Protein 9FNF (pdb70)

GO terms:
  GO:0051118 glucan endo-1,3-alpha-glucosidase activity (F, IDA)
  GO:0005576 extracellular region (C, IDA)
  GO:0016052 carbohydrate catabolic process (P, IDA)
  GO:0016052 carbohydrate catabolic process (P, IMP)

Foldseek 3Di:
DDDFQEAEEFEDEPVFFLPDALVLLLVQQVLCVVLVHAEYAYEDAPPDPCRVVVVVSNLVSQVVNVHAYEYADECVHDDLVCLVVVLVVCQVPFPRPRFDDHPQTGEYEYHDPLVHACVVSQVSHPGHYAYAYADDDLQCLLVPPRPHQAYEYPCQADDDPDPAADADDDDCVVVVSNVVRNPPGFYAYEQFQWWAAPDPVAGATHHHARRLQVVLLVLLVPLGRYYYYHHCDPLRTQRHQHAPDPRTHDPPSCVQRVQAHNPCSSVNSRQSSVCSRVSHNAGDQDFKKKKKKFWQEALPADADAAPTDHGRPSVSYAQKIKMKIAAPAKWKKWKDAPPDIDIDTDGHGIDMDIDHHDAFKIWIFIGDPRHTPKIDTAPHGRHRYHNYHHPHMHMDMIGD/DQEAEEFEDEPVFFLPDALVLLLVQQVLCVVLRHQEYAYEDAPPDPCRVVVVVSNLVSCLVNVGAYEYADEVVHDDLVCVVVVLVVCLVPFPRSRFDDHPQTGEYEYHDPLQRACVVSQVSHPGHHAYAYAYQQLQCQQPPPRPHQAYEYPCAFDAPGPPHADFDDDDCVVVVSNCVSQVPGFYAYEQFQWWAAFDLVAGATHAHARRLQVVLLVLLVSLGRYYYYHHCDPLRTQRHQHADGPRTHDPPSCVQRVQAHNVCSSVNSRQSSVCSVVSHNAGDFPFKKKKKKFWQEALPQDAPQAVSGHGPPSVSYAQKIKMKIAAPAKWKKWKDAAPDIDIDIDGHGIDMDIDHHDAFWIWIFIDDPHDTPWIDTQPHGRHRHDNYDHPHMHMDMTTD

Sequence (797 aa):
RKDSNKKYVTAHFMVGIVENYTVDDDWKHDMELAKETGIDAFALNCASIDSYTDKQLAYAYEAAEEEVDFKVFISFDFAYWSNGDTARITSSIMQQTYADHPGQFQYNGAALVSTFVGDSFDWGPVKRAVDHPIFAVPNLQDPNWAGHHATTSIIDGAFSWYAWPTDGGNSSIIKGPMTTIWDDRFRNNLKDDKVYMAPVSPWFSTHFNTKNWVFICEDLPHLRWQQMLEEMMQPELIEIISWNDYGESHYIGPYSEAHSDDGSAQWTKDFPHDAWRIIAKPYIAAYKAGEREPTVESDQLVYWYRPTPKAVTCCSKDPLGPPNGINLLEDSVFVTTLLTEPATLTTVGSGSLEEFSSVDVVDAGIVTNSSFPMGVGSQAFSVTRDGEEIILGGDGGLDVQDRCDYYNFNVYVGSFSASNKKYVTAHFMVGIVENYTVDDDWKHDMELAKETGIDAFALNCASIDSYTDKQLAYAYEAAEEVDFKVFISFDFAYWSNGDTTARITSIMQQTYADDHPGQFQYNGAALVSTFVGDSFDWGPVKRAVDHPIFAVPNLQDPNWAGHATTSIDGAFSWYAWPTDGGNSIIKKGPMTTIWDDRFRNNNLKDKVVYMAPVSPWFSTHFNTKNWVFICEDLPHLRWQQMLEMQPELIEIISWNDYGESHYIGPYSEAHSDDGSAQQWTKDFPHDAWRIIAKPYIAAYKAGEREPTVESSDQLVYWYRPTPKAVTCCSKDPLGPPNGINLLEDSVFVTTLLTEPATLTTVGSGSLLEFSVDVDAGIVTNSFPMGVGSQAFSVTRDGEEILGGDGGLDVQQDDRCCDYYYNFNVYVGSFSA

Solvent-accessible surface area: 30343 Å² total; per-residue (Å²): 278,184,136,39,78,48,52,0,0,0,6,0,42,0,30,29,0,76,104,6,69,29,96,39,0,64,109,4,0,61,36,0,71,108,5,24,6,34,0,0,0,0,6,2,7,27,121,25,113,34,0,79,106,0,1,46,65,0,1,76,0,0,88,102,19,115,5,65,0,0,1,2,0,14,23,64,107,4,54,64,73,37,46,84,83,0,18,60,13,1,90,82,23,0,95,46,84,0,1,7,61,8,104,53,8,0,0,0,1,1,56,40,11,33,27,5,61,1,13,66,0,52,227,50,12,152,52,78,14,27,0,0,3,0,0,41,37,0,32,34,3,34,65,22,72,4,56,8,37,0,0,2,1,49,18,0,13,9,21,94,10,27,10,70,18,49,151,20,95,12,74,35,110,19,2,72,104,0,87,110,34,6,173,134,74,14,2,0,0,0,5,0,7,5,6,3,0,9,35,97,76,58,9,18,2,27,6,2,24,42,1,5,5,39,0,10,62,14,0,4,126,18,54,0,60,0,0,1,2,0,0,1,3,24,4,3,24,0,1,0,8,0,20,46,18,155,28,22,47,87,82,40,2,25,93,9,0,121,108,22,48,0,46,11,7,30,42,0,2,118,21,1,1,62,2,4,52,64,30,85,145,122,17,89,26,159,49,15,38,0,0,7,0,0,8,19,16,29,50,90,29,111,28,82,122,22,118,46,40,70,5,39,14,21,126,77,2,105,45,15,0,11,0,0,0,4,1,56,99,80,10,41,0,48,0,18,0,27,114,67,120,62,68,54,114,5,104,45,23,11,49,32,42,69,10,68,18,10,70,22,72,1,45,5,24,0,43,46,147,79,131,108,46,11,27,30,110,10,51,45,81,2,84,96,112,18,53,72,19,24,11,0,0,36,3,10,41,39,67,98,114,78,51,57,0,0,0,7,0,42,1,27,27,0,76,101,6,68,27,98,35,0,54,112,5,0,62,36,0,77,110,6,22,6,33,0,0,0,0,5,2,8,27,123,25,115,37,0,79,106,0,1,45,67,0,1,90,0,0,89,96,14,127,5,80,0,0,1,2,0,13,19,22,101,4,61,71,78,39,37,84,81,0,26,62,12,1,101,85,21,2,104,44,81,0,3,9,66,8,94,57,7,0,0,0,1,1,50,13,12,30,76,2,61,1,2,50,0,56,186,62,7,145,44,79,11,24,0,0,2,2,1,57,71,7,98,66,0,46,123,15,110,6,50,7,36,0,0,2,1,54,30,0,7,7,10,103,13,23,73,6,35,59,147,30,93,12,75,41,92,35,2,70,95,0,104,96,38,7,166,152,76,13,3,0,0,0,5,0,6,5,5,4,0,8,28,36,28,53,30,42,2,6,8,4,26,43,2,6,5,38,0,10,77,25,0,6,131,18,62,4,69,0,0,1,2,0,0,1,3,20,4,3,24,0,1,1,7,0,22,69,18,166,15,24,45,91,78,38,4,21,91,13,1,134,102,20,51,0,46,11,7,32,40,0,2,118,24,3,1,61,2,4,52,64,33,84,130,126,21,105,30,160,56,13,38,0,0,7,0,0,6,15,18,27,56,88,25,70,6,25,104,1,20,28,15,76,5,98,8,24,110,52,2,107,46,15,0,11,0,0,0,4,2,58,90,88,10,40,0,47,1,5,0,22,112,82,133,49,78,52,114,4,105,45,23,13,48,36,36,63,15,75,21,12,65,24,71,1,43,5,19,0,48,35,133,78,117,110,45,8,27,31,110,9,52,48,70,1,98,90,149,19,63,74,17,26,7,0,0,32,3,10,41,41,64,102

B-factor: mean 17.07, std 8.68, range [7.17, 69.01]

Organism: Emericella nidulans (strain FGSC A4 / ATCC 38163 / CBS 112.46 / NRRL 194 / M139) (NCBI:txid227321)

Nearest PDB structures (foldseek):
  3fst-assembly1_A  TM=5.601E-01  e=9.473E-03  Escherichia coli K-12
  1zp4-assembly1_B  TM=4.795E-01  e=2.698E-03  Escherichia coli
  3fsu-assembly1_A  TM=4.740E-01  e=1.549E-02  Escherichia coli K-12
  1zpt-assembly1_B  TM=4.785E-01  e=2.531E-02  Escherichia coli
  5ume-assembly1_A  TM=4.766E-01  e=3.710E-02  Haemophilus influenzae Rd KW20

Secondary structure (DSSP, 8-state):
------EEEEEEEGGG-TT--HHHHHHHHHHHHHHT--EEEEEE-TT-TTHHHHHHHHHHHHHHTT-EEEEEEETTTS-TT-HHHHHHHHHHHTT-TTB-EETTEEEEEEES-TT---HHHHHH-SS-EEEE-B-S-HHHHTT-SS--SEEE----S---SSSS-------SHHHHHHHHHHTTSEEEEEE-S--EEEETTEEEE---TTHHHHHHHHHHHH--SEEEES-SS-GGGT---S---SSSPP-STHHHHTT---TTHHHHHHHHHHHHHHT-SS----S-EEEEEE-SS-TTPPPSS-SS-PPBTGGGS--EEEEEEEESS-EEEEEEETTEEEEEEE-SEEEEEEEE--SB-EEEEEEETTEEEEEEE-SS-B-S--SS-----EEEEEE-/---EEEEEEEGGG-TT--HHHHHHHHHHHHHHT--EEEEEE-TT-TTHHHHHHHHHHHHHHHT-EEEEEEETTT--GGGHHHHHHHHHHHTT-TTB-EETTEEEEEEES-TT---HHHHHH-SS-EEEE-B-S-HHHHTT-SS--SEEE----SS-SSTT----SS--SHHHHHHHHH-SSSEEEEEE-S--EEEETTEEEE---TTHHHHHHHHHHHH--SEEEES-SS-GGGT---S---SSSPP-STHHHHTT---TTHHHHHHHHHHHHHHT-SS---SS-EEEEEE-SS-TT---TT-TT-SPBTGGGS--EEEEEEEESS-EEEEEEETTEEEEEEE-SEEEEEEEE--SB-EEEEEEETTEEEEEEE-SS-B-S--SS-----EEEEEE-

InterPro domains:
  IPR005197 Glycoside hydrolase family 71 [PF03659] (39-405)
  IPR005197 Glycoside hydrolase family 71 [cd11577] (35-310)

Radius of gyration: 29.8 Å; Cα contacts (8 Å, |Δi|>4): 1967; chains: 2; bounding box: 82×65×85 Å

Structure (mmCIF, N/CA/C/O backbone):
data_9FNF
#
_entry.id   9FNF
#
_cell.length_a   137.194
_cell.length_b   84.745
_cell.length_c   103.322
_cell.angle_alpha   90.000
_cell.angle_beta   130.853
_cell.angle_gamma   90.000
#
_symmetry.space_group_name_H-M   'C 1 2 1'
#
loop_
_entity.id
_entity.type
_entity.pdbx_description
1 polymer 'Glycoside hydrolase family 71'
2 non-polymer 'SULFATE ION'
3 non-polymer 2-[BIS-(2-HYDROXY-ETHYL)-AMINO]-2-HYDROXYMETHYL-PROPANE-1,3-DIOL
4 non-polymer 'SODIUM ION'
5 water water
#
loop_
_atom_site.group_PDB
_atom_site.id
_atom_site.type_symbol
_atom_site.label_atom_id
_atom_site.label_alt_id
_atom_site.label_comp_id
_atom_site.label_asym_id
_atom_site.label_entity_id
_atom_site.label_seq_id
_atom_site.pdbx_PDB_ins_code
_atom_site.Cartn_x
_atom_site.Cartn_y
_atom_site.Cartn_z
_atom_site.occupancy
_atom_site.B_iso_or_equiv
_atom_site.auth_seq_id
_atom_site.auth_comp_id
_atom_site.auth_asym_id
_atom_site.auth_atom_id
_atom_site.pdbx_PDB_model_num
ATOM 1 N N . ARG A 1 31 ? 8.98400 17.48500 53.90300 1.000 46.51000 32 ARG A N 1
ATOM 2 C CA . ARG A 1 31 ? 9.43500 16.34100 53.11600 1.000 44.73000 32 ARG A CA 1
ATOM 3 C C . ARG A 1 31 ? 10.88300 16.48100 52.64900 1.000 56.24000 32 ARG A C 1
ATOM 4 O O . ARG A 1 31 ? 11.29600 17.52900 52.15200 1.000 49.62000 32 ARG A O 1
ATOM 12 N N . LYS A 1 32 ? 11.64000 15.40100 52.81700 1.000 58.03000 33 LYS A N 1
ATOM 13 C CA . LYS A 1 32 ? 13.00800 15.33400 52.32800 1.000 57.73000 33 LYS A CA 1
ATOM 14 C C . LYS A 1 32 ? 13.02900 15.29800 50.80100 1.000 60.05000 33 LYS A C 1
ATOM 15 O O . LYS A 1 32 ? 12.14300 14.73000 50.15500 1.000 46.89000 33 LYS A O 1
ATOM 21 N N . ASP A 1 33 ? 14.05400 15.92300 50.22600 1.000 53.91000 34 ASP A N 1
ATOM 22 C CA . ASP A 1 33 ? 14.25700 15.88200 48.78400 1.000 54.80000 34 ASP A CA 1
ATOM 23 C C . ASP A 1 33 ? 14.55700 14.45100 48.33600 1.000 53.24000 34 ASP A C 1
ATOM 24 O O . ASP A 1 33 ? 15.18400 13.66900 49.05800 1.000 54.76000 34 ASP A O 1
ATOM 29 N N . SER A 1 34 ? 14.09100 14.10400 47.13500 1.000 42.68000 35 SER A N 1
ATOM 30 C CA . SER A 1 34 ? 14.29800 12.77700 46.56500 1.000 38.48000 35 SER A CA 1
ATOM 31 C C . SER A 1 34 ? 14.98400 12.87800 45.20900 1.000 35.89000 35 SER A C 1
ATOM 32 O O . SER A 1 34 ? 14.81800 13.86400 44.48200 1.000 33.86000 35 SER A O 1
ATOM 35 N N . ASN A 1 35 ? 15.74300 11.83200 44.86800 1.000 26.99000 36 ASN A N 1
ATOM 36 C CA . ASN A 1 35 ? 16.35600 11.71900 43.55000 1.000 17.57000 36 ASN A CA 1
ATOM 37 C C . ASN A 1 35 ? 15.85000 10.52500 42.74300 1.000 18.34000 36 ASN A C 1
ATOM 38 O O . ASN A 1 35 ? 16.49400 10.14800 41.75500 1.000 17.23000 36 ASN A O 1
ATOM 43 N N A LYS A 1 36 ? 14.73600 9.91300 43.13800 0.560 16.43000 37 LYS A N 1
ATOM 44 N N B LYS A 1 36 ? 14.73700 9.91200 43.13900 0.440 16.46000 37 LYS A N 1
ATOM 45 C CA A LYS A 1 36 ? 14.09200 8.86200 42.35700 0.560 15.51000 37 LYS A CA 1
ATOM 46 C CA B LYS A 1 36 ? 14.09600 8.86700 42.35100 0.440 15.51000 37 LYS A CA 1
ATOM 47 C C A LYS A 1 36 ? 12.88600 9.45700 41.64700 0.560 13.55000 37 LYS A C 1
ATOM 48 C C B LYS A 1 36 ? 12.88100 9.45300 41.64800 0.440 13.59000 37 LYS A C 1
ATOM 49 O O A LYS A 1 36 ? 12.19800 10.32200 42.19600 0.560 15.15000 37 LYS A O 1
ATOM 50 O O B LYS A 1 36 ? 12.18600 10.30900 42.20200 0.440 15.18000 37 LYS A O 1
ATOM 61 N N . TYR A 1 37 ? 12.62500 8.98700 40.42200 1.000 14.09000 38 TYR A N 1
ATOM 62 C CA . TYR A 1 37 ? 11.59200 9.57100 39.56600 1.000 14.24000 38 TYR A CA 1
ATOM 63 C C . TYR A 1 37 ? 10.86200 8.49000 38.77900 1.000 10.27000 38 TYR A C 1
ATOM 64 O O . TYR A 1 37 ? 11.41900 7.43800 38.45900 1.000 11.35000 38 TYR A O 1
ATOM 73 N N . VAL A 1 38 ? 9.60100 8.77400 38.46400 1.000 10.50000 39 VAL A N 1
ATOM 74 C CA . VAL A 1 38 ? 8.73200 7.87700 37.70800 1.000 10.44000 39 VAL A CA 1
ATOM 75 C C . VAL A 1 38 ? 8.30700 8.57500 36.42800 1.000 11.28000 39 VAL A C 1
ATOM 76 O O . VAL A 1 38 ? 7.85300 9.72300 36.46400 1.000 11.41000 39 VAL A O 1
ATOM 80 N N . THR A 1 39 ? 8.43900 7.87900 35.29700 1.000 10.76000 40 THR A N 1
ATOM 81 C CA . THR A 1 39 ? 8.06100 8.40300 33.99100 1.000 9.73000 40 THR A CA 1
ATOM 82 C C . THR A 1 39 ? 7.03000 7.47400 33.36300 1.000 8.68000 40 THR A C 1
ATOM 83 O O . THR A 1 39 ? 6.77200 6.37800 33.87400 1.000 9.53000 40 THR A O 1
ATOM 87 N N . ALA A 1 40 ? 6.42700 7.91800 32.25100 1.000 8.97000 41 ALA A N 1
ATOM 88 C CA . ALA A 1 40 ? 5.45400 7.08900 31.54800 1.000 9.24000 41 ALA A CA 1
ATOM 89 C C . ALA A 1 40 ? 5.61000 7.24300 30.04100 1.000 8.93000 41 ALA A C 1
ATOM 90 O O . ALA A 1 40 ? 5.78500 8.35700 29.53200 1.000 10.02000 41 ALA A O 1
ATOM 92 N N . HIS A 1 41 ? 5.52000 6.10500 29.33400 1.000 8.52000 42 HIS A N 1
ATOM 93 C CA . HIS A 1 41 ? 5.73400 6.03600 27.88400 1.000 8.55000 42 HIS A CA 1
ATOM 94 C C . HIS A 1 41 ? 4.51900 6.60400 27.14700 1.000 9.00000 42 HIS A C 1
ATOM 95 O O . HIS A 1 41 ? 3.39900 6.09700 27.31000 1.000 9.59000 42 HIS A O 1
ATOM 102 N N . PHE A 1 42 ? 4.73900 7.62900 26.31700 1.000 8.37000 43 PHE A N 1
ATOM 103 C CA . PHE A 1 42 ? 3.67000 8.29900 25.57900 1.000 9.17000 43 PHE A CA 1
ATOM 104 C C . PHE A 1 42 ? 3.89500 8.13700 24.07900 1.000 9.02000 43 PHE A C 1
ATOM 105 O O . PHE A 1 42 ? 4.96500 8.46000 23.56400 1.000 9.36000 43 PHE A O 1
ATOM 113 N N . MET A 1 43 ? 2.87100 7.66500 23.38100 1.000 8.79000 44 MET A N 1
ATOM 114 C CA . MET A 1 43 ? 2.92300 7.40400 21.94200 1.000 9.34000 44 MET A CA 1
ATOM 115 C C . MET A 1 43 ? 2.63100 8.69300 21.16500 1.000 11.75000 44 MET A C 1
ATOM 116 O O . MET A 1 43 ? 1.46700 9.02600 20.90300 1.000 12.01000 44 MET A O 1
ATOM 121 N N . VAL A 1 44 ? 3.67900 9.39700 20.72700 1.000 10.47000 45 VAL A N 1
ATOM 122 C CA . VAL A 1 44 ? 3.48800 10.58700 19.89700 1.000 10.66000 45 VAL A CA 1
ATOM 123 C C . VAL A 1 44 ? 2.92900 10.20400 18.53800 1.000 11.23000 45 VAL A C 1
ATOM 124 O O . VAL A 1 44 ? 2.22600 10.99900 17.90200 1.000 11.77000 45 VAL A O 1
ATOM 128 N N . GLY A 1 45 ? 3.20300 8.98200 18.07300 1.000 10.47000 46 GLY A N 1
ATOM 129 C CA . GLY A 1 45 ? 2.75400 8.57400 16.75300 1.000 10.68000 46 GLY A CA 1
ATOM 130 C C . GLY A 1 45 ? 1.25400 8.57500 16.58000 1.000 13.68000 46 GLY A C 1
ATOM 131 O O . GLY A 1 45 ? 0.77900 8.65200 15.44400 1.000 14.25000 46 GLY A O 1
ATOM 132 N N . ILE A 1 46 ? 0.49100 8.47900 17.67200 1.000 11.35000 47 ILE A N 1
ATOM 133 C CA . ILE A 1 46 ? -0.96700 8.43200 17.57200 1.000 12.38000 47 ILE A CA 1
ATOM 134 C C . ILE A 1 46 ? -1.63000 9.77600 17.87400 1.000 11.79000 47 ILE A C 1
ATOM 135 O O . ILE A 1 46 ? -2.86200 9.83100 17.97600 1.000 13.61000 47 ILE A O 1
ATOM 140 N N . VAL A 1 47 ? -0.86400 10.86500 17.99700 1.000 11.75000 48 VAL A N 1
ATOM 141 C CA . VAL A 1 47 ? -1.45800 12.14800 18.38000 1.000 12.59000 48 VAL A CA 1
ATOM 142 C C . VAL A 1 47 ? -1.23100 13.25700 17.35400 1.000 11.30000 48 VAL A C 1
ATOM 143 O O . VAL A 1 47 ? -1.05900 14.41900 17.73200 1.000 13.75000 48 VAL A O 1
ATOM 147 N N . GLU A 1 48 ? -1.28600 12.92400 16.05700 1.000 12.26000 49 GLU A N 1
ATOM 148 C CA . GLU A 1 48 ? -1.13200 13.96100 15.02800 1.000 12.98000 49 GLU A CA 1
ATOM 149 C C . GLU A 1 48 ? -2.04600 15.16300 15.26900 1.000 13.88000 49 GLU A C 1
ATOM 150 O O . GLU A 1 48 ? -1.64800 16.31000 15.03000 1.000 17.12000 49 GLU A O 1
ATOM 156 N N . ASN A 1 49 ? -3.26200 14.92400 15.76500 1.000 15.19000 50 ASN A N 1
ATOM 157 C CA . ASN A 1 49 ? -4.26900 15.97400 15.89500 1.000 16.87000 50 ASN A CA 1
ATOM 158 C C . ASN A 1 49 ? -4.32700 16.59300 17.28700 1.000 17.82000 50 ASN A C 1
ATOM 159 O O . ASN A 1 49 ? -5.21300 17.41300 17.54700 1.000 19.72000 50 ASN A O 1
ATOM 164 N N . TYR A 1 50 ? -3.39900 16.24400 18.17800 1.000 14.12000 51 TYR A N 1
ATOM 165 C CA . TYR A 1 50 ? -3.38700 16.83200 19.50700 1.000 13.56000 51 TYR A CA 1
ATOM 166 C C . TYR A 1 50 ? -3.15400 18.33100 19.42300 1.000 15.64000 51 TYR A C 1
ATOM 167 O O . TYR A 1 50 ? -2.46000 18.83300 18.53300 1.000 17.14000 51 TYR A O 1
ATOM 176 N N . THR A 1 51 ? -3.76000 19.03900 20.36300 1.000 16.60000 52 THR A N 1
ATOM 177 C CA . THR A 1 51 ? -3.49700 20.44100 20.63200 1.000 17.49000 52 THR A CA 1
ATOM 178 C C . THR A 1 51 ? -2.72500 20.55300 21.93900 1.000 16.43000 52 THR A C 1
ATOM 179 O O . THR A 1 51 ? -2.56700 19.57600 22.68700 1.000 16.54000 52 THR A O 1
ATOM 183 N N . VAL A 1 52 ? -2.24100 21.76300 22.22400 1.000 18.60000 53 VAL A N 1
ATOM 184 C CA . VAL A 1 52 ? -1.59600 22.00700 23.50900 1.000 17.59000 53 VAL A CA 1
ATOM 185 C C . VAL A 1 52 ? -2.54300 21.65700 24.65800 1.000 15.94000 53 VAL A C 1
ATOM 186 O O . VAL A 1 52 ? -2.12000 21.12000 25.68900 1.000 17.59000 53 VAL A O 1
ATOM 190 N N A ASP A 1 53 ? -3.83700 21.94400 24.49200 0.400 19.00000 54 ASP A N 1
ATOM 191 N N B ASP A 1 53 ? -3.83700 21.95600 24.49800 0.600 18.98000 54 ASP A N 1
ATOM 192 C CA A ASP A 1 53 ? -4.79900 21.64000 25.54700 0.400 19.50000 54 ASP A CA 1
ATOM 193 C CA B ASP A 1 53 ? -4.80100 21.63800 25.55000 0.600 19.50000 54 ASP A CA 1
ATOM 194 C C A ASP A 1 53 ? -4.93000 20.13700 25.77200 0.400 17.02000 54 ASP A C 1
ATOM 195 C C B ASP A 1 53 ? -4.91200 20.13400 25.77500 0.600 16.97000 54 ASP A C 1
ATOM 196 O O A ASP A 1 53 ? -5.07900 19.68800 26.91500 0.400 17.44000 54 ASP A O 1
ATOM 197 O O B ASP A 1 53 ? -5.03500 19.68100 26.92000 0.600 17.45000 54 ASP A O 1
ATOM 206 N N . ASP A 1 54 ? -4.89200 19.34600 24.69600 1.000 16.57000 55 ASP A N 1
ATOM 207 C CA . ASP A 1 54 ? -4.92600 17.89000 24.84500 1.000 14.04000 55 ASP A CA 1
ATOM 208 C C . ASP A 1 54 ? -3.73700 17.39300 25.65400 1.000 15.37000 55 ASP A C 1
ATOM 209 O O . ASP A 1 54 ? -3.89000 16.54900 26.54400 1.000 14.19000 55 ASP A O 1
ATOM 214 N N . TRP A 1 55 ? -2.53800 17.90300 25.35100 1.000 13.60000 56 TRP A N 1
ATOM 215 C CA . TRP A 1 55 ? -1.35300 17.53200 26.11800 1.000 12.91000 56 TRP A CA 1
ATOM 216 C C . TRP A 1 55 ? -1.51800 17.89100 27.58800 1.000 13.87000 56 TRP A C 1
ATOM 217 O O . TRP A 1 55 ? -1.21600 17.09200 28.48000 1.000 12.70000 56 TRP A O 1
ATOM 228 N N . LYS A 1 56 ? -2.01300 19.10600 27.85800 1.000 14.44000 57 LYS A N 1
ATOM 229 C CA . LYS A 1 56 ? -2.17000 19.54900 29.23700 1.000 15.92000 57 LYS A CA 1
ATOM 230 C C . LYS A 1 56 ? -3.09400 18.61700 30.01200 1.000 12.35000 57 LYS A C 1
ATOM 231 O O . LYS A 1 56 ? -2.85000 18.33900 31.18500 1.000 14.38000 57 LYS A O 1
ATOM 237 N N . HIS A 1 57 ? -4.16000 18.12700 29.37100 1.000 13.78000 58 HIS A N 1
ATOM 238 C CA . HIS A 1 57 ? -5.09900 17.24600 30.06600 1.000 14.64000 58 HIS A CA 1
ATOM 239 C C . HIS A 1 57 ? -4.42800 15.94400 30.50300 1.000 12.87000 58 HIS A C 1
ATOM 240 O O . HIS A 1 57 ? -4.58900 15.50300 31.64800 1.000 13.76000 58 HIS A O 1
ATOM 247 N N . ASP A 1 58 ? -3.68400 15.30400 29.59200 1.000 12.16000 59 ASP A N 1
ATOM 248 C CA . ASP A 1 58 ? -2.92400 14.11300 29.96800 1.000 12.34000 59 ASP A CA 1
ATOM 249 C C . ASP A 1 58 ? -1.94300 14.42400 31.08600 1.000 11.71000 59 ASP A C 1
ATOM 250 O O . ASP A 1 58 ? -1.79400 13.63600 32.02900 1.000 11.55000 59 ASP A O 1
ATOM 255 N N . MET A 1 59 ? -1.25600 15.56600 30.99100 1.000 12.05000 60 MET A N 1
ATOM 256 C CA . MET A 1 59 ? -0.24900 15.90600 31.98800 1.000 14.34000 60 MET A CA 1
ATOM 257 C C . MET A 1 59 ? -0.85000 16.12200 33.37300 1.000 12.62000 60 MET A C 1
ATOM 258 O O . MET A 1 59 ? -0.24300 15.73900 34.37800 1.000 13.55000 60 MET A O 1
ATOM 263 N N . GLU A 1 60 ? -2.02100 16.75800 33.45600 1.000 13.58000 61 GLU A N 1
ATOM 264 C CA . GLU A 1 60 ? -2.63900 16.92600 34.77100 1.000 16.23000 61 GLU A CA 1
ATOM 265 C C . GLU A 1 60 ? -2.98000 15.58500 35.40400 1.000 13.92000 61 GLU A C 1
ATOM 266 O O . GLU A 1 60 ? -2.74600 15.38300 36.59700 1.000 14.68000 61 GLU A O 1
ATOM 272 N N . LEU A 1 61 ? -3.51400 14.64700 34.61600 1.000 13.89000 62 LEU A N 1
ATOM 273 C CA . LEU A 1 61 ? -3.81200 13.32900 35.16500 1.000 12.14000 62 LEU A CA 1
ATOM 274 C C . LEU A 1 61 ? -2.54200 12.61200 35.60900 1.000 12.99000 62 LEU A C 1
ATOM 275 O O . LEU A 1 61 ? -2.53100 11.94000 36.64500 1.000 14.18000 62 LEU A O 1
ATOM 280 N N . ALA A 1 62 ? -1.45600 12.74900 34.83900 1.000 11.30000 63 ALA A N 1
ATOM 281 C CA . ALA A 1 62 ? -0.18600 12.15000 35.24500 1.000 11.05000 63 ALA A CA 1
ATOM 282 C C . ALA A 1 62 ? 0.34000 12.78300 36.52800 1.000 12.46000 63 ALA A C 1
ATOM 283 O O . ALA A 1 62 ? 0.79600 12.07400 37.43600 1.000 12.93000 63 ALA A O 1
ATOM 285 N N . LYS A 1 63 ? 0.28000 14.11900 36.61900 1.000 12.88000 64 LYS A N 1
ATOM 286 C CA . LYS A 1 63 ? 0.70100 14.79900 37.84600 1.000 14.27000 64 LYS A CA 1
ATOM 287 C C . LYS A 1 63 ? -0.07500 14.29900 39.05400 1.000 15.75000 64 LYS A C 1
ATOM 288 O O . LYS A 1 63 ? 0.51200 14.07300 40.11800 1.000 17.65000 64 LYS A O 1
ATOM 294 N N . GLU A 1 64 ? -1.38900 14.10300 38.90300 1.000 16.66000 65 GLU A N 1
ATOM 295 C CA . GLU A 1 64 ? -2.21400 13.66500 40.02600 1.000 17.09000 65 GLU A CA 1
ATOM 296 C C . GLU A 1 64 ? -1.82600 12.26700 40.48900 1.000 18.36000 65 GLU A C 1
ATOM 297 O O . GLU A 1 64 ? -2.03300 11.91600 41.65800 1.000 23.00000 65 GLU A O 1
ATOM 303 N N . THR A 1 65 ? -1.24800 11.46400 39.59800 1.000 14.49000 66 THR A N 1
ATOM 304 C CA . THR A 1 65 ? -0.76800 10.13200 39.94400 1.000 14.75000 66 THR A CA 1
ATOM 305 C C . THR A 1 65 ? 0.60700 10.16700 40.60400 1.000 13.09000 66 THR A C 1
ATOM 306 O O . THR A 1 65 ? 1.01200 9.17600 41.22100 1.000 13.96000 66 THR A O 1
ATOM 310 N N . GLY A 1 66 ? 1.32700 11.28400 40.48900 1.000 13.94000 67 GLY A N 1
ATOM 311 C CA . GLY A 1 66 ? 2.67800 11.37900 40.99100 1.000 14.74000 67 GLY A CA 1
ATOM 312 C C . GLY A 1 66 ? 3.73600 11.11400 39.94500 1.000 13.45000 67 GLY A C 1
ATOM 313 O O . GLY A 1 66 ? 4.91600 11.08400 40.27800 1.000 13.79000 67 GLY A O 1
ATOM 314 N N . ILE A 1 67 ? 3.34400 10.91600 38.69000 1.000 13.12000 68 ILE A N 1
ATOM 315 C CA . ILE A 1 67 ? 4.31200 10.73300 37.61500 1.000 13.42000 68 ILE A CA 1
ATOM 316 C C . ILE A 1 67 ? 5.03900 12.05000 37.36000 1.000 12.63000 68 ILE A C 1
ATOM 317 O O . ILE A 1 67 ? 4.43300 13.13100 37.38000 1.000 12.52000 68 ILE A O 1
ATOM 322 N N . ASP A 1 68 ? 6.35500 11.96400 37.11500 1.000 11.99000 69 ASP A N 1
ATOM 323 C CA . ASP A 1 68 ? 7.19700 13.14500 36.94500 1.000 12.01000 69 ASP A CA 1
ATOM 324 C C . ASP A 1 68 ? 7.34700 13.59700 35.49900 1.000 13.65000 69 ASP A C 1
ATOM 325 O O . ASP A 1 68 ? 7.54400 14.79500 35.25800 1.000 13.87000 69 ASP A O 1
ATOM 330 N N . ALA A 1 69 ? 7.27100 12.68400 34.52800 1.000 11.45000 70 ALA A N 1
ATOM 331 C CA . ALA A 1 69 ? 7.55400 13.05600 33.14700 1.000 11.12000 70 ALA A CA 1
ATOM 332 C C . ALA A 1 69 ? 6.93900 12.04500 32.19000 1.000 9.94000 70 ALA A C 1
ATOM 333 O O . ALA A 1 69 ? 6.73200 10.88000 32.54000 1.000 11.29000 70 ALA A O 1
ATOM 335 N N . PHE A 1 70 ? 6.68200 12.49800 30.96200 1.000 10.44000 71 PHE A N 1
ATOM 336 C CA . PHE A 1 70 ? 6.37000 11.60100 29.85100 1.000 9.94000 71 PHE A CA 1
ATOM 337 C C . PHE A 1 70 ? 7.63500 11.38500 29.02200 1.000 9.83000 71 PHE A C 1
ATOM 338 O O . PHE A 1 70 ? 8.35600 12.34300 28.71300 1.000 11.12000 71 PHE A O 1
ATOM 346 N N . ALA A 1 71 ? 7.90000 10.12700 28.66200 1.000 9.35000 72 ALA A N 1
ATOM 347 C CA . ALA A 1 71 ? 8.82600 9.79600 27.57900 1.000 9.97000 72 ALA A CA 1
ATOM 348 C C . ALA A 1 71 ? 8.06400 9.97200 26.27000 1.000 9.30000 72 ALA A C 1
ATOM 349 O O . ALA A 1 71 ? 7.10500 9.23900 26.00600 1.000 10.04000 72 ALA A O 1
ATOM 351 N N . LEU A 1 72 ? 8.45800 10.95100 25.46100 1.000 10.36000 73 LEU A N 1
ATOM 352 C CA . LEU A 1 72 ? 7.75000 11.27800 24.21900 1.000 10.27000 73 LEU A CA 1
ATOM 353 C C . LEU A 1 72 ? 8.29800 10.37700 23.12300 1.000 9.74000 73 LEU A C 1
ATOM 354 O O . LEU A 1 72 ? 9.31000 10.68200 22.48800 1.000 10.67000 73 LEU A O 1
ATOM 359 N N . ASN A 1 73 ? 7.64700 9.23400 22.91900 1.000 8.70000 74 ASN A N 1
ATOM 360 C CA . ASN A 1 73 ? 8.12300 8.25400 21.95000 1.000 9.32000 74 ASN A CA 1
ATOM 361 C C . ASN A 1 73 ? 7.70100 8.67500 20.54800 1.000 9.04000 74 ASN A C 1
ATOM 362 O O . ASN A 1 73 ? 6.50000 8.74000 20.24900 1.000 10.83000 74 ASN A O 1
ATOM 367 N N . CYS A 1 74 ? 8.68000 8.96700 19.68700 1.000 9.56000 75 CYS A N 1
ATOM 368 C CA . CYS A 1 74 ? 8.39700 9.60100 18.40900 1.000 10.17000 75 CYS A CA 1
ATOM 369 C C . CYS A 1 74 ? 9.21400 8.95800 17.29500 1.000 10.21000 75 CYS A C 1
ATOM 370 O O . CYS A 1 74 ? 10.23600 8.29900 17.53000 1.000 10.61000 75 CYS A O 1
ATOM 373 N N . ALA A 1 75 ? 8.75700 9.18700 16.06200 1.000 11.28000 76 ALA A N 1
ATOM 374 C CA . ALA A 1 75 ? 9.31900 8.58100 14.86600 1.000 11.35000 76 ALA A CA 1
ATOM 375 C C . ALA A 1 75 ? 9.78000 9.64300 13.86900 1.000 12.38000 76 ALA A C 1
ATOM 376 O O . ALA A 1 75 ? 9.11700 10.67400 13.67900 1.000 13.58000 76 ALA A O 1
ATOM 378 N N . SER A 1 76 ? 10.89300 9.35100 13.18700 1.000 12.14000 77 SER A N 1
ATOM 379 C CA . SER A 1 76 ? 11.39300 10.24600 12.15200 1.000 11.60000 77 SER A CA 1
ATOM 380 C C . SER A 1 76 ? 10.40700 10.38100 10.99800 1.000 15.77000 77 SER A C 1
ATOM 381 O O . SER A 1 76 ? 10.35300 11.43500 10.35200 1.000 16.86000 77 SER A O 1
ATOM 384 N N . ILE A 1 77 ? 9.61700 9.33700 10.73200 1.000 12.96000 78 ILE A N 1
ATOM 385 C CA . ILE A 1 77 ? 8.75600 9.29800 9.54900 1.000 12.75000 78 ILE A CA 1
ATOM 386 C C . ILE A 1 77 ? 7.44300 10.04600 9.70600 1.000 15.76000 78 ILE A C 1
ATOM 387 O O . ILE A 1 77 ? 6.74100 10.24300 8.70200 1.000 16.69000 78 ILE A O 1
ATOM 392 N N . ASP A 1 78 ? 7.07000 10.45400 10.91500 1.000 13.88000 79 ASP A N 1
ATOM 393 C CA . ASP A 1 78 ? 5.80700 11.16400 11.10300 1.000 14.28000 79 ASP A CA 1
ATOM 394 C C . ASP A 1 78 ? 6.02100 12.64600 10.80700 1.000 14.44000 79 ASP A C 1
ATOM 395 O O . ASP A 1 78 ? 6.88300 13.28600 11.41800 1.000 14.34000 79 ASP A O 1
ATOM 400 N N . SER A 1 79 ? 5.23500 13.19500 9.87200 1.000 15.18000 80 SER A N 1
ATOM 401 C CA . SER A 1 79 ? 5.40400 14.59600 9.49000 1.000 15.48000 80 SER A CA 1
ATOM 402 C C . SER A 1 79 ? 5.10000 15.54800 10.64000 1.000 16.24000 80 SER A C 1
ATOM 403 O O . SER A 1 79 ? 5.54600 16.70200 10.61800 1.000 17.90000 80 SER A O 1
ATOM 406 N N . TYR A 1 80 ? 4.36400 15.08600 11.64700 1.000 13.48000 81 TYR A N 1
ATOM 407 C CA . TYR A 1 80 ? 3.91600 15.90100 12.76300 1.000 12.10000 81 TYR A CA 1
ATOM 408 C C . TYR A 1 80 ? 4.80700 15.77500 13.99100 1.000 11.82000 81 TYR A C 1
ATOM 409 O O . TYR A 1 80 ? 4.49000 16.35300 15.03300 1.000 13.98000 81 TYR A O 1
ATOM 418 N N . THR A 1 81 ? 5.92800 15.05200 13.89200 1.000 12.44000 82 THR A N 1
ATOM 419 C CA . THR A 1 81 ? 6.77400 14.85800 15.06800 1.000 12.58000 82 THR A CA 1
ATOM 420 C C . THR A 1 81 ? 7.24800 16.18600 15.65100 1.000 13.56000 82 THR A C 1
ATOM 421 O O . THR A 1 81 ? 7.13600 16.42200 16.86300 1.000 13.07000 82 THR A O 1
ATOM 425 N N . ASP A 1 82 ? 7.79000 17.07200 14.80800 1.000 12.50000 83 ASP A N 1
ATOM 426 C CA . ASP A 1 82 ? 8.32800 18.32600 15.33300 1.000 13.46000 83 ASP A CA 1
ATOM 427 C C . ASP A 1 82 ? 7.21600 19.18400 15.93300 1.000 12.89000 83 ASP A C 1
ATOM 428 O O . ASP A 1 82 ? 7.39400 19.78900 16.99800 1.000 13.41000 83 ASP A O 1
ATOM 433 N N . LYS A 1 83 ? 6.05700 19.22800 15.26000 1.000 13.40000 84 LYS A N 1
ATOM 434 C CA . LYS A 1 83 ? 4.90900 19.97300 15.77300 1.000 14.30000 84 LYS A CA 1
ATOM 435 C C . LYS A 1 83 ? 4.50100 19.47900 17.15200 1.000 14.59000 84 LYS A C 1
ATOM 436 O O . LYS A 1 83 ? 4.28300 20.27400 18.07200 1.000 15.20000 84 LYS A O 1
ATOM 442 N N . GLN A 1 84 ? 4.36800 18.16300 17.30600 1.000 13.80000 85 GLN A N 1
ATOM 443 C CA . GLN A 1 84 ? 3.85500 17.63000 18.55900 1.000 12.57000 85 GLN A CA 1
ATOM 444 C C . GLN A 1 84 ? 4.89500 17.65500 19.67100 1.000 13.25000 85 GLN A C 1
ATOM 445 O O . GLN A 1 84 ? 4.53400 17.82800 20.84100 1.000 13.43000 85 GLN A O 1
ATOM 451 N N . LEU A 1 85 ? 6.18200 17.47800 19.34600 1.000 12.87000 86 LEU A N 1
ATOM 452 C CA . LEU A 1 85 ? 7.21000 17.72800 20.35500 1.000 14.15000 86 LEU A CA 1
ATOM 453 C C . LEU A 1 85 ? 7.12400 19.15900 20.87100 1.000 12.63000 86 LEU A C 1
ATOM 454 O O . LEU A 1 85 ? 7.17900 19.39100 22.08200 1.000 12.69000 86 LEU A O 1
ATOM 459 N N . ALA A 1 86 ? 6.94400 20.12800 19.96300 1.000 13.18000 87 ALA A N 1
ATOM 460 C CA . ALA A 1 86 ? 6.85500 21.52100 20.39400 1.000 14.25000 87 ALA A CA 1
ATOM 461 C C . ALA A 1 86 ? 5.64800 21.74300 21.30300 1.000 14.49000 87 ALA A C 1
ATOM 462 O O . ALA A 1 86 ? 5.75700 22.41400 22.33600 1.000 13.33000 87 ALA A O 1
ATOM 464 N N . TYR A 1 87 ? 4.49000 21.18000 20.93900 1.000 12.57000 88 TYR A N 1
ATOM 465 C CA . TYR A 1 87 ? 3.30800 21.30300 21.79600 1.000 13.24000 88 TYR A CA 1
ATOM 466 C C . TYR A 1 87 ? 3.53800 20.67100 23.16400 1.000 13.37000 88 TYR A C 1
ATOM 467 O O . TYR A 1 87 ? 3.13100 21.22400 24.18900 1.000 13.98000 88 TYR A O 1
ATOM 476 N N . ALA A 1 88 ? 4.17000 19.49300 23.20100 1.000 11.88000 89 ALA A N 1
ATOM 477 C CA . ALA A 1 88 ? 4.36400 18.80900 24.47300 1.000 12.34000 89 ALA A CA 1
ATOM 478 C C . ALA A 1 88 ? 5.29800 19.58500 25.39700 1.000 12.17000 89 ALA A C 1
ATOM 479 O O . ALA A 1 88 ? 5.04300 19.68900 26.60200 1.000 12.24000 89 ALA A O 1
ATOM 481 N N . TYR A 1 89 ? 6.40800 20.11300 24.86200 1.000 13.62000 90 TYR A N 1
ATOM 482 C CA . TYR A 1 89 ? 7.32200 20.88300 25.70200 1.000 12.70000 90 TYR A CA 1
ATOM 483 C C . TYR A 1 89 ? 6.67400 22.18000 26.18300 1.000 12.45000 90 TYR A C 1
ATOM 484 O O . TYR A 1 89 ? 6.87500 22.59200 27.33600 1.000 13.56000 90 TYR A O 1
ATOM 493 N N . GLU A 1 90 ? 5.88700 22.82300 25.31900 1.000 12.96000 91 GLU A N 1
ATOM 494 C CA . GLU A 1 90 ? 5.15100 24.01300 25.73900 1.000 15.12000 91 GLU A CA 1
ATOM 495 C C . GLU A 1 90 ? 4.15500 23.67100 26.84000 1.000 14.05000 91 GLU A C 1
ATOM 496 O O . GLU A 1 90 ? 4.08900 24.35200 27.87100 1.000 15.74000 91 GLU A O 1
ATOM 502 N N . ALA A 1 91 ? 3.35800 22.61800 26.63200 1.000 14.15000 92 ALA A N 1
ATOM 503 C CA . ALA A 1 91 ? 2.40000 22.21000 27.65600 1.000 15.23000 92 ALA A CA 1
ATOM 504 C C . ALA A 1 91 ? 3.08900 21.89900 28.97600 1.000 13.41000 92 ALA A C 1
ATOM 505 O O . ALA A 1 91 ? 2.62500 22.32500 30.03900 1.000 16.02000 92 ALA A O 1
ATOM 507 N N . ALA A 1 92 ? 4.19800 21.15500 28.93100 1.000 13.26000 93 ALA A N 1
ATOM 508 C CA . ALA A 1 92 ? 4.89700 20.79600 30.15600 1.000 12.58000 93 ALA A CA 1
ATOM 509 C C . ALA A 1 92 ? 5.38000 22.03100 30.90400 1.000 14.67000 93 ALA A C 1
ATOM 510 O O . ALA A 1 92 ? 5.23700 22.11400 32.12900 1.000 16.12000 93 ALA A O 1
ATOM 512 N N . GLU A 1 93 ? 5.95600 23.00100 30.18900 1.000 13.38000 94 GLU A N 1
ATOM 513 C CA . GLU A 1 93 ? 6.39100 24.21300 30.86800 1.000 15.79000 94 GLU A CA 1
ATOM 514 C C . GLU A 1 93 ? 5.20300 24.98200 31.44400 1.000 18.23000 94 GLU A C 1
ATOM 515 O O . GLU A 1 93 ? 5.31800 25.58200 32.51900 1.000 18.65000 94 GLU A O 1
ATOM 521 N N A GLU A 1 94 ? 4.05200 24.95400 30.76900 0.570 16.63000 95 GLU A N 1
ATOM 522 N N B GLU A 1 94 ? 4.05100 24.92300 30.76700 0.430 16.68000 95 GLU A N 1
ATOM 523 C CA A GLU A 1 94 ? 2.90300 25.73000 31.23100 0.570 20.27000 95 GLU A CA 1
ATOM 524 C CA B GLU A 1 94 ? 2.87300 25.68300 31.17400 0.430 20.25000 95 GLU A CA 1
ATOM 525 C C A GLU A 1 94 ? 2.20400 25.12000 32.44500 0.570 19.32000 95 GLU A C 1
ATOM 526 C C B GLU A 1 94 ? 2.22600 25.12000 32.43700 0.430 19.27000 95 GLU A C 1
ATOM 527 O O A GLU A 1 94 ? 1.58000 25.85900 33.21600 0.570 22.55000 95 GLU A O 1
ATOM 528 O O B GLU A 1 94 ? 1.66700 25.88600 33.23100 0.430 22.51000 95 GLU A O 1
ATOM 539 N N . VAL A 1 95 ? 2.29000 23.80500 32.65100 1.000 17.18000 96 VAL A N 1
ATOM 540 C CA . VAL A 1 95 ? 1.58700 23.15800 33.76100 1.000 18.21000 96 VAL A CA 1
ATOM 541 C C . VAL A 1 95 ? 2.53600 22.50800 34.77300 1.000 16.80000 96 VAL A C 1
ATOM 542 O O . VAL A 1 95 ? 2.12000 21.66000 35.55800 1.000 18.72000 96 VAL A O 1
ATOM 546 N N . ASP A 1 96 ? 3.81800 22.88300 34.77500 1.000 17.64000 97 ASP A N 1
ATOM 547 C CA . ASP A 1 96 ? 4.75800 22.40100 35.78800 1.000 18.50000 97 ASP A CA 1
ATOM 548 C C . ASP A 1 96 ? 4.94100 20.87500 35.72400 1.000 18.43000 97 ASP A C 1
ATOM 549 O O . ASP A 1 96 ? 5.00200 20.18600 36.74200 1.000 17.93000 97 ASP A O 1
ATOM 554 N N . PHE A 1 97 ? 5.04100 20.34100 34.51100 1.000 14.86000 98 PHE A N 1
ATOM 555 C CA . PHE A 1 97 ? 5.33900 18.93600 34.24600 1.000 14.92000 98 PHE A CA 1
ATOM 556 C C . PHE A 1 97 ? 6.66600 18.89100 33.48500 1.000 14.89000 98 PHE A C 1
ATOM 557 O O . PHE A 1 97 ? 7.25500 19.92800 33.17500 1.000 14.77000 98 PHE A O 1
ATOM 565 N N . LYS A 1 98 ? 7.14500 17.68500 33.17700 1.000 12.10000 99 LYS A N 1
ATOM 566 C CA . LYS A 1 98 ? 8.41700 17.53100 32.47900 1.000 12.64000 99 LYS A CA 1
ATOM 567 C C . LYS A 1 98 ? 8.25800 16.47400 31.39500 1.000 11.99000 99 LYS A C 1
ATOM 568 O O . LYS A 1 98 ? 7.41800 15.57400 31.49700 1.000 12.60000 99 LYS A O 1
ATOM 574 N N . VAL A 1 99 ? 9.07200 16.58900 30.34300 1.000 11.81000 100 VAL A N 1
ATOM 575 C CA . VAL A 1 99 ? 9.05700 15.63300 29.24200 1.000 11.41000 100 VAL A CA 1
ATOM 576 C C . VAL A 1 99 ? 10.48900 15.37200 28.79200 1.000 11.87000 100 VAL A C 1
ATOM 577 O O . VAL A 1 99 ? 11.39700 16.17900 29.00700 1.000 11.95000 100 VAL A O 1
ATOM 581 N N . PHE A 1 100 ? 10.68800 14.21300 28.17500 1.000 10.95000 101 PHE A N 1
ATOM 582 C CA . PHE A 1 100 ? 11.96500 13.89700 27.53400 1.000 9.24000 101 PHE A CA 1
ATOM 583 C C . PHE A 1 100 ? 11.66000 13.04400 26.31700 1.000 10.69000 101 PHE A C 1
ATOM 584 O O . PHE A 1 100 ? 10.57100 12.48500 26.19400 1.000 11.70000 101 PHE A O 1
ATOM 592 N N . ILE A 1 101 ? 12.60800 12.96100 25.39300 1.000 10.10000 102 ILE A N 1
ATOM 593 C CA . ILE A 1 101 ? 12.35700 12.27000 24.13200 1.000 9.12000 102 ILE A CA 1
ATOM 594 C C . ILE A 1 101 ? 12.77100 10.80500 24.20100 1.000 9.80000 102 ILE A C 1
ATOM 595 O O . ILE A 1 101 ? 13.84800 10.46800 24.71000 1.000 9.61000 102 ILE A O 1
ATOM 600 N N . SER A 1 102 ? 11.88200 9.93000 23.71300 1.000 8.50000 103 SER A N 1
ATOM 601 C CA . SER A 1 102 ? 12.21300 8.54200 23.39600 1.000 8.26000 103 SER A CA 1
ATOM 602 C C . SER A 1 102 ? 12.28700 8.43500 21.87700 1.000 8.06000 103 SER A C 1
ATOM 603 O O . SER A 1 102 ? 11.25500 8.46800 21.18800 1.000 9.96000 103 SER A O 1
ATOM 606 N N . PHE A 1 103 ? 13.50700 8.31000 21.34900 1.000 8.49000 104 PHE A N 1
ATOM 607 C CA . PHE A 1 103 ? 13.65900 8.10700 19.91600 1.000 9.25000 104 PHE A CA 1
ATOM 608 C C . PHE A 1 103 ? 13.32100 6.65700 19.58200 1.000 9.48000 104 PHE A C 1
ATOM 609 O O . PHE A 1 103 ? 14.02700 5.72900 20.00300 1.000 9.66000 104 PHE A O 1
ATOM 617 N N . ASP A 1 104 ? 12.25200 6.46900 18.80100 1.000 8.71000 105 ASP A N 1
ATOM 618 C CA . ASP A 1 104 ? 11.76300 5.13200 18.45600 1.000 10.18000 105 ASP A CA 1
ATOM 619 C C . ASP A 1 104 ? 12.56400 4.62300 17.26700 1.000 9.96000 105 ASP A C 1
ATOM 620 O O . ASP A 1 104 ? 12.32100 5.02700 16.13000 1.000 9.89000 105 ASP A O 1
ATOM 625 N N . PHE A 1 105 ? 13.53600 3.74200 17.52400 1.000 9.31000 106 PHE A N 1
ATOM 626 C CA . PHE A 1 105 ? 14.39600 3.22300 16.46600 1.000 9.15000 106 PHE A CA 1
ATOM 627 C C . PHE A 1 105 ? 13.76300 2.07800 15.67300 1.000 10.29000 106 PHE A C 1
ATOM 628 O O . PHE A 1 105 ? 14.45500 1.45900 14.86100 1.000 12.54000 106 PHE A O 1
ATOM 636 N N . ALA A 1 106 ? 12.47300 1.80300 15.86800 1.000 11.98000 107 ALA A N 1
ATOM 637 C CA . ALA A 1 106 ? 11.74100 1.12800 14.80100 1.000 10.84000 107 ALA A CA 1
ATOM 638 C C . ALA A 1 106 ? 11.58700 2.02200 13.57600 1.000 13.32000 107 ALA A C 1
ATOM 639 O O . ALA A 1 106 ? 11.23300 1.51300 12.50300 1.000 15.31000 107 ALA A O 1
ATOM 641 N N . TYR A 1 107 ? 11.86900 3.33000 13.70600 1.000 12.45000 108 TYR A N 1
ATOM 642 C CA . TYR A 1 107 ? 11.69700 4.32200 12.64500 1.000 11.35000 108 TYR A CA 1
ATOM 643 C C . TYR A 1 107 ? 12.92900 5.20000 12.47000 1.000 12.98000 108 TYR A C 1
ATOM 644 O O . TYR A 1 107 ? 13.44000 5.32700 11.35200 1.000 13.37000 108 TYR A O 1
ATOM 653 N N . TRP A 1 108 ? 13.39500 5.83100 13.55000 1.000 10.45000 109 TRP A N 1
ATOM 654 C CA . TRP A 1 108 ? 14.70000 6.48100 13.50500 1.000 10.52000 109 TRP A CA 1
ATOM 655 C C . TRP A 1 108 ? 15.75000 5.43400 13.15600 1.000 11.98000 109 TRP A C 1
ATOM 656 O O . TRP A 1 108 ? 15.57300 4.23900 13.41400 1.000 13.02000 109 TRP A O 1
ATOM 667 N N . SER A 1 109 ? 16.84600 5.88200 12.55300 1.000 11.60000 110 SER A N 1
ATOM 668 C CA . SER A 1 109 ? 17.89600 4.97600 12.10700 1.000 12.11000 110 SER A CA 1
ATOM 669 C C . SER A 1 109 ? 19.26700 5.54100 12.45600 1.000 11.42000 110 SER A C 1
ATOM 670 O O . SER A 1 109 ? 19.42200 6.71600 12.81300 1.000 11.28000 110 SER A O 1
ATOM 673 N N . ASN A 1 110 ? 20.28400 4.69000 12.29400 1.000 11.76000 111 ASN A N 1
ATOM 674 C CA . ASN A 1 110 ? 21.66000 5.09300 12.56600 1.000 11.26000 111 ASN A CA 1
ATOM 675 C C . ASN A 1 110 ? 22.18100 6.14500 11.60300 1.000 13.62000 111 ASN A C 1
ATOM 676 O O . ASN A 1 110 ? 23.26600 6.69000 11.84100 1.000 15.91000 111 ASN A O 1
ATOM 681 N N . GLY A 1 111 ? 21.45100 6.44600 10.53700 1.000 12.14000 112 GLY A N 1
ATOM 682 C CA . GLY A 1 111 ? 21.82600 7.53900 9.67200 1.000 12.67000 112 GLY A CA 1
ATOM 683 C C . GLY A 1 111 ? 21.31400 8.88700 10.10700 1.000 13.69000 112 GLY A C 1
ATOM 684 O O . GLY A 1 111 ? 21.53500 9.87500 9.40300 1.000 14.18000 112 GLY A O 1
ATOM 685 N N . ASP A 1 112 ? 20.63800 8.97600 11.25600 1.000 12.75000 113 ASP A N 1
ATOM 686 C CA . ASP A 1 112 ? 19.93900 10.19600 11.65200 1.000 10.86000 113 ASP A CA 1
ATOM 687 C C . ASP A 1 112 ? 20.66200 11.01800 12.72900 1.000 11.50000 113 ASP A C 1
ATOM 688 O O . ASP A 1 112 ? 20.01300 11.83200 13.40000 1.000 12.25000 113 ASP A O 1
ATOM 693 N N . THR A 1 113 ? 21.98500 10.86600 12.88600 1.000 11.02000 114 THR A N 1
ATOM 694 C CA . THR A 1 113 ? 22.70200 11.62500 13.92000 1.000 11.96000 114 THR A CA 1
ATOM 695 C C . THR A 1 113 ? 22.46400 13.12900 13.80900 1.000 11.96000 114 THR A C 1
ATOM 696 O O . THR A 1 113 ? 22.27400 13.81000 14.82500 1.000 12.92000 114 THR A O 1
ATOM 700 N N . ALA A 1 114 ? 22.47700 13.67500 12.58900 1.000 12.81000 115 ALA A N 1
ATOM 701 C CA . ALA A 1 114 ? 22.35800 15.12400 12.44700 1.000 14.14000 115 ALA A CA 1
ATOM 702 C C . ALA A 1 114 ? 21.00900 15.62400 12.95400 1.000 13.17000 115 ALA A C 1
ATOM 703 O O . ALA A 1 114 ? 20.94500 16.61900 13.68500 1.000 14.17000 115 ALA A O 1
ATOM 705 N N . ARG A 1 115 ? 19.92400 14.93700 12.60300 1.000 11.50000 116 ARG A N 1
ATOM 706 C CA . ARG A 1 115 ? 18.61600 15.41400 13.04000 1.000 12.00000 116 ARG A CA 1
ATOM 707 C C . ARG A 1 115 ? 18.40400 15.17500 14.53400 1.000 13.43000 116 ARG A C 1
ATOM 708 O O . ARG A 1 115 ? 17.81500 16.01900 15.22600 1.000 13.87000 116 ARG A O 1
ATOM 716 N N . ILE A 1 116 ? 18.84400 14.01900 15.04400 1.000 11.46000 117 ILE A N 1
ATOM 717 C CA . ILE A 1 116 ? 18.76600 13.77400 16.48200 1.000 11.00000 117 ILE A CA 1
ATOM 718 C C . ILE A 1 116 ? 19.53600 14.84500 17.23900 1.000 11.65000 117 ILE A C 1
ATOM 719 O O . ILE A 1 116 ? 19.06400 15.37000 18.26100 1.000 12.31000 117 ILE A O 1
ATOM 724 N N . THR A 1 117 ? 20.73000 15.19800 16.74500 1.000 12.68000 118 THR A N 1
ATOM 725 C CA . THR A 1 117 ? 21.51700 16.25900 17.37000 1.000 11.82000 118 THR A CA 1
ATOM 726 C C . THR A 1 117 ? 20.75900 17.58300 17.37400 1.000 11.39000 118 THR A C 1
ATOM 727 O O . THR A 1 117 ? 20.71400 18.28100 18.39900 1.000 13.51000 118 THR A O 1
ATOM 731 N N A SER A 1 118 ? 20.15100 17.95200 16.24200 0.670 12.02000 119 SER A N 1
ATOM 732 N N B SER A 1 118 ? 20.15600 17.94100 16.23600 0.330 12.02000 119 SER A N 1
ATOM 733 C CA A SER A 1 118 ? 19.45300 19.23900 16.19000 0.670 13.30000 119 SER A CA 1
ATOM 734 C CA B SER A 1 118 ? 19.42600 19.20400 16.14000 0.330 13.37000 119 SER A CA 1
ATOM 735 C C A SER A 1 118 ? 18.24500 19.26700 17.12500 0.670 12.50000 119 SER A C 1
ATOM 736 C C B SER A 1 118 ? 18.26700 19.25000 17.12800 0.330 12.58000 119 SER A C 1
ATOM 737 O O A SER A 1 118 ? 17.95200 20.30400 17.73500 0.670 13.33000 119 SER A O 1
ATOM 738 O O B SER A 1 118 ? 18.02300 20.28300 17.76600 0.330 13.34000 119 SER A O 1
ATOM 743 N N . ILE A 1 119 ? 17.54700 18.13600 17.27400 1.000 12.61000 120 ILE A N 1
ATOM 744 C CA . ILE A 1 119 ? 16.42100 18.09100 18.20600 1.000 12.75000 120 ILE A CA 1
ATOM 745 C C . ILE A 1 119 ? 16.90900 18.25400 19.64500 1.000 11.65000 120 ILE A C 1
ATOM 746 O O . ILE A 1 119 ? 16.29800 18.97200 20.44900 1.000 12.98000 120 ILE A O 1
ATOM 751 N N . MET A 1 120 ? 18.02500 17.61400 19.99200 1.000 12.03000 121 MET A N 1
ATOM 752 C CA . MET A 1 120 ? 18.57400 17.75800 21.33100 1.000 11.74000 121 MET A CA 1
ATOM 753 C C . MET A 1 120 ? 19.12100 19.16700 21.56000 1.000 12.36000 121 MET A C 1
ATOM 754 O O . MET A 1 120 ? 19.09400 19.65900 22.69200 1.000 13.03000 121 MET A O 1
ATOM 759 N N A GLN A 1 121 ? 19.63300 19.82000 20.51100 0.560 13.39000 122 GLN A N 1
ATOM 760 N N C GLN A 1 121 ? 19.62800 19.82100 20.51200 0.440 13.41000 122 GLN A N 1
ATOM 761 C CA A GLN A 1 121 ? 20.04600 21.21400 20.65100 0.560 15.16000 122 GLN A CA 1
ATOM 762 C CA C GLN A 1 121 ? 20.04600 21.21300 20.65600 0.440 15.17000 122 GLN A CA 1
ATOM 763 C C A GLN A 1 121 ? 18.85400 22.08700 21.01600 0.560 15.98000 122 GLN A C 1
ATOM 764 C C C GLN A 1 121 ? 18.85900 22.10700 20.99000 0.440 15.95000 122 GLN A C 1
ATOM 765 O O A GLN A 1 121 ? 18.97100 22.99900 21.84300 0.560 16.94000 122 GLN A O 1
ATOM 766 O O C GLN A 1 121 ? 18.98600 23.05500 21.77300 0.440 17.01000 122 GLN A O 1
ATOM 777 N N . THR A 1 122 ? 17.69200 21.80800 20.42300 1.000 14.21000 123 THR A N 1
ATOM 778 C CA . THR A 1 122 ? 16.48800 22.56800 20.74300 1.000 14.86000 123 THR A CA 1
ATOM 779 C C . THR A 1 122 ? 16.05400 22.34500 22.19000 1.000 15.47000 123 THR A C 1
ATOM 780 O O . THR A 1 122 ? 15.74400 23.30300 22.91000 1.000 16.81000 123 THR A O 1
ATOM 784 N N . TYR A 1 123 ? 16.04400 21.08800 22.65000 1.000 12.88000 124 TYR A N 1
ATOM 785 C CA . TYR A 1 123 ? 15.30200 20.75700 23.86200 1.000 11.70000 124 TYR A CA 1
ATOM 786 C C . TYR A 1 123 ? 16.13000 20.42900 25.10400 1.000 12.00000 124 TYR A C 1
ATOM 787 O O . TYR A 1 123 ? 15.56500 20.43300 26.20900 1.000 12.48000 124 TYR A O 1
ATOM 796 N N . ALA A 1 124 ? 17.44000 20.15100 24.98800 1.000 11.98000 125 ALA A N 1
ATOM 797 C CA . ALA A 1 124 ? 18.19000 19.71700 26.16900 1.000 10.05000 125 ALA A CA 1
ATOM 798 C C . ALA A 1 124 ? 18.13900 20.74200 27.30300 1.000 11.38000 125 ALA A C 1
ATOM 799 O O . ALA A 1 124 ? 18.12400 20.36000 28.48300 1.000 13.17000 125 ALA A O 1
ATOM 801 N N . ASP A 1 125 ? 18.13400 22.04400 26.97100 1.000 12.35000 126 ASP A N 1
ATOM 802 C CA . ASP A 1 125 ? 18.08900 23.10400 27.98100 1.000 13.32000 126 ASP A CA 1
ATOM 803 C C . ASP A 1 125 ? 16.72200 23.77200 28.08800 1.000 13.18000 126 ASP A C 1
ATOM 804 O O . ASP A 1 125 ? 16.61500 24.85500 28.66800 1.000 12.78000 126 ASP A O 1
ATOM 809 N N . HIS A 1 126 ? 15.68200 23.16600 27.53700 1.000 11.92000 127 HIS A N 1
ATOM 810 C CA . HIS A 1 126 ? 14.34100 23.72700 27.66800 1.000 11.29000 127 HIS A CA 1
ATOM 811 C C . HIS A 1 126 ? 13.87700 23.55700 29.11500 1.000 11.65000 127 HIS A C 1
ATOM 812 O O . HIS A 1 126 ? 14.16900 22.53800 29.74200 1.000 12.13000 127 HIS A O 1
ATOM 819 N N . PRO A 1 127 ? 13.19700 24.55500 29.69200 1.000 11.71000 128 PRO A N 1
ATOM 820 C CA . PRO A 1 127 ? 12.79100 24.42200 31.10100 1.000 12.35000 128 PRO A CA 1
ATOM 821 C C . PRO A 1 127 ? 11.79000 23.29500 31.35200 1.000 12.69000 128 PRO A C 1
ATOM 822 O O . PRO A 1 127 ? 11.66500 22.85600 32.49800 1.000 14.02000 128 PRO A O 1
ATOM 826 N N . GLY A 1 128 ? 11.08900 22.81100 30.32100 1.000 10.93000 129 GLY A N 1
ATOM 827 C CA . GLY A 1 128 ? 10.20700 21.65700 30.41900 1.000 12.42000 129 GLY A CA 1
ATOM 828 C C . GLY A 1 128 ? 10.88300 20.31400 30.23100 1.000 13.58000 129 GLY A C 1
ATOM 829 O O . GLY A 1 128 ? 10.22200 19.27200 30.36200 1.000 13.76000 129 GLY A O 1
ATOM 830 N N . GLN A 1 129 ? 12.18400 20.30200 29.92900 1.000 12.38000 130 GLN A N 1
ATOM 831 C CA . GLN A 1 129 ? 12.91500 19.05900 29.71000 1.000 11.65000 130 GLN A CA 1
ATOM 832 C C . GLN A 1 129 ? 13.27100 18.41600 31.04400 1.000 11.03000 130 GLN A C 1
ATOM 833 O O . GLN A 1 129 ? 13.88700 19.05000 31.90800 1.000 11.81000 130 GLN A O 1
ATOM 839 N N . PHE A 1 130 ? 12.93700 17.13100 31.19100 1.000 12.32000 131 PHE A N 1
ATOM 840 C CA . PHE A 1 130 ? 13.27200 16.39800 32.40600 1.000 12.03000 131 PHE A CA 1
ATOM 841 C C . PHE A 1 130 ? 14.78100 16.28800 32.59700 1.000 10.87000 131 PHE A C 1
ATOM 842 O O . PHE A 1 130 ? 15.51600 15.87000 31.68900 1.000 12.57000 131 PHE A O 1
ATOM 850 N N . GLN A 1 131 ? 15.24700 16.66000 33.78700 1.000 13.13000 132 GLN A N 1
ATOM 851 C CA . GLN A 1 131 ? 16.66300 16.66800 34.12200 1.000 14.09000 132 GLN A CA 1
ATOM 852 C C . GLN A 1 131 ? 16.95400 15.60400 35.17300 1.000 14.74000 132 GLN A C 1
ATOM 853 O O . GLN A 1 131 ? 16.19300 15.44000 36.13500 1.000 16.01000 132 GLN A O 1
ATOM 859 N N . TYR A 1 132 ? 18.05700 14.88600 34.98900 1.000 12.33000 133 TYR A N 1
ATOM 860 C CA . TYR A 1 132 ? 18.53100 13.91000 35.95900 1.000 13.51000 133 TYR A CA 1
ATOM 861 C C . TYR A 1 132 ? 19.98600 14.23600 36.25100 1.000 14.95000 133 TYR A C 1
ATOM 862 O O . TYR A 1 132 ? 20.82400 14.21000 35.34300 1.000 16.36000 133 TYR A O 1
ATOM 871 N N . ASN A 1 133 ? 20.26700 14.58500 37.50500 1.000 17.83000 134 ASN A N 1
ATOM 872 C CA . ASN A 1 133 ? 21.61000 14.99100 37.92300 1.000 21.92000 134 ASN A CA 1
ATOM 873 C C . ASN A 1 133 ? 22.17000 16.10500 37.03800 1.000 16.90000 134 ASN A C 1
ATOM 874 O O . ASN A 1 133 ? 23.33600 16.07400 36.63500 1.000 22.91000 134 ASN A O 1
ATOM 879 N N . GLY A 1 134 ? 21.32900 17.08900 36.72000 1.000 18.69000 135 GLY A N 1
ATOM 880 C CA . GLY A 1 134 ? 21.74800 18.24200 35.94600 1.000 17.30000 135 GLY A CA 1
ATOM 881 C C . GLY A 1 134 ? 21.87200 18.02000 34.45600 1.000 18.78000 135 GLY A C 1
ATOM 882 O O . GLY A 1 134 ? 22.35600 18.91300 33.74800 1.000 20.56000 135 GLY A O 1
ATOM 883 N N . ALA A 1 135 ? 21.43600 16.87500 33.94800 1.000 13.36000 136 ALA A N 1
ATOM 884 C CA . ALA A 1 135 ? 21.57900 16.55900 32.53400 1.000 12.90000 136 ALA A CA 1
ATOM 885 C C . ALA A 1 135 ? 20.22300 16.18400 31.95100 1.000 12.73000 136 ALA A C 1
ATOM 886 O O . ALA A 1 135 ? 19.35000 15.66500 32.64800 1.000 13.52000 136 ALA A O 1
ATOM 888 N N . ALA A 1 136 ? 20.03500 16.47600 30.67000 1.000 12.65000 137 ALA A N 1
ATOM 889 C CA . ALA A 1 136 ? 18.76500 16.18800 30.00800 1.000 11.06000 137 ALA A CA 1
ATOM 890 C C . ALA A 1 136 ? 18.65900 14.69500 29.73000 1.000 11.47000 137 ALA A C 1
ATOM 891 O O . ALA A 1 136 ? 19.49400 14.13200 29.01300 1.000 11.44000 137 ALA A O 1
ATOM 893 N N . LEU A 1 137 ? 17.63200 14.05100 30.28100 1.000 11.04000 138 LEU A N 1
ATOM 894 C CA . LEU A 1 137 ? 17.43200 12.63400 29.99900 1.000 9.64000 138 LEU A CA 1
ATOM 895 C C . LEU A 1 137 ? 17.01800 12.45100 28.54200 1.000 9.36000 138 LE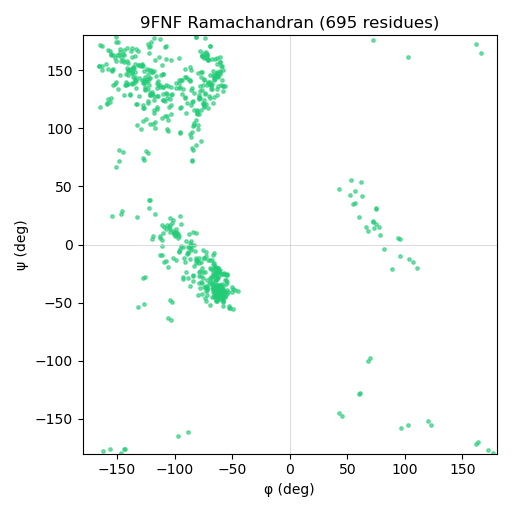U A C 1
ATOM 896 O O . LEU A 1 137 ? 16.20700 13.21300 28.00500 1.000 9.89000 138 LEU A O 1
ATOM 901 N N . VAL A 1 138 ? 17.59200 11.43600 27.89200 1.000 9.74000 139 VAL A N 1
ATOM 902 C CA . VAL A 1 138 ? 17.14000 11.00800 26.57200 1.000 8.70000 139 VAL A CA 1
ATOM 903 C C . VAL A 1 138 ? 17.11100 9.48700 26.57000 1.000 8.52000 139 VAL A C 1
ATOM 904 O O . VAL A 1 138 ? 17.90500 8.83300 27.25700 1.000 9.82000 139 VAL A O 1
ATOM 908 N N . SER A 1 139 ? 16.16300 8.92300 25.81700 1.000 8.68000 140 SER A N 1
ATOM 909 C CA . SER A 1 139 ? 15.97000 7.48200 25.79000 1.000 7.55000 140 SER A CA 1
ATOM 910 C C . SER A 1 139 ? 15.58400 7.04800 24.38100 1.000 8.73000 140 SER A C 1
ATOM 911 O O . SER A 1 139 ? 15.58600 7.84400 23.43500 1.000 8.78000 140 SER A O 1
ATOM 914 N N . THR A 1 140 ? 15.29100 5.75300 24.24600 1.000 8.45000 141 THR A N 1
ATOM 915 C CA . THR A 1 140 ? 14.94400 5.16300 22.96400 1.000 8.56000 141 THR A CA 1
ATOM 916 C C . THR A 1 140 ? 13.94300 4.03800 23.18400 1.000 8.45000 141 THR A C 1
ATOM 917 O O . THR A 1 140 ? 13.74300 3.55800 24.30500 1.000 8.70000 141 THR A O 1
ATOM 921 N N . PHE A 1 141 ? 13.33000 3.61400 22.08200 1.000 8.56000 142 PHE A N 1
ATOM 922 C CA . PHE A 1 141 ? 12.87300 2.24100 21.94100 1.000 8.03000 142 PHE A CA 1
ATOM 923 C C . PHE A 1 141 ? 13.83300 1.59200 20.94400 1.000 9.32000 142 PHE A C 1
ATOM 924 O O . PHE A 1 141 ? 14.10600 2.16800 19.88500 1.000 9.34000 142 PHE A O 1
ATOM 932 N N . VAL A 1 142 ? 14.36800 0.42000 21.29600 1.000 9.67000 143 VAL A N 1
ATOM 933 C CA . VAL A 1 142 ? 15.48000 -0.22800 20.58300 1.000 10.36000 143 VAL A CA 1
ATOM 934 C C . VAL A 1 142 ? 16.59400 0.77600 20.25800 1.000 9.47000 143 VAL A C 1
ATOM 935 O O . VAL A 1 142 ? 16.83200 1.70500 21.02900 1.000 9.64000 143 VAL A O 1
ATOM 939 N N . GLY A 1 143 ? 17.30200 0.60800 19.14200 1.000 8.99000 144 GLY A N 1
ATOM 940 C CA . GLY A 1 143 ? 18.41400 1.50500 18.85300 1.000 10.28000 144 GLY A CA 1
ATOM 941 C C . GLY A 1 143 ? 19.65200 1.24400 19.68200 1.000 8.87000 144 GLY A C 1
ATOM 942 O O . GLY A 1 143 ? 20.42500 2.17900 19.94700 1.000 10.22000 144 GLY A O 1
ATOM 943 N N . ASP A 1 144 ? 19.87300 -0.01100 20.07800 1.000 10.44000 145 ASP A N 1
ATOM 944 C CA . ASP A 1 144 ? 21.03200 -0.36900 20.89300 1.000 9.02000 145 ASP A CA 1
ATOM 945 C C . ASP A 1 144 ? 22.34700 0.06300 20.25600 1.000 8.66000 145 ASP A C 1
ATOM 946 O O . ASP A 1 144 ? 23.31400 0.35500 20.96800 1.000 11.42000 145 ASP A O 1
ATOM 951 N N . SER A 1 145 ? 22.40300 0.10200 18.92700 1.000 9.58000 146 SER A N 1
ATOM 952 C CA . SER A 1 145 ? 23.63500 0.38500 18.20300 1.000 10.60000 146 SER A CA 1
ATOM 953 C C . SER A 1 145 ? 23.87800 1.87300 17.94700 1.000 10.86000 146 SER A C 1
ATOM 954 O O . SER A 1 145 ? 24.94000 2.21900 17.41400 1.000 11.82000 146 SER A O 1
ATOM 957 N N . PHE A 1 146 ? 22.96400 2.75800 18.34300 1.000 9.44000 147 PHE A N 1
ATOM 958 C CA . PHE A 1 146 ? 23.14600 4.18400 18.09500 1.000 10.35000 147 PHE A CA 1
ATOM 959 C C . PHE A 1 146 ? 24.10500 4.82000 19.10000 1.000 11.02000 147 PHE A C 1
ATOM 960 O O . PHE A 1 146 ? 23.93000 4.70300 20.31800 1.000 11.25000 147 PHE A O 1
ATOM 968 N N . ASP A 1 147 ? 25.12500 5.49900 18.58100 1.000 10.34000 148 ASP A N 1
ATOM 969 C CA . ASP A 1 147 ? 26.18000 6.09700 19.39900 1.000 10.16000 148 ASP A CA 1
ATOM 970 C C . ASP A 1 147 ? 25.75100 7.49000 19.86100 1.000 11.03000 148 ASP A C 1
ATOM 971 O O . ASP A 1 147 ? 25.51600 8.37900 19.03600 1.000 11.35000 148 ASP A O 1
ATOM 976 N N . TRP A 1 148 ? 25.67100 7.68100 21.18500 1.000 10.78000 149 TRP A N 1
ATOM 977 C CA . TRP A 1 148 ? 25.33000 8.98100 21.76600 1.000 11.67000 149 TRP A CA 1
ATOM 978 C C . TRP A 1 148 ? 26.51500 9.93400 21.84000 1.000 12.40000 149 TRP A C 1
ATOM 979 O O . TRP A 1 148 ? 26.30900 11.13700 22.05200 1.000 13.51000 149 TRP A O 1
ATOM 990 N N . GLY A 1 149 ? 27.73900 9.44400 21.64700 1.000 10.93000 150 GLY A N 1
ATOM 991 C CA . GLY A 1 149 ? 28.91400 10.28800 21.72400 1.000 13.23000 150 GLY A CA 1
ATOM 992 C C . GLY A 1 149 ? 28.85400 11.52900 20.84900 1.000 13.93000 150 GLY A C 1
ATOM 993 O O . GLY A 1 149 ? 29.07300 12.65100 21.32400 1.000 14.78000 150 GLY A O 1
ATOM 994 N N . PRO A 1 150 ? 28.57300 11.36600 19.55200 1.000 13.44000 151 PRO A N 1
ATOM 995 C CA . PRO A 1 150 ? 28.54400 12.54500 18.67400 1.000 14.96000 151 PRO A CA 1
ATOM 996 C C . PRO A 1 150 ? 27.43700 13.52100 19.02400 1.000 14.58000 151 PRO A C 1
ATOM 997 O O . PRO A 1 150 ? 27.58400 14.72400 18.77500 1.000 14.30000 151 PRO A O 1
ATOM 1001 N N . VAL A 1 151 ? 26.32400 13.03300 19.58200 1.000 13.24000 152 VAL A N 1
ATOM 1002 C CA . VAL A 1 151 ? 25.25200 13.92200 20.02200 1.000 12.56000 152 VAL A CA 1
ATOM 1003 C C . VAL A 1 151 ? 25.70300 14.72700 21.23900 1.000 11.51000 152 VAL A C 1
ATOM 1004 O O . VAL A 1 151 ? 25.61300 15.96400 21.25500 1.000 12.65000 152 VAL A O 1
ATOM 1008 N N . LYS A 1 152 ? 26.20100 14.03600 22.26900 1.000 11.50000 153 LYS A N 1
ATOM 1009 C CA . LYS A 1 152 ? 26.64300 14.70200 23.49200 1.000 11.12000 153 LYS A CA 1
ATOM 1010 C C . LYS A 1 152 ? 27.71000 15.74800 23.20000 1.000 14.84000 153 LYS A C 1
ATOM 1011 O O . LYS A 1 152 ? 27.68000 16.84800 23.76500 1.000 15.00000 153 LYS A O 1
ATOM 1017 N N . ARG A 1 153 ? 28.67300 15.41900 22.33300 1.000 12.00000 154 ARG A N 1
ATOM 1018 C CA . ARG A 1 153 ? 29.78100 16.33400 22.08200 1.000 12.75000 154 ARG A CA 1
ATOM 1019 C C . ARG A 1 153 ? 29.39300 17.53400 21.22900 1.000 13.83000 154 ARG A C 1
ATOM 1020 O O . ARG A 1 153 ? 30.17600 18.49000 21.14700 1.000 17.42000 154 ARG A O 1
ATOM 1028 N N . ALA A 1 154 ? 28.20700 17.52800 20.62000 1.000 12.21000 155 ALA A N 1
ATOM 1029 C CA . ALA A 1 154 ? 27.71900 18.65100 19.83600 1.000 14.37000 155 ALA A CA 1
ATOM 1030 C C . ALA A 1 154 ? 26.75000 19.54800 20.60000 1.000 17.86000 155 ALA A C 1
ATOM 1031 O O . ALA A 1 154 ? 26.46400 20.65600 20.13500 1.000 21.31000 155 ALA A O 1
ATOM 1033 N N . VAL A 1 155 ? 26.23900 19.10700 21.74600 1.000 12.81000 156 VAL A N 1
ATOM 1034 C CA . VAL A 1 155 ? 25.24100 19.85100 22.50700 1.000 15.46000 156 VAL A CA 1
ATOM 1035 C C . VAL A 1 155 ? 25.89500 20.35800 23.78600 1.000 12.00000 156 VAL A C 1
ATOM 1036 O O . VAL A 1 155 ? 26.44200 19.57100 24.56500 1.000 13.43000 156 VAL A O 1
ATOM 1040 N N . ASP A 1 156 ? 25.83500 21.67800 24.01300 1.000 15.68000 157 ASP A N 1
ATOM 1041 C CA . ASP A 1 156 ? 26.50700 22.25200 25.18000 1.000 17.02000 157 ASP A CA 1
ATOM 1042 C C . ASP A 1 156 ? 25.89900 21.75100 26.48700 1.000 15.46000 157 ASP A C 1
ATOM 1043 O O . ASP A 1 156 ? 26.62200 21.41800 27.43400 1.000 17.16000 157 ASP A O 1
ATOM 1048 N N . HIS A 1 157 ? 24.57900 21.71200 26.56600 1.000 15.99000 158 HIS A N 1
ATOM 1049 C CA . HIS A 1 157 ? 23.94100 21.27100 27.79600 1.000 16.76000 158 HIS A CA 1
ATOM 1050 C C . HIS A 1 157 ? 24.17000 19.77400 28.00500 1.000 14.24000 158 HIS A C 1
ATOM 1051 O O . HIS A 1 157 ? 24.06800 18.99800 27.05400 1.000 14.51000 158 HIS A O 1
ATOM 1058 N N . PRO A 1 158 ? 24.46700 19.33900 29.23100 1.000 14.12000 159 PRO A N 1
ATOM 1059 C CA . PRO A 1 158 ? 24.70500 17.90700 29.47000 1.000 14.66000 159 PRO A CA 1
ATOM 1060 C C . PRO A 1 158 ? 23.48400 17.06700 29.12500 1.000 11.53000 159 PRO A C 1
ATOM 1061 O O . PRO A 1 158 ? 22.33800 17.50000 29.27400 1.000 13.51000 159 PRO A O 1
ATOM 1065 N N . ILE A 1 159 ? 23.75400 15.84600 28.65100 1.000 12.12000 160 ILE A N 1
ATOM 1066 C CA . ILE A 1 159 ? 22.73200 14.87900 28.25600 1.000 11.66000 160 ILE A CA 1
ATOM 1067 C C . ILE A 1 159 ? 23.00300 13.58400 29.00500 1.000 10.69000 160 ILE A C 1
ATOM 1068 O O . ILE A 1 159 ? 24.16200 13.18300 29.16800 1.000 12.92000 160 ILE A O 1
ATOM 1073 N N . PHE A 1 160 ? 21.93700 12.94200 29.48300 1.000 11.49000 161 PHE A N 1
ATOM 1074 C CA . PHE A 1 160 ? 22.02000 11.69600 30.23500 1.000 12.17000 161 PHE A CA 1
ATOM 1075 C C . PHE A 1 160 ? 21.29200 10.63900 29.41000 1.000 10.10000 161 PHE A C 1
ATOM 1076 O O . PHE A 1 160 ? 20.05500 10.64300 29.33800 1.000 10.61000 161 PHE A O 1
ATOM 1084 N N . ALA A 1 161 ? 22.05200 9.74900 28.76900 1.000 10.35000 162 ALA A N 1
ATOM 1085 C CA . ALA A 1 161 ? 21.49400 8.81700 27.78700 1.000 8.73000 162 ALA A CA 1
ATOM 1086 C C . ALA A 1 161 ? 21.17400 7.47300 28.42800 1.000 10.03000 162 ALA A C 1
ATOM 1087 O O . ALA A 1 161 ? 22.07400 6.77100 28.90700 1.000 11.00000 162 ALA A O 1
ATOM 1089 N N . VAL A 1 162 ? 19.89400 7.11400 28.42100 1.000 8.84000 163 VAL A N 1
ATOM 1090 C CA . VAL A 1 162 ? 19.41500 5.85000 28.98000 1.000 9.06000 163 VAL A CA 1
ATOM 1091 C C . VAL A 1 162 ? 18.58400 5.13900 27.91200 1.000 8.56000 163 VAL A C 1
ATOM 1092 O O . VAL A 1 162 ? 17.34200 5.10800 27.99300 1.000 9.04000 163 VAL A O 1
ATOM 1096 N N . PRO A 1 163 ? 19.21900 4.56000 26.89600 1.000 9.26000 164 PRO A N 1
ATOM 1097 C CA . PRO A 1 163 ? 18.47500 3.88700 25.82800 1.000 7.97000 164 PRO A CA 1
ATOM 1098 C C . PRO A 1 163 ? 17.85500 2.58400 26.31400 1.000 8.86000 164 PRO A C 1
ATOM 1099 O O . PRO A 1 163 ? 18.28900 1.98300 27.30000 1.000 9.84000 164 PRO A O 1
ATOM 1103 N N . ASN A 1 164 ? 16.82800 2.14900 25.58400 1.000 8.99000 165 ASN A N 1
ATOM 1104 C CA . ASN A 1 164 ? 16.29300 0.79700 25.72200 1.000 8.49000 165 ASN A CA 1
ATOM 1105 C C . ASN A 1 164 ? 17.29100 -0.19200 25.14000 1.000 10.86000 165 ASN A C 1
ATOM 1106 O O . ASN A 1 164 ? 17.57400 -0.15400 23.93400 1.000 12.79000 165 ASN A O 1
ATOM 1111 N N . LEU A 1 165 ? 17.80700 -1.08400 25.98400 1.000 9.36000 166 LEU A N 1
ATOM 1112 C CA . LEU A 1 165 ? 18.73900 -2.12800 25.56100 1.000 8.97000 166 LEU A CA 1
ATOM 1113 C C . LEU A 1 165 ? 18.10700 -3.50500 25.73000 1.000 8.87000 166 LEU A C 1
ATOM 1114 O O . LEU A 1 165 ? 17.39800 -3.76100 26.71200 1.000 10.45000 166 LEU A O 1
ATOM 1119 N N . GLN A 1 166 ? 18.35800 -4.38700 24.76700 1.000 9.68000 167 GLN A N 1
ATOM 1120 C CA . GLN A 1 166 ? 17.75000 -5.74300 24.76300 1.000 10.11000 167 GLN A CA 1
ATOM 1121 C C . GLN A 1 166 ? 18.58100 -6.77200 25.54300 1.000 10.12000 167 GLN A C 1
ATOM 1122 O O . GLN A 1 166 ? 18.01200 -7.72800 26.02100 1.000 10.38000 167 GLN A O 1
ATOM 1128 N N . ASP A 1 167 ? 19.88500 -6.57700 25.61300 1.000 10.66000 168 ASP A N 1
ATOM 1129 C CA . ASP A 1 167 ? 20.77300 -7.58300 26.23700 1.000 10.49000 168 ASP A CA 1
ATOM 1130 C C . ASP A 1 167 ? 21.41000 -6.99300 27.48600 1.000 11.27000 168 ASP A C 1
ATOM 1131 O O . ASP A 1 167 ? 22.17500 -6.08500 27.36200 1.000 11.72000 168 ASP A O 1
ATOM 1136 N N . PRO A 1 168 ? 21.16400 -7.55700 28.68900 1.000 11.56000 169 PRO A N 1
ATOM 1137 C CA . PRO A 1 168 ? 21.80600 -7.09400 29.92000 1.000 14.88000 169 PRO A CA 1
ATOM 1138 C C . PRO A 1 168 ? 23.34200 -7.09500 29.78000 1.000 14.52000 169 PRO A C 1
ATOM 1139 O O . PRO A 1 168 ? 23.92800 -6.21100 30.20900 1.000 16.79000 169 PRO A O 1
ATOM 1143 N N . ASN A 1 169 ? 23.89800 -8.10400 29.12000 1.000 14.73000 170 ASN A N 1
ATOM 1144 C CA . ASN A 1 169 ? 25.35900 -8.14200 28.85900 1.000 19.77000 170 ASN A CA 1
ATOM 1145 C C . ASN A 1 169 ? 25.83300 -6.89100 28.09300 1.000 23.30000 170 ASN A C 1
ATOM 1146 O O . ASN A 1 169 ? 26.82600 -6.34800 28.48300 1.000 22.57000 170 ASN A O 1
ATOM 1151 N N . TRP A 1 170 ? 25.13000 -6.43000 27.06100 1.000 24.13000 171 TRP A N 1
ATOM 1152 C CA . TRP A 1 170 ? 25.50100 -5.18200 26.31500 1.000 24.43000 171 TRP A CA 1
ATOM 1153 C C . TRP A 1 170 ? 25.43700 -3.97500 27.23100 1.000 30.90000 171 TRP A C 1
ATOM 1154 O O . TRP A 1 170 ? 26.23700 -3.08800 27.10000 1.000 31.58000 171 TRP A O 1
ATOM 1165 N N . ALA A 1 171 ? 24.42600 -3.89800 28.06000 1.000 21.79000 172 ALA A N 1
ATOM 1166 C CA . ALA A 1 171 ? 24.35700 -2.77900 28.99000 1.000 20.51000 172 ALA A CA 1
ATOM 1167 C C . ALA A 1 171 ? 25.63200 -2.66800 29.81400 1.000 29.45000 172 ALA A C 1
ATOM 1168 O O . ALA A 1 171 ? 25.98900 -1.57200 30.26500 1.000 28.84000 172 ALA A O 1
ATOM 1170 N N . GLY A 1 172 ? 26.33800 -3.79000 30.00500 1.000 21.94000 173 GLY A N 1
ATOM 1171 C CA . GLY A 1 172 ? 27.55800 -3.83200 30.78600 1.000 23.23000 173 GLY A CA 1
ATOM 1172 C C . GLY A 1 172 ? 28.83700 -3.56000 30.03000 1.000 32.05000 173 GLY A C 1
ATOM 1173 O O . GLY A 1 172 ? 29.88900 -3.41000 30.65500 1.000 28.77000 173 GLY A O 1
ATOM 1174 N N A HIS A 1 173 ? 28.83400 -3.47800 28.70200 0.420 23.32000 174 HIS A N 1
ATOM 1175 N N B HIS A 1 173 ? 28.73300 -3.51000 28.69000 0.580 23.13000 174 HIS A N 1
ATOM 1176 C CA A HIS A 1 173 ? 30.02700 -2.97100 28.02100 0.420 23.48000 174 HIS A CA 1
ATOM 1177 C CA B HIS A 1 173 ? 29.87400 -3.38700 27.79100 0.580 21.13000 174 HIS A CA 1
ATOM 1178 C C A HIS A 1 173 ? 29.66700 -2.37000 26.67500 0.420 23.25000 174 HIS A C 1
ATOM 1179 C C B HIS A 1 173 ? 29.60300 -2.46900 26.59600 0.580 23.09000 174 HIS A C 1
ATOM 1180 O O A HIS A 1 173 ? 30.35000 -2.58900 25.66900 0.420 20.38000 174 HIS A O 1
ATOM 1181 O O B HIS A 1 173 ? 30.33300 -2.54800 25.60000 0.580 20.30000 174 HIS A O 1
ATOM 1194 N N . ALA A 1 174 ? 28.59200 -1.59600 26.65400 1.000 20.71000 175 ALA A N 1
ATOM 1195 C CA . ALA A 1 174 ? 28.19200 -0.85800 25.46300 1.000 19.41000 175 ALA A CA 1
ATOM 1196 C C . ALA A 1 174 ? 29.26700 0.14800 25.05700 1.000 18.58000 175 ALA A C 1
ATOM 1197 O O . ALA A 1 174 ? 29.97800 0.70700 25.89900 1.000 21.17000 175 ALA A O 1
ATOM 1199 N N . THR A 1 175 ? 29.37900 0.38000 23.74700 1.000 18.44000 176 THR A N 1
ATOM 1200 C CA . THR A 1 175 ? 30.37000 1.29300 23.18100 1.000 20.04000 176 THR A CA 1
ATOM 1201 C C . THR A 1 175 ? 29.77000 2.62700 22.75500 1.000 18.76000 176 THR A C 1
ATOM 1202 O O . THR A 1 175 ? 30.43800 3.40700 22.06500 1.000 17.75000 176 THR A O 1
ATOM 1206 N N . THR A 1 176 ? 28.54100 2.91800 23.18000 1.000 14.65000 177 THR A N 1
ATOM 1207 C CA . THR A 1 176 ? 27.72900 4.00600 22.64500 1.000 13.35000 177 THR A CA 1
ATOM 1208 C C . THR A 1 176 ? 27.61100 5.20200 23.59200 1.000 11.95000 177 THR A C 1
ATOM 1209 O O . THR A 1 176 ? 26.72400 6.04200 23.40600 1.000 13.17000 177 THR A O 1
ATOM 1213 N N . SER A 1 177 ? 28.47800 5.30500 24.60400 1.000 12.74000 178 SER A N 1
ATOM 1214 C CA . SER A 1 177 ? 28.49400 6.45400 25.51700 1.000 14.23000 178 SER A CA 1
ATOM 1215 C C . SER A 1 177 ? 27.16800 6.62600 26.26800 1.000 12.77000 178 SER A C 1
ATOM 1216 O O . SER A 1 177 ? 26.55600 7.70300 26.27100 1.000 15.98000 178 SER A O 1
ATOM 1219 N N A ILE A 1 178 ? 26.70300 5.53700 26.87800 0.780 13.64000 179 ILE A N 1
ATOM 1220 N N B ILE A 1 178 ? 26.83900 5.58000 27.02300 0.220 14.29000 179 ILE A N 1
ATOM 1221 C CA A ILE A 1 178 ? 25.45200 5.53400 27.62600 0.780 14.07000 179 ILE A CA 1
ATOM 1222 C CA B ILE A 1 178 ? 25.56000 5.38300 27.69300 0.220 14.40000 179 ILE A CA 1
ATOM 1223 C C A ILE A 1 178 ? 25.72700 5.80100 29.10100 0.780 13.82000 179 ILE A C 1
ATOM 1224 C C B ILE A 1 178 ? 25.72400 5.68500 29.17600 0.220 13.88000 179 ILE A C 1
ATOM 1225 O O A ILE A 1 178 ? 26.82600 5.57400 29.61600 0.780 14.56000 179 ILE A O 1
ATOM 1226 O O B ILE A 1 178 ? 26.77500 5.39500 29.76500 0.220 13.91000 179 ILE A O 1
ATOM 1235 N N . ASP A 1 179 ? 24.68900 6.26800 29.79400 1.000 11.29000 180 ASP A N 1
ATOM 1236 C CA . ASP A 1 179 ? 24.73300 6.53100 31.22800 1.000 11.00000 180 ASP A CA 1
ATOM 1237 C C . ASP A 1 179 ? 23.88900 5.55200 32.03600 1.000 11.88000 180 ASP A C 1
ATOM 1238 O O . ASP A 1 179 ? 23.91400 5.58600 33.27400 1.000 12.35000 180 ASP A O 1
ATOM 1243 N N . GLY A 1 180 ? 23.15300 4.68100 31.36000 1.000 12.37000 181 GLY A N 1
ATOM 1244 C CA . GLY A 1 180 ? 22.28800 3.72300 32.01400 1.000 11.86000 181 GLY A CA 1
ATOM 1245 C C . GLY A 1 180 ? 21.55000 2.95200 30.94500 1.000 10.69000 181 GLY A C 1
ATOM 1246 O O . GLY A 1 180 ? 21.75800 3.15800 29.74100 1.000 11.37000 181 GLY A O 1
ATOM 1247 N N . ALA A 1 181 ? 20.69300 2.04000 31.39200 1.000 9.80000 182 ALA A N 1
ATOM 1248 C CA . ALA A 1 181 ? 19.87400 1.30400 30.44200 1.000 9.50000 182 ALA A CA 1
ATOM 1249 C C . ALA A 1 181 ? 18.44000 1.19500 30.93700 1.000 9.57000 182 ALA A C 1
ATOM 1250 O O . ALA A 1 181 ? 18.18400 1.08500 32.14400 1.000 9.60000 182 ALA A O 1
ATOM 1252 N N . PHE A 1 182 ? 17.51800 1.18200 29.96300 1.000 8.83000 183 PHE A N 1
ATOM 1253 C CA . PHE A 1 182 ? 16.08300 1.02000 30.16900 1.000 8.91000 183 PHE A CA 1
ATOM 1254 C C . PHE A 1 182 ? 15.68800 -0.35200 29.62300 1.000 9.30000 183 PHE A C 1
ATOM 1255 O O . PHE A 1 182 ? 15.94800 -0.66100 28.45400 1.000 9.61000 183 PHE A O 1
ATOM 1263 N N . SER A 1 183 ? 15.07100 -1.17400 30.46100 1.000 8.83000 184 SER A N 1
ATOM 1264 C CA . SER A 1 183 ? 14.59800 -2.47900 30.02900 1.000 8.86000 184 SER A CA 1
ATOM 1265 C C . SER A 1 183 ? 13.13200 -2.44100 29.60500 1.000 9.22000 184 SER A C 1
ATOM 1266 O O . SER A 1 183 ? 12.30900 -1.78600 30.25000 1.000 9.80000 184 SER A O 1
ATOM 1269 N N . TRP A 1 184 ? 12.80700 -3.18900 28.54400 1.000 8.28000 185 TRP A N 1
ATOM 1270 C CA . TRP A 1 184 ? 11.43100 -3.39200 28.08900 1.000 8.36000 185 TRP A CA 1
ATOM 1271 C C . TRP A 1 184 ? 10.85100 -4.72500 28.58700 1.000 8.11000 185 TRP A C 1
ATOM 1272 O O . TRP A 1 184 ? 9.75400 -5.11800 28.16000 1.000 9.88000 185 TRP A O 1
ATOM 1283 N N . TYR A 1 185 ? 11.54000 -5.41300 29.51000 1.000 8.65000 186 TYR A N 1
ATOM 1284 C CA . TYR A 1 185 ? 11.07700 -6.71100 30.01400 1.000 9.33000 186 TYR A CA 1
ATOM 1285 C C . TYR A 1 185 ? 10.08600 -6.49400 31.15800 1.000 7.79000 186 TYR A C 1
ATOM 1286 O O . TYR A 1 185 ? 10.36600 -6.73100 32.33800 1.000 9.82000 186 TYR A O 1
ATOM 1295 N N . ALA A 1 186 ? 8.88900 -6.02700 30.79500 1.000 8.13000 187 ALA A N 1
ATOM 1296 C CA . ALA A 1 186 ? 7.87200 -5.70200 31.78300 1.000 8.82000 187 ALA A CA 1
ATOM 1297 C C . ALA A 1 186 ? 6.96700 -6.87600 32.12700 1.000 9.07000 187 ALA A C 1
ATOM 1298 O O . ALA A 1 186 ? 6.18000 -6.76900 33.07000 1.000 10.22000 187 ALA A O 1
ATOM 1300 N N . TRP A 1 187 ? 7.06900 -7.99000 31.41600 1.000 8.23000 188 TRP A N 1
ATOM 1301 C CA . TRP A 1 187 ? 6.14500 -9.10900 31.54200 1.000 8.62000 188 TRP A CA 1
ATOM 1302 C C . TRP A 1 187 ? 6.91800 -10.40900 31.67500 1.000 9.52000 188 TRP A C 1
ATOM 1303 O O . TRP A 1 187 ? 8.13000 -10.45100 31.42900 1.000 10.84000 188 TRP A O 1
ATOM 1314 N N . PRO A 1 188 ? 6.25300 -11.49600 32.07800 1.000 9.88000 189 PRO A N 1
ATOM 1315 C CA . PRO A 1 188 ? 6.96300 -12.78400 32.20900 1.000 10.82000 189 PRO A CA 1
ATOM 1316 C C . PRO A 1 188 ? 7.44300 -13.28800 30.85400 1.000 10.87000 189 PRO A C 1
ATOM 1317 O O . PRO A 1 188 ? 6.66300 -13.38200 29.89900 1.000 12.57000 189 PRO A O 1
ATOM 1321 N N . THR A 1 189 ? 8.74200 -13.58800 30.76800 1.000 12.12000 190 THR A N 1
ATOM 1322 C CA . THR A 1 189 ? 9.36600 -14.12600 29.56100 1.000 12.20000 190 THR A CA 1
ATOM 1323 C C . THR A 1 189 ? 10.65800 -14.84900 29.93100 1.000 14.01000 190 THR A C 1
ATOM 1324 O O . THR A 1 189 ? 11.31100 -14.50900 30.91800 1.000 13.91000 190 THR A O 1
ATOM 1328 N N . ASP A 1 190 ? 11.01600 -15.85900 29.12400 1.000 16.16000 191 ASP A N 1
ATOM 1329 C CA . ASP A 1 190 ? 12.23600 -16.63900 29.33500 1.000 18.26000 191 ASP A CA 1
ATOM 1330 C C . ASP A 1 190 ? 13.23400 -16.51200 28.18600 1.000 29.44000 191 ASP A C 1
ATOM 1331 O O . ASP A 1 190 ? 14.03100 -17.42100 27.95300 1.000 41.63000 191 ASP A O 1
ATOM 1336 N N . GLY A 1 191 ? 13.20700 -15.40900 27.45300 1.000 26.42000 192 GLY A N 1
ATOM 1337 C CA . GLY A 1 191 ? 14.11400 -15.23400 26.33800 1.000 38.66000 192 GLY A CA 1
ATOM 1338 C C . GLY A 1 191 ? 13.61200 -15.75300 25.00300 1.000 30.70000 192 GLY A C 1
ATOM 1339 O O . GLY A 1 191 ? 14.10400 -15.30700 23.95700 1.000 28.30000 192 GLY A O 1
ATOM 1340 N N . GLY A 1 192 ? 12.64600 -16.66400 24.99900 1.000 34.01000 193 GLY A N 1
ATOM 1341 C CA . GLY A 1 192 ? 12.23000 -17.35500 23.79900 1.000 34.37000 193 GLY A CA 1
ATOM 1342 C C . GLY A 1 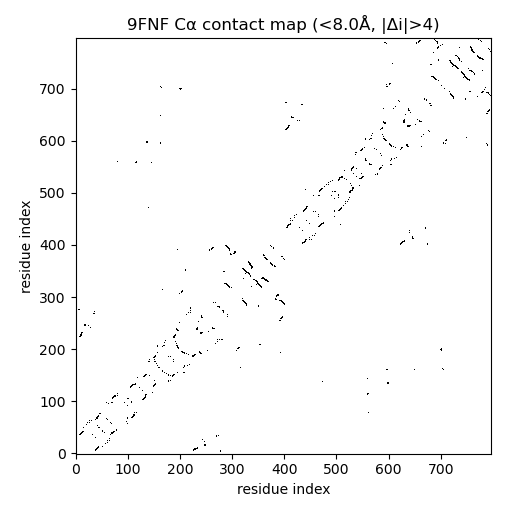192 ? 11.01100 -16.73200 23.15200 1.000 32.70000 193 GLY A C 1
ATOM 1343 O O . GLY A 1 192 ? 10.62200 -15.59700 23.44700 1.000 29.50000 193 GLY A O 1
ATOM 1344 N N . ASN A 1 193 ? 10.40400 -17.48400 22.24300 1.000 25.52000 194 ASN A N 1
ATOM 1345 C CA . ASN A 1 193 ? 9.18600 -17.03000 21.58400 1.000 30.76000 194 ASN A CA 1
ATOM 1346 C C . ASN A 1 193 ? 7.99100 -17.91200 21.92600 1.000 31.16000 194 ASN A C 1
ATOM 1347 O O . ASN A 1 193 ? 7.06000 -18.05600 21.13000 1.000 36.70000 194 ASN A O 1
ATOM 1352 N N A SER A 1 194 ? 8.01800 -18.52400 23.10400 0.460 26.75000 195 SER A N 1
ATOM 1353 N N B SER A 1 194 ? 8.00500 -18.51400 23.11000 0.540 26.75000 195 SER A N 1
ATOM 1354 C CA A SER A 1 194 ? 6.83000 -19.10500 23.70100 0.460 25.61000 195 SER A CA 1
ATOM 1355 C CA B SER A 1 194 ? 6.81000 -19.11100 23.68000 0.540 25.57000 195 SER A CA 1
ATOM 1356 C C A SER A 1 194 ? 6.31700 -18.14800 24.76700 0.460 21.80000 195 SER A C 1
ATOM 1357 C C B SER A 1 194 ? 6.32000 -18.20900 24.80300 0.540 21.81000 195 SER A C 1
ATOM 1358 O O A SER A 1 194 ? 7.08800 -17.39600 25.37000 0.460 22.24000 195 SER A O 1
ATOM 1359 O O B SER A 1 194 ? 7.11600 -17.55400 25.48500 0.540 22.99000 195 SER A O 1
ATOM 1364 N N . ILE A 1 195 ? 5.00500 -18.15600 24.97300 1.000 16.41000 196 ILE A N 1
ATOM 1365 C CA . ILE A 1 195 ? 4.41700 -17.41900 26.08600 1.000 13.15000 196 ILE A CA 1
ATOM 1366 C C . ILE A 1 195 ? 4.52800 -18.28900 27.33800 1.000 12.44000 196 ILE A C 1
ATOM 1367 O O . ILE A 1 195 ? 4.13600 -19.46200 27.32200 1.000 15.27000 196 ILE A O 1
ATOM 1372 N N . ILE A 1 196 ? 5.06700 -17.72600 28.42800 1.000 13.23000 197 ILE A N 1
ATOM 1373 C CA . ILE A 1 196 ? 5.24000 -18.47400 29.67200 1.000 14.07000 197 ILE A CA 1
ATOM 1374 C C . ILE A 1 196 ? 4.29000 -17.95300 30.74300 1.000 12.47000 197 ILE A C 1
ATOM 1375 O O . ILE A 1 196 ? 3.88000 -16.78600 30.73400 1.000 13.62000 197 ILE A O 1
ATOM 1380 N N . LYS A 1 197 ? 3.95700 -18.83200 31.69100 1.000 13.21000 198 LYS A N 1
ATOM 1381 C CA . LYS A 1 197 ? 3.11300 -18.44200 32.80900 1.000 14.25000 198 LYS A CA 1
ATOM 1382 C C . LYS A 1 197 ? 3.83400 -17.45100 33.72100 1.000 13.62000 198 LYS A C 1
ATOM 1383 O O . LYS A 1 197 ? 5.06600 -17.33700 33.73400 1.000 14.45000 198 LYS A O 1
ATOM 1389 N N . GLY A 1 198 ? 3.04000 -16.73000 34.50200 1.000 14.14000 199 GLY A N 1
ATOM 1390 C CA . GLY A 1 198 ? 3.56100 -15.92500 35.57900 1.000 14.24000 199 GLY A CA 1
ATOM 1391 C C . GLY A 1 198 ? 3.65500 -16.73900 36.85400 1.000 14.95000 199 GLY A C 1
ATOM 1392 O O . GLY A 1 198 ? 3.63900 -17.97700 36.82400 1.000 16.52000 199 GLY A O 1
ATOM 1393 N N . PRO A 1 199 ? 3.74300 -16.05900 38.00600 1.000 12.86000 200 PRO A N 1
ATOM 1394 C CA . PRO A 1 199 ? 3.76500 -14.59600 38.13900 1.000 12.12000 200 PRO A CA 1
ATOM 1395 C C . PRO A 1 199 ? 5.07000 -13.96400 37.67400 1.000 11.64000 200 PRO A C 1
ATOM 1396 O O . PRO A 1 199 ? 6.09900 -14.64200 37.55800 1.000 13.05000 200 PRO A O 1
ATOM 1400 N N . MET A 1 200 ? 5.01400 -12.65900 37.41800 1.000 10.90000 201 MET A N 1
ATOM 1401 C CA . MET A 1 200 ? 6.20500 -11.91400 37.04900 1.000 10.64000 201 MET A CA 1
ATOM 1402 C C . MET A 1 200 ? 7.25600 -12.02800 38.14600 1.000 11.02000 201 MET A C 1
ATOM 1403 O O . MET A 1 200 ? 6.93300 -12.02400 39.33800 1.000 12.03000 201 MET A O 1
ATOM 1408 N N . THR A 1 201 ? 8.51700 -12.14000 37.73800 1.000 10.56000 202 THR A N 1
ATOM 1409 C CA . THR A 1 201 ? 9.66600 -12.12400 38.64400 1.000 10.17000 202 THR A CA 1
ATOM 1410 C C . THR A 1 201 ? 10.60900 -11.00300 38.24000 1.000 11.15000 202 THR A C 1
ATOM 1411 O O . THR A 1 201 ? 10.45800 -10.38400 37.18000 1.000 11.12000 202 THR A O 1
ATOM 1415 N N . THR A 1 202 ? 11.62500 -10.77700 39.07700 1.000 11.04000 203 THR A N 1
ATOM 1416 C CA . THR A 1 202 ? 12.63800 -9.76100 38.81200 1.000 10.40000 203 THR A CA 1
ATOM 1417 C C . THR A 1 202 ? 13.88400 -10.31700 38.11800 1.000 9.30000 203 THR A C 1
ATOM 1418 O O . THR A 1 202 ? 14.92500 -9.65600 38.13500 1.000 10.55000 203 THR A O 1
ATOM 1422 N N . ILE A 1 203 ? 13.79400 -11.50100 37.51000 1.000 10.50000 204 ILE A N 1
ATOM 1423 C CA . ILE A 1 203 ? 14.98800 -12.15400 36.96600 1.000 11.75000 204 ILE A CA 1
ATOM 1424 C C . ILE A 1 203 ? 15.72200 -11.25100 35.96900 1.000 12.59000 204 ILE A C 1
ATOM 1425 O O . ILE A 1 203 ? 16.94700 -11.09500 36.03600 1.000 13.47000 204 ILE A O 1
ATOM 1430 N N . TRP A 1 204 ? 14.98800 -10.61200 35.05000 1.000 9.88000 205 TRP A N 1
ATOM 1431 C CA . TRP A 1 204 ? 15.63900 -9.74800 34.06400 1.000 10.12000 205 TRP A CA 1
ATOM 1432 C C . TRP A 1 204 ? 16.13800 -8.45300 34.69500 1.000 9.74000 205 TRP A C 1
ATOM 1433 O O . TRP A 1 204 ? 17.21000 -7.95200 34.32500 1.000 11.21000 205 TRP A O 1
ATOM 1444 N N . ASP A 1 205 ? 15.37800 -7.88900 35.64400 1.000 9.79000 206 ASP A N 1
ATOM 1445 C CA . ASP A 1 205 ? 15.82300 -6.67000 36.31600 1.000 9.73000 206 ASP A CA 1
ATOM 1446 C C . ASP A 1 205 ? 17.16200 -6.90700 36.98800 1.000 10.98000 206 ASP A C 1
ATOM 1447 O O . ASP A 1 205 ? 18.05600 -6.05100 36.95000 1.000 10.76000 206 ASP A O 1
ATOM 1452 N N . ASP A 1 206 ? 17.30600 -8.07200 37.61500 1.000 10.15000 207 ASP A N 1
ATOM 1453 C CA . ASP A 1 206 ? 18.50800 -8.37200 38.38200 1.000 10.18000 207 ASP A CA 1
ATOM 1454 C C . ASP A 1 206 ? 19.69100 -8.61300 37.45200 1.000 11.22000 207 ASP A C 1
ATOM 1455 O O . ASP A 1 206 ? 20.82800 -8.27800 37.80600 1.000 12.06000 207 ASP A O 1
ATOM 1460 N N . ARG A 1 207 ? 19.44800 -9.13900 36.24100 1.000 11.06000 208 ARG A N 1
ATOM 1461 C CA . ARG A 1 207 ? 20.52100 -9.23800 35.25000 1.000 11.50000 208 ARG A CA 1
ATOM 1462 C C . ARG A 1 207 ? 20.99300 -7.85400 34.79700 1.000 11.94000 208 ARG A C 1
ATOM 1463 O O . ARG A 1 207 ? 22.20300 -7.60500 34.68000 1.000 11.89000 208 ARG A O 1
ATOM 1471 N N . PHE A 1 208 ? 20.05800 -6.94100 34.50400 1.000 10.68000 209 PHE A N 1
ATOM 1472 C CA . PHE A 1 208 ? 20.46600 -5.58800 34.12900 1.000 11.23000 209 PHE A CA 1
ATOM 1473 C C . PHE A 1 208 ? 21.24800 -4.92600 35.25600 1.000 11.35000 209 PHE A C 1
ATOM 1474 O O . PHE A 1 208 ? 22.30700 -4.32200 35.02200 1.000 13.29000 209 PHE A O 1
ATOM 1482 N N . ARG A 1 209 ? 20.75600 -5.05100 36.49000 1.000 12.10000 210 ARG A N 1
ATOM 1483 C CA . ARG A 1 209 ? 21.40700 -4.37600 37.61100 1.000 13.26000 210 ARG A CA 1
ATOM 1484 C C . ARG A 1 209 ? 22.82500 -4.90100 37.83500 1.000 13.08000 210 ARG A C 1
ATOM 1485 O O . ARG A 1 209 ? 23.74100 -4.11600 38.12000 1.000 15.25000 210 ARG A O 1
ATOM 1493 N N . ASN A 1 210 ? 23.03100 -6.21100 37.66600 1.000 12.23000 211 ASN A N 1
ATOM 1494 C CA . ASN A 1 210 ? 24.37200 -6.78100 37.81300 1.000 14.64000 211 ASN A CA 1
ATOM 1495 C C . ASN A 1 210 ? 25.33500 -6.20300 36.78200 1.000 14.63000 211 ASN A C 1
ATOM 1496 O O . ASN A 1 210 ? 26.50400 -5.93100 37.09400 1.000 18.91000 211 ASN A O 1
ATOM 1501 N N . ASN A 1 211 ? 24.87000 -6.01300 35.54600 1.000 15.97000 212 ASN A N 1
ATOM 1502 C CA . ASN A 1 211 ? 25.73600 -5.51900 34.48200 1.000 15.06000 212 ASN A CA 1
ATOM 1503 C C . ASN A 1 211 ? 25.94800 -4.01900 34.55500 1.000 19.95000 212 ASN A C 1
ATOM 1504 O O . ASN A 1 211 ? 26.98600 -3.52600 34.10200 1.000 23.28000 212 ASN A O 1
ATOM 1509 N N . LEU A 1 212 ? 25.00200 -3.27900 35.12500 1.000 17.33000 213 LEU A N 1
ATOM 1510 C CA . LEU A 1 212 ? 25.06400 -1.82500 35.04700 1.000 18.69000 213 LEU A CA 1
ATOM 1511 C C . LEU A 1 212 ? 26.11100 -1.24300 35.98200 1.000 26.14000 213 LEU A C 1
ATOM 1512 O O . LEU A 1 212 ? 26.68900 -0.19600 35.67100 1.000 25.82000 213 LEU A O 1
ATOM 1517 N N . LYS A 1 213 ? 26.39300 -1.92100 37.09600 1.000 22.25000 214 LYS A N 1
ATOM 1518 C CA . LYS A 1 213 ? 27.41100 -1.48900 38.05800 1.000 26.60000 214 LYS A CA 1
ATOM 1519 C C . LYS A 1 213 ? 26.99100 -0.12200 38.57900 1.000 23.07000 214 LYS A C 1
ATOM 1520 O O . LYS A 1 213 ? 25.90500 -0.02500 39.17800 1.000 33.36000 214 LYS A O 1
ATOM 1526 N N A ASP A 1 214 ? 27.77800 0.93800 38.38200 0.290 22.87000 215 ASP A N 1
ATOM 1527 N N B ASP A 1 214 ? 27.76700 0.94200 38.35700 0.710 22.68000 215 ASP A N 1
ATOM 1528 C CA A ASP A 1 214 ? 27.43000 2.25600 38.89900 0.290 30.10000 215 ASP A CA 1
ATOM 1529 C CA B ASP A 1 214 ? 27.46000 2.26400 38.88800 0.710 30.20000 215 ASP A CA 1
ATOM 1530 C C A ASP A 1 214 ? 26.38400 2.97200 38.05600 0.290 28.41000 215 ASP A C 1
ATOM 1531 C C B ASP A 1 214 ? 26.49100 3.05200 38.01400 0.710 28.55000 215 ASP A C 1
ATOM 1532 O O A ASP A 1 214 ? 25.69700 3.86100 38.57000 0.290 29.46000 215 ASP A O 1
ATOM 1533 O O B ASP A 1 214 ? 25.96100 4.07000 38.46900 0.710 30.01000 215 ASP A O 1
ATOM 1542 N N . LYS A 1 215 ? 26.26200 2.61800 36.77900 1.000 20.90000 216 LYS A N 1
ATOM 1543 C CA . LYS A 1 215 ? 25.31500 3.28100 35.89100 1.000 15.88000 216 LYS A CA 1
ATOM 1544 C C . LYS A 1 215 ? 23.87900 3.02700 36.35000 1.000 22.26000 216 LYS A C 1
ATOM 1545 O O . LYS A 1 215 ? 23.59500 2.13100 37.14900 1.000 24.71000 216 LYS A O 1
ATOM 1551 N N . VAL A 1 216 ? 22.96900 3.80300 35.81500 1.000 14.35000 217 VAL A N 1
ATOM 1552 C CA . VAL A 1 216 ? 21.59200 3.76300 36.29500 1.000 14.22000 217 VAL A CA 1
ATOM 1553 C C . VAL A 1 216 ? 20.73900 2.75900 35.52200 1.000 12.51000 217 VAL A C 1
ATOM 1554 O O . VAL A 1 216 ? 20.96000 2.46000 34.34000 1.000 12.24000 217 VAL A O 1
ATOM 1558 N N . TYR A 1 217 ? 19.73900 2.23100 36.22200 1.000 11.90000 218 TYR A N 1
ATOM 1559 C CA . TYR A 1 217 ? 18.76100 1.31500 35.65400 1.000 9.49000 218 TYR A CA 1
ATOM 1560 C C . TYR A 1 217 ? 17.39100 1.97500 35.68500 1.000 10.09000 218 TYR A C 1
ATOM 1561 O O . TYR A 1 217 ? 16.95100 2.45400 36.74400 1.000 10.34000 218 TYR A O 1
ATOM 1570 N N . MET A 1 218 ? 16.71100 2.01200 34.52800 1.000 9.87000 219 MET A N 1
ATOM 1571 C CA . MET A 1 218 ? 15.32400 2.48500 34.48300 1.000 9.02000 219 MET A CA 1
ATOM 1572 C C . MET A 1 218 ? 14.46400 1.23200 34.28200 1.000 9.03000 219 MET A C 1
ATOM 1573 O O . MET A 1 218 ? 14.53100 0.57900 33.22900 1.000 9.97000 219 MET A O 1
ATOM 1578 N N . ALA A 1 219 ? 13.70600 0.86500 35.30900 1.000 8.41000 220 ALA A N 1
ATOM 1579 C CA . ALA A 1 219 ? 12.91600 -0.36400 35.32900 1.000 8.78000 220 ALA A CA 1
ATOM 1580 C C . ALA A 1 219 ? 11.54100 -0.13700 34.69200 1.000 8.96000 220 ALA A C 1
ATOM 1581 O O . ALA A 1 219 ? 10.91900 0.90900 34.90300 1.000 9.99000 220 ALA A O 1
ATOM 1583 N N . PRO A 1 220 ? 11.04200 -1.11700 33.93800 1.000 8.19000 221 PRO A N 1
ATOM 1584 C CA . PRO A 1 220 ? 9.70500 -0.99600 33.34300 1.000 9.33000 221 PRO A CA 1
ATOM 1585 C C . PRO A 1 220 ? 8.60800 -1.46200 34.28700 1.000 7.97000 221 PRO A C 1
ATOM 1586 O O . PRO A 1 220 ? 8.73400 -2.46900 34.99100 1.000 9.45000 221 PRO A O 1
ATOM 1590 N N . VAL A 1 221 ? 7.49500 -0.72700 34.28200 1.000 8.90000 222 VAL A N 1
ATOM 1591 C CA . VAL A 1 221 ? 6.29600 -1.12500 35.01900 1.000 8.68000 222 VAL A CA 1
ATOM 1592 C C . VAL A 1 221 ? 5.12400 -1.12100 34.04700 1.000 8.79000 222 VAL A C 1
ATOM 1593 O O . VAL A 1 221 ? 4.79300 -0.07300 33.47500 1.000 9.19000 222 VAL A O 1
ATOM 1597 N N . SER A 1 222 ? 4.51600 -2.28700 33.84100 1.000 7.96000 223 SER A N 1
ATOM 1598 C CA . SER A 1 222 ? 3.34600 -2.39400 32.96900 1.000 7.82000 223 SER A CA 1
ATOM 1599 C C . SER A 1 222 ? 2.23400 -3.16700 33.66700 1.000 9.01000 223 SER A C 1
ATOM 1600 O O . SER A 1 222 ? 2.50200 -4.16100 34.34800 1.000 9.24000 223 SER A O 1
ATOM 1603 N N . PRO A 1 223 ? 0.96500 -2.78600 33.47100 1.000 8.55000 224 PRO A N 1
ATOM 1604 C CA . PRO A 1 223 ? -0.11700 -3.52700 34.13700 1.000 9.39000 224 PRO A CA 1
ATOM 1605 C C . PRO A 1 223 ? -0.58800 -4.77600 33.40700 1.000 8.96000 224 PRO A C 1
ATOM 1606 O O . PRO A 1 223 ? -1.13900 -5.67300 34.04200 1.000 9.33000 224 PRO A O 1
ATOM 1610 N N . TRP A 1 224 ? -0.44500 -4.83200 32.08600 1.000 8.26000 225 TRP A N 1
ATOM 1611 C CA . TRP A 1 224 ? -1.18200 -5.82500 31.29900 1.000 8.50000 225 TRP A CA 1
ATOM 1612 C C . TRP A 1 224 ? -0.52800 -5.93400 29.92900 1.000 8.98000 225 TRP A C 1
ATOM 1613 O O . TRP A 1 224 ? 0.32800 -5.12900 29.57400 1.000 9.61000 225 TRP A O 1
ATOM 1624 N N . PHE A 1 225 ? -0.95500 -6.93500 29.15200 1.000 8.69000 226 PHE A N 1
ATOM 1625 C CA . PHE A 1 225 ? -0.52700 -7.02300 27.75400 1.000 8.81000 226 PHE A CA 1
ATOM 1626 C C . PHE A 1 225 ? -1.54600 -7.83200 26.96700 1.000 9.29000 226 PHE A C 1
ATOM 1627 O O . PHE A 1 225 ? -1.80000 -8.99800 27.29500 1.000 9.78000 226 PHE A O 1
ATOM 1635 N N . SER A 1 226 ? -2.10200 -7.23600 25.91300 1.000 8.82000 227 SER A N 1
ATOM 1636 C CA . SER A 1 226 ? -2.94900 -7.97100 24.97500 1.000 8.34000 227 SER A CA 1
ATOM 1637 C C . SER A 1 226 ? -2.95100 -7.19200 23.67300 1.000 7.82000 227 SER A C 1
ATOM 1638 O O . SER A 1 226 ? -3.28000 -6.00200 23.67100 1.000 9.42000 227 SER A O 1
ATOM 1641 N N . THR A 1 227 ? -2.59000 -7.85200 22.57600 1.000 8.52000 228 THR A N 1
ATOM 1642 C CA . THR A 1 227 ? -2.60000 -7.20800 21.27100 1.000 8.52000 228 THR A CA 1
ATOM 1643 C C . THR A 1 227 ? -3.25200 -8.14700 20.25900 1.000 9.91000 228 THR A C 1
ATOM 1644 O O . THR A 1 227 ? -3.18300 -9.36900 20.39900 1.000 8.75000 228 THR A O 1
ATOM 1648 N N . HIS A 1 228 ? -3.93300 -7.57200 19.24700 1.000 9.05000 229 HIS A N 1
ATOM 1649 C CA . HIS A 1 228 ? -4.81400 -8.39900 18.40400 1.000 10.15000 229 HIS A CA 1
ATOM 1650 C C . HIS A 1 228 ? -4.88700 -7.79700 17.00000 1.000 10.22000 229 HIS A C 1
ATOM 1651 O O . HIS A 1 228 ? -5.92900 -7.30000 16.57100 1.000 10.93000 229 HIS A O 1
ATOM 1658 N N . PHE A 1 229 ? -3.75800 -7.83700 16.29600 1.000 10.80000 230 PHE A N 1
ATOM 1659 C CA . PHE A 1 229 ? -3.63700 -7.31800 14.94000 1.000 10.96000 230 PHE A CA 1
ATOM 1660 C C . PHE A 1 229 ? -3.18100 -8.44300 14.01600 1.000 10.92000 230 PHE A C 1
ATOM 1661 O O . PHE A 1 229 ? -2.68200 -9.48100 14.46000 1.000 12.95000 230 PHE A O 1
ATOM 1669 N N . ASN A 1 230 ? -3.32200 -8.20800 12.70400 1.000 12.54000 231 ASN A N 1
ATOM 1670 C CA . ASN A 1 230 ? -2.81900 -9.17100 11.73300 1.000 15.98000 231 ASN A CA 1
ATOM 1671 C C . ASN A 1 230 ? -1.31900 -9.42000 11.88400 1.000 12.29000 231 ASN A C 1
ATOM 1672 O O . ASN A 1 230 ? -0.85000 -10.50200 11.52400 1.000 16.61000 231 ASN A O 1
ATOM 1677 N N . THR A 1 231 ? -0.56500 -8.45800 12.42800 1.000 13.70000 232 THR A N 1
ATOM 1678 C CA . THR A 1 231 ? 0.88500 -8.56400 12.56700 1.000 14.55000 232 THR A CA 1
ATOM 1679 C C . THR A 1 231 ? 1.35900 -8.94000 13.97100 1.000 14.53000 232 THR A C 1
ATOM 1680 O O . THR A 1 231 ? 2.54500 -9.24000 14.14800 1.000 14.18000 232 THR A O 1
ATOM 1684 N N . LYS A 1 232 ? 0.48900 -8.90600 14.97700 1.000 13.00000 233 LYS A N 1
ATOM 1685 C CA . LYS A 1 232 ? 0.88600 -9.25900 16.33900 1.000 11.47000 233 LYS A CA 1
ATOM 1686 C C . LYS A 1 232 ? -0.37700 -9.64100 17.09900 1.000 9.06000 233 LYS A C 1
ATOM 1687 O O . LYS A 1 232 ? -1.30300 -8.83200 17.21900 1.000 10.93000 233 LYS A O 1
ATOM 1693 N N . ASN A 1 233 ? -0.41300 -10.87200 17.61600 1.000 9.96000 234 ASN A N 1
ATOM 1694 C CA . ASN A 1 233 ? -1.64100 -11.42400 18.18100 1.000 10.27000 234 ASN A CA 1
ATOM 1695 C C . ASN A 1 233 ? -1.26300 -12.37000 19.32900 1.000 9.75000 234 ASN A C 1
ATOM 1696 O O . ASN A 1 233 ? -1.22100 -13.59300 19.18300 1.000 9.97000 234 ASN A O 1
ATOM 1701 N N . TRP A 1 234 ? -0.99500 -11.79100 20.50500 1.000 9.52000 235 TRP A N 1
ATOM 1702 C CA . TRP A 1 234 ? -0.66100 -12.59400 21.68200 1.000 8.58000 235 TRP A CA 1
ATOM 1703 C C . TRP A 1 234 ? -0.98200 -11.81600 22.95200 1.000 9.39000 235 TRP A C 1
ATOM 1704 O O . TRP A 1 234 ? -1.22500 -10.59900 22.93100 1.000 9.30000 235 TRP A O 1
ATOM 1715 N N . VAL A 1 235 ? -0.98000 -12.55500 24.06300 1.000 9.00000 236 VAL A N 1
ATOM 1716 C CA . VAL A 1 235 ? -1.00800 -11.99700 25.41200 1.000 8.87000 236 VAL A CA 1
ATOM 1717 C C . VAL A 1 235 ? 0.27900 -12.37800 26.13100 1.000 9.14000 236 VAL A C 1
ATOM 1718 O O . VAL A 1 235 ? 0.94400 -13.35300 25.78000 1.000 9.59000 236 VAL A O 1
ATOM 1722 N N . PHE A 1 236 ? 0.61300 -11.61200 27.16800 1.000 8.22000 237 PHE A N 1
ATOM 1723 C CA . PHE A 1 236 ? 1.51200 -12.09200 28.21400 1.000 9.13000 237 PHE A CA 1
ATOM 1724 C C . PHE A 1 236 ? 0.68400 -12.35400 29.46800 1.000 9.95000 237 PHE A C 1
ATOM 1725 O O . PHE A 1 236 ? -0.45300 -11.87600 29.59400 1.000 10.11000 237 PHE A O 1
ATOM 1733 N N . ILE A 1 237 ? 1.21800 -13.16600 30.37900 1.000 9.63000 238 ILE A N 1
ATOM 1734 C CA . ILE A 1 237 ? 0.43900 -13.66900 31.51100 1.000 10.48000 238 ILE A CA 1
ATOM 1735 C C . ILE A 1 237 ? 0.68500 -12.75100 32.70700 1.000 10.35000 238 ILE A C 1
ATOM 1736 O O . ILE A 1 237 ? 1.66700 -12.90400 33.44800 1.000 13.23000 238 ILE A O 1
ATOM 1741 N N . CYS A 1 238 ? -0.22200 -11.78800 32.89500 1.000 9.67000 239 CYS A N 1
ATOM 1742 C CA . CYS A 1 238 ? -0.04300 -10.65200 33.79400 1.000 9.69000 239 CYS A CA 1
ATOM 1743 C C . CYS A 1 238 ? -0.81700 -10.81100 35.09700 1.000 9.61000 239 CYS A C 1
ATOM 1744 O O . CYS A 1 238 ? -0.21900 -10.87300 36.17800 1.000 11.22000 239 CYS A O 1
ATOM 1747 N N . GLU A 1 239 ? -2.14600 -10.83400 35.01000 1.000 9.44000 240 GLU A N 1
ATOM 1748 C CA . GLU A 1 239 ? -2.99300 -11.26000 36.12200 1.000 9.78000 240 GLU A CA 1
ATOM 1749 C C . GLU A 1 239 ? -2.97900 -10.26500 37.28100 1.000 9.66000 240 GLU A C 1
ATOM 1750 O O . GLU A 1 239 ? -3.66900 -9.24300 37.21600 1.000 9.71000 240 GLU A O 1
ATOM 1756 N N . ASP A 1 240 ? -2.16600 -10.51100 38.31900 1.000 10.13000 241 ASP A N 1
ATOM 1757 C CA . ASP A 1 240 ? -2.04200 -9.58800 39.44500 1.000 10.25000 241 ASP A CA 1
ATOM 1758 C C . ASP A 1 240 ? -1.00600 -8.49400 39.19900 1.000 10.11000 241 ASP A C 1
ATOM 1759 O O . ASP A 1 240 ? -0.81400 -7.63500 40.07000 1.000 10.66000 241 ASP A O 1
ATOM 1764 N N . LEU A 1 241 ? -0.37600 -8.50000 38.01900 1.000 9.58000 242 LEU A N 1
ATOM 1765 C CA . LEU A 1 241 ? 0.69400 -7.55600 37.69000 1.000 8.97000 242 LEU A CA 1
ATOM 1766 C C . LEU A 1 241 ? 0.39000 -6.08700 37.97400 1.000 8.64000 242 LEU A C 1
ATOM 1767 O O . LEU A 1 241 ? 1.32100 -5.36700 38.38000 1.000 9.87000 242 LEU A O 1
ATOM 1772 N N . PRO A 1 242 ? -0.84600 -5.56100 37.75700 1.000 8.39000 243 PRO A N 1
ATOM 1773 C CA . PRO A 1 242 ? -1.10300 -4.13600 38.05500 1.000 8.23000 243 PRO A CA 1
ATOM 1774 C C . PRO A 1 242 ? -0.75100 -3.70600 39.47500 1.000 10.83000 243 PRO A C 1
ATOM 1775 O O . PRO A 1 242 ? -0.51000 -2.51800 39.72800 1.000 11.01000 243 PRO A O 1
ATOM 1779 N N . HIS A 1 243 ? -0.75800 -4.66300 40.40800 1.000 9.28000 244 HIS A N 1
ATOM 1780 C CA . HIS A 1 243 ? -0.31700 -4.42200 41.77300 1.000 10.03000 244 HIS A CA 1
ATOM 1781 C C . HIS A 1 243 ? 1.06400 -5.01100 42.04200 1.000 9.61000 244 HIS A C 1
ATOM 1782 O O . HIS A 1 243 ? 1.94400 -4.31300 42.57100 1.000 11.04000 244 HIS A O 1
ATOM 1789 N N . LEU A 1 244 ? 1.28500 -6.27200 41.66000 1.000 9.45000 245 LEU A N 1
ATOM 1790 C CA . LEU A 1 244 ? 2.51000 -6.97100 42.03400 1.000 10.19000 245 LEU A CA 1
ATOM 1791 C C . LEU A 1 244 ? 3.75200 -6.22200 41.56800 1.000 10.19000 245 LEU A C 1
ATOM 1792 O O . LEU A 1 244 ? 4.76600 -6.17000 42.28000 1.000 10.12000 245 LEU A O 1
ATOM 1797 N N . ARG A 1 245 ? 3.71500 -5.64600 40.36900 1.000 9.86000 246 ARG A N 1
ATOM 1798 C CA . ARG A 1 245 ? 4.93200 -5.02100 39.86900 1.000 8.71000 246 ARG A CA 1
ATOM 1799 C C . ARG A 1 245 ? 5.35400 -3.84400 40.73700 1.000 9.59000 246 ARG A C 1
ATOM 1800 O O . ARG A 1 245 ? 6.55500 -3.60400 40.92200 1.000 9.95000 246 ARG A O 1
ATOM 1808 N N . TRP A 1 246 ? 4.39100 -3.09500 41.27400 1.000 9.64000 247 TRP A N 1
ATOM 1809 C CA . TRP A 1 246 ? 4.73000 -1.95900 42.12700 1.000 9.01000 247 TRP A CA 1
ATOM 1810 C C . TRP A 1 246 ? 5.37800 -2.41900 43.43200 1.000 11.22000 247 TRP A C 1
ATOM 1811 O O . TRP A 1 246 ? 6.26200 -1.74100 43.96400 1.000 12.75000 247 TRP A O 1
ATOM 1822 N N . GLN A 1 247 ? 4.94500 -3.56700 43.96300 1.000 10.01000 248 GLN A N 1
ATOM 1823 C CA . GLN A 1 247 ? 5.61400 -4.13800 45.13200 1.000 11.57000 248 GLN A CA 1
ATOM 1824 C C . GLN A 1 247 ? 7.05900 -4.48500 44.80700 1.000 12.25000 248 GLN A C 1
ATOM 1825 O O . GLN A 1 247 ? 7.96500 -4.25500 45.62200 1.000 12.79000 248 GLN A O 1
ATOM 1831 N N . GLN A 1 248 ? 7.30300 -5.03100 43.61400 1.000 10.66000 249 GLN A N 1
ATOM 1832 C CA . GLN A 1 248 ? 8.67500 -5.31200 43.20800 1.000 11.82000 249 GLN A CA 1
ATOM 1833 C C . GLN A 1 248 ? 9.51500 -4.04300 43.14800 1.000 13.00000 249 GLN A C 1
ATOM 1834 O O . GLN A 1 248 ? 10.70600 -4.06900 43.49700 1.000 13.71000 249 GLN A O 1
ATOM 1840 N N . MET A 1 249 ? 8.91700 -2.91600 42.75000 1.000 10.73000 250 MET A N 1
ATOM 1841 C CA . MET A 1 249 ? 9.66500 -1.66300 42.69600 1.000 10.28000 250 MET A CA 1
ATOM 1842 C C . MET A 1 249 ? 10.10100 -1.20500 44.08200 1.000 13.13000 250 MET A C 1
ATOM 1843 O O . MET A 1 249 ? 11.21100 -0.67400 44.24000 1.000 12.86000 250 MET A O 1
ATOM 1848 N N . LEU A 1 250 ? 9.24000 -1.37000 45.09900 1.000 12.01000 251 LEU A N 1
ATOM 1849 C CA . LEU A 1 250 ? 9.64000 -0.96900 46.44800 1.000 13.51000 251 LEU A CA 1
ATOM 1850 C C . LEU A 1 250 ? 10.77200 -1.83400 46.97800 1.000 13.46000 251 LEU A C 1
ATOM 1851 O O . LEU A 1 250 ? 11.61600 -1.33700 47.73600 1.000 16.81000 251 LEU A O 1
ATOM 1856 N N A GLU A 1 251 ? 10.78800 -3.12500 46.64100 0.640 12.83000 252 GLU A N 1
ATOM 1857 N N B GLU A 1 251 ? 10.83300 -3.09700 46.54600 0.360 12.86000 252 GLU A N 1
ATOM 1858 C CA A GLU A 1 251 ? 11.89000 -3.99500 47.04600 0.640 16.57000 252 GLU A CA 1
ATOM 1859 C CA B GLU A 1 251 ? 11.91600 -4.00000 46.92700 0.360 16.82000 252 GLU A CA 1
ATOM 1860 C C A GLU A 1 251 ? 13.18100 -3.56000 46.37200 0.640 16.15000 252 GLU A C 1
ATOM 1861 C C B GLU A 1 251 ? 13.20800 -3.63600 46.20300 0.360 15.80000 252 GLU A C 1
ATOM 1862 O O A GLU A 1 251 ? 14.22300 -3.40400 47.02400 0.640 17.93000 252 GLU A O 1
ATOM 1863 O O B GLU A 1 251 ? 14.27700 -3.54000 46.82200 0.360 18.63000 252 GLU A O 1
ATOM 1874 N N A MET A 1 252 ? 13.11300 -3.32800 45.06100 0.640 15.86000 253 MET A N 1
ATOM 1875 N N B MET A 1 252 ? 13.12900 -3.43200 44.88500 0.360 16.30000 253 MET A N 1
ATOM 1876 C CA A MET A 1 252 ? 14.28100 -3.21700 44.19600 0.640 15.27000 253 MET A CA 1
ATOM 1877 C CA B MET A 1 252 ? 14.32300 -3.22500 44.06700 0.360 15.40000 253 MET A CA 1
ATOM 1878 C C A MET A 1 252 ? 14.91200 -1.83500 44.25200 0.640 14.65000 253 MET A C 1
ATOM 1879 C C B MET A 1 252 ? 14.92900 -1.83700 44.24500 0.360 14.75000 253 MET A C 1
ATOM 1880 O O A MET A 1 252 ? 16.13800 -1.70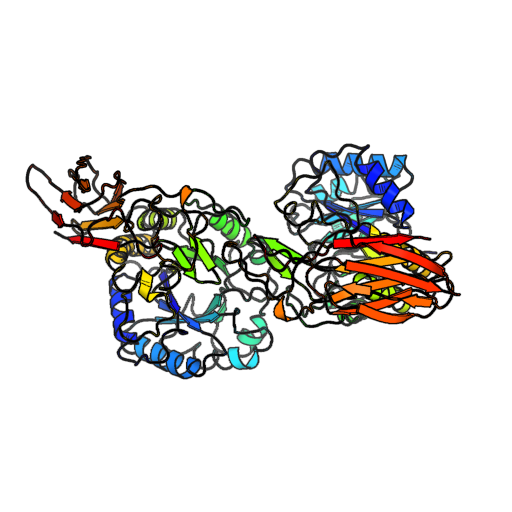900 44.16400 0.640 17.21000 253 MET A O 1
ATOM 1881 O O B MET A 1 252 ? 16.15700 -1.70200 44.27000 0.360 17.25000 253 MET A O 1
ATOM 1890 N N . GLN A 1 253 ? 14.09800 -0.79700 44.34500 1.000 14.44000 254 GLN A N 1
ATOM 1891 C CA . GLN A 1 253 ? 14.55800 0.59400 44.40000 1.000 14.48000 254 GLN A CA 1
ATOM 1892 C C . GLN A 1 253 ? 15.43600 0.97900 43.20400 1.000 15.78000 254 GLN A C 1
ATOM 1893 O O . GLN A 1 253 ? 16.55300 1.48400 43.39300 1.000 16.35000 254 GLN A O 1
ATOM 1899 N N . PRO A 1 254 ? 14.97900 0.78400 41.96500 1.000 12.42000 255 PRO A N 1
ATOM 1900 C CA . PRO A 1 254 ? 15.77200 1.22000 40.80700 1.000 10.83000 255 PRO A CA 1
ATOM 1901 C C . PRO A 1 254 ? 15.93700 2.73600 40.81000 1.000 11.32000 255 PRO A C 1
ATOM 1902 O O . PRO A 1 254 ? 15.18600 3.46000 41.45800 1.000 12.75000 255 PRO A O 1
ATOM 1906 N N . GLU A 1 255 ? 16.94500 3.22000 40.07000 1.000 12.20000 256 GLU A N 1
ATOM 1907 C CA . GLU A 1 255 ? 17.16000 4.66700 39.97500 1.000 12.81000 256 GLU A CA 1
ATOM 1908 C C . GLU A 1 255 ? 16.00400 5.40600 39.31800 1.000 11.15000 256 GLU A C 1
ATOM 1909 O O . GLU A 1 255 ? 15.72200 6.56000 39.67700 1.000 11.85000 256 GLU A O 1
ATOM 1915 N N . LEU A 1 256 ? 15.35800 4.77800 38.33100 1.000 11.00000 257 LEU A N 1
ATOM 1916 C CA . LEU A 1 256 ? 14.27100 5.38200 37.57500 1.000 12.12000 257 LEU A CA 1
ATOM 1917 C C . LEU A 1 256 ? 13.26400 4.29400 37.25000 1.000 9.73000 257 LEU A C 1
ATOM 1918 O O . LEU A 1 256 ? 13.58600 3.10500 37.24000 1.000 10.29000 257 LEU A O 1
ATOM 1923 N N . ILE A 1 257 ? 12.02600 4.72100 37.00500 1.000 10.04000 258 ILE A N 1
ATOM 1924 C CA . ILE A 1 257 ? 10.95300 3.84900 36.52500 1.000 9.51000 258 ILE A CA 1
ATOM 1925 C C . ILE A 1 257 ? 10.34500 4.46600 35.27000 1.000 9.29000 258 ILE A C 1
ATOM 1926 O O . ILE A 1 257 ? 10.19300 5.69000 35.18400 1.000 9.78000 258 ILE A O 1
ATOM 1931 N N . GLU A 1 258 ? 10.01300 3.62800 34.28600 1.000 8.90000 259 GLU A N 1
ATOM 1932 C CA . GLU A 1 258 ? 9.13200 4.04700 33.19400 1.000 9.67000 259 GLU A CA 1
ATOM 1933 C C . GLU A 1 258 ? 7.92700 3.12200 33.11800 1.000 9.49000 259 GLU A C 1
ATOM 1934 O O . GLU A 1 258 ? 8.07800 1.90100 32.95600 1.000 9.44000 259 GLU A O 1
ATOM 1940 N N . ILE A 1 259 ? 6.73900 3.71300 33.20300 1.000 9.02000 260 ILE A N 1
ATOM 1941 C CA . ILE A 1 259 ? 5.48900 2.98000 33.03400 1.000 9.30000 260 ILE A CA 1
ATOM 1942 C C . ILE A 1 259 ? 5.22100 2.75800 31.54900 1.000 7.64000 260 ILE A C 1
ATOM 1943 O O . ILE A 1 259 ? 5.20200 3.70700 30.75000 1.000 10.18000 260 ILE A O 1
ATOM 1948 N N . ILE A 1 260 ? 5.01700 1.49800 31.18600 1.000 8.43000 261 ILE A N 1
ATOM 1949 C CA . ILE A 1 260 ? 4.60600 1.08900 29.84500 1.000 8.94000 261 ILE A CA 1
ATOM 1950 C C . ILE A 1 260 ? 3.14100 0.67300 29.97600 1.000 7.77000 261 ILE A C 1
ATOM 1951 O O . ILE A 1 260 ? 2.84700 -0.44200 30.42400 1.000 8.69000 261 ILE A O 1
ATOM 1956 N N . SER A 1 261 ? 2.18500 1.54500 29.61000 1.000 8.43000 262 SER A N 1
ATOM 1957 C CA . SER A 1 261 ? 2.39600 2.82700 28.95100 1.000 9.05000 262 SER A CA 1
ATOM 1958 C C . SER A 1 261 ? 1.29700 3.79300 29.38800 1.000 8.29000 262 SER A C 1
ATOM 1959 O O . SER A 1 261 ? 0.33200 3.41100 30.07300 1.000 9.12000 262 SER A O 1
ATOM 1962 N N . TRP A 1 262 ? 1.41700 5.05100 28.96400 1.000 8.61000 263 TRP A N 1
ATOM 1963 C CA . TRP A 1 262 ? 0.29400 5.97100 29.13600 1.000 8.55000 263 TRP A CA 1
ATOM 1964 C C . TRP A 1 262 ? -0.84600 5.64600 28.17100 1.000 8.65000 263 TRP A C 1
ATOM 1965 O O . TRP A 1 262 ? -2.01200 5.56800 28.57900 1.000 10.01000 263 TRP A O 1
ATOM 1976 N N . ASN A 1 263 ? -0.53600 5.47000 26.87300 1.000 8.72000 264 ASN A N 1
ATOM 1977 C CA . ASN A 1 263 ? -1.59500 5.45700 25.86300 1.000 8.32000 264 ASN A CA 1
ATOM 1978 C C . ASN A 1 263 ? -1.35000 4.50700 24.68900 1.000 10.40000 264 ASN A C 1
ATOM 1979 O O . ASN A 1 263 ? -1.87800 4.74700 23.60000 1.000 10.37000 264 ASN A O 1
ATOM 1984 N N . ASP A 1 264 ? -0.61800 3.40100 24.86800 1.000 9.47000 265 ASP A N 1
ATOM 1985 C CA . ASP A 1 264 ? -0.50700 2.42600 23.77400 1.000 9.54000 265 ASP A CA 1
ATOM 1986 C C . ASP A 1 264 ? -1.70400 1.48000 23.81700 1.000 10.64000 265 ASP A C 1
ATOM 1987 O O . ASP A 1 264 ? -1.63700 0.35300 24.32300 1.000 11.43000 265 ASP A O 1
ATOM 1992 N N . TYR A 1 265 ? -2.81500 1.94600 23.22700 1.000 9.84000 266 TYR A N 1
ATOM 1993 C CA . TYR A 1 265 ? -4.06400 1.18400 23.25800 1.000 9.09000 266 TYR A CA 1
ATOM 1994 C C . TYR A 1 265 ? -3.90000 -0.16500 22.57100 1.000 8.68000 266 TYR A C 1
ATOM 1995 O O . TYR A 1 265 ? -4.44300 -1.17800 23.02900 1.000 9.81000 266 TYR A O 1
ATOM 2004 N N . GLY A 1 266 ? -3.10100 -0.20900 21.50800 1.000 9.18000 267 GLY A N 1
ATOM 2005 C CA . GLY A 1 266 ? -2.94100 -1.41700 20.71200 1.000 10.10000 267 GLY A CA 1
ATOM 2006 C C . GLY A 1 266 ? -2.35300 -2.60700 21.44400 1.000 9.25000 267 GLY A C 1
ATOM 2007 O O . GLY A 1 266 ? -2.54300 -3.74000 20.99300 1.000 10.77000 267 GLY A O 1
ATOM 2008 N N . GLU A 1 267 ? -1.63700 -2.39100 22.55500 1.000 9.17000 268 GLU A N 1
ATOM 2009 C CA . GLU A 1 267 ? -1.10300 -3.50100 23.34800 1.000 8.56000 268 GLU A CA 1
ATOM 2010 C C . GLU A 1 267 ? -1.75500 -3.61300 24.72500 1.000 8.70000 268 GLU A C 1
ATOM 2011 O O . GLU A 1 267 ? -1.32000 -4.42600 25.55300 1.000 8.71000 268 GLU A O 1
ATOM 2017 N N . SER A 1 268 ? -2.79200 -2.82100 24.98900 1.000 7.89000 269 SER A N 1
ATOM 2018 C CA . SER A 1 268 ? -3.64100 -2.92100 26.17500 1.000 9.50000 269 SER A CA 1
ATOM 2019 C C . SER A 1 268 ? -2.94200 -2.54900 27.48000 1.000 9.09000 269 SER A C 1
ATOM 2020 O O . SER A 1 268 ? -3.51000 -2.79300 28.55600 1.000 9.78000 269 SER A O 1
ATOM 2023 N N . HIS A 1 269 ? -1.74600 -1.94900 27.43500 1.000 9.12000 270 HIS A N 1
ATOM 2024 C CA . HIS A 1 269 ? -1.02200 -1.60100 28.65600 1.000 9.09000 270 HIS A CA 1
ATOM 2025 C C . HIS A 1 269 ? -1.18000 -0.14600 29.08600 1.000 9.96000 270 HIS A C 1
ATOM 2026 O O . HIS A 1 269 ? -0.51300 0.29700 30.03000 1.000 8.85000 270 HIS A O 1
ATOM 2033 N N . TYR A 1 270 ? -2.08700 0.58400 28.45300 1.000 8.95000 271 TYR A N 1
ATOM 2034 C CA . TYR A 1 270 ? -2.35800 1.96300 28.82700 1.000 8.92000 271 TYR A CA 1
ATOM 2035 C C . TYR A 1 270 ? -2.89600 2.06400 30.25100 1.000 8.70000 271 TYR A C 1
ATOM 2036 O O . TYR A 1 270 ? -3.76200 1.28600 30.66900 1.000 9.64000 271 TYR A O 1
ATOM 2045 N N . ILE A 1 271 ? -2.37200 3.03900 30.99600 1.000 9.89000 272 ILE A N 1
ATOM 2046 C CA . ILE A 1 271 ? -2.95700 3.46800 32.26800 1.000 9.93000 272 ILE A CA 1
ATOM 2047 C C . ILE A 1 271 ? -3.56400 4.85500 32.18300 1.000 10.28000 272 ILE A C 1
ATOM 2048 O O . ILE A 1 271 ? -4.22600 5.28700 33.14600 1.000 10.40000 272 ILE A O 1
ATOM 2053 N N . GLY A 1 272 ? -3.34400 5.57700 31.08000 1.000 9.84000 273 GLY A N 1
ATOM 2054 C CA . GLY A 1 272 ? -3.95700 6.87100 30.89600 1.000 10.83000 273 GLY A CA 1
ATOM 2055 C C . GLY A 1 272 ? -5.38400 6.74000 30.40600 1.000 12.06000 273 GLY A C 1
ATOM 2056 O O . GLY A 1 272 ? -5.90900 5.64100 30.18000 1.000 11.00000 273 GLY A O 1
ATOM 2057 N N . PRO A 1 273 ? -6.03700 7.88400 30.24000 1.000 10.73000 274 PRO A N 1
ATOM 2058 C CA . PRO A 1 273 ? -7.40700 7.89100 29.73000 1.000 12.36000 274 PRO A CA 1
ATOM 2059 C C . PRO A 1 273 ? -7.43400 7.52700 28.25300 1.000 11.56000 274 PRO A C 1
ATOM 2060 O O . PRO A 1 273 ? -6.42900 7.62100 27.53600 1.000 11.80000 274 PRO A O 1
ATOM 2064 N N . TYR A 1 274 ? -8.60900 7.09700 27.79900 1.000 11.88000 275 TYR A N 1
ATOM 2065 C CA . TYR A 1 274 ? -8.87400 6.90000 26.37700 1.000 12.01000 275 TYR A CA 1
ATOM 2066 C C . TYR A 1 274 ? -9.18100 8.26800 25.77700 1.000 17.15000 275 TYR A C 1
ATOM 2067 O O . TYR A 1 274 ? -10.27100 8.81000 25.96300 1.000 16.30000 275 TYR A O 1
ATOM 2076 N N . SER A 1 275 ? -8.20900 8.84600 25.07700 1.000 14.18000 276 SER A N 1
ATOM 2077 C CA . SER A 1 275 ? -8.31700 10.22400 24.61600 1.000 12.62000 276 SER A CA 1
ATOM 2078 C C . SER A 1 275 ? -9.22300 10.32800 23.39400 1.000 13.40000 276 SER A C 1
ATOM 2079 O O . SER A 1 275 ? -9.22600 9.45500 22.52200 1.000 17.63000 276 SER A O 1
ATOM 2082 N N . GLU A 1 276 ? -9.97600 11.43000 23.32200 1.000 14.94000 277 GLU A N 1
ATOM 2083 C CA . GLU A 1 276 ? -10.81400 11.65300 22.15100 1.000 14.27000 277 GLU A CA 1
ATOM 2084 C C . GLU A 1 276 ? -10.00500 12.06100 20.92600 1.000 14.87000 277 GLU A C 1
ATOM 2085 O O . GLU A 1 276 ? -10.45400 11.83500 19.79800 1.000 21.27000 277 GLU A O 1
ATOM 2091 N N . ALA A 1 277 ? -8.81400 12.62700 21.11500 1.000 14.88000 278 ALA A N 1
ATOM 2092 C CA . ALA A 1 277 ? -8.07200 13.20200 20.00200 1.000 17.73000 278 ALA A CA 1
ATOM 2093 C C . ALA A 1 277 ? -7.01900 12.27900 19.39400 1.000 16.97000 278 ALA A C 1
ATOM 2094 O O . ALA A 1 277 ? -6.42500 12.65000 18.37700 1.000 20.02000 278 ALA A O 1
ATOM 2096 N N . HIS A 1 278 ? -6.76600 11.10000 19.96400 1.000 15.14000 279 HIS A N 1
ATOM 2097 C CA . HIS A 1 278 ? -5.78900 10.21200 19.34100 1.000 14.05000 279 HIS A CA 1
ATOM 2098 C C . HIS A 1 278 ? -6.36500 9.56400 18.08000 1.000 17.54000 279 HIS A C 1
ATOM 2099 O O . HIS A 1 278 ? -7.58500 9.51700 17.87100 1.000 17.25000 279 HIS A O 1
ATOM 2106 N N . SER A 1 279 ? -5.46300 9.06600 17.22800 1.000 16.09000 280 SER A N 1
ATOM 2107 C CA . SER A 1 279 ? -5.82100 8.38600 15.98700 1.000 16.64000 280 SER A CA 1
ATOM 2108 C C . SER A 1 279 ? -5.96400 6.89100 16.23100 1.000 19.80000 280 SER A C 1
ATOM 2109 O O . SER A 1 279 ? -5.03100 6.24600 16.72000 1.000 20.54000 280 SER A O 1
ATOM 2112 N N . ASP A 1 280 ? -7.11400 6.33600 15.85300 1.000 18.79000 281 ASP A N 1
ATOM 2113 C CA . ASP A 1 280 ? -7.37500 4.91100 16.01900 1.000 17.22000 281 ASP A CA 1
ATOM 2114 C C . ASP A 1 280 ? -6.60700 4.10800 14.97400 1.000 21.23000 281 ASP A C 1
ATOM 2115 O O . ASP A 1 280 ? -6.53100 4.49300 13.80500 1.000 23.54000 281 ASP A O 1
ATOM 2120 N N . ASP A 1 281 ? -6.01800 2.99500 15.41300 1.000 19.81000 282 ASP A N 1
ATOM 2121 C CA . ASP A 1 281 ? -5.32600 2.04100 14.55000 1.000 20.66000 282 ASP A CA 1
ATOM 2122 C C . ASP A 1 281 ? -6.05000 0.70500 14.38500 1.000 17.77000 282 ASP A C 1
ATOM 2123 O O . ASP A 1 281 ? -5.47400 -0.23900 13.82600 1.000 19.95000 282 ASP A O 1
ATOM 2128 N N . GLY A 1 282 ? -7.28600 0.60200 14.83800 1.000 18.80000 283 GLY A N 1
ATOM 2129 C CA . GLY A 1 282 ? -7.97100 -0.67000 14.92400 1.000 19.38000 283 GLY A CA 1
ATOM 2130 C C . GLY A 1 282 ? -8.09900 -1.16300 16.34200 1.000 16.36000 283 GLY A C 1
ATOM 2131 O O . GLY A 1 282 ? -8.94000 -2.02800 16.60900 1.000 19.63000 283 GLY A O 1
ATOM 2132 N N . SER A 1 283 ? -7.33500 -0.59000 17.27300 1.000 12.59000 284 SER A N 1
ATOM 2133 C CA . SER A 1 283 ? -7.43500 -1.01400 18.66300 1.000 12.51000 284 SER A CA 1
ATOM 2134 C C . SER A 1 283 ? -8.72400 -0.57700 19.33500 1.000 12.76000 284 SER A C 1
ATOM 2135 O O . SER A 1 283 ? -9.03900 -1.11100 20.40000 1.000 11.98000 284 SER A O 1
ATOM 2138 N N . ALA A 1 284 ? -9.49800 0.34800 18.74300 1.000 13.32000 285 ALA A N 1
ATOM 2139 C CA . ALA A 1 284 ? -10.75800 0.72800 19.38100 1.000 12.91000 285 ALA A CA 1
ATOM 2140 C C . ALA A 1 284 ? -11.63800 -0.48200 19.66200 1.000 12.23000 285 ALA A C 1
ATOM 2141 O O . ALA A 1 284 ? -12.35600 -0.50700 20.67000 1.000 13.73000 285 ALA A O 1
ATOM 2143 N N . GLN A 1 285 ? -11.55300 -1.50500 18.80500 1.000 12.24000 286 GLN A N 1
ATOM 2144 C CA . GLN A 1 285 ? -12.34100 -2.72600 18.95600 1.000 13.24000 286 GLN A CA 1
ATOM 2145 C C . GLN A 1 285 ? -12.25500 -3.30600 20.36000 1.000 11.25000 286 GLN A C 1
ATOM 2146 O O . GLN A 1 285 ? -13.25700 -3.78900 20.90200 1.000 13.35000 286 GLN A O 1
ATOM 2152 N N . TRP A 1 286 ? -11.06200 -3.30300 20.95700 1.000 10.30000 287 TRP A N 1
ATOM 2153 C CA . TRP A 1 286 ? -10.88700 -3.87300 22.29000 1.000 11.14000 287 TRP A CA 1
ATOM 2154 C C . TRP A 1 286 ? -10.58700 -2.85500 23.38000 1.000 9.92000 287 TRP A C 1
ATOM 2155 O O . TRP A 1 286 ? -10.36200 -3.26700 24.52000 1.000 10.22000 287 TRP A O 1
ATOM 2166 N N . THR A 1 287 ? -10.58200 -1.55000 23.07500 1.000 9.10000 288 THR A N 1
ATOM 2167 C CA . THR A 1 287 ? -10.18400 -0.53700 24.05800 1.000 10.10000 288 THR A CA 1
ATOM 2168 C C . THR A 1 287 ? -11.19600 0.58600 24.29700 1.000 9.72000 288 THR A C 1
ATOM 2169 O O . THR A 1 287 ? -11.20700 1.16900 25.38500 1.000 11.19000 288 THR A O 1
ATOM 2173 N N . LYS A 1 288 ? -12.02700 0.91400 23.29700 1.000 11.50000 289 LYS A N 1
ATOM 2174 C CA . LYS A 1 288 ? -12.88500 2.09500 23.40900 1.000 12.99000 289 LYS A CA 1
ATOM 2175 C C . LYS A 1 288 ? -13.76300 2.04200 24.65300 1.000 13.00000 289 LYS A C 1
ATOM 2176 O O . LYS A 1 288 ? -13.93800 3.05500 25.34100 1.000 13.96000 289 LYS A O 1
ATOM 2182 N N . ASP A 1 289 ? -14.31700 0.87100 24.96500 1.000 11.89000 290 ASP A N 1
ATOM 2183 C CA . ASP A 1 289 ? -15.21200 0.72200 26.10600 1.000 12.60000 290 ASP A CA 1
ATOM 2184 C C . ASP A 1 289 ? -14.53500 0.08700 27.31800 1.000 11.06000 290 ASP A C 1
ATOM 2185 O O . ASP A 1 289 ? -15.22300 -0.42500 28.21000 1.000 12.34000 290 ASP A O 1
ATOM 2190 N N . PHE A 1 290 ? -13.20100 0.13600 27.38000 1.000 10.68000 291 PHE A N 1
ATOM 2191 C CA . PHE A 1 290 ? -12.41400 -0.53500 28.41700 1.000 10.24000 291 PHE A CA 1
ATOM 2192 C C . PHE A 1 290 ? -11.51700 0.47400 29.12500 1.000 10.50000 291 PHE A C 1
ATOM 2193 O O . PHE A 1 290 ? -10.31400 0.58100 28.82900 1.000 10.89000 291 PHE A O 1
ATOM 2201 N N . PRO A 1 291 ? -12.06300 1.23700 30.06600 1.000 9.27000 292 PRO A N 1
ATOM 2202 C CA . PRO A 1 291 ? -11.22800 2.19200 30.79700 1.000 10.09000 292 PRO A CA 1
ATOM 2203 C C . PRO A 1 291 ? -10.20200 1.46100 31.64800 1.000 9.60000 292 PRO A C 1
ATOM 2204 O O . PRO A 1 291 ? -10.47400 0.38900 32.20500 1.000 9.87000 292 PRO A O 1
ATOM 2208 N N . HIS A 1 292 ? -9.00800 2.05700 31.73600 1.000 9.50000 293 HIS A N 1
ATOM 2209 C CA . HIS A 1 292 ? -7.93600 1.57300 32.60200 1.000 9.25000 293 HIS A CA 1
ATOM 2210 C C . HIS A 1 292 ? -7.53000 2.59000 33.66200 1.000 9.31000 293 HIS A C 1
ATOM 2211 O O . HIS A 1 292 ? -6.55100 2.35900 34.38400 1.000 10.95000 293 HIS A O 1
ATOM 2218 N N . ASP A 1 293 ? -8.26200 3.70700 33.77900 1.000 10.80000 294 ASP A N 1
ATOM 2219 C CA . ASP A 1 293 ? -7.85500 4.80100 34.65900 1.000 10.73000 294 ASP A CA 1
ATOM 2220 C C . ASP A 1 293 ? -7.71000 4.38800 36.11600 1.000 10.32000 294 ASP A C 1
ATOM 2221 O O . ASP A 1 293 ? -6.85900 4.93700 36.83000 1.000 12.17000 294 ASP A O 1
ATOM 2226 N N . ALA A 1 294 ? -8.53900 3.45000 36.58900 1.000 11.12000 295 ALA A N 1
ATOM 2227 C CA . ALA A 1 294 ? -8.49500 3.07700 38.00000 1.000 10.52000 295 ALA A CA 1
ATOM 2228 C C . ALA A 1 294 ? -7.18200 2.41300 38.40000 1.000 9.84000 295 ALA A C 1
ATOM 2229 O O . ALA A 1 294 ? -6.85400 2.38700 39.58900 1.000 11.40000 295 ALA A O 1
ATOM 2231 N N . TRP A 1 295 ? -6.40000 1.89200 37.44300 1.000 9.63000 296 TRP A N 1
ATOM 2232 C CA . TRP A 1 295 ? -5.07500 1.38400 37.79600 1.000 11.03000 296 TRP A CA 1
ATOM 2233 C C . TRP A 1 295 ? -4.15900 2.48300 38.33400 1.000 10.37000 296 TRP A C 1
ATOM 2234 O O . TRP A 1 295 ? -3.21300 2.17700 39.07100 1.000 11.29000 296 TRP A O 1
ATOM 2245 N N . ARG A 1 296 ? -4.42300 3.75600 38.01900 1.000 10.26000 297 ARG A N 1
ATOM 2246 C CA . ARG A 1 296 ? -3.62600 4.83500 38.60700 1.000 12.13000 297 ARG A CA 1
ATOM 2247 C C . ARG A 1 296 ? -3.87200 5.00200 40.10700 1.000 12.48000 297 ARG A C 1
ATOM 2248 O O . ARG A 1 296 ? -3.02700 5.58100 40.79400 1.000 12.16000 297 ARG A O 1
ATOM 2256 N N . ILE A 1 297 ? -5.00300 4.50500 40.61300 1.000 11.37000 298 ILE A N 1
ATOM 2257 C CA . ILE A 1 297 ? -5.28300 4.52600 42.05000 1.000 11.01000 298 ILE A CA 1
ATOM 2258 C C . ILE A 1 297 ? -4.31900 3.61400 42.79600 1.000 11.01000 298 ILE A C 1
ATOM 2259 O O . ILE A 1 297 ? -3.89000 3.92700 43.91300 1.000 13.25000 298 ILE A O 1
ATOM 2264 N N . ILE A 1 298 ? -3.98200 2.45700 42.21000 1.000 12.46000 299 ILE A N 1
ATOM 2265 C CA . ILE A 1 298 ? -2.94900 1.59300 42.78100 1.000 11.13000 299 ILE A CA 1
ATOM 2266 C C . ILE A 1 298 ? -1.58200 2.26300 42.67900 1.000 12.02000 299 ILE A C 1
ATOM 2267 O O . ILE A 1 298 ? -0.79000 2.25900 43.63000 1.000 12.24000 299 ILE A O 1
ATOM 2272 N N . ALA A 1 299 ? -1.27600 2.83600 41.51100 1.000 10.76000 300 ALA A N 1
ATOM 2273 C CA . ALA A 1 299 ? 0.06400 3.34800 41.26500 1.000 11.07000 300 ALA A CA 1
ATOM 2274 C C . ALA A 1 299 ? 0.41900 4.48800 42.21300 1.000 11.35000 300 ALA A C 1
ATOM 2275 O O . ALA A 1 299 ? 1.55800 4.56700 42.68000 1.000 12.48000 300 ALA A O 1
ATOM 2277 N N . LYS A 1 300 ? -0.53500 5.39100 42.49200 1.000 12.17000 301 LYS A N 1
ATOM 2278 C CA . LYS A 1 300 ? -0.26000 6.63000 43.23100 1.000 13.60000 301 LYS A CA 1
ATOM 2279 C C . LYS A 1 300 ? 0.47200 6.41300 44.55900 1.000 13.85000 301 LYS A C 1
ATOM 2280 O O . LYS A 1 300 ? 1.56200 6.97500 44.75400 1.000 12.64000 301 LYS A O 1
ATOM 2286 N N . PRO A 1 301 ? -0.04200 5.57900 45.47400 1.000 11.96000 302 PRO A N 1
ATOM 2287 C CA . PRO A 1 301 ? 0.67600 5.38900 46.74600 1.000 12.62000 302 PRO A CA 1
ATOM 2288 C C . PRO A 1 301 ? 1.98600 4.64700 46.59100 1.000 12.71000 302 PRO A C 1
ATOM 2289 O O . PRO A 1 301 ? 2.92100 4.87600 47.37500 1.000 13.38000 302 PRO A O 1
ATOM 2293 N N . TYR A 1 302 ? 2.10200 3.76900 45.58900 1.000 12.19000 303 TYR A N 1
ATOM 2294 C CA . TYR A 1 302 ? 3.37000 3.08100 45.38100 1.000 13.01000 303 TYR A CA 1
ATOM 2295 C C . TYR A 1 302 ? 4.42600 4.01800 44.81400 1.000 10.28000 303 TYR A C 1
ATOM 2296 O O . TYR A 1 302 ? 5.60500 3.90000 45.16800 1.000 11.99000 303 TYR A O 1
ATOM 2305 N N . ILE A 1 303 ? 4.02100 4.94900 43.94600 1.000 11.66000 304 ILE A N 1
ATOM 2306 C CA . ILE A 1 303 ? 4.95300 5.95900 43.44200 1.000 11.96000 304 ILE A CA 1
ATOM 2307 C C . ILE A 1 303 ? 5.49400 6.81500 44.58500 1.000 14.15000 304 ILE A C 1
ATOM 2308 O O . ILE A 1 303 ? 6.69400 7.10800 44.64500 1.000 13.74000 304 ILE A O 1
ATOM 2313 N N . ALA A 1 304 ? 4.61900 7.22200 45.51300 1.000 13.95000 305 ALA A N 1
ATOM 2314 C CA . ALA A 1 304 ? 5.07200 8.02900 46.64200 1.000 13.63000 305 ALA A CA 1
ATOM 2315 C C . ALA A 1 304 ? 6.03400 7.23800 47.51600 1.000 14.95000 305 ALA A C 1
ATOM 2316 O O . ALA A 1 304 ? 7.08000 7.75500 47.93400 1.000 16.50000 305 ALA A O 1
ATOM 2318 N N . ALA A 1 305 ? 5.71500 5.97300 47.79300 1.000 13.39000 306 ALA A N 1
ATOM 2319 C CA . ALA A 1 305 ? 6.61100 5.16700 48.61700 1.000 15.42000 306 ALA A CA 1
ATOM 2320 C C . ALA A 1 305 ? 7.94100 4.92300 47.91200 1.000 16.42000 306 ALA A C 1
ATOM 2321 O O . ALA A 1 305 ? 9.00800 4.94800 48.54300 1.000 15.67000 306 ALA A O 1
ATOM 2323 N N . TYR A 1 306 ? 7.89700 4.67400 46.60400 1.000 13.63000 307 TYR A N 1
ATOM 2324 C CA . TYR A 1 306 ? 9.12800 4.48000 45.84100 1.000 13.09000 307 TYR A CA 1
ATOM 2325 C C . TYR A 1 306 ? 10.03500 5.70000 45.94200 1.000 13.29000 307 TYR A C 1
ATOM 2326 O O . TYR A 1 306 ? 11.23500 5.56900 46.19800 1.000 15.50000 307 TYR A O 1
ATOM 2335 N N . LYS A 1 307 ? 9.47700 6.89600 45.75000 1.000 13.41000 308 LYS A N 1
ATOM 2336 C CA . LYS A 1 307 ? 10.29100 8.10900 45.80400 1.000 14.63000 308 LYS A CA 1
ATOM 2337 C C . LYS A 1 307 ? 10.86400 8.33800 47.19600 1.000 18.46000 308 LYS A C 1
ATOM 2338 O O . LYS A 1 307 ? 11.96800 8.88400 47.33000 1.000 20.32000 308 LYS A O 1
ATOM 2344 N N . ALA A 1 308 ? 10.14200 7.92600 48.23400 1.000 15.97000 309 ALA A N 1
ATOM 2345 C CA . ALA A 1 308 ? 10.57200 8.09600 49.61800 1.000 17.02000 309 ALA A CA 1
ATOM 2346 C C . ALA A 1 308 ? 11.47300 6.97500 50.10800 1.000 18.75000 309 ALA A C 1
ATOM 2347 O O . ALA A 1 308 ? 11.96500 7.04700 51.24000 1.000 24.70000 309 ALA A O 1
ATOM 2349 N N . GLY A 1 309 ? 11.70100 5.94200 49.30300 1.000 18.82000 310 GLY A N 1
ATOM 2350 C CA . GLY A 1 309 ? 12.48100 4.81500 49.75200 1.000 15.31000 310 GLY A CA 1
ATOM 2351 C C . GLY A 1 309 ? 11.80300 3.91000 50.75700 1.000 20.37000 310 GLY A C 1
ATOM 2352 O O . GLY A 1 309 ? 12.48800 3.14300 51.44200 1.000 23.86000 310 GLY A O 1
ATOM 2353 N N . GLU A 1 310 ? 10.47800 3.95600 50.85400 1.000 20.23000 311 GLU A N 1
ATOM 2354 C CA . GLU A 1 310 ? 9.75900 3.14400 51.82400 1.000 19.33000 311 GLU A CA 1
ATOM 2355 C C . GLU A 1 310 ? 9.45800 1.75700 51.26300 1.000 23.32000 311 GLU A C 1
ATOM 2356 O O . GLU A 1 310 ? 9.34900 1.56500 50.04900 1.000 20.43000 311 GLU A O 1
ATOM 2362 N N . ARG A 1 311 ? 9.33500 0.78000 52.16200 1.000 21.79000 312 ARG A N 1
ATOM 2363 C CA . ARG A 1 311 ? 9.14300 -0.60100 51.73900 1.000 20.71000 312 ARG A CA 1
ATOM 2364 C C . ARG A 1 311 ? 7.67700 -0.99600 51.60900 1.000 18.16000 312 ARG A C 1
ATOM 2365 O O . ARG A 1 311 ? 7.38700 -2.02700 50.99000 1.000 22.00000 312 ARG A O 1
ATOM 2373 N N . GLU A 1 312 ? 6.75700 -0.20800 52.15700 1.000 19.17000 313 GLU A N 1
ATOM 2374 C CA . GLU A 1 312 ? 5.33200 -0.44600 51.99400 1.000 21.87000 313 GLU A CA 1
ATOM 2375 C C . GLU A 1 312 ? 4.64900 0.88500 51.70900 1.000 23.60000 313 GLU A C 1
ATOM 2376 O O . GLU A 1 312 ? 5.14100 1.94200 52.12300 1.000 20.33000 313 GLU A O 1
ATOM 2382 N N . PRO A 1 313 ? 3.52900 0.86900 50.99000 1.000 17.01000 314 PRO A N 1
ATOM 2383 C CA . PRO A 1 313 ? 2.79500 2.11100 50.73500 1.000 18.44000 314 PRO A CA 1
ATOM 2384 C C . PRO A 1 313 ? 2.04600 2.58600 51.97400 1.000 19.35000 314 PRO A C 1
ATOM 2385 O O . PRO A 1 313 ? 1.83600 1.84200 52.93600 1.000 20.79000 314 PRO A O 1
ATOM 2389 N N . THR A 1 314 ? 1.62800 3.84700 51.93300 1.000 18.36000 315 THR A N 1
ATOM 2390 C CA . THR A 1 314 ? 0.76000 4.43200 52.95200 1.000 21.21000 315 THR A CA 1
ATOM 2391 C C . THR A 1 314 ? -0.62400 4.62500 52.35700 1.000 22.22000 315 THR A C 1
ATOM 2392 O O . THR A 1 314 ? -0.77400 5.30300 51.33500 1.000 21.25000 315 THR A O 1
ATOM 2396 N N . VAL A 1 315 ? -1.63100 4.03800 52.99700 1.000 20.07000 316 VAL A N 1
ATOM 2397 C CA . VAL A 1 315 ? -3.00800 4.11500 52.52000 1.000 20.25000 316 VAL A CA 1
ATOM 2398 C C . VAL A 1 315 ? -3.67500 5.34100 53.12400 1.000 26.18000 316 VAL A C 1
ATOM 2399 O O . VAL A 1 315 ? -3.77000 5.46800 54.34900 1.000 24.50000 316 VAL A O 1
ATOM 2403 N N . GLU A 1 316 ? -4.16400 6.22600 52.26000 1.000 23.46000 317 GLU A N 1
ATOM 2404 C CA . GLU A 1 316 ? -4.74700 7.48900 52.68900 1.000 28.07000 317 GLU A CA 1
ATOM 2405 C C . GLU A 1 316 ? -6.22900 7.35000 53.01500 1.000 27.92000 317 GLU A C 1
ATOM 2406 O O . GLU A 1 316 ? -6.72700 7.99500 53.94400 1.000 29.91000 317 GLU A O 1
ATOM 2412 N N . SER A 1 317 ? -6.94000 6.50900 52.26800 1.000 21.34000 318 SER A N 1
ATOM 2413 C CA . SER A 1 317 ? -8.37400 6.31800 52.43000 1.000 22.29000 318 SER A CA 1
ATOM 2414 C C . SER A 1 317 ? -8.72000 4.93500 51.89700 1.000 20.75000 318 SER A C 1
ATOM 2415 O O . SER A 1 317 ? -7.93100 4.32000 51.17600 1.000 20.77000 318 SER A O 1
ATOM 2418 N N . ASP A 1 318 ? -9.90700 4.44800 52.25700 1.000 18.44000 319 ASP A N 1
ATOM 2419 C CA . ASP A 1 318 ? -10.36600 3.13700 51.79900 1.000 16.89000 319 ASP A CA 1
ATOM 2420 C C . ASP A 1 318 ? -10.79000 3.22100 50.33300 1.000 16.94000 319 ASP A C 1
ATOM 2421 O O . ASP A 1 318 ? -11.64600 4.03900 49.97200 1.000 16.93000 319 ASP A O 1
ATOM 2426 N N . GLN A 1 319 ? -10.19400 2.37400 49.48600 1.000 14.51000 320 GLN A N 1
ATOM 2427 C CA . GLN A 1 319 ? -10.55800 2.29100 48.07500 1.000 14.01000 320 GLN A CA 1
ATOM 2428 C C . GLN A 1 319 ? -10.43500 0.84200 47.61200 1.000 12.93000 320 GLN A C 1
ATOM 2429 O O . GLN A 1 319 ? -9.81800 0.00700 48.27100 1.000 13.36000 320 GLN A O 1
ATOM 2435 N N . LEU A 1 320 ? -11.03500 0.55300 46.46100 1.000 11.23000 321 LEU A N 1
ATOM 2436 C CA . LEU A 1 320 ? -10.95600 -0.75500 45.82800 1.000 14.36000 321 LEU A CA 1
ATOM 2437 C C . LEU A 1 320 ? -10.82500 -0.56100 44.32300 1.000 12.36000 321 LEU A C 1
ATOM 2438 O O . LEU A 1 320 ? -11.51500 0.27800 43.74500 1.000 13.33000 321 LEU A O 1
ATOM 2443 N N . VAL A 1 321 ? -9.95700 -1.36400 43.69400 1.000 11.39000 322 VAL A N 1
ATOM 2444 C CA . VAL A 1 321 ? -9.76600 -1.37500 42.24200 1.000 10.91000 322 VAL A CA 1
ATOM 2445 C C . VAL A 1 321 ? -9.96000 -2.80700 41.76900 1.000 11.56000 322 VAL A C 1
ATOM 2446 O O . VAL A 1 321 ? -9.39800 -3.73400 42.35800 1.000 12.29000 322 VAL A O 1
ATOM 2450 N N . TYR A 1 322 ? -10.74900 -2.98900 40.71100 1.000 9.85000 323 TYR A N 1
ATOM 2451 C CA . TYR A 1 322 ? -11.02100 -4.32300 40.18800 1.000 10.11000 323 TYR A CA 1
ATOM 2452 C C . TYR A 1 322 ? -10.75500 -4.37000 38.68600 1.000 9.79000 323 TYR A C 1
ATOM 2453 O O . TYR A 1 322 ? -10.84100 -3.34900 37.99100 1.000 9.96000 323 TYR A O 1
ATOM 2462 N N . TRP A 1 323 ? -10.45800 -5.57200 38.17500 1.000 9.61000 324 TRP A N 1
ATOM 2463 C CA . TRP A 1 323 ? -10.31700 -5.74800 36.73300 1.000 9.21000 324 TRP A CA 1
ATOM 2464 C C . TRP A 1 323 ? -10.63600 -7.18300 36.34100 1.000 8.64000 324 TRP A C 1
ATOM 2465 O O . TRP A 1 323 ? -10.44500 -8.11400 37.12600 1.000 10.27000 324 TRP A O 1
ATOM 2476 N N . TYR A 1 324 ? -11.12500 -7.35000 35.11000 1.000 8.42000 325 TYR A N 1
ATOM 2477 C CA . TYR A 1 324 ? -11.45200 -8.67200 34.58200 1.000 8.82000 325 TYR A CA 1
ATOM 2478 C C . TYR A 1 324 ? -11.64700 -8.60100 33.07600 1.000 8.99000 325 TYR A C 1
ATOM 2479 O O . TYR A 1 324 ? -11.99800 -7.54700 32.52200 1.000 9.66000 325 TYR A O 1
ATOM 2488 N N . ARG A 1 325 ? -11.40200 -9.73500 32.42000 1.000 9.02000 326 ARG A N 1
ATOM 2489 C CA . ARG A 1 325 ? -11.65400 -9.86100 30.99100 1.000 9.06000 326 ARG A CA 1
ATOM 2490 C C . ARG A 1 325 ? -13.14900 -10.01100 30.68700 1.000 10.77000 326 ARG A C 1
ATOM 2491 O O . ARG A 1 325 ? -13.94800 -10.33400 31.57200 1.000 10.74000 326 ARG A O 1
ATOM 2499 N N . PRO A 1 326 ? -13.55800 -9.79800 29.42400 1.000 9.49000 327 PRO A N 1
ATOM 2500 C CA . PRO A 1 326 ? -14.99900 -9.77800 29.11800 1.000 8.56000 327 PRO A CA 1
ATOM 2501 C C . PRO A 1 326 ? -15.67800 -11.13600 29.03200 1.000 10.42000 327 PRO A C 1
ATOM 2502 O O . PRO A 1 326 ? -16.91400 -11.17700 29.13800 1.000 12.09000 327 PRO A O 1
ATOM 2506 N N . THR A 1 327 ? -14.95700 -12.24000 28.77600 1.000 11.13000 328 THR A N 1
ATOM 2507 C CA . THR A 1 327 ? -15.59600 -13.55500 28.75300 1.000 11.76000 328 THR A CA 1
ATOM 2508 C C . THR A 1 327 ? -14.63400 -14.58900 29.32600 1.000 11.26000 328 THR A C 1
ATOM 2509 O O . THR A 1 327 ? -13.42900 -14.32200 29.46400 1.000 12.90000 328 THR A O 1
ATOM 2513 N N . PRO A 1 328 ? -15.11900 -15.79200 29.63500 1.000 11.62000 329 PRO A N 1
ATOM 2514 C CA . PRO A 1 328 ? -14.19600 -16.89000 29.94000 1.000 12.56000 329 PRO A CA 1
ATOM 2515 C C . PRO A 1 328 ? -13.29200 -17.18100 28.74900 1.000 12.38000 329 PRO A C 1
ATOM 2516 O O . PRO A 1 328 ? -13.67300 -16.99900 27.58800 1.000 13.07000 329 PRO A O 1
ATOM 2520 N N . LYS A 1 329 ? -12.06900 -17.62600 29.05000 1.000 12.06000 330 LYS A N 1
ATOM 2521 C CA . LYS A 1 329 ? -11.03800 -17.72100 28.01800 1.000 11.97000 330 LYS A CA 1
ATOM 2522 C C . LYS A 1 329 ? -11.37400 -18.73700 26.92600 1.000 12.86000 330 LYS A C 1
ATOM 2523 O O . LYS A 1 329 ? -10.86700 -18.61200 25.80200 1.000 17.06000 330 LYS A O 1
ATOM 2529 N N . ALA A 1 330 ? -12.19300 -19.74700 27.22200 1.000 12.36000 331 ALA A N 1
ATOM 2530 C CA . ALA A 1 330 ? -12.43200 -20.82600 26.26200 1.000 15.35000 331 ALA A CA 1
ATOM 2531 C C . ALA A 1 330 ? -13.54700 -20.53500 25.25400 1.000 16.45000 331 ALA A C 1
ATOM 2532 O O . ALA A 1 330 ? -13.82500 -21.38800 24.40300 1.000 19.45000 331 ALA A O 1
ATOM 2534 N N . VAL A 1 331 ? -14.19100 -19.37300 25.31900 1.000 13.86000 332 VAL A N 1
ATOM 2535 C CA . VAL A 1 331 ? -15.29400 -19.07900 24.41000 1.000 13.44000 332 VAL A CA 1
ATOM 2536 C C . VAL A 1 331 ? -14.76600 -18.95200 22.98600 1.000 14.38000 332 VAL A C 1
ATOM 2537 O O . VAL A 1 331 ? -13.76700 -18.27500 22.73200 1.000 16.36000 332 VAL A O 1
ATOM 2541 N N . THR A 1 332 ? -15.44800 -19.59100 22.03800 1.000 12.76000 333 THR A N 1
ATOM 2542 C CA . THR A 1 332 ? -15.10800 -19.46200 20.62700 1.000 14.20000 333 THR A CA 1
ATOM 2543 C C . THR A 1 332 ? -15.93800 -18.33000 20.03500 1.000 10.99000 333 THR A C 1
ATOM 2544 O O . THR A 1 332 ? -17.14600 -18.25900 20.26900 1.000 13.90000 333 THR A O 1
ATOM 2548 N N A CYS A 1 333 ? -15.27500 -17.48000 19.23900 0.690 12.70000 334 CYS A N 1
ATOM 2549 N N B CYS A 1 333 ? -15.30200 -17.41600 19.32100 0.310 12.80000 334 CYS A N 1
ATOM 2550 C CA A CYS A 1 333 ? -15.86900 -16.29000 18.63100 0.690 12.57000 334 CYS A CA 1
ATOM 2551 C CA B CYS A 1 333 ? -16.09900 -16.28500 18.87300 0.310 11.78000 334 CYS A CA 1
ATOM 2552 C C A CYS A 1 333 ? -16.81400 -16.66500 17.49100 0.690 11.60000 334 CYS A C 1
ATOM 2553 C C B CYS A 1 333 ? -16.80700 -16.62300 17.55600 0.310 11.67000 334 CYS A C 1
ATOM 2554 O O A CYS A 1 333 ? -16.72700 -17.74900 16.90600 0.690 11.55000 334 CYS A O 1
ATOM 2555 O O B CYS A 1 333 ? -16.55300 -17.65100 16.92200 0.310 11.75000 334 CYS A O 1
ATOM 2560 N N . SER A 1 334 ? -17.70100 -15.72700 17.14700 1.000 11.89000 335 SER A N 1
ATOM 2561 C CA . SER A 1 334 ? -18.57900 -15.93700 15.99700 1.000 11.62000 335 SER A CA 1
ATOM 2562 C C . SER A 1 334 ? -18.01100 -15.43800 14.67200 1.000 12.68000 335 SER A C 1
ATOM 2563 O O . SER A 1 334 ? -18.36900 -15.99200 13.62100 1.000 13.93000 335 SER A O 1
ATOM 2566 N N . LYS A 1 335 ? -17.13000 -14.41200 14.66400 1.000 12.64000 336 LYS A N 1
ATOM 2567 C CA . LYS A 1 335 ? -16.76000 -13.84700 13.36800 1.000 15.09000 336 LYS A CA 1
ATOM 2568 C C . LYS A 1 335 ? -15.39500 -13.16300 13.31000 1.000 13.46000 336 LYS A C 1
ATOM 2569 O O . LYS A 1 335 ? -15.19500 -12.29700 12.45000 1.000 14.44000 336 LYS A O 1
ATOM 2575 N N . ASP A 1 336 ? -14.45900 -13.51500 14.16500 1.000 12.90000 337 ASP A N 1
ATOM 2576 C CA . ASP A 1 336 ? -13.21400 -12.76600 14.17300 1.000 13.36000 337 ASP A CA 1
ATOM 2577 C C . ASP A 1 336 ? -12.34400 -13.21700 13.00400 1.000 11.95000 337 ASP A C 1
ATOM 2578 O O . ASP A 1 336 ? -12.07700 -14.41500 12.86300 1.000 14.21000 337 ASP A O 1
ATOM 2583 N N . PRO A 1 337 ? -11.87500 -12.29600 12.15300 1.000 13.82000 338 PRO A N 1
ATOM 2584 C CA . PRO A 1 337 ? -10.97400 -12.70600 11.06200 1.000 14.88000 338 PRO A CA 1
ATOM 2585 C C . PRO A 1 337 ? -9.58100 -13.06700 11.53300 1.000 14.59000 338 PRO A C 1
ATOM 2586 O O . PRO A 1 337 ? -8.79500 -13.60400 10.74200 1.000 15.22000 338 PRO A O 1
ATOM 2590 N N . LEU A 1 338 ? -9.25700 -12.80200 12.79000 1.000 13.68000 339 LEU A N 1
ATOM 2591 C CA . LEU A 1 338 ? -7.99800 -13.18700 13.40200 1.000 15.30000 339 LEU A CA 1
ATOM 2592 C C . LEU A 1 338 ? -8.29500 -14.28000 14.41700 1.000 16.67000 339 LEU A C 1
ATOM 2593 O O . LEU A 1 338 ? -9.35100 -14.27200 15.05900 1.000 17.95000 339 LEU A O 1
ATOM 2598 N N . GLY A 1 339 ? -7.35600 -15.20700 14.57200 1.000 15.84000 340 GLY A N 1
ATOM 2599 C CA . GLY A 1 339 ? -7.53100 -16.27700 15.51500 1.000 17.29000 340 GLY A CA 1
ATOM 2600 C C . GLY A 1 339 ? -7.38200 -15.80600 16.95600 1.000 16.45000 340 GLY A C 1
ATOM 2601 O O . GLY A 1 339 ? -7.11300 -14.62700 17.23400 1.000 15.01000 340 GLY A O 1
ATOM 2602 N N . PRO A 1 340 ? -7.57700 -16.73100 17.89300 1.000 13.76000 341 PRO A N 1
ATOM 2603 C CA . PRO A 1 340 ? -7.34000 -16.40500 19.29600 1.000 13.50000 341 PRO A CA 1
ATOM 2604 C C . PRO A 1 340 ? -5.87200 -16.06300 19.51000 1.000 12.51000 341 PRO A C 1
ATOM 2605 O O . PRO A 1 340 ? -4.98800 -16.61400 18.83500 1.000 13.51000 341 PRO A O 1
ATOM 2609 N N . PRO A 1 341 ? -5.57900 -15.18400 20.45500 1.000 10.95000 342 PRO A N 1
ATOM 2610 C CA . PRO A 1 341 ? -4.17800 -14.79600 20.68200 1.000 10.51000 342 PRO A CA 1
ATOM 2611 C C . PRO A 1 341 ? -3.35300 -15.95400 21.22500 1.000 9.79000 342 PRO A C 1
ATOM 2612 O O . PRO A 1 341 ? -3.84200 -16.81500 21.96100 1.000 11.48000 342 PRO A O 1
ATOM 2616 N N . ASN A 1 342 ? -2.06600 -15.94900 20.87100 1.000 9.90000 343 ASN A N 1
ATOM 2617 C CA . ASN A 1 342 ? -1.12900 -16.90800 21.45200 1.000 10.89000 343 ASN A CA 1
ATOM 2618 C C . ASN A 1 342 ? -1.03300 -16.65900 22.95600 1.000 11.13000 343 ASN A C 1
ATOM 2619 O O . ASN A 1 342 ? -0.91400 -15.51000 23.40000 1.000 11.16000 343 ASN A O 1
ATOM 2624 N N . GLY A 1 343 ? -1.09300 -17.73300 23.74600 1.000 11.80000 344 GLY A N 1
ATOM 2625 C CA . GLY A 1 343 ? -0.86800 -17.66200 25.18000 1.000 11.74000 344 GLY A CA 1
ATOM 2626 C C . GLY A 1 343 ? -2.10700 -17.74000 26.05100 1.000 11.58000 344 GLY A C 1
ATOM 2627 O O . GLY A 1 343 ? -1.97100 -17.91700 27.27000 1.000 12.64000 344 GLY A O 1
ATOM 2628 N N . ILE A 1 344 ? -3.30600 -17.62000 25.47800 1.000 11.18000 345 ILE A N 1
ATOM 2629 C CA . ILE A 1 344 ? -4.50300 -17.48700 26.31100 1.000 12.27000 345 ILE A CA 1
ATOM 2630 C C . ILE A 1 344 ? -4.79100 -18.69800 27.19200 1.000 12.61000 345 ILE A C 1
ATOM 2631 O O . ILE A 1 344 ? -5.44000 -18.55000 28.23200 1.000 14.07000 345 ILE A O 1
ATOM 2636 N N . ASN A 1 345 ? -4.31300 -19.89300 26.82100 1.000 14.26000 346 ASN A N 1
ATOM 2637 C CA . ASN A 1 345 ? -4.56600 -21.06500 27.65600 1.000 17.64000 346 ASN A CA 1
ATOM 2638 C C . ASN A 1 345 ? -3.94000 -20.93600 29.04300 1.000 16.05000 346 ASN A C 1
ATOM 2639 O O . ASN A 1 345 ? -4.37100 -21.62800 29.97200 1.000 17.27000 346 ASN A O 1
ATOM 2644 N N . LEU A 1 346 ? -2.94500 -20.06400 29.20900 1.000 13.08000 347 LEU A N 1
ATOM 2645 C CA . LEU A 1 346 ? -2.25500 -19.89800 30.48000 1.000 12.81000 347 LEU A CA 1
ATOM 2646 C C . LEU A 1 346 ? -2.91700 -18.86800 31.39000 1.000 12.65000 347 LEU A C 1
ATOM 2647 O O . LEU A 1 346 ? -2.50700 -18.73000 32.54600 1.000 13.63000 347 LEU A O 1
ATOM 2652 N N . LEU A 1 347 ? -3.92900 -18.14900 30.90500 1.000 12.21000 348 LEU A N 1
ATOM 2653 C CA . LEU A 1 347 ? -4.66200 -17.19300 31.72100 1.000 10.65000 348 LEU A CA 1
ATOM 2654 C C . LEU A 1 347 ? -5.62400 -17.93300 32.64500 1.000 10.79000 348 LEU A C 1
ATOM 2655 O O . LEU A 1 347 ? -5.97600 -19.09400 32.41300 1.000 13.18000 348 LEU A O 1
ATOM 2660 N N . GLU A 1 348 ? -6.08300 -17.23900 33.68400 1.000 12.00000 349 GLU A N 1
ATOM 2661 C CA . GLU A 1 348 ? -7.14200 -17.76600 34.53800 1.000 12.07000 349 GLU A CA 1
ATOM 2662 C C . GLU A 1 348 ? -8.42700 -16.97000 34.32400 1.000 11.59000 349 GLU A C 1
ATOM 2663 O O . GLU A 1 348 ? -8.39300 -15.76000 34.07100 1.000 11.16000 349 GLU A O 1
ATOM 2669 N N . ASP A 1 349 ? -9.57000 -17.65100 34.44300 1.000 10.85000 350 ASP A N 1
ATOM 2670 C CA . ASP A 1 349 ? -10.88000 -16.99300 34.41200 1.000 9.44000 350 ASP A CA 1
ATOM 2671 C C . ASP A 1 349 ? -11.11900 -16.44400 35.80700 1.000 10.10000 350 ASP A C 1
ATOM 2672 O O . ASP A 1 349 ? -11.76200 -17.07900 36.65000 1.000 10.97000 350 ASP A O 1
ATOM 2677 N N . SER A 1 350 ? -10.60000 -15.23800 36.04900 1.000 10.39000 351 SER A N 1
ATOM 2678 C CA . SER A 1 350 ? -10.61000 -14.63400 37.37400 1.000 11.19000 351 SER A CA 1
ATOM 2679 C C . SER A 1 350 ? -11.02400 -13.17300 37.31300 1.000 10.86000 351 SER A C 1
ATOM 2680 O O . SER A 1 350 ? -10.80400 -12.47000 36.31800 1.000 11.58000 351 SER A O 1
ATOM 2683 N N . VAL A 1 351 ? -11.60400 -12.72800 38.42000 1.000 11.32000 352 VAL A N 1
ATOM 2684 C CA . VAL A 1 351 ? -11.83700 -11.32000 38.72200 1.000 10.54000 352 VAL A CA 1
ATOM 2685 C C . VAL A 1 351 ? -10.78800 -10.91400 39.75100 1.000 10.38000 352 VAL A C 1
ATOM 2686 O O . VAL A 1 351 ? -10.64000 -11.57400 40.78600 1.000 11.07000 352 VAL A O 1
ATOM 2690 N N . PHE A 1 352 ? -10.02500 -9.86700 39.45600 1.000 9.02000 353 PHE A N 1
ATOM 2691 C CA . PHE A 1 352 ? -8.94500 -9.42000 40.33100 1.000 9.78000 353 PHE A CA 1
ATOM 2692 C C . PHE A 1 352 ? -9.38000 -8.18400 41.10400 1.000 9.89000 353 PHE A C 1
ATOM 2693 O O . PHE A 1 352 ? -9.99200 -7.27000 40.53800 1.000 11.19000 353 PHE A O 1
ATOM 2701 N N . VAL A 1 353 ? -9.08600 -8.17000 42.41000 1.000 10.08000 354 VAL A N 1
ATOM 2702 C CA . VAL A 1 353 ? -9.48200 -7.05700 43.27500 1.000 10.15000 354 VAL A CA 1
ATOM 2703 C C . VAL A 1 353 ? -8.30100 -6.62000 44.12900 1.000 11.64000 354 VAL A C 1
ATOM 2704 O O . VAL A 1 353 ? -7.78600 -7.41300 44.92800 1.000 12.84000 354 VAL A O 1
ATOM 2708 N N . THR A 1 354 ? -7.90200 -5.35000 44.00100 1.000 11.11000 355 THR A N 1
ATOM 2709 C CA . THR A 1 354 ? -6.92400 -4.74900 44.90800 1.000 11.24000 355 THR A CA 1
ATOM 2710 C C . THR A 1 354 ? -7.67300 -3.86000 45.89500 1.000 11.05000 355 THR A C 1
ATOM 2711 O O . THR A 1 354 ? -8.37300 -2.92200 45.49100 1.000 12.26000 355 THR A O 1
ATOM 2715 N N . THR A 1 355 ? -7.54900 -4.17000 47.18400 1.000 11.30000 356 THR A N 1
ATOM 2716 C CA . THR A 1 355 ? -8.10900 -3.32400 48.22800 1.000 12.26000 356 THR A CA 1
ATOM 2717 C C . THR A 1 355 ? -7.01300 -2.44200 48.81100 1.000 12.38000 356 THR A C 1
ATOM 2718 O O . THR A 1 355 ? -5.88000 -2.88800 49.00500 1.000 12.46000 356 THR A O 1
ATOM 2722 N N . LEU A 1 356 ? -7.36200 -1.18100 49.06100 1.000 11.66000 357 LEU A N 1
ATOM 2723 C CA . LEU A 1 356 ? -6.47900 -0.20300 49.70300 1.000 13.83000 357 LEU A CA 1
ATOM 2724 C C . LEU A 1 356 ? -7.19500 0.19100 50.99200 1.000 11.53000 357 LEU A C 1
ATOM 2725 O O . LEU A 1 356 ? -8.17700 0.93900 50.95000 1.000 15.19000 357 LEU A O 1
ATOM 2730 N N . LEU A 1 357 ? -6.72500 -0.33200 52.12400 1.000 14.22000 358 LEU A N 1
ATOM 2731 C CA . LEU A 1 357 ? -7.48800 -0.27600 53.36400 1.000 15.71000 358 LEU A CA 1
ATOM 2732 C C . LEU A 1 357 ? -6.68500 0.34600 54.49600 1.000 16.61000 358 LEU A C 1
ATOM 2733 O O . LEU A 1 357 ? -5.51600 0.01400 54.70300 1.000 17.09000 358 LEU A O 1
ATOM 2738 N N . THR A 1 358 ? -7.34800 1.23300 55.24100 1.000 18.74000 359 THR A N 1
ATOM 2739 C CA . THR A 1 358 ? -6.73500 1.84100 56.41800 1.000 19.85000 359 THR A CA 1
ATOM 2740 C C . THR A 1 358 ? -6.72000 0.89700 57.61500 1.000 24.05000 359 THR A C 1
ATOM 2741 O O . THR A 1 358 ? -5.85400 1.03100 58.48800 1.000 25.18000 359 THR A O 1
ATOM 2745 N N . GLU A 1 359 ? -7.66200 -0.03400 57.68300 1.000 21.12000 360 GLU A N 1
ATOM 2746 C CA . GLU A 1 359 ? -7.77700 -1.02900 58.73800 1.000 21.14000 360 GLU A CA 1
ATOM 2747 C C . GLU A 1 359 ? -8.26800 -2.31700 58.09400 1.000 18.54000 360 GLU A C 1
ATOM 2748 O O . GLU A 1 359 ? -8.77300 -2.29200 56.96800 1.000 18.76000 360 GLU A O 1
ATOM 2754 N N . PRO A 1 360 ? -8.13200 -3.45800 58.77600 1.000 18.50000 361 PRO A N 1
ATOM 2755 C CA . PRO A 1 360 ? -8.62600 -4.71700 58.20300 1.000 19.16000 361 PRO A CA 1
ATOM 2756 C C . PRO A 1 360 ? -10.12800 -4.65400 57.94800 1.000 17.22000 361 PRO A C 1
ATOM 2757 O O . PRO A 1 360 ? -10.85600 -3.86500 58.55100 1.000 20.13000 361 PRO A O 1
ATOM 2761 N N . ALA A 1 361 ? -10.59200 -5.49600 57.02100 1.000 17.29000 362 ALA A N 1
ATOM 2762 C CA . ALA A 1 361 ? -11.99600 -5.51300 56.62400 1.000 15.66000 362 ALA A CA 1
ATOM 2763 C C . ALA A 1 361 ? -12.29000 -6.83500 55.92000 1.000 16.05000 362 ALA A C 1
ATOM 2764 O O . ALA A 1 361 ? -11.41900 -7.70000 55.80100 1.000 18.75000 362 ALA A O 1
ATOM 2766 N N . THR A 1 362 ? -13.52500 -6.98300 55.45200 1.000 14.13000 363 THR A N 1
ATOM 2767 C CA . THR A 1 362 ? -13.97800 -8.18700 54.76500 1.000 17.01000 363 THR A CA 1
ATOM 2768 C C . THR A 1 362 ? -14.41400 -7.82300 53.35000 1.000 15.70000 363 THR A C 1
ATOM 2769 O O . THR A 1 362 ? -15.17800 -6.87400 53.15200 1.000 15.42000 363 THR A O 1
ATOM 2773 N N . LEU A 1 363 ? -13.90400 -8.56500 52.36900 1.000 13.02000 364 LEU A N 1
ATOM 2774 C CA . LEU A 1 363 ? -14.21200 -8.35900 50.95700 1.000 12.75000 364 LEU A CA 1
ATOM 2775 C C . LEU A 1 363 ? -15.14300 -9.45600 50.46300 1.000 13.62000 364 LEU A C 1
ATOM 2776 O O . LEU A 1 363 ? -14.84200 -10.64800 50.62300 1.000 14.82000 364 LEU A O 1
ATOM 2781 N N A THR A 1 364 ? -16.24400 -9.05600 49.82300 0.590 12.77000 365 THR A N 1
ATOM 2782 N N B THR A 1 364 ? -16.27700 -9.06100 49.89100 0.410 12.80000 365 THR A N 1
ATOM 2783 C CA A THR A 1 364 ? -17.21900 -9.98100 49.25600 0.590 12.39000 365 THR A CA 1
ATOM 2784 C CA B THR A 1 364 ? -17.19500 -9.98700 49.24300 0.410 12.46000 365 THR A CA 1
ATOM 2785 C C A THR A 1 364 ? -17.40700 -9.67300 47.77500 0.590 13.68000 365 THR A C 1
ATOM 2786 C C B THR A 1 364 ? -17.27700 -9.66000 47.76100 0.410 13.83000 365 THR A C 1
ATOM 2787 O O A THR A 1 364 ? -17.63300 -8.51600 47.39700 0.590 15.49000 365 THR A O 1
ATOM 2788 O O B THR A 1 364 ? -17.29100 -8.48700 47.36900 0.410 15.15000 365 THR A O 1
ATOM 2795 N N . VAL A 1 365 ? -17.31200 -10.70300 46.93900 1.000 13.76000 366 VAL A N 1
ATOM 2796 C CA . VAL A 1 365 ? -17.41300 -10.56300 45.49200 1.000 12.61000 366 VAL A CA 1
ATOM 2797 C C . VAL A 1 365 ? -18.48900 -11.50400 44.98000 1.000 14.78000 366 VAL A C 1
ATOM 2798 O O . VAL A 1 365 ? -18.46500 -12.70200 45.28200 1.000 15.73000 366 VAL A O 1
ATOM 2802 N N . GLY A 1 366 ? -19.41600 -10.97200 44.18900 1.000 13.14000 367 GLY A N 1
ATOM 2803 C CA . GLY A 1 366 ? -20.35900 -11.77600 43.43600 1.000 14.17000 367 GLY A CA 1
ATOM 2804 C C . GLY A 1 366 ? -19.96600 -11.74200 41.96800 1.000 14.87000 367 GLY A C 1
ATOM 2805 O O . GLY A 1 366 ? -19.76300 -10.67000 41.39700 1.000 17.61000 367 GLY A O 1
ATOM 2806 N N . SER A 1 367 ? -19.80700 -12.92100 41.38200 1.000 13.75000 368 SER A N 1
ATOM 2807 C CA . SER A 1 367 ? -19.41100 -13.01100 39.97700 1.000 12.85000 368 SER A CA 1
ATOM 2808 C C . SER A 1 367 ? -20.40500 -13.95000 39.30900 1.000 14.26000 368 SER A C 1
ATOM 2809 O O . SER A 1 367 ? -20.29000 -15.17200 39.43400 1.000 14.65000 368 SER A O 1
ATOM 2812 N N . GLY A 1 368 ? -21.38600 -13.37700 38.61900 1.000 14.73000 369 GLY A N 1
ATOM 2813 C CA . GLY A 1 368 ? -22.50400 -14.17800 38.13600 1.000 14.82000 369 GLY A CA 1
ATOM 2814 C C . GLY A 1 368 ? -23.22800 -14.80900 39.31000 1.000 15.06000 369 GLY A C 1
ATOM 2815 O O . GLY A 1 368 ? -23.58000 -14.13200 40.28400 1.000 16.85000 369 GLY A O 1
ATOM 2816 N N . SER A 1 369 ? -23.41500 -16.13300 39.24400 1.000 14.55000 370 SER A N 1
ATOM 2817 C CA . SER A 1 369 ? -24.04200 -16.87800 40.33400 1.000 15.97000 370 SER A CA 1
ATOM 2818 C C . SER A 1 369 ? -23.07000 -17.23400 41.45200 1.000 14.35000 370 SER A C 1
ATOM 2819 O O . SER A 1 369 ? -23.50100 -17.78000 42.47700 1.000 18.77000 370 SER A O 1
ATOM 2822 N N . LEU A 1 370 ? -21.78500 -16.94300 41.28600 1.000 15.03000 371 LEU A N 1
ATOM 2823 C CA . LEU A 1 370 ? -20.77500 -17.29900 42.27100 1.000 14.77000 371 LEU A CA 1
ATOM 2824 C C . LEU A 1 370 ? -20.69900 -16.21400 43.33700 1.000 13.72000 371 LEU A C 1
ATOM 2825 O O . LEU A 1 370 ? -20.97200 -15.03800 43.07700 1.000 16.63000 371 LEU A O 1
ATOM 2830 N N A GLU A 1 371 ? -20.36100 -16.62600 44.55800 0.580 14.51000 372 GLU A N 1
ATOM 2831 N N B GLU A 1 371 ? -20.32600 -16.61800 44.54800 0.420 14.58000 372 GLU A N 1
ATOM 2832 C CA A GLU A 1 371 ? -20.26300 -15.71700 45.69200 0.580 13.83000 372 GLU A CA 1
ATOM 2833 C CA B GLU A 1 371 ? -20.25800 -15.70000 45.67600 0.420 13.87000 372 GLU A CA 1
ATOM 2834 C C A GLU A 1 371 ? -19.05800 -16.11900 46.52500 0.580 13.86000 372 GLU A C 1
ATOM 2835 C C B GLU A 1 371 ? -19.09500 -16.10000 46.57000 0.420 13.97000 372 GLU A C 1
ATOM 2836 O O A GLU A 1 371 ? -18.92400 -17.29300 46.88500 0.580 14.39000 372 GLU A O 1
ATOM 2837 O O B GLU A 1 371 ? -19.02200 -17.25200 47.01000 0.420 14.37000 372 GLU A O 1
ATOM 2848 N N . PHE A 1 372 ? -18.20100 -15.15000 46.85400 1.000 11.61000 373 PHE A N 1
ATOM 2849 C CA . PHE A 1 372 ? -17.00500 -15.40500 47.65200 1.000 12.27000 373 PHE A CA 1
ATOM 2850 C C . PHE A 1 372 ? -16.80800 -14.31800 48.70300 1.000 13.89000 373 PHE A C 1
ATOM 2851 O O . PHE A 1 372 ? -17.26500 -13.18500 48.54100 1.000 14.26000 373 PHE A O 1
ATOM 2859 N N A SER A 1 373 ? -16.11300 -14.68100 49.78200 0.540 11.91000 374 SER A N 1
ATOM 2860 N N B SER A 1 373 ? -16.12700 -14.66900 49.79100 0.460 11.89000 374 SER A N 1
ATOM 2861 C CA A SER A 1 373 ? -15.77200 -13.76600 50.86200 0.540 13.84000 374 SER A CA 1
ATOM 2862 C CA B SER A 1 373 ? -15.76200 -13.68500 50.80000 0.460 13.90000 374 SER A CA 1
ATOM 2863 C C A SER A 1 373 ? -14.37700 -14.08100 51.38400 0.540 14.82000 374 SER A C 1
ATOM 2864 C C B SER A 1 373 ? -14.42700 -14.05900 51.43100 0.460 14.81000 374 SER A C 1
ATOM 2865 O O A SER A 1 373 ? -13.98600 -15.25100 51.46800 0.540 15.00000 374 SER A O 1
ATOM 2866 O O B SER A 1 373 ? -14.13300 -15.24200 51.63100 0.460 15.78000 374 SER A O 1
ATOM 2871 N N . VAL A 1 374 ? -13.62800 -13.04100 51.74900 1.000 13.63000 375 VAL A N 1
ATOM 2872 C CA . VAL A 1 374 ? -12.28800 -13.23300 52.29900 1.000 16.05000 375 VAL A CA 1
ATOM 2873 C C . VAL A 1 374 ? -11.94900 -12.05300 53.20300 1.000 15.07000 375 VAL A C 1
ATOM 2874 O O . VAL A 1 374 ? -12.29500 -10.90700 52.91100 1.000 14.30000 375 VAL A O 1
ATOM 2878 N N . ASP A 1 375 ? -11.28900 -12.33800 54.32000 1.000 17.23000 376 ASP A N 1
ATOM 2879 C CA . ASP A 1 375 ? -10.82900 -11.27600 55.19800 1.000 18.79000 376 ASP A CA 1
ATOM 2880 C C . ASP A 1 375 ? -9.53100 -10.71200 54.63200 1.000 20.64000 376 ASP A C 1
ATOM 2881 O O . ASP A 1 375 ? -8.66900 -11.45500 54.15400 1.000 22.31000 376 ASP A O 1
ATOM 2886 N N A VAL A 1 376 ? -9.39900 -9.39100 54.67200 0.510 17.21000 377 VAL A N 1
ATOM 2887 N N B VAL A 1 376 ? -9.40700 -9.38600 54.65600 0.490 17.20000 377 VAL A N 1
ATOM 2888 C CA A VAL A 1 376 ? -8.26700 -8.70100 54.06700 0.510 17.70000 377 VAL A CA 1
ATOM 2889 C CA B VAL A 1 376 ? -8.26500 -8.69900 54.06500 0.490 17.70000 377 VAL A CA 1
ATOM 2890 C C A VAL A 1 376 ? -7.59000 -7.80500 55.09300 0.510 19.00000 377 VAL A C 1
ATOM 2891 C C B VAL A 1 376 ? -7.58900 -7.84900 55.13000 0.490 18.98000 377 VAL A C 1
ATOM 2892 O O A VAL A 1 376 ? -8.25900 -7.08300 55.84200 0.510 18.57000 377 VAL A O 1
ATOM 2893 O O B VAL A 1 376 ? -8.26100 -7.19200 55.93400 0.490 18.61000 377 VAL A O 1
ATOM 2900 N N . ASP A 1 377 ? -6.25800 -7.85800 55.12100 1.000 19.31000 378 ASP A N 1
ATOM 2901 C CA . ASP A 1 377 ? -5.46500 -7.03000 56.01800 1.000 18.81000 378 ASP A CA 1
ATOM 2902 C C . ASP A 1 377 ? -5.50100 -5.56700 55.58500 1.000 18.67000 378 ASP A C 1
ATOM 2903 O O . ASP A 1 377 ? -5.81900 -5.22900 54.44000 1.000 20.55000 378 ASP A O 1
ATOM 2908 N N . ALA A 1 378 ? -5.14900 -4.68800 56.52500 1.000 18.23000 379 ALA A N 1
ATOM 2909 C CA . ALA A 1 378 ? -4.85400 -3.30300 56.18900 1.000 17.81000 379 ALA A CA 1
ATOM 2910 C C . ALA A 1 378 ? -3.66900 -3.23900 55.22200 1.000 17.36000 379 ALA A C 1
ATOM 2911 O O . ALA A 1 378 ? -2.84600 -4.15500 55.14000 1.000 21.64000 379 ALA A O 1
ATOM 2913 N N . GLY A 1 379 ? -3.59900 -2.14300 54.47900 1.000 16.67000 380 GLY A N 1
ATOM 2914 C CA . GLY A 1 379 ? -2.59500 -1.98300 53.43900 1.000 15.76000 380 GLY A CA 1
ATOM 2915 C C . GLY A 1 379 ? -3.19300 -2.20300 52.06200 1.000 12.94000 380 GLY A C 1
ATOM 2916 O O . GLY A 1 379 ? -4.39700 -2.04800 51.84700 1.000 14.25000 380 GLY A O 1
ATOM 2917 N N . ILE A 1 380 ? -2.33000 -2.58300 51.12400 1.000 14.52000 381 ILE A N 1
ATOM 2918 C CA . ILE A 1 380 ? -2.73500 -2.78900 49.73100 1.000 13.21000 381 ILE A CA 1
ATOM 2919 C C . ILE A 1 380 ? -2.50100 -4.25100 49.37100 1.000 13.02000 381 ILE A C 1
ATOM 2920 O O . ILE A 1 380 ? -1.35500 -4.72300 49.37500 1.000 14.29000 381 ILE A O 1
ATOM 2925 N N . VAL A 1 381 ? -3.59000 -4.96700 49.08000 1.000 12.89000 382 VAL A N 1
ATOM 2926 C CA . VAL A 1 381 ? -3.57700 -6.42000 48.90700 1.000 12.54000 382 VAL A CA 1
ATOM 2927 C C . VAL A 1 381 ? -4.43400 -6.77200 47.69500 1.000 10.65000 382 VAL A C 1
ATOM 2928 O O . VAL A 1 381 ? -5.50900 -6.19700 47.49700 1.000 12.62000 382 VAL A O 1
ATOM 2932 N N . THR A 1 382 ? -3.96700 -7.72900 46.88900 1.000 11.76000 383 THR A N 1
ATOM 2933 C CA . THR A 1 382 ? -4.73800 -8.22100 45.74600 1.000 11.70000 383 THR A CA 1
ATOM 2934 C C . THR A 1 382 ? -5.21700 -9.64300 46.00400 1.000 11.53000 383 THR A C 1
ATOM 2935 O O . THR A 1 382 ? -4.44900 -10.49300 46.46600 1.000 14.12000 383 THR A O 1
ATOM 2939 N N . ASN A 1 383 ? -6.48500 -9.89500 45.67600 1.000 10.52000 384 ASN A N 1
ATOM 2940 C CA . ASN A 1 383 ? -7.08700 -11.22100 45.74100 1.000 11.24000 384 ASN A CA 1
ATOM 2941 C C . ASN A 1 383 ? -7.75700 -11.51600 44.40500 1.000 11.73000 384 ASN A C 1
ATOM 2942 O O . ASN A 1 383 ? -8.32100 -10.62000 43.77600 1.000 12.91000 384 ASN A O 1
ATOM 2947 N N A SER A 1 384 ? -7.67800 -12.76200 43.95600 0.610 14.18000 385 SER A N 1
ATOM 2948 N N B SER A 1 384 ? -7.66200 -12.77600 43.97800 0.390 14.18000 385 SER A N 1
ATOM 2949 C CA A SER A 1 384 ? -8.35400 -13.16500 42.73100 0.610 11.66000 385 SER A CA 1
ATOM 2950 C CA B SER A 1 384 ? -8.30400 -13.28300 42.77300 0.390 11.72000 385 SER A CA 1
ATOM 2951 C C A SER A 1 384 ? -9.49800 -14.12100 43.04200 0.610 10.49000 385 SER A C 1
ATOM 2952 C C B SER A 1 384 ? -9.57600 -14.03300 43.15200 0.390 10.67000 385 SER A C 1
ATOM 2953 O O A SER A 1 384 ? -9.41700 -14.94100 43.96500 0.610 12.23000 385 SER A O 1
ATOM 2954 O O B SER A 1 384 ? -9.66400 -14.63000 44.22800 0.390 13.09000 385 SER A O 1
ATOM 2959 N N . PHE A 1 385 ? -10.56500 -14.00400 42.25700 1.000 10.36000 386 PHE A N 1
ATOM 2960 C CA . PHE A 1 385 ? -11.82600 -14.71100 42.48300 1.000 10.64000 386 PHE A CA 1
ATOM 2961 C C . PHE A 1 385 ? -12.25600 -15.41000 41.20300 1.000 12.01000 386 PHE A C 1
ATOM 2962 O O . PHE A 1 385 ? -12.10200 -14.85400 40.10700 1.000 12.46000 386 PHE A O 1
ATOM 2970 N N . PRO A 1 386 ? -12.81600 -16.60900 41.29800 1.000 11.74000 387 PRO A N 1
ATOM 2971 C CA . PRO A 1 386 ? -13.33600 -17.26600 40.08800 1.000 12.12000 387 PRO A CA 1
ATOM 2972 C C . PRO A 1 386 ? -14.38900 -16.42000 39.37600 1.000 9.86000 387 PRO A C 1
ATOM 2973 O O . PRO A 1 386 ? -15.29000 -15.85700 40.00000 1.000 11.83000 387 PRO A O 1
ATOM 2977 N N . MET A 1 387 ? -14.26200 -16.35900 38.04800 1.000 10.46000 388 MET A N 1
ATOM 2978 C CA . MET A 1 387 ? -15.15400 -15.59800 37.17400 1.000 11.41000 388 MET A CA 1
ATOM 2979 C C . MET A 1 387 ? -16.41800 -16.37100 36.83200 1.000 11.65000 388 MET A C 1
ATOM 2980 O O . MET A 1 387 ? -16.35000 -17.52300 36.39400 1.000 12.58000 388 MET A O 1
ATOM 2985 N N . GLY A 1 388 ? -17.56900 -15.71900 36.99700 1.000 10.93000 389 GLY A N 1
ATOM 2986 C CA . GLY A 1 388 ? -18.83600 -16.24800 36.52400 1.000 11.04000 389 GLY A CA 1
ATOM 2987 C C . GLY A 1 388 ? -19.47500 -15.30800 35.51700 1.000 11.88000 389 GLY A C 1
ATOM 2988 O O . GLY A 1 388 ? -19.31700 -14.08700 35.59500 1.000 12.72000 389 GLY A O 1
ATOM 2989 N N . VAL A 1 389 ? -20.20600 -15.89400 34.56900 1.000 12.48000 390 VAL A N 1
ATOM 2990 C CA . VAL A 1 389 ? -20.91600 -15.12000 33.55800 1.000 13.86000 390 VAL A CA 1
ATOM 2991 C C 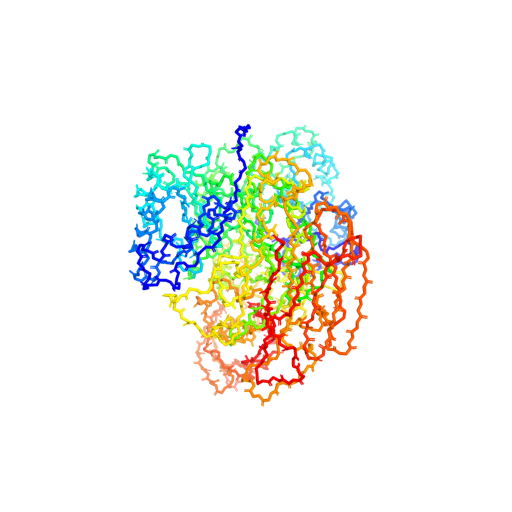. VAL A 1 389 ? -22.05500 -14.34700 34.21100 1.000 12.99000 390 VAL A C 1
ATOM 2992 O O . VAL A 1 389 ? -22.80900 -14.89200 35.02800 1.000 15.81000 390 VAL A O 1
ATOM 2996 N N . GLY A 1 390 ? -22.17900 -13.06400 33.86500 1.000 12.08000 391 GLY A N 1
ATOM 2997 C CA . GLY A 1 390 ? -23.25600 -12.24000 34.38200 1.000 13.59000 391 GLY A CA 1
ATOM 2998 C C . GLY A 1 390 ? -22.76400 -11.00000 35.10400 1.000 15.85000 391 GLY A C 1
ATOM 2999 O O . GLY A 1 390 ? -21.66200 -10.49900 34.84200 1.000 14.32000 391 GLY A O 1
ATOM 3000 N N . SER A 1 391 ? -23.57900 -10.48800 36.01500 1.000 14.88000 392 SER A N 1
ATOM 3001 C CA . SER A 1 391 ? -23.23200 -9.26400 36.71400 1.000 13.28000 392 SER A CA 1
ATOM 3002 C C . SER A 1 391 ? -22.18500 -9.51800 37.79000 1.000 12.13000 392 SER A C 1
ATOM 3003 O O . SER A 1 391 ? -22.13100 -10.58700 38.40600 1.000 14.22000 392 SER A O 1
ATOM 3006 N N . GLN A 1 392 ? -21.35500 -8.50200 38.01500 1.000 13.23000 393 GLN A N 1
ATOM 3007 C CA . GLN A 1 392 ? -20.25100 -8.54800 38.96000 1.000 11.01000 393 GLN A CA 1
ATOM 3008 C C . GLN A 1 392 ? -20.53600 -7.54900 40.06900 1.000 13.70000 393 GLN A C 1
ATOM 3009 O O . GLN A 1 392 ? -20.95700 -6.42300 39.79100 1.000 16.12000 393 GLN A O 1
ATOM 3015 N N . ALA A 1 393 ? -20.33300 -7.95700 41.31900 1.000 13.38000 394 ALA A N 1
ATOM 3016 C CA . ALA A 1 393 ? -20.61700 -7.09500 42.46100 1.000 16.50000 394 ALA A CA 1
ATOM 3017 C C . ALA A 1 393 ? -19.47400 -7.14600 43.45900 1.000 14.96000 394 ALA A C 1
ATOM 3018 O O . ALA A 1 393 ? -18.86500 -8.20000 43.66300 1.000 15.91000 394 ALA A O 1
ATOM 3020 N N . PHE A 1 394 ? -19.18800 -6.00600 44.08800 1.000 13.30000 395 PHE A N 1
ATOM 3021 C CA . PHE A 1 394 ? -18.08400 -5.86600 45.03000 1.000 12.86000 395 PHE A CA 1
ATOM 3022 C C . PHE A 1 394 ? -18.55800 -5.14800 46.28400 1.000 15.10000 395 PHE A C 1
ATOM 3023 O O . PHE A 1 394 ? -19.33100 -4.18900 46.20300 1.000 14.72000 395 PHE A O 1
ATOM 3031 N N . SER A 1 395 ? -18.07200 -5.59600 47.43800 1.000 14.22000 396 SER A N 1
ATOM 3032 C CA . SER A 1 395 ? -18.43800 -4.97700 48.70200 1.000 14.95000 396 SER A CA 1
ATOM 3033 C C . SER A 1 395 ? -17.30500 -5.17300 49.69700 1.000 16.83000 396 SER A C 1
ATOM 3034 O O . SER A 1 395 ? -16.71400 -6.25400 49.77400 1.000 17.97000 396 SER A O 1
ATOM 3037 N N . VAL A 1 396 ? -17.00300 -4.12600 50.46000 1.000 14.78000 397 VAL A N 1
ATOM 3038 C CA . VAL A 1 396 ? -16.09300 -4.21600 51.59400 1.000 14.19000 397 VAL A CA 1
ATOM 3039 C C . VAL A 1 396 ? -16.85800 -3.78100 52.83500 1.000 16.01000 397 VAL A C 1
ATOM 3040 O O . VAL A 1 396 ? -17.47600 -2.70800 52.84200 1.000 16.48000 397 VAL A O 1
ATOM 3044 N N . THR A 1 397 ? -16.81300 -4.60800 53.88100 1.000 16.77000 398 THR A N 1
ATOM 3045 C CA . THR A 1 397 ? -17.49900 -4.30900 55.13200 1.000 17.54000 398 THR A CA 1
ATOM 3046 C C . THR A 1 397 ? -16.51000 -4.32000 56.28700 1.000 18.79000 398 THR A C 1
ATOM 3047 O O . THR A 1 397 ? -15.54300 -5.08300 56.28900 1.000 18.05000 398 THR A O 1
ATOM 3051 N N . ARG A 1 398 ? -16.75800 -3.45800 57.27400 1.000 18.95000 399 ARG A N 1
ATOM 3052 C CA . ARG A 1 398 ? -15.91400 -3.37600 58.46000 1.000 23.48000 399 ARG A CA 1
ATOM 3053 C C . ARG A 1 398 ? -16.81200 -3.07700 59.64800 1.000 33.13000 399 ARG A C 1
ATOM 3054 O O . ARG A 1 398 ? -17.61700 -2.14100 59.59700 1.000 31.67000 399 ARG A O 1
ATOM 3062 N N . ASP A 1 399 ? -16.67500 -3.87700 60.70600 1.000 35.16000 400 ASP A N 1
ATOM 3063 C CA . ASP A 1 399 ? -17.53700 -3.77400 61.88300 1.000 38.46000 400 ASP A CA 1
ATOM 3064 C C . ASP A 1 399 ? -19.00900 -3.91100 61.49900 1.000 42.42000 400 ASP A C 1
ATOM 3065 O O . ASP A 1 399 ? -19.88300 -3.24800 62.06100 1.000 53.08000 400 ASP A O 1
ATOM 3070 N N . GLY A 1 400 ? -19.28000 -4.76400 60.51200 1.000 38.58000 401 GLY A N 1
ATOM 3071 C CA . GLY A 1 400 ? -20.63000 -5.05800 60.08500 1.000 40.72000 401 GLY A CA 1
ATOM 3072 C C . GLY A 1 400 ? -21.26400 -4.07100 59.12500 1.000 47.73000 401 GLY A C 1
ATOM 3073 O O . GLY A 1 400 ? -22.39100 -4.31700 58.67600 1.000 54.36000 401 GLY A O 1
ATOM 3074 N N . GLU A 1 401 ? -20.59300 -2.97000 58.78700 1.000 40.80000 402 GLU A N 1
ATOM 3075 C CA . GLU A 1 401 ? -21.17000 -1.94000 57.93400 1.000 38.41000 402 GLU A CA 1
ATOM 3076 C C . GLU A 1 401 ? -20.37900 -1.83300 56.63200 1.000 27.63000 402 GLU A C 1
ATOM 3077 O O . GLU A 1 401 ? -19.15700 -2.01000 56.61800 1.000 23.23000 402 GLU A O 1
ATOM 3083 N N . GLU A 1 402 ? -21.08100 -1.54500 55.53300 1.000 29.36000 403 GLU A N 1
ATOM 3084 C CA . GLU A 1 402 ? -20.42400 -1.45800 54.23000 1.000 21.42000 403 GLU A CA 1
ATOM 3085 C C . GLU A 1 402 ? -19.65100 -0.15200 54.11600 1.000 26.34000 403 GLU A C 1
ATOM 3086 O O . GLU A 1 402 ? -20.22700 0.93400 54.25000 1.000 27.97000 403 GLU A O 1
ATOM 3092 N N A ILE A 1 403 ? -18.34900 -0.23900 53.85300 0.490 18.78000 404 ILE A N 1
ATOM 3093 N N B ILE A 1 403 ? -18.34700 -0.27600 53.86300 0.510 18.80000 404 ILE A N 1
ATOM 3094 C CA A ILE A 1 403 ? -17.55500 0.97000 53.66200 0.490 19.87000 404 ILE A CA 1
ATOM 3095 C CA B ILE A 1 403 ? -17.47900 0.87600 53.65800 0.510 19.83000 404 ILE A CA 1
ATOM 3096 C C A ILE A 1 403 ? -17.38900 1.37100 52.19600 0.490 21.54000 404 ILE A C 1
ATOM 3097 C C B ILE A 1 403 ? -17.56200 1.36000 52.21400 0.510 21.67000 404 ILE A C 1
ATOM 3098 O O A ILE A 1 403 ? -17.13600 2.55400 51.91900 0.490 19.27000 404 ILE A O 1
ATOM 3099 O O B ILE A 1 403 ? -17.66200 2.56400 51.95300 0.510 20.06000 404 ILE A O 1
ATOM 3108 N N . LEU A 1 404 ? -17.52400 0.43400 51.25800 1.000 18.56000 405 LEU A N 1
ATOM 3109 C CA . LEU A 1 404 ? -17.58500 0.78600 49.84600 1.000 21.32000 405 LEU A CA 1
ATOM 3110 C C . LEU A 1 404 ? -18.13400 -0.39800 49.06500 1.000 18.01000 405 LEU A C 1
ATOM 3111 O O . LEU A 1 404 ? -18.15900 -1.52900 49.55600 1.000 17.15000 405 LEU A O 1
ATOM 3116 N N . GLY A 1 405 ? -18.59500 -0.12500 47.85600 1.000 16.74000 406 GLY A N 1
ATOM 3117 C CA . GLY A 1 405 ? -19.05700 -1.21100 47.01800 1.000 18.36000 406 GLY A CA 1
ATOM 3118 C C . GLY A 1 405 ? -19.93600 -0.72200 45.89700 1.000 17.92000 406 GLY A C 1
ATOM 3119 O O . GLY A 1 405 ? -20.32400 0.44300 45.83400 1.000 19.73000 406 GLY A O 1
ATOM 3120 N N . GLY A 1 406 ? -20.25200 -1.65200 45.00800 1.000 14.66000 407 GLY A N 1
ATOM 3121 C CA . GLY A 1 406 ? -21.09800 -1.36700 43.87100 1.000 16.66000 407 GLY A CA 1
ATOM 3122 C C . GLY A 1 406 ? -20.96900 -2.46100 42.82700 1.000 14.64000 407 GLY A C 1
ATOM 3123 O O . GLY A 1 406 ? -20.36600 -3.51300 43.06400 1.000 15.82000 407 GLY A O 1
ATOM 3124 N N . ASP A 1 407 ? -21.54900 -2.18600 41.66600 1.000 15.90000 408 ASP A N 1
ATOM 3125 C CA . ASP A 1 407 ? -21.56200 -3.13200 40.56000 1.000 15.55000 408 ASP A CA 1
ATOM 3126 C C . ASP A 1 407 ? -20.39000 -2.87200 39.62500 1.000 15.51000 408 ASP A C 1
ATOM 3127 O O . ASP A 1 407 ? -20.02400 -1.72000 39.36400 1.000 15.22000 408 ASP A O 1
ATOM 3132 N N . GLY A 1 408 ? -19.80000 -3.95300 39.12100 1.000 15.12000 409 GLY A N 1
ATOM 3133 C CA . GLY A 1 408 ? -18.80800 -3.81000 38.07600 1.000 12.42000 409 GLY A CA 1
ATOM 3134 C C . GLY A 1 408 ? -19.41400 -3.22700 36.81400 1.000 12.83000 409 GLY A C 1
ATOM 3135 O O . GLY A 1 408 ? -20.57300 -3.47900 36.47500 1.000 13.89000 409 GLY A O 1
ATOM 3136 N N . GLY A 1 409 ? -18.61600 -2.41800 36.11800 1.000 13.36000 410 GLY A N 1
ATOM 3137 C CA . GLY A 1 409 ? -19.11000 -1.66000 34.97900 1.000 12.78000 410 GLY A CA 1
ATOM 3138 C C . GLY A 1 409 ? -19.37900 -2.47900 33.73500 1.000 14.89000 410 GLY A C 1
ATOM 3139 O O . GLY A 1 409 ? -19.92200 -1.92700 32.76900 1.000 17.56000 410 GLY A O 1
ATOM 3140 N N . LEU A 1 410 ? -19.02600 -3.76800 33.72900 1.000 12.34000 411 LEU A N 1
ATOM 3141 C CA . LEU A 1 410 ? -19.23300 -4.62600 32.56700 1.000 13.10000 411 LEU A CA 1
ATOM 3142 C C . LEU A 1 410 ? -19.72200 -5.99900 33.01000 1.000 11.98000 411 LEU A C 1
ATOM 3143 O O . LEU A 1 410 ? -19.11600 -6.63800 33.87300 1.000 12.77000 411 LEU A O 1
ATOM 3148 N N . ASP A 1 411 ? -20.81100 -6.46200 32.41300 1.000 11.49000 412 ASP A N 1
ATOM 3149 C CA . ASP A 1 411 ? -21.26800 -7.82700 32.65100 1.000 12.12000 412 ASP A CA 1
ATOM 3150 C C . ASP A 1 411 ? -20.40500 -8.78700 31.83000 1.000 12.66000 412 ASP A C 1
ATOM 3151 O O . ASP A 1 411 ? -20.17700 -8.56400 30.63800 1.000 12.99000 412 ASP A O 1
ATOM 3156 N N . VAL A 1 412 ? -19.92100 -9.85500 32.47300 1.000 11.90000 413 VAL A N 1
ATOM 3157 C CA . VAL A 1 412 ? -19.18000 -10.89500 31.76500 1.000 11.05000 413 VAL A CA 1
ATOM 3158 C C . VAL A 1 412 ? -20.14700 -11.68900 30.89600 1.000 12.01000 413 VAL A C 1
ATOM 3159 O O . VAL A 1 412 ? -21.26100 -12.02300 31.32700 1.000 12.63000 413 VAL A O 1
ATOM 3163 N N . GLN A 1 413 ? -19.74100 -11.99000 29.66300 1.000 11.36000 414 GLN A N 1
ATOM 3164 C CA . GLN A 1 413 ? -20.57900 -12.72000 28.71700 1.000 11.42000 414 GLN A CA 1
ATOM 3165 C C . GLN A 1 413 ? -20.01900 -14.09700 28.39700 1.000 12.49000 414 GLN A C 1
ATOM 3166 O O . GLN A 1 413 ? -18.83500 -14.37700 28.60300 1.000 15.34000 414 GLN A O 1
ATOM 3172 N N . ASP A 1 414 ? -20.89700 -14.95900 27.86600 1.000 13.77000 415 ASP A N 1
ATOM 3173 C CA . ASP A 1 414 ? -20.52400 -16.30800 27.45700 1.000 16.58000 415 ASP A CA 1
ATOM 3174 C C . ASP A 1 414 ? -20.39900 -16.45100 25.94000 1.000 14.88000 415 ASP A C 1
ATOM 3175 O O . ASP A 1 414 ? -20.39800 -17.57600 25.42500 1.000 17.01000 415 ASP A O 1
ATOM 3180 N N . ARG A 1 415 ? -20.29200 -15.33300 25.22300 1.000 14.32000 416 ARG A N 1
ATOM 3181 C CA . ARG A 1 415 ? -20.16600 -15.33300 23.77000 1.000 12.72000 416 ARG A CA 1
ATOM 3182 C C . ARG A 1 415 ? -19.39300 -14.08300 23.36300 1.000 12.68000 416 ARG A C 1
ATOM 3183 O O . ARG A 1 415 ? -19.29800 -13.11800 24.12800 1.000 13.44000 416 ARG A O 1
ATOM 3191 N N . CYS A 1 416 ? -18.84100 -14.10200 22.14800 1.000 13.29000 417 CYS A N 1
ATOM 3192 C CA . CYS A 1 416 ? -18.13500 -12.94000 21.61900 1.000 13.88000 417 CYS A CA 1
ATOM 3193 C C . CYS A 1 416 ? -18.15900 -12.92900 20.10000 1.000 13.43000 417 CYS A C 1
ATOM 3194 O O . CYS A 1 416 ? -18.17900 -13.98100 19.45700 1.000 14.46000 417 CYS A O 1
ATOM 3197 N N . ASP A 1 417 ? -18.14800 -11.71900 19.53900 1.000 12.53000 418 ASP A N 1
ATOM 3198 C CA . ASP A 1 417 ? -17.91200 -11.56400 18.10700 1.000 14.13000 418 ASP A CA 1
ATOM 3199 C C . ASP A 1 417 ? -16.42400 -11.65800 17.79800 1.000 12.70000 418 ASP A C 1
ATOM 3200 O O . ASP A 1 417 ? -16.02400 -12.32100 16.83600 1.000 12.00000 418 ASP A O 1
ATOM 3205 N N . TYR A 1 418 ? -15.59400 -10.99500 18.61700 1.000 12.12000 419 TYR A N 1
ATOM 3206 C CA . TYR A 1 418 ? -14.15000 -10.92900 18.43600 1.000 13.55000 419 TYR A CA 1
ATOM 3207 C C . TYR A 1 418 ? -13.46500 -11.31100 19.74000 1.000 11.76000 419 TYR A C 1
ATOM 3208 O O . TYR A 1 418 ? -14.03200 -11.15300 20.82500 1.000 13.83000 419 TYR A O 1
ATOM 3217 N N . TYR A 1 419 ? -12.23700 -11.81800 19.63000 1.000 10.96000 420 TYR A N 1
ATOM 3218 C CA . TYR A 1 419 ? -11.43500 -12.13600 20.81500 1.000 9.55000 420 TYR A CA 1
ATOM 3219 C C . TYR A 1 419 ? -10.89400 -10.86400 21.45300 1.000 9.95000 420 TYR A C 1
ATOM 3220 O O . TYR A 1 419 ? -10.14800 -10.11400 20.81800 1.000 10.94000 420 TYR A O 1
ATOM 3229 N N . ASN A 1 420 ? -11.26500 -10.62300 22.71000 1.000 9.34000 421 ASN A N 1
ATOM 3230 C CA . ASN A 1 420 ? -10.81300 -9.44800 23.45000 1.000 9.34000 421 ASN A CA 1
ATOM 3231 C C . ASN A 1 420 ? -10.21800 -9.91800 24.76300 1.000 8.08000 421 ASN A C 1
ATOM 3232 O O . ASN A 1 420 ? -10.95600 -10.30200 25.67500 1.000 9.65000 421 ASN A O 1
ATOM 3237 N N . PHE A 1 421 ? -8.88700 -9.86700 24.85400 1.000 8.43000 422 PHE A N 1
ATOM 3238 C CA . PHE A 1 421 ? -8.15300 -10.27500 26.04700 1.000 8.10000 422 PHE A CA 1
ATOM 3239 C C . PHE A 1 421 ? -7.56900 -9.09100 26.80500 1.000 8.87000 422 PHE A C 1
ATOM 3240 O O . PHE A 1 421 ? -6.74400 -9.27300 27.70700 1.000 8.90000 422 PHE A O 1
ATOM 3248 N N . ASN A 1 422 ? -8.01400 -7.88300 26.48100 1.000 9.05000 423 ASN A N 1
ATOM 3249 C CA . ASN A 1 422 ? -7.91200 -6.72200 27.35000 1.000 8.41000 423 ASN A CA 1
ATOM 3250 C C . ASN A 1 422 ? -8.84600 -6.90900 28.55300 1.000 8.82000 423 ASN A C 1
ATOM 3251 O O . ASN A 1 422 ? -9.66100 -7.84600 28.60800 1.000 9.60000 423 ASN A O 1
ATOM 3256 N N . VAL A 1 423 ? -8.71500 -6.01500 29.53400 1.000 9.31000 424 VAL A N 1
ATOM 3257 C CA . VAL A 1 423 ? -9.56400 -6.02600 30.72100 1.000 8.80000 424 VAL A CA 1
ATOM 3258 C C . VAL A 1 423 ? -10.29000 -4.69600 30.87300 1.000 8.92000 424 VAL A C 1
ATOM 3259 O O . VAL A 1 423 ? -9.79900 -3.63100 30.47100 1.000 9.63000 424 VAL A O 1
ATOM 3263 N N . TYR A 1 424 ? -11.48500 -4.78800 31.47600 1.000 9.78000 425 TYR A N 1
ATOM 3264 C CA . TYR A 1 424 ? -12.21200 -3.65700 32.03100 1.000 8.12000 425 TYR A CA 1
ATOM 3265 C C . TYR A 1 424 ? -11.69600 -3.41100 33.44800 1.000 9.48000 425 TYR A C 1
ATOM 3266 O O . TYR A 1 424 ? -11.57400 -4.35900 34.23100 1.000 10.28000 425 TYR A O 1
ATOM 3275 N N . VAL A 1 425 ? -11.44100 -2.14400 33.79600 1.000 9.31000 426 VAL A N 1
ATOM 3276 C CA . VAL A 1 425 ? -10.93700 -1.75900 35.11400 1.000 9.35000 426 VAL A CA 1
ATOM 3277 C C . VAL A 1 425 ? -11.88400 -0.72800 35.72100 1.000 8.83000 426 VAL A C 1
ATOM 3278 O O . VAL A 1 425 ? -12.37600 0.15400 35.01200 1.000 10.44000 426 VAL A O 1
ATOM 3282 N N . GLY A 1 426 ? -12.14600 -0.84000 37.02400 1.000 10.56000 427 GLY A N 1
ATOM 3283 C CA . GLY A 1 426 ? -13.00900 0.10900 37.70600 1.000 12.64000 427 GLY A CA 1
ATOM 3284 C C . GLY A 1 426 ? -12.61800 0.23800 39.16700 1.000 9.86000 427 GLY A C 1
ATOM 3285 O O . GLY A 1 426 ? -11.69600 -0.42400 39.64200 1.000 12.06000 427 GLY A O 1
ATOM 3286 N N . SER A 1 427 ? -13.32300 1.10700 39.89300 1.000 12.22000 428 SER A N 1
ATOM 3287 C CA . SER A 1 427 ? -12.97000 1.35800 41.28100 1.000 12.39000 428 SER A CA 1
ATOM 3288 C C . SER A 1 427 ? -14.19100 1.80800 42.06900 1.000 13.25000 428 SER A C 1
ATOM 3289 O O . SER A 1 427 ? -15.21000 2.21400 41.50200 1.000 14.15000 428 SER A O 1
ATOM 3292 N N . PHE A 1 428 ? -14.05200 1.72400 43.39400 1.000 14.35000 429 PHE A N 1
ATOM 3293 C CA . PHE A 1 428 ? -14.95000 2.37200 44.34800 1.000 14.64000 429 PHE A CA 1
ATOM 3294 C C . PHE A 1 428 ? -14.10100 3.00500 45.43500 1.000 17.59000 429 PHE A C 1
ATOM 3295 O O . PHE A 1 428 ? -13.07300 2.45600 45.83200 1.000 16.67000 429 PHE A O 1
ATOM 3303 N N . SER A 1 429 ? -14.54100 4.15900 45.92500 1.000 19.96000 430 SER A N 1
ATOM 3304 C CA . SER A 1 429 ? -13.78900 4.90500 46.91800 1.000 21.53000 430 SER A CA 1
ATOM 3305 C C . SER A 1 429 ? -14.72600 5.33800 48.03100 1.000 30.04000 430 SER A C 1
ATOM 3306 O O . SER A 1 429 ? -15.83400 5.81600 47.76700 1.000 30.65000 430 SER A O 1
ATOM 3309 N N . ALA A 1 430 ? -14.28400 5.16300 49.27300 1.000 25.09000 431 ALA A N 1
ATOM 3310 C CA . ALA A 1 430 ? -15.04400 5.67500 50.40900 1.000 35.96000 431 ALA A CA 1
ATOM 3311 C C . ALA A 1 430 ? -15.01500 7.19800 50.36400 1.000 38.15000 431 ALA A C 1
ATOM 3312 O O . ALA A 1 430 ? -13.98600 7.80600 50.05400 1.000 35.68000 431 ALA A O 1
ATOM 3315 N N . SER B 1 34 ? 54.49500 -23.41000 4.60900 1.000 40.30000 35 SER B N 1
ATOM 3316 C CA . SER B 1 34 ? 53.53700 -22.34400 4.89300 1.000 37.58000 35 SER B CA 1
ATOM 3317 C C . SER B 1 34 ? 53.51100 -21.97400 6.36700 1.000 33.62000 35 SER B C 1
ATOM 3318 O O . SER B 1 34 ? 53.67200 -22.82700 7.24300 1.000 32.30000 35 SER B O 1
ATOM 3321 N N . ASN B 1 35 ? 53.28200 -20.68700 6.63500 1.000 20.41000 36 ASN B N 1
ATOM 3322 C CA . ASN B 1 35 ? 53.06700 -20.22000 7.99400 1.000 19.96000 36 ASN B CA 1
ATOM 3323 C C . ASN B 1 35 ? 51.66100 -19.65800 8.19400 1.000 14.32000 36 ASN B C 1
ATOM 3324 O O . ASN B 1 35 ? 51.42400 -18.95600 9.17500 1.000 16.00000 36 ASN B O 1
ATOM 3329 N N A LYS B 1 36 ? 50.72700 -19.95000 7.28700 0.580 14.45000 37 LYS B N 1
ATOM 3330 N N B LYS B 1 36 ? 50.72900 -19.95100 7.28800 0.420 14.49000 37 LYS B N 1
ATOM 3331 C CA A LYS B 1 36 ? 49.35100 -19.47300 7.39300 0.580 13.59000 37 LYS B CA 1
ATOM 3332 C CA B LYS B 1 36 ? 49.35300 -19.48300 7.40200 0.420 13.63000 37 LYS B CA 1
ATOM 3333 C C A LYS B 1 36 ? 48.46000 -20.60500 7.89200 0.580 13.13000 37 LYS B C 1
ATOM 3334 C C B LYS B 1 36 ? 48.46900 -20.61400 7.91000 0.420 13.14000 37 LYS B C 1
ATOM 3335 O O A LYS B 1 36 ? 48.63500 -21.76200 7.49900 0.580 12.89000 37 LYS B O 1
ATOM 3336 O O B LYS B 1 36 ? 48.65800 -21.77700 7.54100 0.420 12.93000 37 LYS B O 1
ATOM 3347 N N . TYR B 1 37 ? 47.50400 -20.26900 8.76800 1.000 10.81000 38 TYR B N 1
ATOM 3348 C CA . TYR B 1 37 ? 46.66900 -21.26000 9.43900 1.000 11.39000 38 TYR B CA 1
ATOM 3349 C C . TYR B 1 37 ? 45.22600 -20.78000 9.51400 1.000 10.21000 38 TYR B C 1
ATOM 3350 O O . TYR B 1 37 ? 44.95500 -19.57700 9.55500 1.000 11.14000 38 TYR B O 1
ATOM 3359 N N . VAL B 1 38 ? 44.31100 -21.74300 9.54600 1.000 9.19000 39 VAL B N 1
ATOM 3360 C CA . VAL B 1 38 ? 42.87600 -21.48200 9.62200 1.000 9.45000 39 VAL B CA 1
ATOM 3361 C C . VAL B 1 38 ? 42.34100 -22.15100 10.88100 1.000 10.78000 39 VAL B C 1
ATOM 3362 O O . VAL B 1 38 ? 42.60500 -23.33500 11.13100 1.000 11.90000 39 VAL B O 1
ATOM 3366 N N . THR B 1 39 ? 41.59200 -21.39200 11.68200 1.000 10.22000 40 THR B N 1
ATOM 3367 C CA . THR B 1 39 ? 41.01600 -21.86500 12.93500 1.000 10.34000 40 THR B CA 1
ATOM 3368 C C . THR B 1 39 ? 39.50200 -21.70400 12.87200 1.000 8.56000 40 THR B C 1
ATOM 3369 O O . THR B 1 39 ? 38.97200 -21.08500 11.94700 1.000 9.74000 40 THR B O 1
ATOM 3373 N N . ALA B 1 40 ? 38.79600 -22.26200 13.85700 1.000 8.89000 41 ALA B N 1
ATOM 3374 C CA . ALA B 1 40 ? 37.34200 -22.13400 13.90200 1.000 8.39000 41 ALA B CA 1
ATOM 3375 C C . ALA B 1 40 ? 36.87200 -21.96800 15.34000 1.000 9.54000 41 ALA B C 1
ATOM 3376 O O . ALA B 1 40 ? 37.33300 -22.67200 16.24800 1.000 8.89000 41 ALA B O 1
ATOM 3378 N N . HIS B 1 41 ? 35.92600 -21.04300 15.51700 1.000 9.06000 42 HIS B N 1
ATOM 3379 C CA . HIS B 1 41 ? 35.37100 -20.68100 16.82000 1.000 8.52000 42 HIS B CA 1
ATOM 3380 C C . HIS B 1 41 ? 34.43500 -21.78300 17.30600 1.000 9.03000 42 HIS B C 1
ATOM 3381 O O . HIS B 1 41 ? 33.43800 -22.09400 16.64300 1.000 9.77000 42 HIS B O 1
ATOM 3388 N N . PHE B 1 42 ? 34.73500 -22.35700 18.47400 1.000 9.03000 43 PHE B N 1
ATOM 3389 C CA . PHE B 1 42 ? 33.96800 -23.45600 19.05000 1.000 8.41000 43 PHE B CA 1
ATOM 3390 C C . PHE B 1 42 ? 33.37300 -23.01500 20.38100 1.000 9.27000 43 PHE B C 1
ATOM 3391 O O . PHE B 1 42 ? 34.10900 -22.59000 21.27400 1.000 10.22000 43 PHE B O 1
ATOM 3399 N N . MET B 1 43 ? 32.04800 -23.13300 20.52300 1.000 8.13000 44 MET B N 1
ATOM 3400 C CA . MET B 1 43 ? 31.34800 -22.78500 21.76600 1.000 9.60000 44 MET B CA 1
ATOM 3401 C C . MET B 1 43 ? 31.44400 -23.88000 22.81500 1.000 10.84000 44 MET B C 1
ATOM 3402 O O . MET B 1 43 ? 30.66700 -24.83600 22.80000 1.000 12.01000 44 MET B O 1
ATOM 3407 N N . VAL B 1 44 ? 32.37000 -23.71400 23.77200 1.000 9.68000 45 VAL B N 1
ATOM 3408 C CA . VAL B 1 44 ? 32.44100 -24.65400 24.89500 1.000 9.30000 45 VAL B CA 1
ATOM 3409 C C . VAL B 1 44 ? 31.20100 -24.53400 25.77600 1.000 10.47000 45 VAL B C 1
ATOM 3410 O O . VAL B 1 44 ? 30.78100 -25.51000 26.41300 1.000 11.78000 45 VAL B O 1
ATOM 3414 N N . GLY B 1 45 ? 30.56600 -23.36100 25.79400 1.000 11.03000 46 GLY B N 1
ATOM 3415 C CA . GLY B 1 45 ? 29.42000 -23.15300 26.66000 1.000 11.30000 46 GLY B CA 1
ATOM 3416 C C . GLY B 1 45 ? 28.25700 -24.08900 26.40100 1.000 11.75000 46 GLY B C 1
ATOM 3417 O O . GLY B 1 45 ? 27.45700 -24.34400 27.30300 1.000 12.90000 46 GLY B O 1
ATOM 3418 N N . ILE B 1 46 ? 28.14200 -24.62100 25.18200 1.000 11.63000 47 ILE B N 1
ATOM 3419 C CA . ILE B 1 46 ? 27.00600 -25.48200 24.83500 1.000 10.73000 47 ILE B CA 1
ATOM 3420 C C . ILE B 1 46 ? 27.35800 -26.97300 24.87000 1.000 12.99000 47 ILE B C 1
ATOM 3421 O O . ILE B 1 46 ? 26.55400 -27.80500 24.43100 1.000 12.52000 47 ILE B O 1
ATOM 3426 N N . VAL B 1 47 ? 28.53500 -27.33900 25.38000 1.000 12.17000 48 VAL B N 1
ATOM 3427 C CA . VAL B 1 47 ? 28.93600 -28.74600 25.34500 1.000 11.40000 48 VAL B CA 1
ATOM 3428 C C . VAL B 1 47 ? 29.23300 -29.32300 26.73000 1.000 13.34000 48 VAL B C 1
ATOM 3429 O O . VAL B 1 47 ? 30.12300 -30.16800 26.87900 1.000 12.15000 48 VAL B O 1
ATOM 3433 N N . GLU B 1 48 ? 28.44400 -28.92600 27.73400 1.000 13.18000 49 GLU B N 1
ATOM 3434 C CA . GLU B 1 48 ? 28.60000 -29.48600 29.08100 1.000 13.00000 49 GLU B CA 1
ATOM 3435 C C . GLU B 1 48 ? 28.69700 -31.01200 29.06600 1.000 13.95000 49 GLU B C 1
ATOM 3436 O O . GLU B 1 48 ? 29.49100 -31.59800 29.82200 1.000 14.75000 49 GLU B O 1
ATOM 3442 N N . ASN B 1 49 ? 27.91200 -31.67200 28.21200 1.000 14.42000 50 ASN B N 1
ATOM 3443 C CA . ASN B 1 49 ? 27.80200 -33.12600 28.22500 1.000 14.12000 50 ASN B CA 1
ATOM 3444 C C . ASN B 1 49 ? 28.66800 -33.81700 27.18100 1.000 13.36000 50 ASN B C 1
ATOM 3445 O O . ASN B 1 49 ? 28.56000 -35.03600 27.01700 1.000 15.63000 50 ASN B O 1
ATOM 3450 N N . TYR B 1 50 ? 29.53800 -33.08900 26.48800 1.000 11.42000 51 TYR B N 1
ATOM 3451 C CA . TYR B 1 50 ? 30.44900 -33.73600 25.55300 1.000 11.94000 51 TYR B CA 1
ATOM 3452 C C . TYR B 1 50 ? 31.36300 -34.73400 26.26000 1.000 13.92000 51 TYR B C 1
ATOM 3453 O O . TYR B 1 50 ? 31.74500 -34.55800 27.42400 1.000 15.38000 51 TYR B O 1
ATOM 3462 N N . THR B 1 51 ? 31.73800 -35.77000 25.52000 1.000 15.28000 52 THR B N 1
ATOM 3463 C CA . THR B 1 51 ? 32.79900 -36.70100 25.87200 1.000 15.91000 52 THR B CA 1
ATOM 3464 C C . THR B 1 51 ? 33.99400 -36.45100 24.96300 1.000 16.03000 52 THR B C 1
ATOM 3465 O O . THR B 1 51 ? 33.90700 -35.72200 23.96700 1.000 12.71000 52 THR B O 1
ATOM 3469 N N . VAL B 1 52 ? 35.11900 -37.08700 25.30200 1.000 13.52000 53 VAL B N 1
ATOM 3470 C CA . VAL B 1 52 ? 36.28400 -37.03500 24.42400 1.000 13.02000 53 VAL B CA 1
ATOM 3471 C C . VAL B 1 52 ? 35.91300 -37.50400 23.01900 1.000 15.73000 53 VAL B C 1
ATOM 3472 O O . VAL B 1 52 ? 36.35500 -36.92900 22.01300 1.000 13.38000 53 VAL B O 1
ATOM 3476 N N A ASP B 1 53 ? 35.08800 -38.55200 22.93300 0.440 15.74000 54 ASP B N 1
ATOM 3477 N N B ASP B 1 53 ? 35.08600 -38.54800 22.92400 0.560 15.73000 54 ASP B N 1
ATOM 3478 C CA A ASP B 1 53 ? 34.67100 -39.08100 21.63800 0.440 15.32000 54 ASP B CA 1
ATOM 3479 C CA B ASP B 1 53 ? 34.70400 -39.06400 21.61100 0.560 15.27000 54 ASP B CA 1
ATOM 3480 C C A ASP B 1 53 ? 33.90100 -38.03700 20.83700 0.440 14.64000 54 ASP B C 1
ATOM 3481 C C B ASP B 1 53 ? 33.89200 -38.03900 20.82300 0.560 14.63000 54 ASP B C 1
ATOM 3482 O O A ASP B 1 53 ? 34.08700 -37.92100 19.61900 0.440 15.16000 54 ASP B O 1
ATOM 3483 O O B ASP B 1 53 ? 34.04000 -37.93400 19.59900 0.560 15.17000 54 ASP B O 1
ATOM 3492 N N . ASP B 1 54 ? 33.03200 -37.26900 21.50300 1.000 13.24000 55 ASP B N 1
ATOM 3493 C CA . ASP B 1 54 ? 32.29500 -36.20400 20.81000 1.000 11.90000 55 ASP B CA 1
ATOM 3494 C C . ASP B 1 54 ? 33.25100 -35.16800 20.23900 1.000 12.01000 55 ASP B C 1
ATOM 3495 O O . ASP B 1 54 ? 33.09100 -34.72800 19.09500 1.000 12.01000 55 ASP B O 1
ATOM 3500 N N . TRP B 1 55 ? 34.26500 -34.77900 21.01800 1.000 12.44000 56 TRP B N 1
ATOM 3501 C CA . TRP B 1 55 ? 35.25000 -33.82800 20.52300 1.000 11.30000 56 TRP B CA 1
ATOM 3502 C C . TRP B 1 55 ? 35.98400 -34.39000 19.31700 1.000 13.02000 56 TRP B C 1
ATOM 3503 O O . TRP B 1 55 ? 36.18000 -33.69100 18.32000 1.000 11.75000 56 TRP B O 1
ATOM 3514 N N . LYS B 1 56 ? 36.39200 -35.66300 19.39000 1.000 13.00000 57 LYS B N 1
ATOM 3515 C CA . LYS B 1 56 ? 37.15000 -36.25800 18.29700 1.000 14.71000 57 LYS B CA 1
ATOM 3516 C C . LYS B 1 56 ? 36.36200 -36.21000 16.99300 1.000 12.36000 57 LYS B C 1
ATOM 3517 O O . LYS B 1 56 ? 36.93500 -35.97500 15.92200 1.000 13.49000 57 LYS B O 1
ATOM 3523 N N . HIS B 1 57 ? 35.04700 -36.42200 17.06900 1.000 13.15000 58 HIS B N 1
ATOM 3524 C CA . HIS B 1 57 ? 34.22300 -36.40400 15.86400 1.000 12.14000 58 HIS B CA 1
ATOM 3525 C C . HIS B 1 57 ? 34.21900 -35.02400 15.20200 1.000 12.90000 58 HIS B C 1
ATOM 3526 O O . HIS B 1 57 ? 34.34900 -34.91600 13.97800 1.000 13.44000 58 HIS B O 1
ATOM 3533 N N . ASP B 1 58 ? 34.06700 -33.95400 15.98900 1.000 11.46000 59 ASP B N 1
ATOM 3534 C CA . ASP B 1 58 ? 34.14000 -32.61300 15.40700 1.000 10.62000 59 ASP B CA 1
ATOM 3535 C C . ASP B 1 58 ? 35.50600 -32.36200 14.79200 1.000 10.48000 59 ASP B C 1
ATOM 3536 O O . ASP B 1 58 ? 35.62900 -31.74800 13.72300 1.000 11.84000 59 ASP B O 1
ATOM 3541 N N . MET B 1 59 ? 36.55800 -32.84000 15.45800 1.000 10.56000 60 MET B N 1
ATOM 3542 C CA . MET B 1 59 ? 37.92400 -32.52100 15.05400 1.000 10.85000 60 MET B CA 1
ATOM 3543 C C . MET B 1 59 ? 38.26400 -33.23900 13.75300 1.000 10.66000 60 MET B C 1
ATOM 3544 O O . MET B 1 59 ? 38.94400 -32.68000 12.89100 1.000 11.67000 60 MET B O 1
ATOM 3549 N N . GLU B 1 60 ? 37.77700 -34.47500 13.58400 1.000 13.23000 61 GLU B N 1
ATOM 3550 C CA . GLU B 1 60 ? 38.00900 -35.17800 12.31900 1.000 13.67000 61 GLU B CA 1
ATOM 3551 C C . GLU B 1 60 ? 37.34900 -34.45000 11.15700 1.000 13.48000 61 GLU B C 1
ATOM 3552 O O . GLU B 1 60 ? 37.94200 -34.32200 10.08200 1.000 13.45000 61 GLU B O 1
ATOM 3558 N N . LEU B 1 61 ? 36.11100 -33.98000 11.34900 1.000 11.55000 62 LEU B N 1
ATOM 3559 C CA . LEU B 1 61 ? 35.44600 -33.21200 10.29600 1.000 12.95000 62 LEU B CA 1
ATOM 3560 C C . LEU B 1 61 ? 36.17900 -31.90500 10.00700 1.000 10.62000 62 LEU B C 1
ATOM 3561 O O . LEU B 1 61 ? 36.31200 -31.50200 8.83900 1.000 12.75000 62 LEU B O 1
ATOM 3566 N N . ALA B 1 62 ? 36.69400 -31.24400 11.05200 1.000 10.55000 63 ALA B N 1
ATOM 3567 C CA . ALA B 1 62 ? 37.45400 -30.01300 10.83800 1.000 9.91000 63 ALA B CA 1
ATOM 3568 C C . ALA B 1 62 ? 38.73900 -30.29400 10.06600 1.000 11.01000 63 ALA B C 1
ATOM 3569 O O . ALA B 1 62 ? 39.09300 -29.55300 9.13500 1.000 12.28000 63 ALA B O 1
ATOM 3571 N N . LYS B 1 63 ? 39.44500 -31.37300 10.44300 1.000 11.60000 64 LYS B N 1
ATOM 3572 C CA . LYS B 1 63 ? 40.65500 -31.78000 9.73600 1.000 14.09000 64 LYS B CA 1
ATOM 3573 C C . LYS B 1 63 ? 40.38300 -31.99800 8.25400 1.000 12.91000 64 LYS B C 1
ATOM 3574 O O . LYS B 1 63 ? 41.16900 -31.56600 7.40300 1.000 14.45000 64 LYS B O 1
ATOM 3580 N N . GLU B 1 64 ? 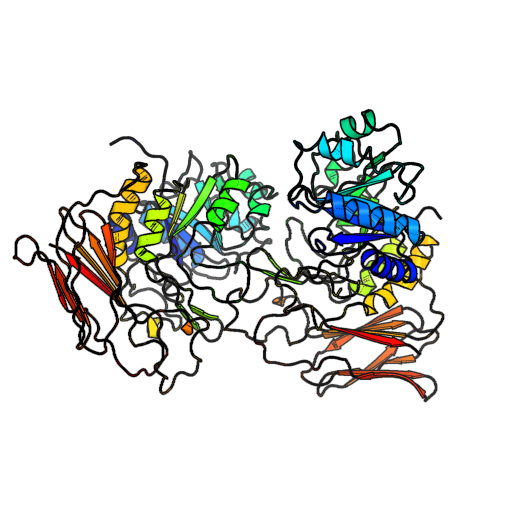39.28000 -32.67600 7.92900 1.000 12.21000 65 GLU B N 1
ATOM 3581 C CA . GLU B 1 64 ? 38.96500 -32.95300 6.53400 1.000 13.54000 65 GLU B CA 1
ATOM 3582 C C . GLU B 1 64 ? 38.72700 -31.67500 5.73400 1.000 16.68000 65 GLU B C 1
ATOM 3583 O O . GLU B 1 64 ? 38.96700 -31.65200 4.52100 1.000 18.84000 65 GLU B O 1
ATOM 3589 N N . THR B 1 65 ? 38.24900 -30.61200 6.38300 1.000 12.19000 66 THR B N 1
ATOM 3590 C CA . THR B 1 65 ? 38.05000 -29.32700 5.71900 1.000 12.37000 66 THR B CA 1
ATOM 3591 C C . THR B 1 65 ? 39.36200 -28.56700 5.52200 1.000 12.48000 66 THR B C 1
ATOM 3592 O O . THR B 1 65 ? 39.40900 -27.60800 4.73800 1.000 14.56000 66 THR B O 1
ATOM 3596 N N . GLY B 1 66 ? 40.42700 -28.96400 6.21500 1.000 12.22000 67 GLY B N 1
ATOM 3597 C CA . GLY B 1 66 ? 41.67200 -28.22100 6.22500 1.000 13.15000 67 GLY B CA 1
ATOM 3598 C C . GLY B 1 66 ? 41.82400 -27.24800 7.37200 1.000 11.57000 67 GLY B C 1
ATOM 3599 O O . GLY B 1 66 ? 42.80300 -26.49100 7.39800 1.000 13.27000 67 GLY B O 1
ATOM 3600 N N . ILE B 1 67 ? 40.88800 -27.23700 8.31800 1.000 11.25000 68 ILE B N 1
ATOM 3601 C CA . ILE B 1 67 ? 41.03100 -26.39100 9.49800 1.000 11.22000 68 ILE B CA 1
ATOM 3602 C C . ILE B 1 67 ? 42.13400 -26.94200 10.39100 1.000 10.88000 68 ILE B C 1
ATOM 3603 O O . ILE B 1 67 ? 42.24600 -28.16100 10.58900 1.000 12.33000 68 ILE B O 1
ATOM 3608 N N . ASP B 1 68 ? 42.95700 -26.03900 10.94200 1.000 10.13000 69 ASP B N 1
ATOM 3609 C CA . ASP B 1 68 ? 44.12100 -26.42600 11.73600 1.000 11.04000 69 ASP B CA 1
ATOM 3610 C C . ASP B 1 68 ? 43.84200 -26.52200 13.23100 1.000 11.18000 69 ASP B C 1
ATOM 3611 O O . ASP B 1 68 ? 44.53200 -27.27800 13.93000 1.000 11.98000 69 ASP B O 1
ATOM 3616 N N . ALA B 1 69 ? 42.87300 -25.77100 13.75500 1.000 10.46000 70 ALA B N 1
ATOM 3617 C CA . ALA B 1 69 ? 42.66300 -25.71900 15.20100 1.000 9.56000 70 ALA B CA 1
ATOM 3618 C C . ALA B 1 69 ? 41.28300 -25.15800 15.51200 1.000 9.68000 70 ALA B C 1
ATOM 3619 O O . ALA B 1 69 ? 40.71500 -24.39700 14.71900 1.000 11.00000 70 ALA B O 1
ATOM 3621 N N . PHE B 1 70 ? 40.75100 -25.54400 16.67300 1.000 9.70000 71 PHE B N 1
ATOM 3622 C CA . PHE B 1 70 ? 39.57700 -24.89700 17.25800 1.000 8.80000 71 PHE B CA 1
ATOM 3623 C C . PHE B 1 70 ? 40.03100 -23.85100 18.27100 1.000 9.70000 71 PHE B C 1
ATOM 3624 O O . PHE B 1 70 ? 40.92800 -24.11300 19.09100 1.000 10.34000 71 PHE B O 1
ATOM 3632 N N . ALA B 1 71 ? 39.41400 -22.66900 18.20000 1.000 9.62000 72 ALA B N 1
ATOM 3633 C CA . ALA B 1 71 ? 39.42700 -21.69400 19.28700 1.000 8.97000 72 ALA B CA 1
ATOM 3634 C C . ALA B 1 71 ? 38.37100 -22.12800 20.29100 1.000 10.08000 72 ALA B C 1
ATOM 3635 O O . ALA B 1 71 ? 37.17400 -22.10000 19.98700 1.000 10.30000 72 ALA B O 1
ATOM 3637 N N . LEU B 1 72 ? 38.79400 -22.55300 21.47800 1.000 10.16000 73 LEU B N 1
ATOM 3638 C CA . LEU B 1 72 ? 37.87700 -23.09200 22.48100 1.000 9.33000 73 LEU B CA 1
ATOM 3639 C C . LEU B 1 72 ? 37.34700 -21.90600 23.27400 1.000 9.27000 73 LEU B C 1
ATOM 3640 O O . LEU B 1 72 ? 37.97600 -21.42000 24.22500 1.000 10.66000 73 LEU B O 1
ATOM 3645 N N . ASN B 1 73 ? 36.18200 -21.41500 22.86400 1.000 8.49000 74 ASN B N 1
ATOM 3646 C CA . ASN B 1 73 ? 35.61000 -20.23100 23.48300 1.000 9.52000 74 ASN B CA 1
ATOM 3647 C C . ASN B 1 73 ? 34.86500 -20.63400 24.74800 1.000 10.17000 74 ASN B C 1
ATOM 3648 O O . ASN B 1 73 ? 33.88500 -21.38700 24.69200 1.000 11.14000 74 ASN B O 1
ATOM 3653 N N . CYS B 1 74 ? 35.35200 -20.16600 25.89600 1.000 10.75000 75 CYS B N 1
ATOM 3654 C CA . CYS B 1 74 ? 34.85000 -20.64500 27.17100 1.000 10.78000 75 CYS B CA 1
ATOM 3655 C C . CYS B 1 74 ? 34.59600 -19.47800 28.11300 1.000 9.47000 75 CYS B C 1
ATOM 3656 O O . CYS B 1 74 ? 35.11400 -18.36700 27.92900 1.000 9.70000 75 CYS B O 1
ATOM 3659 N N . ALA B 1 75 ? 33.80000 -19.76000 29.13900 1.000 10.70000 76 ALA B N 1
ATOM 3660 C CA . ALA B 1 75 ? 33.34700 -18.75700 30.09200 1.000 10.05000 76 ALA B CA 1
ATOM 3661 C C . ALA B 1 75 ? 33.71900 -19.14700 31.51700 1.000 12.56000 76 ALA B C 1
ATOM 3662 O O . ALA B 1 75 ? 33.61300 -20.31600 31.90600 1.000 13.44000 76 ALA B O 1
ATOM 3664 N N . SER B 1 76 ? 34.08200 -18.13900 32.31400 1.000 12.33000 77 SER B N 1
ATOM 3665 C CA . SER B 1 76 ? 34.40900 -18.37700 33.71900 1.000 13.30000 77 SER B CA 1
ATOM 3666 C C . SER B 1 76 ? 33.21700 -18.92200 34.49500 1.000 14.25000 77 SER B C 1
ATOM 3667 O O . SER B 1 76 ? 33.39900 -19.66300 35.46900 1.000 16.53000 77 SER B O 1
ATOM 3670 N N . ILE B 1 77 ? 31.99500 -18.59100 34.06200 1.000 14.22000 78 ILE B N 1
ATOM 3671 C CA . ILE B 1 77 ? 30.79000 -18.91800 34.82700 1.000 14.42000 78 ILE B CA 1
ATOM 3672 C C . ILE B 1 77 ? 30.31400 -20.35100 34.64600 1.000 15.28000 78 ILE B C 1
ATOM 3673 O O . ILE B 1 77 ? 29.45300 -20.80100 35.41200 1.000 18.14000 78 ILE B O 1
ATOM 3678 N N . ASP B 1 78 ? 30.81300 -21.08100 33.64800 1.000 12.17000 79 ASP B N 1
ATOM 3679 C CA . ASP B 1 78 ? 30.36700 -22.45200 33.42400 1.000 12.26000 79 ASP B CA 1
ATOM 3680 C C . ASP B 1 78 ? 31.17200 -23.38800 34.31400 1.000 13.65000 79 ASP B C 1
ATOM 3681 O O . ASP B 1 78 ? 32.40400 -23.43400 34.22100 1.000 13.02000 79 ASP B O 1
ATOM 3686 N N . SER B 1 79 ? 30.48100 -24.15600 35.15500 1.000 14.21000 80 SER B N 1
ATOM 3687 C CA . SER B 1 79 ? 31.18200 -25.04200 36.07600 1.000 12.00000 80 SER B CA 1
ATOM 3688 C C . SER B 1 79 ? 31.93800 -26.14600 35.35300 1.000 14.92000 80 SER B C 1
ATOM 3689 O O . SER B 1 79 ? 32.80000 -26.79500 35.96100 1.000 15.45000 80 SER B O 1
ATOM 3692 N N . TYR B 1 80 ? 31.63000 -26.38000 34.07900 1.000 13.57000 81 TYR B N 1
ATOM 3693 C CA . TYR B 1 80 ? 32.20100 -27.46400 33.29300 1.000 13.58000 81 TYR B CA 1
ATOM 3694 C C . TYR B 1 80 ? 33.34100 -26.99700 32.39500 1.000 10.33000 81 TYR B C 1
ATOM 3695 O O . TYR B 1 80 ? 33.83700 -27.79100 31.59300 1.000 12.62000 81 TYR B O 1
ATOM 3704 N N . THR B 1 81 ? 33.78300 -25.74100 32.52000 1.000 11.57000 82 THR B N 1
ATOM 3705 C CA . THR B 1 81 ? 34.86200 -25.24300 31.66100 1.000 12.80000 82 THR B CA 1
ATOM 3706 C C . THR B 1 81 ? 36.14200 -26.07200 31.78300 1.000 12.49000 82 THR B C 1
ATOM 3707 O O . THR B 1 81 ? 36.70300 -26.51700 30.77200 1.000 12.56000 82 THR B O 1
ATOM 3711 N N . ASP B 1 82 ? 36.64100 -26.28300 33.01100 1.000 13.21000 83 ASP B N 1
ATOM 3712 C CA . ASP B 1 82 ? 37.88800 -27.03600 33.15100 1.000 13.92000 83 ASP B CA 1
ATOM 3713 C C . ASP B 1 82 ? 37.76200 -28.46100 32.61600 1.000 11.56000 83 ASP B C 1
ATOM 3714 O O . ASP B 1 82 ? 38.66200 -28.95200 31.92500 1.000 12.68000 83 ASP B O 1
ATOM 3719 N N . LYS B 1 83 ? 36.64100 -29.12800 32.90000 1.000 12.04000 84 LYS B N 1
ATOM 3720 C CA . LYS B 1 83 ? 36.42400 -30.48500 32.40700 1.000 13.81000 84 LYS B CA 1
ATOM 3721 C C . LYS B 1 83 ? 36.47400 -30.52800 30.88500 1.000 12.34000 84 LYS B C 1
ATOM 3722 O O . LYS B 1 83 ? 37.10900 -31.40700 30.28900 1.000 12.43000 84 LYS B O 1
ATOM 3728 N N . GLN B 1 84 ? 35.77600 -29.58900 30.23400 1.000 13.85000 85 GLN B N 1
ATOM 3729 C CA . GLN B 1 84 ? 35.66400 -29.66200 28.78200 1.000 12.56000 85 GLN B CA 1
ATOM 3730 C C . GLN B 1 84 ? 36.93600 -29.19300 28.08700 1.000 11.72000 85 GLN B C 1
ATOM 3731 O O . GLN B 1 84 ? 37.28700 -29.72900 27.03200 1.000 11.87000 85 GLN B O 1
ATOM 3737 N N . LEU B 1 85 ? 37.66200 -28.22800 28.66700 1.000 11.11000 86 LEU B N 1
ATOM 3738 C CA . LEU B 1 85 ? 38.98000 -27.90700 28.13600 1.000 10.67000 86 LEU B CA 1
ATOM 3739 C C . LEU B 1 85 ? 39.88300 -29.13300 28.19100 1.000 10.88000 86 LEU B C 1
ATOM 3740 O O . LEU B 1 85 ? 40.59900 -29.42900 27.22900 1.000 11.96000 86 LEU B O 1
ATOM 3745 N N . ALA B 1 86 ? 39.84000 -29.88000 29.30500 1.000 12.24000 87 ALA B N 1
ATOM 3746 C CA . ALA B 1 86 ? 40.67900 -31.07200 29.40800 1.000 14.12000 87 ALA B CA 1
ATOM 3747 C C . ALA B 1 86 ? 40.30300 -32.11200 28.35900 1.000 10.60000 87 ALA B C 1
ATOM 3748 O O . ALA B 1 86 ? 41.18100 -32.70000 27.72000 1.000 12.17000 87 ALA B O 1
ATOM 3750 N N . TYR B 1 87 ? 39.00200 -32.33000 28.13900 1.000 12.31000 88 TYR B N 1
ATOM 3751 C CA . TYR B 1 87 ? 38.57800 -33.28400 27.11800 1.000 12.80000 88 TYR B CA 1
ATOM 3752 C C . TYR B 1 87 ? 39.01000 -32.83900 25.72500 1.000 11.68000 88 TYR B C 1
ATOM 3753 O O . TYR B 1 87 ? 39.45400 -33.65700 24.90900 1.000 13.01000 88 TYR B O 1
ATOM 3762 N N . ALA B 1 88 ? 38.89500 -31.53800 25.43100 1.000 10.52000 89 ALA B N 1
ATOM 3763 C CA . ALA B 1 88 ? 39.27400 -31.05600 24.10400 1.000 10.40000 89 ALA B CA 1
ATOM 3764 C C . ALA B 1 88 ? 40.76900 -31.22000 23.84600 1.000 10.78000 89 ALA B C 1
ATOM 3765 O O . ALA B 1 88 ? 41.17800 -31.62900 22.75000 1.000 11.09000 89 ALA B O 1
ATOM 3767 N N . TYR B 1 89 ? 41.61100 -30.86800 24.82600 1.000 10.72000 90 TYR B N 1
ATOM 3768 C CA . TYR B 1 89 ? 43.05200 -31.01100 24.61700 1.000 10.19000 90 TYR B CA 1
ATOM 3769 C C . TYR B 1 89 ? 43.44700 -32.48000 24.48700 1.000 10.14000 90 TYR B C 1
ATOM 3770 O O . TYR B 1 89 ? 44.32500 -32.82300 23.68600 1.000 11.96000 90 TYR B O 1
ATOM 3779 N N . GLU B 1 90 ? 42.78600 -33.35700 25.24700 1.000 11.88000 91 GLU B N 1
ATOM 3780 C CA . GLU B 1 90 ? 43.03000 -34.79500 25.12300 1.000 13.45000 91 GLU B CA 1
ATOM 3781 C C . GLU B 1 90 ? 42.62800 -35.30100 23.74100 1.000 13.58000 91 GLU B C 1
ATOM 3782 O O . GLU B 1 90 ? 43.37300 -36.04100 23.09300 1.000 14.36000 91 GLU B O 1
ATOM 3788 N N . ALA B 1 91 ? 41.45300 -34.89100 23.26300 1.000 12.67000 92 ALA B N 1
ATOM 3789 C CA . ALA B 1 91 ? 41.01600 -35.30100 21.92900 1.000 11.50000 92 ALA B CA 1
ATOM 3790 C C . ALA B 1 91 ? 41.96300 -34.78800 20.84400 1.000 12.25000 92 ALA B C 1
ATOM 3791 O O . ALA B 1 91 ? 42.30900 -35.52500 19.91100 1.000 13.40000 92 ALA B O 1
ATOM 3793 N N . ALA B 1 92 ? 42.40600 -33.53200 20.95500 1.000 11.82000 93 ALA B N 1
ATOM 3794 C CA . ALA B 1 92 ? 43.31100 -32.97200 19.95600 1.000 12.56000 93 ALA B CA 1
ATOM 3795 C C . ALA B 1 92 ? 44.60700 -33.76900 19.88400 1.000 13.30000 93 ALA B C 1
ATOM 3796 O O . ALA B 1 92 ? 45.07800 -34.12700 18.79500 1.000 12.99000 93 ALA B O 1
ATOM 3798 N N . GLU B 1 93 ? 45.20300 -34.06200 21.04200 1.000 13.27000 94 GLU B N 1
ATOM 3799 C CA . GLU B 1 93 ? 46.42100 -34.86500 21.03600 1.000 14.65000 94 GLU B CA 1
ATOM 3800 C C . GLU B 1 93 ? 46.17500 -36.24300 20.42400 1.000 15.92000 94 GLU B C 1
ATOM 3801 O O . GLU B 1 93 ? 47.01500 -36.75600 19.67300 1.000 16.46000 94 GLU B O 1
ATOM 3807 N N . GLU B 1 94 ? 45.02200 -36.84600 20.71600 1.000 13.90000 95 GLU B N 1
ATOM 3808 C CA . GLU B 1 94 ? 44.73800 -38.19700 20.22900 1.000 15.42000 95 GLU B CA 1
ATOM 3809 C C . GLU B 1 94 ? 44.60300 -38.25100 18.70800 1.000 17.71000 95 GLU B C 1
ATOM 3810 O O . GLU B 1 94 ? 45.01900 -39.23700 18.08600 1.000 19.21000 95 GLU B O 1
ATOM 3816 N N . VAL B 1 95 ? 44.01400 -37.22900 18.08300 1.000 14.26000 96 VAL B N 1
ATOM 3817 C CA . VAL B 1 95 ? 43.71800 -37.28000 16.65300 1.000 14.31000 96 VAL B CA 1
ATOM 3818 C C . VAL B 1 95 ? 44.61900 -36.35300 15.83400 1.000 13.02000 96 VAL B C 1
ATOM 3819 O O . VAL B 1 95 ? 44.32600 -36.07500 14.67100 1.000 16.90000 96 VAL B O 1
ATOM 3823 N N . ASP B 1 96 ? 45.71600 -35.87600 16.41600 1.000 13.88000 97 ASP B N 1
ATOM 3824 C CA . ASP B 1 96 ? 46.66100 -35.00200 15.72100 1.000 16.59000 97 ASP B CA 1
ATOM 3825 C C . ASP B 1 96 ? 45.97800 -33.74800 15.16900 1.000 15.28000 97 ASP B C 1
ATOM 3826 O O . ASP B 1 96 ? 46.17900 -33.34300 14.02300 1.000 17.49000 97 ASP B O 1
ATOM 3831 N N . PHE B 1 97 ? 45.16300 -33.13300 16.01600 1.000 14.64000 98 PHE B N 1
ATOM 3832 C CA . PHE B 1 97 ? 44.56400 -31.82200 15.80900 1.000 14.94000 98 PHE B CA 1
ATOM 3833 C C . PHE B 1 97 ? 45.16600 -30.86700 16.84500 1.000 12.55000 98 PHE B C 1
ATOM 3834 O O . PHE B 1 97 ? 45.95100 -31.26600 17.70800 1.000 13.12000 98 PHE B O 1
ATOM 3842 N N . LYS B 1 98 ? 44.79300 -29.59400 16.77400 1.000 10.26000 99 LYS B N 1
ATOM 3843 C CA . LYS B 1 98 ? 45.29000 -28.60100 17.72000 1.000 11.04000 99 LYS B CA 1
ATOM 3844 C C . LYS B 1 98 ? 44.13500 -27.74300 18.22200 1.000 9.97000 99 LYS B C 1
ATOM 3845 O O . LYS B 1 98 ? 43.11700 -27.56900 17.54100 1.000 10.60000 99 LYS B O 1
ATOM 3851 N N . VAL B 1 99 ? 44.32500 -27.17200 19.41300 1.000 10.00000 100 VAL B N 1
ATOM 3852 C CA . VAL B 1 99 ? 43.34400 -26.29400 20.03500 1.000 9.87000 100 VAL B CA 1
ATOM 3853 C C . VAL B 1 99 ? 44.07200 -25.15100 20.72900 1.000 10.54000 100 VAL B C 1
ATOM 3854 O O . VAL B 1 99 ? 45.26000 -25.23400 21.05100 1.000 11.24000 100 VAL B O 1
ATOM 3858 N N . PHE B 1 100 ? 43.34300 -24.06100 20.94400 1.000 10.19000 101 PHE B N 1
ATOM 3859 C CA . PHE B 1 100 ? 43.81700 -22.95500 21.76600 1.000 9.66000 101 PHE B CA 1
ATOM 3860 C C . PHE B 1 100 ? 42.59600 -22.31600 22.40300 1.000 9.46000 101 PHE B C 1
ATOM 3861 O O . PHE B 1 100 ? 41.45900 -22.53300 21.95400 1.000 9.81000 101 PHE B O 1
ATOM 3869 N N . ILE B 1 101 ? 42.81200 -21.52400 23.45200 1.000 9.06000 102 ILE B N 1
ATOM 3870 C CA . ILE B 1 101 ? 41.69800 -21.01000 24.24500 1.000 9.57000 102 ILE B CA 1
ATOM 3871 C C . ILE B 1 101 ? 41.29700 -19.62100 23.77600 1.000 10.21000 102 ILE B C 1
ATOM 3872 O O . ILE B 1 101 ? 42.15200 -18.76000 23.52300 1.000 10.31000 102 ILE B O 1
ATOM 3877 N N . SER B 1 102 ? 39.97900 -19.40500 23.64900 1.000 9.53000 103 SER B N 1
ATOM 3878 C CA . SER B 1 102 ? 39.39100 -18.07600 23.50500 1.000 8.61000 103 SER B CA 1
ATOM 3879 C C . SER B 1 102 ? 38.68800 -17.77100 24.82400 1.000 9.51000 103 SER B C 1
ATOM 3880 O O . SER B 1 102 ? 37.67500 -18.39200 25.16300 1.000 10.13000 103 SER B O 1
ATOM 3883 N N . PHE B 1 103 ? 39.23800 -16.82700 25.58300 1.000 9.02000 104 PHE B N 1
ATOM 3884 C CA . PHE B 1 103 ? 38.59400 -16.41100 26.82200 1.000 9.06000 104 PHE B CA 1
ATOM 3885 C C . PHE B 1 103 ? 37.47400 -15.42700 26.47900 1.000 10.26000 104 PHE B C 1
ATOM 3886 O O . PHE B 1 103 ? 37.72900 -14.33200 25.96300 1.000 9.94000 104 PHE B O 1
ATOM 3894 N N . ASP B 1 104 ? 36.23500 -15.82300 26.75300 1.000 9.31000 105 ASP B N 1
ATOM 3895 C CA . ASP B 1 104 ? 35.05900 -15.03400 26.39100 1.000 9.57000 105 ASP B CA 1
ATOM 3896 C C . ASP B 1 104 ? 34.84400 -13.99000 27.47900 1.000 9.32000 105 ASP B C 1
ATOM 3897 O O . ASP B 1 104 ? 34.32200 -14.30200 28.54900 1.000 10.12000 105 ASP B O 1
ATOM 3902 N N . PHE B 1 105 ? 35.23400 -12.74800 27.19400 1.000 10.03000 106 PHE B N 1
ATOM 3903 C CA . PHE B 1 105 ? 35.13800 -11.66500 28.17200 1.000 11.26000 106 PHE B CA 1
ATOM 3904 C C . PHE B 1 105 ? 33.75500 -11.02800 28.21500 1.000 12.47000 106 PHE B C 1
ATOM 3905 O O . PHE B 1 105 ? 33.57800 -9.97700 28.85000 1.000 14.07000 106 PHE B O 1
ATOM 3913 N N . ALA B 1 106 ? 32.76400 -11.64200 27.56000 1.000 10.30000 107 ALA B N 1
ATOM 3914 C CA . ALA B 1 106 ? 31.40000 -11.40600 28.01300 1.000 12.12000 107 ALA B CA 1
ATOM 3915 C C . ALA B 1 106 ? 31.16500 -12.00000 29.40000 1.000 13.90000 107 ALA B C 1
ATOM 3916 O O . ALA B 1 106 ? 30.20900 -11.60000 30.07800 1.000 14.24000 107 ALA B O 1
ATOM 3918 N N . TYR B 1 107 ? 32.03900 -12.91000 29.85200 1.000 12.72000 108 TYR B N 1
ATOM 3919 C CA . TYR B 1 107 ? 31.89100 -13.62100 31.12500 1.000 12.48000 108 TYR B CA 1
ATOM 3920 C C . TYR B 1 107 ? 33.14100 -13.49600 32.00200 1.000 13.54000 108 TYR B C 1
ATOM 3921 O O . TYR B 1 107 ? 33.04300 -13.13100 33.18300 1.000 14.96000 108 TYR B O 1
ATOM 3930 N N . TRP B 1 108 ? 34.31200 -13.79100 31.44800 1.000 11.34000 109 TRP B N 1
ATOM 3931 C CA . TRP B 1 108 ? 35.55900 -13.52400 32.15900 1.000 11.19000 109 TRP B CA 1
ATOM 3932 C C . TRP B 1 108 ? 35.71400 -12.02100 32.38300 1.000 12.43000 109 TRP B C 1
ATOM 3933 O O . TRP B 1 108 ? 35.16400 -11.19700 31.64600 1.000 13.40000 109 T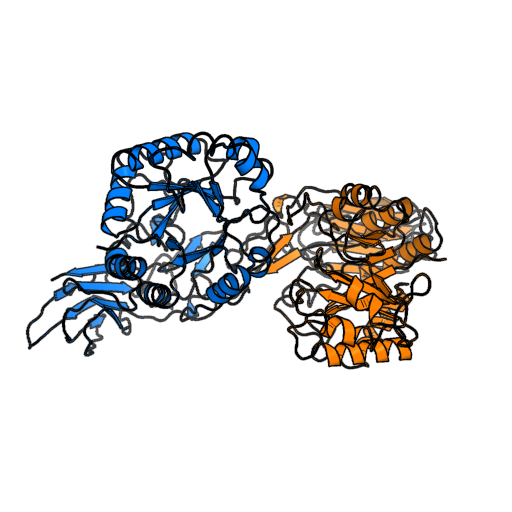RP B O 1
ATOM 3944 N N . SER B 1 109 ? 36.49400 -11.66200 33.41400 1.000 13.54000 110 SER B N 1
ATOM 3945 C CA . SER B 1 109 ? 36.79200 -10.26000 33.69300 1.000 13.89000 110 SER B CA 1
ATOM 3946 C C . SER B 1 109 ? 38.24700 -10.12600 34.13200 1.000 13.22000 110 SER B C 1
ATOM 3947 O O . SER B 1 109 ? 38.92900 -11.12200 34.40200 1.000 13.04000 110 SER B O 1
ATOM 3950 N N . ASN B 1 110 ? 38.72000 -8.87300 34.20400 1.000 15.18000 111 ASN B N 1
ATOM 3951 C CA . ASN B 1 110 ? 40.13300 -8.63900 34.50300 1.000 14.20000 111 ASN B CA 1
ATOM 3952 C C . ASN B 1 110 ? 40.51500 -9.17600 35.87600 1.000 17.27000 111 AS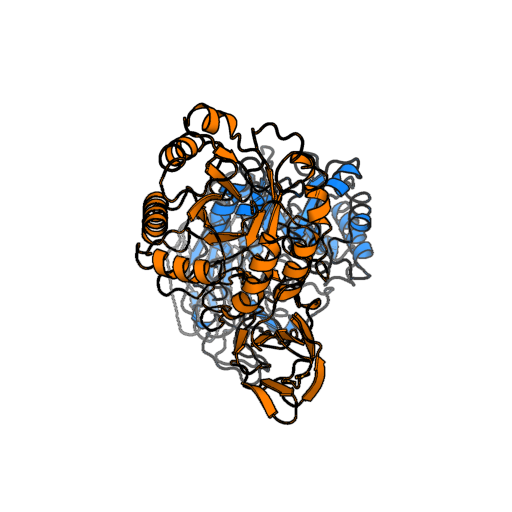N B C 1
ATOM 3953 O O . ASN B 1 110 ? 41.66300 -9.58800 36.08200 1.000 18.49000 111 ASN B O 1
ATOM 3958 N N . GLY B 1 111 ? 39.56300 -9.23200 36.80600 1.000 17.19000 112 GLY B N 1
ATOM 3959 C CA . GLY B 1 111 ? 39.81400 -9.81400 38.11400 1.000 17.89000 112 GLY B CA 1
ATOM 3960 C C . GLY B 1 111 ? 40.09100 -11.30600 38.10300 1.000 17.65000 112 GLY B C 1
ATOM 3961 O O . GLY B 1 111 ? 40.45200 -11.85800 39.14800 1.000 18.50000 112 GLY B O 1
ATOM 3962 N N . ASP B 1 112 ? 39.93500 -11.97100 36.95500 1.000 14.31000 113 ASP B N 1
ATOM 3963 C CA . ASP B 1 112 ? 40.19500 -13.39800 36.83500 1.000 13.13000 113 ASP B CA 1
ATOM 3964 C C . ASP B 1 112 ? 41.63100 -13.69800 36.41000 1.000 12.56000 113 ASP B C 1
ATOM 3965 O O . ASP B 1 112 ? 41.91800 -14.83500 36.01800 1.000 13.75000 113 ASP B O 1
ATOM 3970 N N A THR B 1 113 ? 42.52800 -12.71300 36.50500 0.770 12.67000 114 THR B N 1
ATOM 3971 N N B THR B 1 113 ? 42.53300 -12.71100 36.48600 0.230 12.76000 114 THR B N 1
ATOM 3972 C CA A THR B 1 113 ? 43.88200 -12.86300 35.96900 0.770 14.01000 114 THR B CA 1
ATOM 3973 C CA B THR B 1 113 ? 43.90500 -12.88100 35.99900 0.230 14.04000 114 THR B CA 1
ATOM 3974 C C A THR B 1 113 ? 44.60800 -14.09100 36.52300 0.770 13.90000 114 THR B C 1
ATOM 3975 C C B THR B 1 113 ? 44.54500 -14.15700 36.51400 0.230 13.96000 114 THR B C 1
ATOM 3976 O O A THR B 1 113 ? 45.31500 -14.78000 35.77700 0.770 13.29000 114 THR B O 1
ATOM 3977 O O B THR B 1 113 ? 45.15400 -14.91600 35.75100 0.230 13.82000 114 THR B O 1
ATOM 3984 N N . ALA B 1 114 ? 44.44900 -14.39000 37.81900 1.000 12.61000 115 ALA B N 1
ATOM 3985 C CA . ALA B 1 114 ? 45.12700 -15.54800 38.39400 1.000 14.46000 115 ALA B CA 1
ATOM 3986 C C . ALA B 1 114 ? 44.62600 -16.85800 37.79400 1.000 14.04000 115 ALA B C 1
ATOM 3987 O O . ALA B 1 114 ? 45.42400 -17.77000 37.54400 1.000 14.37000 115 ALA B O 1
ATOM 3989 N N . ARG B 1 115 ? 43.31400 -16.97800 37.55000 1.000 13.59000 116 ARG B N 1
ATOM 3990 C CA . ARG B 1 115 ? 42.79500 -18.21900 36.96900 1.000 13.23000 116 ARG B CA 1
ATOM 3991 C C . ARG B 1 115 ? 43.18900 -18.35500 35.49900 1.000 10.44000 116 ARG B C 1
ATOM 3992 O O . ARG B 1 115 ? 43.52700 -19.45400 35.03600 1.000 12.63000 116 ARG B O 1
ATOM 4000 N N . ILE B 1 116 ? 43.16100 -17.25100 34.75600 1.000 12.78000 117 ILE B N 1
ATOM 4001 C CA . ILE B 1 116 ? 43.64900 -17.28500 33.37900 1.000 11.94000 117 ILE B CA 1
ATOM 4002 C C . ILE B 1 116 ? 45.11300 -17.71100 33.35200 1.000 12.68000 117 ILE B C 1
ATOM 4003 O O . ILE B 1 116 ? 45.53500 -18.50800 32.50000 1.000 12.76000 117 ILE B O 1
ATOM 4008 N N . THR B 1 117 ? 45.90500 -17.22300 34.31700 1.000 12.57000 118 THR B N 1
ATOM 4009 C CA . THR B 1 117 ? 47.30800 -17.61300 34.40500 1.000 12.21000 118 THR B CA 1
ATOM 4010 C C . THR B 1 117 ? 47.46200 -19.10700 34.67000 1.000 12.40000 118 THR B C 1
ATOM 4011 O O . THR B 1 117 ? 48.28400 -19.76900 34.02400 1.000 13.35000 118 THR B O 1
ATOM 4015 N N . SER B 1 118 ? 46.68300 -19.66500 35.60600 1.000 12.13000 119 SER B N 1
ATOM 4016 C CA . SER B 1 118 ? 46.86300 -21.07900 35.92300 1.000 12.72000 119 SER B CA 1
ATOM 4017 C C . SER B 1 118 ? 46.39600 -21.96100 34.77200 1.000 12.48000 119 SER B C 1
ATOM 4018 O O . SER B 1 118 ? 46.97700 -23.02700 34.53500 1.000 13.30000 119 SER B O 1
ATOM 4021 N N . ILE B 1 119 ? 45.35300 -21.54000 34.05400 1.000 12.96000 120 ILE B N 1
ATOM 4022 C CA . ILE B 1 119 ? 44.92300 -22.29000 32.87800 1.000 12.61000 120 ILE B CA 1
ATOM 4023 C C . ILE B 1 119 ? 46.01900 -22.27500 31.82200 1.000 10.08000 120 ILE B C 1
ATOM 4024 O O . ILE B 1 119 ? 46.33400 -23.30500 31.21100 1.000 11.87000 120 ILE B O 1
ATOM 4029 N N . MET B 1 120 ? 46.63600 -21.11500 31.59900 1.000 11.51000 121 MET B N 1
ATOM 4030 C CA . MET B 1 120 ? 47.73900 -21.06800 30.64300 1.000 11.67000 121 MET B CA 1
ATOM 4031 C C . MET B 1 120 ? 48.95500 -21.86500 31.10800 1.000 13.34000 121 MET B C 1
ATOM 4032 O O . MET B 1 120 ? 49.69300 -22.40100 30.26900 1.000 14.30000 121 MET B O 1
ATOM 4037 N N A GLN B 1 121 ? 49.18600 -21.96100 32.41800 0.420 13.13000 122 GLN B N 1
ATOM 4038 N N B GLN B 1 121 ? 49.19100 -21.93700 32.42300 0.580 13.14000 122 GLN B N 1
ATOM 4039 C CA A GLN B 1 121 ? 50.28800 -22.79800 32.87800 0.420 13.63000 122 GLN B CA 1
ATOM 4040 C CA B GLN B 1 121 ? 50.26500 -22.78800 32.92700 0.580 13.65000 122 GLN B CA 1
ATOM 4041 C C A GLN B 1 121 ? 50.01600 -24.26500 32.57700 0.420 14.22000 122 GLN B C 1
ATOM 4042 C C B GLN B 1 121 ? 50.00900 -24.24100 32.55300 0.580 14.22000 122 GLN B C 1
ATOM 4043 O O A GLN B 1 121 ? 50.93800 -25.02000 32.24700 0.420 16.27000 122 GLN B O 1
ATOM 4044 O O B GLN B 1 121 ? 50.92800 -24.95600 32.13800 0.580 16.09000 122 GLN B O 1
ATOM 4055 N N . THR B 1 122 ? 48.75000 -24.68100 32.66200 1.000 13.59000 123 THR B N 1
ATOM 4056 C CA . THR B 1 122 ? 48.39000 -26.04800 32.30100 1.000 12.45000 123 THR B CA 1
ATOM 4057 C C . THR B 1 122 ? 48.61900 -26.31200 30.81800 1.000 14.01000 123 THR B C 1
ATOM 4058 O O . THR B 1 122 ? 49.17300 -27.35500 30.45200 1.000 13.84000 123 THR B O 1
ATOM 4062 N N . TYR B 1 123 ? 48.21600 -25.38000 29.94300 1.000 11.50000 124 TYR B N 1
ATOM 4063 C CA . TYR B 1 123 ? 48.06100 -25.71400 28.52900 1.000 10.29000 124 TYR B CA 1
ATOM 4064 C C . TYR B 1 123 ? 49.10900 -25.14100 27.58000 1.000 11.71000 124 TYR B C 1
ATOM 4065 O O . TYR B 1 123 ? 49.19400 -25.61000 26.43900 1.000 13.24000 124 TYR B O 1
ATOM 4074 N N . ALA B 1 124 ? 49.92400 -24.16000 27.98800 1.000 10.96000 125 ALA B N 1
ATOM 4075 C CA . ALA B 1 124 ? 50.78100 -23.49900 27.00400 1.000 10.26000 125 ALA B CA 1
ATOM 4076 C C . ALA B 1 124 ? 51.72700 -24.47800 26.30500 1.000 12.11000 125 ALA B C 1
ATOM 4077 O O . ALA B 1 124 ? 52.03400 -24.30300 25.11800 1.000 12.33000 125 ALA B O 1
ATOM 4079 N N A ASP B 1 125 ? 52.23100 -25.49200 27.01500 0.550 13.42000 126 ASP B N 1
ATOM 4080 N N B ASP B 1 125 ? 52.17000 -25.51100 27.03400 0.450 13.47000 126 ASP B N 1
ATOM 4081 C CA A ASP B 1 125 ? 53.10400 -26.48900 26.39400 0.550 14.49000 126 ASP B CA 1
ATOM 4082 C CA B ASP B 1 125 ? 53.11200 -26.51700 26.56400 0.450 14.87000 126 ASP B CA 1
ATOM 4083 C C A ASP B 1 125 ? 52.45600 -27.87200 26.31300 0.550 13.95000 126 ASP B C 1
ATOM 4084 C C B ASP B 1 125 ? 52.45300 -27.85300 26.23900 0.450 13.95000 126 ASP B C 1
ATOM 4085 O O A ASP B 1 125 ? 53.16100 -28.88400 26.24600 0.550 15.69000 126 ASP B O 1
ATOM 4086 O O B ASP B 1 125 ? 53.16200 -28.81600 25.92500 0.450 15.17000 126 ASP B O 1
ATOM 4095 N N . HIS B 1 126 ? 51.12400 -27.93900 26.31500 1.000 13.69000 127 HIS B N 1
ATOM 4096 C CA . HIS B 1 126 ? 50.44300 -29.21900 26.14900 1.000 12.24000 127 HIS B CA 1
ATOM 4097 C C . HIS B 1 126 ? 50.62400 -29.71800 24.71100 1.000 11.92000 127 HIS B C 1
ATOM 4098 O O . HIS B 1 126 ? 50.68300 -28.91500 23.77400 1.000 12.74000 127 HIS B O 1
ATOM 4105 N N . PRO B 1 127 ? 50.75700 -31.03500 24.49800 1.000 12.82000 128 PRO B N 1
ATOM 4106 C CA . PRO B 1 127 ? 50.97100 -31.53200 23.12300 1.000 13.68000 128 PRO B CA 1
ATOM 4107 C C . PRO B 1 127 ? 49.88700 -31.13700 22.13400 1.000 14.12000 128 PRO B C 1
ATOM 4108 O O . PRO B 1 127 ? 50.15800 -31.09000 20.93200 1.000 14.43000 128 PRO B O 1
ATOM 4112 N N . GLY B 1 128 ? 48.67500 -30.86100 22.59500 1.000 12.06000 129 GLY B N 1
ATOM 4113 C CA . GLY B 1 128 ? 47.60300 -30.45700 21.70400 1.000 12.74000 129 GLY B CA 1
ATOM 4114 C C . GLY B 1 128 ? 47.43000 -28.96400 21.51900 1.000 11.71000 129 GLY B C 1
ATOM 4115 O O . GLY B 1 128 ? 46.55900 -28.54700 20.74300 1.000 11.61000 129 GLY B O 1
ATOM 4116 N N . GLN B 1 129 ? 48.23400 -28.14600 22.20100 1.000 10.32000 130 GLN B N 1
ATOM 4117 C CA . GLN B 1 129 ? 48.14000 -26.70000 22.09200 1.000 9.46000 130 GLN B CA 1
ATOM 4118 C C . GLN B 1 129 ? 48.70300 -26.20800 20.76200 1.000 10.96000 130 GLN B C 1
ATOM 4119 O O . GLN B 1 129 ? 49.82900 -26.54700 20.37600 1.000 12.46000 130 GLN B O 1
ATOM 4125 N N . PHE B 1 130 ? 47.93000 -25.36800 20.07500 1.000 10.21000 131 PHE B N 1
ATOM 4126 C CA . PHE B 1 130 ? 48.38000 -24.77600 18.82500 1.000 10.56000 131 PHE B CA 1
ATOM 4127 C C . PHE B 1 130 ? 49.50500 -23.77500 19.08400 1.000 12.25000 131 PHE B C 1
ATOM 4128 O O . PHE B 1 130 ? 49.36000 -22.84800 19.89600 1.000 10.58000 131 PHE B O 1
ATOM 4136 N N . GLN B 1 131 ? 50.62700 -23.95900 18.38700 1.000 11.99000 132 GLN B N 1
ATOM 4137 C CA . GLN B 1 131 ? 51.78400 -23.07700 18.47500 1.000 11.74000 132 GLN B CA 1
ATOM 4138 C C . GLN B 1 131 ? 51.90000 -22.23900 17.20900 1.000 13.65000 132 GLN B C 1
ATOM 4139 O O . GLN B 1 131 ? 51.75600 -22.75500 16.09400 1.000 17.06000 132 GLN B O 1
ATOM 4145 N N . TYR B 1 132 ? 52.19000 -20.95200 17.38000 1.000 12.78000 133 TYR B N 1
ATOM 4146 C CA . TYR B 1 132 ? 52.42100 -20.02700 16.28000 1.000 12.73000 133 TYR B CA 1
ATOM 4147 C C . TYR B 1 132 ? 53.70800 -19.26800 16.57200 1.000 18.15000 133 TYR B C 1
ATOM 4148 O O . TYR B 1 132 ? 53.85400 -18.69800 17.65500 1.000 16.48000 133 TYR B O 1
ATOM 4157 N N . ASN B 1 133 ? 54.63200 -19.25300 15.61000 1.000 20.73000 134 ASN B N 1
ATOM 4158 C CA . ASN B 1 133 ? 55.97300 -18.67600 15.80900 1.000 20.74000 134 ASN B CA 1
ATOM 4159 C C . ASN B 1 133 ? 56.57100 -19.05100 17.16400 1.000 22.75000 134 ASN B C 1
ATOM 4160 O O . ASN B 1 133 ? 57.07800 -18.20600 17.90700 1.000 28.28000 134 ASN B O 1
ATOM 4165 N N . GLY B 1 134 ? 56.49200 -20.33900 17.48900 1.000 20.59000 135 GLY B N 1
ATOM 4166 C CA . GLY B 1 134 ? 57.11300 -20.85700 18.69200 1.000 24.94000 135 GLY B CA 1
ATOM 4167 C C . GLY B 1 134 ? 56.41600 -20.53100 19.99400 1.000 21.18000 135 GLY B C 1
ATOM 4168 O O . GLY B 1 134 ? 57.02900 -20.66900 21.05700 1.000 25.94000 135 GLY B O 1
ATOM 4169 N N . ALA B 1 135 ? 55.14700 -20.12000 19.95800 1.000 14.37000 136 ALA B N 1
ATOM 4170 C CA . ALA B 1 135 ? 54.45600 -19.65100 21.15200 1.000 13.23000 136 ALA B CA 1
ATOM 4171 C C . ALA B 1 135 ? 53.01100 -20.13500 21.13900 1.000 11.29000 136 ALA B C 1
ATOM 4172 O O . ALA B 1 135 ? 52.41300 -20.32400 20.07600 1.000 14.00000 136 ALA B O 1
ATOM 4174 N N . ALA B 1 136 ? 52.44700 -20.31100 22.33200 1.000 10.46000 137 ALA B N 1
ATOM 4175 C CA . ALA B 1 136 ? 51.08500 -20.81800 22.46500 1.000 12.38000 137 ALA B CA 1
ATOM 4176 C C . ALA B 1 136 ? 50.08200 -19.72900 22.10100 1.000 10.93000 137 ALA B C 1
ATOM 4177 O O . ALA B 1 136 ? 50.00800 -18.69400 22.77500 1.000 12.02000 137 ALA B O 1
ATOM 4179 N N . LEU B 1 137 ? 49.28600 -19.97000 21.06100 1.000 11.35000 138 LEU B N 1
ATOM 4180 C CA . LEU B 1 137 ? 48.27300 -18.99400 20.68900 1.000 10.20000 138 LEU B CA 1
ATOM 4181 C C . LEU B 1 137 ? 47.19500 -18.90800 21.76300 1.000 9.48000 138 LEU B C 1
ATOM 4182 O O . LEU B 1 137 ? 46.76400 -19.91900 22.31900 1.000 10.18000 138 LEU B O 1
ATOM 4187 N N . VAL B 1 138 ? 46.76900 -17.68100 22.06600 1.000 10.80000 139 VAL B N 1
ATOM 4188 C CA . VAL B 1 138 ? 45.63800 -17.44900 22.95600 1.000 10.04000 139 VAL B CA 1
ATOM 4189 C C . VAL B 1 138 ? 44.84400 -16.26400 22.41300 1.000 9.11000 139 VAL B C 1
ATOM 4190 O O . VAL B 1 138 ? 45.39900 -15.34400 21.80400 1.000 10.63000 139 VAL B O 1
ATOM 4194 N N . SER B 1 139 ? 43.52400 -16.30000 22.61200 1.000 9.27000 140 SER B N 1
ATOM 4195 C CA . SER B 1 139 ? 42.65400 -15.25300 22.07700 1.000 9.92000 140 SER B CA 1
ATOM 4196 C C . SER B 1 139 ? 41.52600 -14.94900 23.06500 1.000 8.94000 140 SER B C 1
ATOM 4197 O O . SER B 1 139 ? 41.47700 -15.47100 24.19200 1.000 9.78000 140 SER B O 1
ATOM 4200 N N . THR B 1 140 ? 40.61900 -14.07100 22.63100 1.000 9.52000 141 THR B N 1
ATOM 4201 C CA . THR B 1 140 ? 39.48700 -13.65400 23.45200 1.000 9.23000 141 THR B CA 1
ATOM 4202 C C . THR B 1 140 ? 38.29200 -13.37100 22.55800 1.000 9.23000 141 THR B C 1
ATOM 4203 O O . THR B 1 140 ? 38.40800 -13.28400 21.33200 1.000 9.15000 141 THR B O 1
ATOM 4207 N N . PHE B 1 141 ? 37.13400 -13.22300 23.19800 1.000 10.12000 142 PHE B N 1
ATOM 4208 C CA . PHE B 1 141 ? 36.05200 -12.39000 22.68400 1.000 8.61000 142 PHE B CA 1
ATOM 4209 C C . PHE B 1 141 ? 35.96400 -11.17900 23.60600 1.000 9.87000 142 PHE B C 1
ATOM 4210 O O . PHE B 1 141 ? 35.96100 -11.33200 24.83400 1.000 9.66000 142 PHE B O 1
ATOM 4218 N N . VAL B 1 142 ? 35.96100 -9.98300 23.01500 1.000 11.36000 143 VAL B N 1
ATOM 4219 C CA . VAL B 1 142 ? 36.19800 -8.71500 23.71600 1.000 12.55000 143 VAL B CA 1
ATOM 4220 C C . VAL B 1 142 ? 37.36400 -8.83600 24.70500 1.000 12.05000 143 VAL B C 1
ATOM 4221 O O . VAL B 1 142 ? 38.35400 -9.52100 24.41500 1.000 11.87000 143 VAL B O 1
ATOM 4225 N N . GLY B 1 143 ? 37.30800 -8.16200 25.85300 1.000 11.98000 144 GLY B N 1
ATOM 4226 C CA . GLY B 1 143 ? 38.46700 -8.17400 26.73500 1.000 12.21000 144 GLY B CA 1
ATOM 4227 C C . GLY B 1 143 ? 39.60700 -7.29900 26.25900 1.000 11.77000 144 GLY B C 1
ATOM 4228 O O . GLY B 1 143 ? 40.78300 -7.61000 26.52200 1.000 12.54000 144 GLY B O 1
ATOM 4229 N N . ASP B 1 144 ? 39.28700 -6.19600 25.57700 1.000 12.32000 145 ASP B N 1
ATOM 4230 C CA . ASP B 1 144 ? 40.29200 -5.30200 25.00600 1.000 13.12000 145 ASP B CA 1
ATOM 4231 C C . ASP B 1 144 ? 41.27600 -4.78700 26.05000 1.000 12.17000 145 ASP B C 1
ATOM 4232 O O . ASP B 1 144 ? 42.42500 -4.48000 25.71500 1.000 14.23000 145 ASP B O 1
ATOM 4237 N N . SER B 1 145 ? 40.83600 -4.63300 27.29400 1.000 12.70000 146 SER B N 1
ATOM 4238 C CA . SER B 1 145 ? 41.68100 -4.07100 28.33600 1.000 13.15000 146 SER B CA 1
ATOM 4239 C C . SER B 1 145 ? 42.39700 -5.12700 29.15800 1.000 12.35000 146 SER B C 1
ATOM 4240 O O . SER B 1 145 ? 43.16100 -4.76400 30.06300 1.000 15.69000 146 SER B O 1
ATOM 4243 N N . PHE B 1 146 ? 42.18400 -6.41200 28.88500 1.000 12.04000 147 PHE B N 1
ATOM 4244 C CA . PHE B 1 146 ? 42.83900 -7.43900 29.68800 1.000 13.31000 147 PHE B CA 1
ATOM 4245 C C . PHE B 1 146 ? 44.34000 -7.47100 29.40400 1.000 13.33000 147 PHE B C 1
ATOM 4246 O O . PHE B 1 146 ? 44.77200 -7.59000 28.25300 1.000 12.41000 147 PHE B O 1
ATOM 4254 N N . ASP B 1 147 ? 45.13200 -7.39000 30.47200 1.000 12.40000 148 ASP B N 1
ATOM 4255 C CA . ASP B 1 147 ? 46.58700 -7.27200 30.38700 1.000 12.47000 148 ASP B CA 1
ATOM 4256 C C . ASP B 1 147 ? 47.22100 -8.66400 30.37500 1.000 11.68000 148 ASP B C 1
ATOM 4257 O O . ASP B 1 147 ? 47.14500 -9.40300 31.36200 1.000 12.34000 148 ASP B O 1
ATOM 4262 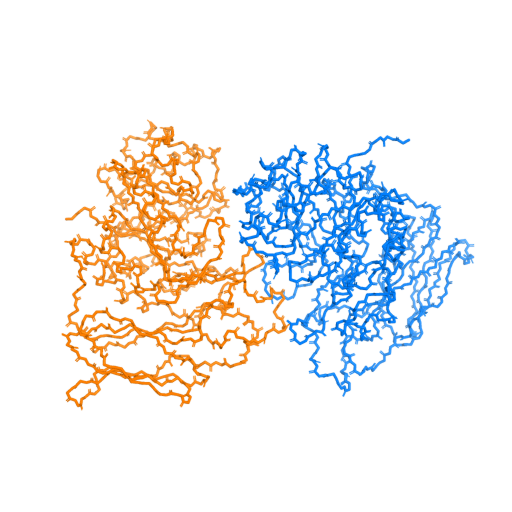N N . TRP B 1 148 ? 47.83600 -9.02100 29.24400 1.000 11.30000 149 TRP B N 1
ATOM 4263 C CA . TRP B 1 148 ? 48.54000 -10.29900 29.13000 1.000 10.48000 149 TRP B CA 1
ATOM 4264 C C . TRP B 1 148 ? 49.92300 -10.29300 29.78200 1.000 11.10000 149 TRP B C 1
ATOM 4265 O O . TRP B 1 148 ? 50.51300 -11.37000 29.94700 1.000 11.59000 149 TRP B O 1
ATOM 4276 N N . GLY B 1 149 ? 50.43600 -9.12400 30.16600 1.000 11.83000 150 GLY B N 1
ATOM 4277 C CA . GLY B 1 149 ? 51.73800 -9.02500 30.80500 1.000 11.22000 150 GLY B CA 1
ATOM 4278 C C . GLY B 1 149 ? 51.95800 -9.98000 31.96300 1.000 11.27000 150 GLY B C 1
ATOM 4279 O O . GLY B 1 149 ? 52.91600 -10.76700 31.95800 1.000 11.44000 150 GLY B O 1
ATOM 4280 N N . PRO B 1 150 ? 51.07900 -9.94900 32.97300 1.000 10.80000 151 PRO B N 1
ATOM 4281 C CA . PRO B 1 150 ? 51.28500 -10.84700 34.12400 1.000 12.57000 151 PRO B CA 1
ATOM 4282 C C . PRO B 1 150 ? 51.22100 -12.31600 33.76400 1.000 12.31000 151 PRO B C 1
ATOM 4283 O O . PRO B 1 150 ? 51.93200 -13.14500 34.34700 1.000 13.38000 151 PRO B O 1
ATOM 4287 N N . VAL B 1 151 ? 50.34800 -12.66700 32.81800 1.000 12.19000 152 VAL B N 1
ATOM 4288 C CA . VAL B 1 151 ? 50.23200 -14.05400 32.38200 1.000 11.69000 152 VAL B CA 1
ATOM 4289 C C . VAL B 1 151 ? 51.53000 -14.50600 31.72400 1.000 10.75000 152 VAL B C 1
ATOM 4290 O O . VAL B 1 151 ? 52.07800 -15.56600 32.05600 1.000 13.15000 152 VAL B O 1
ATOM 4294 N N . LYS B 1 152 ? 52.04400 -13.70100 30.79300 1.000 11.97000 153 LYS B N 1
ATOM 4295 C CA . LYS B 1 152 ? 53.28000 -14.04100 30.09400 1.000 11.43000 153 LYS B CA 1
ATOM 4296 C C . LYS B 1 152 ? 54.46100 -14.12900 31.05500 1.000 13.01000 153 LYS B C 1
ATOM 4297 O O . LYS B 1 152 ? 55.31000 -15.01600 30.91600 1.000 14.33000 153 LYS B O 1
ATOM 4303 N N . ARG B 1 153 ? 54.53200 -13.22100 32.03600 1.000 11.83000 154 ARG B N 1
ATOM 4304 C CA . ARG B 1 153 ? 55.66100 -13.22900 32.97100 1.000 10.77000 154 ARG B CA 1
ATOM 4305 C C . ARG B 1 153 ? 55.64200 -14.46700 33.86000 1.000 13.86000 154 ARG B C 1
ATOM 4306 O O . ARG B 1 153 ? 56.70800 -14.97800 34.22200 1.000 16.39000 154 ARG B O 1
ATOM 4314 N N . ALA B 1 154 ? 54.45700 -14.97000 34.22000 1.000 12.29000 155 ALA B N 1
ATOM 4315 C CA . ALA B 1 154 ? 54.33200 -16.14100 35.08500 1.000 14.01000 155 ALA B CA 1
ATOM 4316 C C . ALA B 1 154 ? 54.56000 -17.46400 34.35600 1.000 16.61000 155 ALA B C 1
ATOM 4317 O O . ALA B 1 154 ? 55.10200 -18.40500 34.95000 1.000 19.80000 155 ALA B O 1
ATOM 4319 N N . VAL B 1 155 ? 54.18200 -17.56000 33.08600 1.000 14.96000 156 VAL B N 1
ATOM 4320 C CA . VAL B 1 155 ? 54.21700 -18.81900 32.35000 1.000 13.78000 156 VAL B CA 1
ATOM 4321 C C . VAL B 1 155 ? 55.56100 -18.96200 31.64300 1.000 14.17000 156 VAL B C 1
ATOM 4322 O O . VAL B 1 155 ? 55.98000 -18.07100 30.89800 1.000 15.23000 156 VAL B O 1
ATOM 4326 N N . ASP B 1 156 ? 56.24500 -20.09300 31.87300 1.000 16.38000 157 ASP B N 1
ATOM 4327 C CA . ASP B 1 156 ? 57.58100 -20.27500 31.30300 1.000 18.21000 157 ASP B CA 1
ATOM 4328 C C . ASP B 1 156 ? 57.53800 -20.31200 29.77500 1.000 22.96000 157 ASP B C 1
ATOM 4329 O O . ASP B 1 156 ? 58.35500 -19.67600 29.09800 1.000 21.28000 157 ASP B O 1
ATOM 4334 N N . HIS B 1 157 ? 56.58000 -21.03700 29.21600 1.000 19.10000 158 HIS B N 1
ATOM 4335 C CA . HIS B 1 157 ? 56.50900 -21.19700 27.77500 1.000 16.22000 158 HIS B CA 1
ATOM 4336 C C . HIS B 1 157 ? 55.99400 -19.90900 27.13200 1.000 13.56000 158 HIS B C 1
ATOM 4337 O O . HIS B 1 157 ? 55.09500 -19.26200 27.67700 1.000 15.16000 158 HIS B O 1
ATOM 4344 N N . PRO B 1 158 ? 56.52200 -19.51900 25.97600 1.000 11.99000 159 PRO B N 1
ATOM 4345 C CA . PRO B 1 158 ? 56.03200 -18.29600 25.32100 1.000 13.51000 159 PRO B CA 1
ATOM 4346 C C . PRO B 1 158 ? 54.56400 -18.40200 24.91700 1.000 13.03000 159 PRO B C 1
ATOM 4347 O O . PRO B 1 158 ? 54.06000 -19.47200 24.55800 1.000 12.93000 159 PRO B O 1
ATOM 4351 N N . ILE B 1 159 ? 53.88400 -17.25700 24.98000 1.000 12.22000 160 ILE B N 1
ATOM 4352 C CA . ILE B 1 159 ? 52.46800 -17.12700 24.65200 1.000 11.87000 160 ILE B CA 1
ATOM 4353 C C . ILE B 1 159 ? 52.34200 -16.08100 23.55300 1.000 11.34000 160 ILE B C 1
ATOM 4354 O O . ILE B 1 159 ? 53.05100 -15.06600 23.56200 1.000 12.75000 160 ILE B O 1
ATOM 4359 N N . PHE B 1 160 ? 51.43900 -16.32900 22.59300 1.000 10.72000 161 PHE B N 1
ATOM 4360 C CA . PHE B 1 160 ? 51.21000 -15.43400 21.45900 1.000 10.94000 161 PHE B CA 1
ATOM 4361 C C . PHE B 1 160 ? 49.76500 -14.95100 21.57800 1.000 11.75000 161 PHE B C 1
ATOM 4362 O O . PHE B 1 160 ? 48.82900 -15.67800 21.22700 1.000 12.26000 161 PHE B O 1
ATOM 4370 N N . ALA B 1 161 ? 49.57800 -13.73400 22.08700 1.000 10.24000 162 ALA B N 1
ATOM 4371 C CA . ALA B 1 161 ? 48.25600 -13.24000 22.46600 1.000 10.52000 162 ALA B CA 1
ATOM 4372 C C . ALA B 1 161 ? 47.66100 -12.44100 21.31600 1.000 10.20000 162 ALA B C 1
ATOM 4373 O O . ALA B 1 161 ? 48.22000 -11.41800 20.90400 1.000 11.05000 162 ALA B O 1
ATOM 4375 N N . VAL B 1 162 ? 46.52600 -12.91200 20.79800 1.000 10.71000 163 VAL B N 1
ATOM 4376 C CA . VAL B 1 162 ? 45.81800 -12.27900 19.68500 1.000 11.97000 163 VAL B CA 1
ATOM 4377 C C . VAL B 1 162 ? 44.37100 -12.05900 20.12300 1.000 11.95000 163 VAL B C 1
ATOM 4378 O O . VAL B 1 162 ? 43.45400 -12.77000 19.66100 1.000 10.62000 163 VAL B O 1
ATOM 4382 N N . PRO B 1 163 ? 44.11900 -11.10300 21.02000 1.000 9.98000 164 PRO B N 1
ATOM 4383 C CA . PRO B 1 163 ? 42.75600 -10.88200 21.52000 1.000 9.65000 164 PRO B CA 1
ATOM 4384 C C . PRO B 1 163 ? 41.86200 -10.27300 20.45400 1.000 10.10000 164 PRO B C 1
ATOM 4385 O O . PRO B 1 163 ? 42.32100 -9.64600 19.49700 1.000 10.33000 164 PRO B O 1
ATOM 4389 N N . ASN B 1 164 ? 40.55100 -10.45200 20.65600 1.000 9.97000 165 ASN B N 1
ATOM 4390 C CA . ASN B 1 164 ? 39.55300 -9.70500 19.89600 1.000 9.76000 165 ASN B CA 1
ATOM 4391 C C . ASN B 1 164 ? 39.55500 -8.26200 20.38700 1.000 11.82000 165 ASN B C 1
ATOM 4392 O O . ASN B 1 164 ? 39.34700 -8.01400 21.58200 1.000 15.61000 165 ASN B O 1
ATOM 4397 N N . LEU B 1 165 ? 39.81800 -7.31300 19.48500 1.000 10.88000 166 LEU B N 1
ATOM 4398 C CA . LEU B 1 165 ? 39.75300 -5.88600 19.79400 1.000 12.54000 166 LEU B CA 1
ATOM 4399 C C . LEU B 1 165 ? 38.62900 -5.22800 19.00500 1.000 11.36000 166 LEU B C 1
ATOM 4400 O O . LEU B 1 165 ? 38.45000 -5.50400 17.81200 1.000 11.27000 166 LEU B O 1
ATOM 4405 N N . GLN B 1 166 ? 37.87600 -4.34200 19.68100 1.000 11.02000 167 GLN B N 1
ATOM 4406 C CA . GLN B 1 166 ? 36.75900 -3.65500 19.04600 1.000 12.28000 167 GLN B CA 1
ATOM 4407 C C . GLN B 1 166 ? 37.19300 -2.41300 18.27400 1.000 13.64000 167 GLN B C 1
ATOM 4408 O O . GLN B 1 166 ? 36.57100 -2.07300 17.26400 1.000 13.92000 167 GLN B O 1
ATOM 4414 N N . ASP B 1 167 ? 38.23700 -1.73000 18.72000 1.000 13.63000 168 ASP B N 1
ATOM 4415 C CA . ASP B 1 167 ? 38.71500 -0.51300 18.06800 1.000 14.43000 168 ASP B CA 1
ATOM 4416 C C . ASP B 1 167 ? 40.06400 -0.80000 17.42800 1.000 12.66000 168 ASP B C 1
ATOM 4417 O O . ASP B 1 167 ? 41.06300 -0.95200 18.14600 1.000 14.65000 168 ASP B O 1
ATOM 4422 N N . PRO B 1 168 ? 40.15200 -0.86800 16.09900 1.000 14.20000 169 PRO B N 1
ATOM 4423 C CA . PRO B 1 168 ? 41.45300 -1.12400 15.45900 1.000 15.82000 169 PRO B CA 1
ATOM 4424 C C . PRO B 1 168 ? 42.51700 -0.10300 15.82400 1.000 17.40000 169 PRO B C 1
ATOM 4425 O O . PRO B 1 168 ? 43.70800 -0.43100 15.76800 1.000 15.08000 169 PRO B O 1
ATOM 4429 N N . ASN B 1 169 ? 42.13400 1.12000 16.20500 1.000 14.74000 170 ASN B N 1
ATOM 4430 C CA . ASN B 1 169 ? 43.13500 2.11500 16.58300 1.000 12.97000 170 ASN B CA 1
ATOM 4431 C C . ASN B 1 169 ? 43.87300 1.73400 17.85900 1.000 17.48000 170 ASN B C 1
ATOM 4432 O O . ASN B 1 169 ? 45.01500 2.15900 18.05800 1.000 17.93000 170 ASN B O 1
ATOM 4437 N N . TRP B 1 170 ? 43.26000 0.91600 18.70900 1.000 17.01000 171 TRP B N 1
ATOM 4438 C CA . TRP B 1 170 ? 43.92500 0.44400 19.91500 1.000 15.57000 171 TRP B CA 1
ATOM 4439 C C . TRP B 1 170 ? 44.96700 -0.62800 19.60700 1.000 22.37000 171 TRP B C 1
ATOM 4440 O O . TRP B 1 170 ? 45.93100 -0.77400 20.36500 1.000 20.64000 171 TRP B O 1
ATOM 4451 N N . ALA B 1 171 ? 44.82600 -1.32600 18.47500 1.000 25.03000 172 ALA B N 1
ATOM 4452 C CA . ALA B 1 171 ? 45.66800 -2.48300 18.18000 1.000 26.80000 172 ALA B CA 1
ATOM 4453 C C . ALA B 1 171 ? 47.15500 -2.14400 18.11000 1.000 26.18000 172 ALA B C 1
ATOM 4454 O O . ALA B 1 171 ? 47.99100 -2.96400 18.50600 1.000 35.16000 172 ALA B O 1
ATOM 4456 N N . GLY B 1 172 ? 47.51200 -0.95600 17.61200 1.000 28.44000 173 GLY B N 1
ATOM 4457 C CA . GLY B 1 172 ? 48.91200 -0.66600 17.34600 1.000 33.49000 173 GLY B CA 1
ATOM 4458 C C . GLY B 1 172 ? 49.72500 -0.19800 18.53500 1.000 33.14000 173 GLY B C 1
ATOM 4459 O O . GLY B 1 172 ? 50.95800 -0.25400 18.48300 1.000 39.30000 173 GLY B O 1
ATOM 4460 N N . HIS B 1 173 ? 49.07600 0.26600 19.60500 1.000 30.62000 174 HIS B N 1
ATOM 4461 C CA . HIS B 1 173 ? 49.80600 0.74200 20.77500 1.000 28.88000 174 HIS B CA 1
ATOM 4462 C C . HIS B 1 173 ? 49.23100 0.17000 22.06400 1.000 26.91000 174 HIS B C 1
ATOM 4463 O O . HIS B 1 173 ? 49.38400 0.77900 23.13100 1.000 27.17000 174 HIS B O 1
ATOM 4470 N N . ALA B 1 174 ? 48.55200 -0.97100 21.98200 1.000 24.79000 175 ALA B N 1
ATOM 4471 C CA . ALA B 1 174 ? 47.95300 -1.56500 23.16500 1.000 19.88000 175 ALA B CA 1
ATOM 4472 C C . ALA B 1 174 ? 49.01000 -1.78300 24.24000 1.000 22.70000 175 ALA B C 1
ATOM 4473 O O . ALA B 1 174 ? 50.12000 -2.24700 23.96100 1.000 23.17000 175 ALA B O 1
ATOM 4475 N N . THR B 1 175 ? 48.65800 -1.43700 25.47400 1.000 18.24000 176 THR B N 1
ATOM 4476 C CA . THR B 1 175 ? 49.54600 -1.56800 26.62500 1.000 20.93000 176 THR B CA 1
ATOM 4477 C C . THR B 1 175 ? 49.45700 -2.94200 27.27700 1.000 17.87000 176 THR B C 1
ATOM 4478 O O . THR B 1 175 ? 50.02800 -3.15400 28.35600 1.000 19.85000 176 THR B O 1
ATOM 4482 N N . THR B 1 176 ? 48.76500 -3.87900 26.63200 1.000 15.41000 177 THR B N 1
ATOM 4483 C CA . THR B 1 176 ? 48.37800 -5.15000 27.21700 1.000 12.37000 177 THR B CA 1
ATOM 4484 C C . THR B 1 176 ? 49.26800 -6.30800 26.78400 1.000 11.66000 177 THR B C 1
ATOM 4485 O O . THR B 1 176 ? 48.90600 -7.46400 27.02200 1.000 11.97000 177 THR B O 1
ATOM 4489 N N . SER B 1 177 ? 50.40800 -6.02800 26.14800 1.000 13.31000 178 SER B N 1
ATOM 4490 C CA . SER B 1 177 ? 51.37500 -7.06300 25.74700 1.000 14.11000 178 SER B CA 1
ATOM 4491 C C . SER B 1 177 ? 50.79000 -8.05600 24.74700 1.000 14.28000 178 SER B C 1
ATOM 4492 O O . SER B 1 177 ? 50.85000 -9.27300 24.93900 1.000 14.89000 178 SER B O 1
ATOM 4495 N N . ILE B 1 178 ? 50.25000 -7.53600 23.65800 1.000 13.20000 179 ILE B N 1
ATOM 4496 C CA . ILE B 1 178 ? 49.64400 -8.38500 22.65000 1.000 13.13000 179 ILE B CA 1
ATOM 4497 C C . ILE B 1 178 ? 50.57200 -8.53100 21.45400 1.000 12.73000 179 ILE B C 1
ATOM 4498 O O . ILE B 1 178 ? 51.43800 -7.69100 21.18900 1.000 14.21000 179 ILE B O 1
ATOM 4503 N N . ASP B 1 179 ? 50.35300 -9.60400 20.68900 1.000 12.30000 180 ASP B N 1
ATOM 4504 C CA . ASP B 1 179 ? 51.16600 -9.94500 19.52900 1.000 12.55000 180 ASP B CA 1
ATOM 4505 C C . ASP B 1 179 ? 50.39400 -9.78300 18.23100 1.000 12.98000 180 ASP B C 1
ATOM 4506 O O . ASP B 1 179 ? 50.95500 -9.98500 17.14200 1.000 13.24000 180 ASP B O 1
ATOM 4511 N N . GLY B 1 180 ? 49.13100 -9.40200 18.32300 1.000 12.46000 181 GLY B N 1
ATOM 4512 C CA . GLY B 1 180 ? 48.28200 -9.24600 17.16200 1.000 12.18000 181 GLY B CA 1
ATOM 4513 C C . GLY B 1 180 ? 46.86800 -8.99100 17.63100 1.000 12.10000 181 GLY B C 1
ATOM 4514 O O . GLY B 1 180 ? 46.60700 -8.87300 18.83300 1.000 11.88000 181 GLY B O 1
ATOM 4515 N N . ALA B 1 181 ? 45.94900 -8.89400 16.66300 1.000 9.83000 182 ALA B N 1
ATOM 4516 C CA . ALA B 1 181 ? 44.54400 -8.67000 16.99400 1.000 10.99000 182 ALA B CA 1
ATOM 4517 C C . ALA B 1 181 ? 43.63800 -9.48300 16.08500 1.000 10.62000 182 ALA B C 1
ATOM 4518 O O . ALA B 1 181 ? 43.95500 -9.73600 14.92100 1.000 11.39000 182 ALA B O 1
ATOM 4520 N N . PHE B 1 182 ? 42.48300 -9.84900 16.64100 1.000 9.49000 183 PHE B N 1
ATOM 4521 C CA . PHE B 1 182 ? 41.43300 -10.61100 15.96900 1.000 9.42000 183 PHE B CA 1
ATOM 4522 C C . PHE B 1 182 ? 40.21200 -9.70500 15.83500 1.000 9.72000 183 PHE B C 1
ATOM 4523 O O . PHE B 1 182 ? 39.76500 -9.11400 16.82100 1.000 11.48000 183 PHE B O 1
ATOM 4531 N N . SER B 1 183 ? 39.67800 -9.58500 14.62500 1.000 9.77000 184 SER B N 1
ATOM 4532 C CA . SER B 1 183 ? 38.49100 -8.76800 14.37800 1.000 8.94000 184 SER B CA 1
ATOM 4533 C C . SER B 1 183 ? 37.23100 -9.63000 14.39000 1.000 9.83000 184 SER B C 1
ATOM 4534 O O . SER B 1 183 ? 37.21700 -10.73800 13.84100 1.000 10.83000 184 SER B O 1
ATOM 4537 N N . TRP B 1 184 ? 36.16700 -9.10000 15.00600 1.000 8.95000 185 TRP B N 1
ATOM 4538 C CA . TRP B 1 184 ? 34.83000 -9.69400 14.97000 1.000 9.36000 185 TRP B CA 1
ATOM 4539 C C . TRP B 1 184 ? 33.93500 -9.06500 13.89900 1.000 9.91000 185 TRP B C 1
ATOM 4540 O O . TRP B 1 184 ? 32.74000 -9.36200 13.84600 1.000 11.95000 185 TRP B O 1
ATOM 4551 N N . TYR B 1 185 ? 34.49100 -8.22800 13.02300 1.000 9.43000 186 TYR B N 1
ATOM 4552 C CA . TYR B 1 185 ? 33.71700 -7.55600 11.97500 1.000 10.57000 186 TYR B CA 1
ATOM 4553 C C . TYR B 1 185 ? 33.59300 -8.48100 10.76400 1.000 10.80000 186 TYR B C 1
ATOM 4554 O O . TYR B 1 185 ? 34.18700 -8.27400 9.70600 1.000 11.00000 186 TYR B O 1
ATOM 4563 N N . ALA B 1 186 ? 32.76800 -9.52000 10.92800 1.000 9.86000 187 ALA B N 1
ATOM 4564 C CA . ALA B 1 186 ? 32.64300 -10.58000 9.93300 1.000 9.20000 187 ALA B CA 1
ATOM 4565 C C . ALA B 1 186 ? 31.49000 -10.38200 8.96300 1.000 9.14000 187 ALA B C 1
ATOM 4566 O O . ALA B 1 186 ? 31.35000 -11.17200 8.02500 1.000 11.26000 187 ALA B O 1
ATOM 4568 N N . TRP B 1 187 ? 30.68000 -9.35000 9.15800 1.000 8.96000 188 TRP B N 1
ATOM 4569 C CA . TRP B 1 187 ? 29.47900 -9.08400 8.37500 1.000 8.63000 188 TRP B CA 1
ATOM 4570 C C . TRP B 1 187 ? 29.43400 -7.58900 8.08000 1.000 11.00000 188 TRP B C 1
ATOM 4571 O O . TRP B 1 187 ? 30.18300 -6.81500 8.70200 1.000 10.97000 188 TRP B O 1
ATOM 4582 N N . PRO B 1 188 ? 28.57900 -7.13600 7.16200 1.000 10.38000 189 PRO B N 1
ATOM 4583 C CA . PRO B 1 188 ? 28.49300 -5.68700 6.89400 1.000 10.43000 189 PRO B CA 1
ATOM 4584 C C . PRO B 1 188 ? 27.93300 -4.96600 8.11700 1.000 10.26000 189 PRO B C 1
ATOM 4585 O O . PRO B 1 188 ? 26.84500 -5.29500 8.60000 1.000 11.39000 189 PRO B O 1
ATOM 4589 N N . THR B 1 189 ? 28.70400 -4.01700 8.65300 1.000 10.73000 190 THR B N 1
ATOM 4590 C CA . THR B 1 189 ? 28.32100 -3.32800 9.88500 1.000 12.20000 190 THR B CA 1
ATOM 4591 C C . THR B 1 189 ? 29.12900 -2.04800 10.02800 1.000 13.46000 190 THR B C 1
ATOM 4592 O O . THR B 1 189 ? 30.27400 -1.96700 9.57100 1.000 15.01000 190 THR B O 1
ATOM 4596 N N . ASP B 1 190 ? 28.52600 -1.05000 10.67800 1.000 12.77000 191 ASP B N 1
ATOM 4597 C CA . ASP B 1 190 ? 29.23900 0.17000 11.02700 1.000 13.00000 191 ASP B CA 1
ATOM 4598 C C . ASP B 1 190 ? 29.71300 0.17000 12.47800 1.000 14.37000 191 ASP B C 1
ATOM 4599 O O . ASP B 1 190 ? 30.11200 1.22500 12.98800 1.000 16.77000 191 ASP B O 1
ATOM 4604 N N . GLY B 1 191 ? 29.68500 -0.97700 13.15200 1.000 12.46000 192 GLY B N 1
ATOM 4605 C CA . GLY B 1 191 ? 30.11300 -1.07000 14.53200 1.000 13.23000 192 GLY B CA 1
ATOM 4606 C C . GLY B 1 191 ? 28.92900 -1.12600 15.48200 1.000 13.31000 192 GLY B C 1
ATOM 4607 O O . GLY B 1 191 ? 27.79900 -0.77900 15.13700 1.000 12.67000 192 GLY B O 1
ATOM 4608 N N . GLY B 1 192 ? 29.19500 -1.58900 16.70100 1.000 15.00000 193 GLY B N 1
ATOM 4609 C CA . GLY B 1 192 ? 28.14500 -1.66500 17.70900 1.000 14.22000 193 GLY B CA 1
ATOM 4610 C C . GLY B 1 192 ? 26.96800 -2.54500 17.34200 1.000 14.09000 193 GLY B C 1
ATOM 4611 O O . GLY B 1 192 ? 25.86800 -2.35200 17.87600 1.000 13.80000 193 GLY B O 1
ATOM 4612 N N . ASN B 1 193 ? 27.17000 -3.50500 16.43700 1.000 13.05000 194 ASN B N 1
ATOM 4613 C CA . ASN B 1 193 ? 26.14100 -4.40500 15.91500 1.000 12.80000 194 ASN B CA 1
ATOM 4614 C C . ASN B 1 193 ? 25.17100 -3.71800 14.95700 1.000 14.12000 194 ASN B C 1
ATOM 4615 O O . ASN B 1 193 ? 24.11000 -4.27800 14.64200 1.000 13.86000 194 ASN B O 1
ATOM 4620 N N . SER B 1 194 ? 25.50900 -2.52200 14.47200 1.000 11.60000 195 SER B N 1
ATOM 4621 C CA . SER B 1 194 ? 24.66900 -1.84300 13.49500 1.000 11.27000 195 SER B CA 1
ATOM 4622 C C . SER B 1 194 ? 24.56900 -2.64900 12.20100 1.000 11.72000 195 SER B C 1
ATOM 4623 O O . SER B 1 194 ? 25.52900 -3.29500 11.77300 1.000 12.72000 195 SER B O 1
ATOM 4626 N N . ILE B 1 195 ? 23.38800 -2.61000 11.58100 1.000 11.65000 196 ILE B N 1
ATOM 4627 C CA . ILE B 1 195 ? 23.09100 -3.36700 10.36500 1.000 11.39000 196 ILE B CA 1
ATOM 4628 C C . ILE B 1 195 ? 23.15600 -2.42400 9.17500 1.000 12.21000 196 ILE B C 1
ATOM 4629 O O . ILE B 1 195 ? 22.53500 -1.35100 9.19000 1.000 14.24000 196 ILE B O 1
ATOM 4634 N N . ILE B 1 196 ? 23.89800 -2.82100 8.13600 1.000 10.32000 197 ILE B N 1
ATOM 4635 C CA . ILE B 1 196 ? 23.98500 -2.05300 6.89700 1.000 13.20000 197 ILE B CA 1
ATOM 4636 C C . ILE B 1 196 ? 23.82700 -2.97700 5.69000 1.000 13.20000 197 ILE B C 1
ATOM 4637 O O . ILE B 1 196 ? 23.98600 -4.19700 5.78000 1.000 13.08000 197 ILE B O 1
ATOM 4642 N N A LYS B 1 197 ? 23.53100 -2.37000 4.54200 0.490 14.39000 198 LYS B N 1
ATOM 4643 N N B LYS B 1 197 ? 23.53000 -2.37100 4.54100 0.510 14.38000 198 LYS B N 1
ATOM 4644 C CA A LYS B 1 197 ? 23.41800 -3.12100 3.29900 0.490 14.57000 198 LYS B CA 1
ATOM 4645 C CA B LYS B 1 197 ? 23.41100 -3.12900 3.30200 0.510 14.56000 198 LYS B CA 1
ATOM 4646 C C A LYS B 1 197 ? 24.75700 -3.75800 2.93400 0.490 15.36000 198 LYS B C 1
ATOM 4647 C C B LYS B 1 197 ? 24.75300 -3.75500 2.92900 0.510 15.35000 198 LYS B C 1
ATOM 4648 O O A LYS B 1 197 ? 25.82700 -3.24600 3.27500 0.490 15.30000 198 LYS B O 1
ATOM 4649 O O B LYS B 1 197 ? 25.82000 -3.23300 3.26100 0.510 15.30000 198 LYS B O 1
ATOM 4660 N N . GLY B 1 198 ? 24.69100 -4.89200 2.23500 1.000 16.63000 199 GLY B N 1
ATOM 4661 C CA . GLY B 1 198 ? 25.87300 -5.50500 1.66900 1.000 15.07000 199 GLY B CA 1
ATOM 4662 C C . GLY B 1 198 ? 26.14300 -4.94900 0.28100 1.000 16.23000 199 GLY B C 1
ATOM 4663 O O . GLY B 1 198 ? 25.55700 -3.93800 -0.11900 1.000 17.45000 199 GLY B O 1
ATOM 4664 N N . PRO B 1 199 ? 27.04600 -5.58600 -0.48400 1.000 14.68000 200 PRO B N 1
ATOM 4665 C CA . PRO B 1 199 ? 27.82400 -6.77400 -0.10500 1.000 11.87000 200 PRO B CA 1
ATOM 4666 C C . PRO B 1 199 ? 28.91400 -6.45300 0.90600 1.000 12.89000 200 PRO B C 1
ATOM 4667 O O . PRO B 1 199 ? 29.27200 -5.29200 1.12200 1.000 13.37000 200 PRO B O 1
ATOM 4671 N N . MET B 1 200 ? 29.44900 -7.50900 1.51100 1.000 11.71000 201 MET B N 1
ATOM 4672 C CA . MET B 1 200 ? 30.55200 -7.38900 2.45800 1.000 12.10000 201 MET B CA 1
ATOM 4673 C C . MET B 1 200 ? 31.72500 -6.71100 1.74300 1.000 10.41000 201 MET B C 1
ATOM 4674 O O . MET B 1 200 ? 32.06600 -7.06800 0.60500 1.000 12.51000 201 MET B O 1
ATOM 4679 N N . THR B 1 201 ? 32.36600 -5.76400 2.41300 1.000 12.10000 202 THR B N 1
ATOM 4680 C CA . THR B 1 201 ? 33.61800 -5.18500 1.94400 1.000 11.67000 202 THR B CA 1
ATOM 4681 C C . THR B 1 201 ? 34.70500 -5.42600 2.98500 1.000 13.32000 202 THR B C 1
ATOM 4682 O O . THR B 1 201 ? 34.44700 -5.92500 4.08600 1.000 12.59000 202 THR B O 1
ATOM 4686 N N . THR B 1 202 ? 35.94100 -5.04700 2.63500 1.000 13.01000 203 THR B N 1
ATOM 4687 C CA . THR B 1 202 ? 37.08000 -5.19900 3.53200 1.000 11.24000 203 THR B CA 1
ATOM 4688 C C . THR B 1 202 ? 37.38300 -3.92900 4.33000 1.000 11.22000 203 THR B C 1
ATOM 4689 O O . THR B 1 202 ? 38.50900 -3.76000 4.81200 1.000 12.48000 203 THR B O 1
ATOM 4693 N N . ILE B 1 203 ? 36.38800 -3.06100 4.53300 1.000 11.47000 204 ILE B N 1
ATOM 4694 C CA . ILE B 1 203 ? 36.63600 -1.76800 5.17900 1.000 12.23000 204 ILE B CA 1
ATOM 4695 C C . ILE B 1 203 ? 37.23500 -1.93600 6.57600 1.000 12.04000 204 ILE B C 1
ATOM 4696 O O . ILE B 1 203 ? 38.19900 -1.24300 6.93900 1.000 13.84000 204 ILE B O 1
ATOM 4701 N N . TRP B 1 204 ? 36.70300 -2.86000 7.37900 1.000 11.46000 205 TRP B N 1
ATOM 4702 C CA . TRP B 1 204 ? 37.25800 -3.04600 8.71400 1.000 10.39000 205 TRP B CA 1
ATOM 4703 C C . TRP B 1 204 ? 38.59400 -3.77700 8.66000 1.000 10.94000 205 TRP B C 1
ATOM 4704 O O . TRP B 1 204 ? 39.50100 -3.47100 9.43800 1.000 10.92000 205 TRP B O 1
ATOM 4715 N N . ASP B 1 205 ? 38.73500 -4.74500 7.74500 1.000 10.43000 206 ASP B N 1
ATOM 4716 C CA . ASP B 1 205 ? 40.00500 -5.45400 7.61800 1.000 12.74000 206 ASP B CA 1
ATOM 4717 C C . ASP B 1 205 ? 41.13700 -4.47800 7.33600 1.000 10.40000 206 ASP B C 1
ATOM 4718 O O . ASP B 1 205 ? 42.23000 -4.60500 7.90200 1.000 13.68000 206 ASP B O 1
ATOM 4723 N N . ASP B 1 206 ? 40.88700 -3.49700 6.46400 1.000 12.62000 207 ASP B N 1
ATOM 4724 C CA . ASP B 1 206 ? 41.92400 -2.52000 6.14000 1.000 12.14000 207 ASP B CA 1
ATOM 4725 C C . ASP B 1 206 ? 42.32200 -1.70500 7.37100 1.000 13.27000 207 ASP B C 1
ATOM 4726 O O . ASP B 1 206 ? 43.50500 -1.39100 7.56100 1.000 14.22000 207 ASP B O 1
ATOM 4731 N N . ARG B 1 207 ? 41.35300 -1.36000 8.22400 1.000 12.97000 208 ARG B N 1
ATOM 4732 C CA . ARG B 1 207 ? 41.66100 -0.59200 9.43200 1.000 13.83000 208 ARG B CA 1
ATOM 4733 C C . ARG B 1 207 ? 42.53900 -1.39300 10.38700 1.000 13.97000 208 ARG B C 1
ATOM 4734 O O . ARG B 1 207 ? 43.49600 -0.86000 10.97000 1.000 13.70000 208 ARG B O 1
ATOM 4742 N N . PHE B 1 208 ? 42.22800 -2.67800 10.57800 1.000 11.77000 209 PHE B N 1
ATOM 4743 C CA . PHE B 1 208 ? 43.07200 -3.51900 11.42700 1.000 11.29000 209 PHE B CA 1
ATOM 4744 C C . PHE B 1 208 ? 44.47200 -3.67200 10.84000 1.000 13.25000 209 PHE B C 1
ATOM 4745 O O . PHE B 1 208 ? 45.47200 -3.51300 11.54900 1.000 13.94000 209 PHE B O 1
ATOM 4753 N N . ARG B 1 209 ? 44.56500 -3.98300 9.54500 1.000 13.21000 210 ARG B N 1
ATOM 4754 C CA . ARG B 1 209 ? 45.88100 -4.17900 8.93300 1.000 15.13000 210 ARG B CA 1
ATOM 4755 C C . ARG B 1 209 ? 46.73200 -2.91900 9.00900 1.000 15.84000 210 ARG B C 1
ATOM 4756 O O . ARG B 1 209 ? 47.94900 -2.99700 9.23200 1.000 16.06000 210 ARG B O 1
ATOM 4764 N N A ASN B 1 210 ? 46.10400 -1.75000 8.83200 0.570 13.37000 211 ASN B N 1
ATOM 4765 N N B ASN B 1 210 ? 46.11600 -1.74700 8.83100 0.430 13.41000 211 ASN B N 1
ATOM 4766 C CA A ASN B 1 210 ? 46.82200 -0.47500 8.88600 0.570 14.85000 211 ASN B CA 1
ATOM 4767 C CA B ASN B 1 210 ? 46.87400 -0.49800 8.88000 0.430 14.89000 211 ASN B CA 1
ATOM 4768 C C A ASN B 1 210 ? 47.39000 -0.21200 10.27300 0.570 18.36000 211 ASN B C 1
ATOM 4769 C C B ASN B 1 210 ? 47.37400 -0.17900 10.28000 0.430 18.37000 211 ASN B C 1
ATOM 4770 O O A ASN B 1 210 ? 48.41400 0.47000 10.40700 0.570 21.58000 211 ASN B O 1
ATOM 4771 O O B ASN B 1 210 ? 48.33500 0.58600 10.42300 0.430 21.55000 211 ASN B O 1
ATOM 4780 N N . ASN B 1 211 ? 46.74900 -0.73900 11.31200 1.000 16.06000 212 ASN B N 1
ATOM 4781 C CA . ASN B 1 211 ? 47.18700 -0.53800 12.68400 1.000 15.42000 212 ASN B CA 1
ATOM 4782 C C . ASN B 1 211 ? 48.06700 -1.67000 13.20500 1.000 16.79000 212 ASN B C 1
ATOM 4783 O O . ASN B 1 211 ? 48.58200 -1.56800 14.32300 1.000 24.17000 212 ASN B O 1
ATOM 4788 N N . LEU B 1 212 ? 48.27900 -2.71900 12.41900 1.000 15.83000 213 LEU B N 1
ATOM 4789 C CA . LEU B 1 212 ? 49.01500 -3.90800 12.84500 1.000 20.16000 213 LEU B CA 1
ATOM 4790 C C . LEU B 1 212 ? 50.21600 -4.19000 11.94400 1.000 24.89000 213 LEU B C 1
ATOM 4791 O O . LEU B 1 212 ? 50.58200 -5.35400 11.74600 1.000 26.69000 213 LEU B O 1
ATOM 4796 N N . LYS B 1 213 ? 50.84000 -3.15200 11.38500 1.000 28.55000 214 LYS B N 1
ATOM 4797 C CA . LYS B 1 213 ? 51.80100 -3.38300 10.30800 1.000 35.18000 214 LYS B CA 1
ATOM 4798 C C . LYS B 1 213 ? 52.99600 -4.24100 10.71600 1.000 33.96000 214 LYS B C 1
ATOM 4799 O O . LYS B 1 213 ? 53.61600 -4.86000 9.84400 1.000 47.03000 214 LYS B O 1
ATOM 4805 N N . ASP B 1 214 ? 53.34100 -4.31000 12.00300 1.000 28.46000 215 ASP B N 1
ATOM 4806 C CA . ASP B 1 214 ? 54.36400 -5.26000 12.42600 1.000 34.09000 215 ASP B CA 1
ATOM 4807 C C . ASP B 1 214 ? 53.82800 -6.47500 13.16800 1.000 38.82000 215 ASP B C 1
ATOM 4808 O O . ASP B 1 214 ? 54.51900 -7.49800 13.22400 1.000 43.28000 215 ASP B O 1
ATOM 4813 N N . LYS B 1 215 ? 52.62100 -6.40200 13.70800 1.000 24.69000 216 LYS B N 1
ATOM 4814 C CA . LYS B 1 215 ? 52.01700 -7.50800 14.43200 1.000 17.10000 216 LYS B CA 1
ATOM 4815 C C . LYS B 1 215 ? 51.18000 -8.34400 13.46000 1.000 19.48000 216 LYS B C 1
ATOM 4816 O O . LYS B 1 215 ? 51.21600 -8.14300 12.24400 1.000 33.26000 216 LYS B O 1
ATOM 4822 N N A VAL B 1 216 ? 50.40400 -9.29200 14.00800 0.500 14.35000 217 VAL B N 1
ATOM 4823 N N B VAL B 1 216 ? 50.43900 -9.31100 13.96600 0.500 14.32000 217 VAL B N 1
ATOM 4824 C CA A VAL B 1 216 ? 49.65000 -10.29300 13.25100 0.500 13.21000 217 VAL B CA 1
ATOM 4825 C CA B VAL B 1 216 ? 49.69100 -10.18500 13.07500 0.500 13.01000 217 VAL B CA 1
ATOM 4826 C C A VAL B 1 216 ? 48.17500 -9.90000 13.21800 0.500 12.81000 217 VAL B C 1
ATOM 4827 C C B VAL B 1 216 ? 48.20400 -9.88400 13.18100 0.500 12.85000 217 VAL B C 1
ATOM 4828 O O A VAL B 1 216 ? 47.63800 -9.40100 14.21300 0.500 12.83000 217 VAL B O 1
ATOM 4829 O O B VAL B 1 216 ? 47.69600 -9.45100 14.22000 0.500 12.78000 217 VAL B O 1
ATOM 4836 N N . TYR B 1 217 ? 47.51000 -10.11900 12.07800 1.000 11.82000 218 TYR B N 1
ATOM 4837 C CA . TYR B 1 217 ? 46.06900 -9.92000 11.97200 1.000 10.73000 218 TYR B CA 1
ATOM 4838 C C . TYR B 1 217 ? 45.39300 -11.27800 11.78800 1.000 10.32000 218 TYR B C 1
ATOM 4839 O O . TYR B 1 217 ? 45.77400 -12.04700 10.89900 1.000 11.15000 218 TYR B O 1
ATOM 4848 N N . MET B 1 218 ? 44.41700 -11.58700 12.64400 1.000 9.17000 219 MET B N 1
ATOM 4849 C CA . MET B 1 218 ? 43.57400 -12.76700 12.46600 1.000 10.20000 219 MET B CA 1
ATOM 4850 C C . MET B 1 218 ? 42.23400 -12.26700 11.92200 1.000 10.62000 219 MET B C 1
ATOM 4851 O O . MET B 1 218 ? 41.47500 -11.58800 12.63600 1.000 10.10000 219 MET B O 1
ATOM 4856 N N . ALA B 1 219 ? 41.93300 -12.60600 10.66700 1.000 8.96000 220 ALA B N 1
ATOM 4857 C CA . ALA B 1 219 ? 40.71700 -12.11300 10.01900 1.000 9.83000 220 ALA B CA 1
ATOM 4858 C C . ALA B 1 219 ? 39.54900 -13.07900 10.24200 1.000 9.29000 220 ALA B C 1
ATOM 4859 O O . ALA B 1 219 ? 39.74600 -14.30100 10.24000 1.000 9.75000 220 ALA B O 1
ATOM 4861 N N . PRO B 1 220 ? 38.32600 -12.56600 10.40900 1.000 8.90000 221 PRO B N 1
ATOM 4862 C CA . PRO B 1 220 ? 37.15900 -13.43900 10.60800 1.000 8.98000 221 PRO B CA 1
ATOM 4863 C C . PRO B 1 220 ? 36.54000 -13.84100 9.28100 1.000 9.24000 221 PRO B C 1
ATOM 4864 O O . PRO B 1 220 ? 36.46000 -13.05900 8.33300 1.000 9.62000 221 PRO B O 1
ATOM 4868 N N . VAL B 1 221 ? 36.07900 -15.08700 9.22100 1.000 8.58000 222 VAL B N 1
ATOM 4869 C CA . VAL B 1 221 ? 35.29500 -15.57300 8.08600 1.000 7.81000 222 VAL B CA 1
ATOM 4870 C C . VAL B 1 221 ? 34.01600 -16.18500 8.62800 1.000 7.88000 222 VAL B C 1
ATOM 4871 O O . VAL B 1 221 ? 34.06300 -17.15900 9.38400 1.000 9.47000 222 VAL B O 1
ATOM 4875 N N . SER B 1 222 ? 32.86600 -15.64400 8.21500 1.000 8.59000 223 SER B N 1
ATOM 4876 C CA . SER B 1 222 ? 31.57300 -16.15700 8.64900 1.000 8.09000 223 SER B CA 1
ATOM 4877 C C . SER B 1 222 ? 30.64800 -16.27300 7.44600 1.000 8.57000 223 SER B C 1
ATOM 4878 O O . SER B 1 222 ? 30.66200 -15.40000 6.57200 1.000 8.71000 223 SER B O 1
ATOM 4881 N N . PRO B 1 223 ? 29.81300 -17.32600 7.37200 1.000 7.84000 224 PRO B N 1
ATOM 4882 C CA . PRO B 1 223 ? 28.92700 -17.47200 6.20200 1.000 7.88000 224 PRO B CA 1
ATOM 4883 C C . PRO B 1 223 ? 27.61000 -16.69900 6.26900 1.000 8.36000 224 PRO B C 1
ATOM 4884 O O . PRO B 1 223 ? 27.02800 -16.39100 5.21900 1.000 9.39000 224 PRO B O 1
ATOM 4888 N N . TRP B 1 224 ? 27.10300 -16.41400 7.47200 1.000 7.86000 225 TRP B N 1
ATOM 4889 C CA . TRP B 1 224 ? 25.71000 -16.00600 7.63400 1.000 9.34000 225 TRP B CA 1
ATOM 4890 C C . TRP B 1 224 ? 25.53800 -15.38800 9.01800 1.000 8.86000 225 TRP B C 1
ATOM 4891 O O . TRP B 1 224 ? 26.43200 -15.44500 9.85900 1.000 9.02000 225 TRP B O 1
ATOM 4902 N N . PHE B 1 225 ? 24.36500 -14.81000 9.26400 1.000 8.72000 226 PHE B N 1
ATOM 4903 C CA . PHE B 1 225 ? 24.03800 -14.35000 10.61500 1.000 8.62000 226 PHE B CA 1
ATOM 4904 C C . PHE B 1 225 ? 22.52800 -14.24100 10.71900 1.000 8.38000 226 PHE B C 1
ATOM 4905 O O . PHE B 1 225 ? 21.90700 -13.48700 9.95300 1.000 9.73000 226 PHE B O 1
ATOM 4913 N N . SER B 1 226 ? 21.94500 -14.96900 11.67000 1.000 8.72000 227 SER B N 1
ATOM 4914 C CA . SER B 1 226 ? 20.53200 -14.80800 11.99700 1.000 8.98000 227 SER B CA 1
ATOM 4915 C C . SER B 1 226 ? 20.33500 -15.27200 13.42800 1.000 8.49000 227 SER B C 1
ATOM 4916 O O . SER B 1 226 ? 20.71100 -16.39400 13.75800 1.000 9.79000 227 SER B O 1
ATOM 4919 N N . THR B 1 227 ? 19.74000 -14.42400 14.27200 1.000 9.36000 228 THR B N 1
ATOM 4920 C CA . THR B 1 227 ? 19.49700 -14.79800 15.66200 1.000 9.42000 228 THR B CA 1
ATOM 4921 C C . THR B 1 227 ? 18.09500 -14.34600 16.06000 1.000 9.86000 228 THR B C 1
ATOM 4922 O O . THR B 1 227 ? 17.56700 -13.37300 15.51700 1.000 11.03000 228 THR B O 1
ATOM 4926 N N . HIS B 1 228 ? 17.46800 -15.08000 16.99900 1.000 8.97000 229 HIS B N 1
ATOM 4927 C CA . HIS B 1 228 ? 16.03900 -14.84300 17.27200 1.000 9.48000 229 HIS B CA 1
ATOM 4928 C C . HIS B 1 228 ? 15.74900 -15.13500 18.74500 1.000 10.10000 229 HIS B C 1
ATOM 4929 O O . HIS B 1 228 ? 15.10500 -16.12500 19.08400 1.000 11.72000 229 HIS B O 1
ATOM 4936 N N . PHE B 1 229 ? 16.24100 -14.24600 19.59700 1.000 10.24000 230 PHE B N 1
ATOM 4937 C CA . PHE B 1 229 ? 16.04300 -14.34600 21.05800 1.000 9.99000 230 PHE B CA 1
ATOM 4938 C C . PHE B 1 229 ? 15.61700 -12.96900 21.55700 1.000 11.15000 230 PHE B C 1
ATOM 4939 O O . PHE B 1 229 ? 15.79400 -11.99800 20.89900 1.000 11.74000 230 PHE B O 1
ATOM 4947 N N . ASN B 1 230 ? 15.15600 -12.89500 22.79900 1.000 13.76000 231 ASN B N 1
ATOM 4948 C CA . ASN B 1 230 ? 14.83400 -11.58100 23.40500 1.000 13.28000 231 ASN B CA 1
ATOM 4949 C C . ASN B 1 230 ? 16.10100 -10.70500 23.41800 1.000 10.60000 231 ASN B C 1
ATOM 4950 O O . ASN B 1 230 ? 15.99700 -9.55300 23.14700 1.000 13.06000 231 ASN B O 1
ATOM 4955 N N . THR B 1 231 ? 17.26500 -11.27800 23.71400 1.000 11.46000 232 THR B N 1
ATOM 4956 C CA . THR B 1 231 ? 18.50600 -10.48000 23.85800 1.000 9.99000 232 THR B CA 1
ATOM 4957 C C . THR B 1 231 ? 19.15300 -10.11900 22.51500 1.000 12.02000 232 THR B C 1
ATOM 4958 O O . THR B 1 231 ? 19.99700 -9.26900 22.51900 1.000 13.33000 232 THR B O 1
ATOM 4962 N N . LYS B 1 232 ? 18.71900 -10.76000 21.42600 1.000 11.66000 233 LYS B N 1
ATOM 4963 C CA . LYS B 1 232 ? 19.30000 -10.49800 20.11000 1.000 10.49000 233 LYS B CA 1
ATOM 4964 C C . LYS B 1 232 ? 18.36800 -11.06300 19.05000 1.000 9.33000 233 LYS B C 1
ATOM 4965 O O . LYS B 1 232 ? 18.11800 -12.27600 19.02100 1.000 10.38000 233 LYS B O 1
ATOM 4971 N N . ASN B 1 233 ? 17.84000 -10.19100 18.18500 1.000 9.40000 234 ASN B N 1
ATOM 4972 C CA . ASN B 1 233 ? 16.83100 -10.59700 17.21300 1.000 9.79000 234 ASN B CA 1
ATOM 4973 C C . ASN B 1 233 ? 17.05500 -9.79200 15.93400 1.000 9.63000 234 ASN B C 1
ATOM 4974 O O . ASN B 1 233 ? 16.37200 -8.79900 15.67600 1.000 11.77000 234 ASN B O 1
ATOM 4979 N N . TRP B 1 234 ? 18.03500 -10.21900 15.13800 1.000 10.00000 235 TRP B N 1
ATOM 4980 C CA . TRP B 1 234 ? 18.35100 -9.50000 13.90900 1.000 9.65000 235 TRP B CA 1
ATOM 4981 C C . TRP B 1 234 ? 19.07600 -10.40900 12.92800 1.000 10.70000 235 TRP B C 1
ATOM 4982 O O . TRP B 1 234 ? 19.52700 -11.51000 13.27300 1.000 10.45000 235 TRP B O 1
ATOM 4993 N N . VAL B 1 235 ? 19.17600 -9.91600 11.68500 1.000 9.54000 236 VAL B N 1
ATOM 4994 C CA . VAL B 1 235 ? 20.02400 -10.49100 10.64500 1.000 9.86000 236 VAL B CA 1
ATOM 4995 C C . VAL B 1 235 ? 21.07300 -9.46500 10.22500 1.000 9.84000 236 VAL B C 1
ATOM 4996 O O . VAL B 1 235 ? 20.83300 -8.25300 10.26700 1.000 11.65000 236 VAL B O 1
ATOM 5000 N N . PHE B 1 236 ? 22.25300 -9.94600 9.81900 1.000 9.64000 237 PHE B N 1
ATOM 5001 C CA . PHE B 1 236 ? 23.14800 -9.14700 8.98800 1.000 9.41000 237 PHE B CA 1
ATOM 5002 C C . PHE B 1 236 ? 22.91600 -9.53600 7.52500 1.000 10.81000 237 PHE B C 1
ATOM 5003 O O . PHE B 1 236 ? 22.36600 -10.60200 7.22400 1.000 10.68000 237 PHE B O 1
ATOM 5011 N N . ILE B 1 237 ? 23.32400 -8.66400 6.60800 1.000 11.39000 238 ILE B N 1
ATOM 5012 C CA . ILE B 1 237 ? 22.99800 -8.83500 5.19100 1.000 11.62000 238 ILE B CA 1
ATOM 5013 C C . ILE B 1 237 ? 24.17400 -9.54500 4.52200 1.000 11.15000 238 ILE B C 1
ATOM 5014 O O . ILE B 1 237 ? 25.16700 -8.91500 4.13200 1.000 13.05000 238 ILE B O 1
ATOM 5019 N N . CYS B 1 238 ? 24.05800 -10.86600 4.39100 1.000 9.42000 239 CYS B N 1
ATOM 5020 C CA . CYS B 1 238 ? 25.16300 -11.75700 4.04800 1.000 10.42000 239 CYS B CA 1
ATOM 5021 C C . CYS B 1 238 ? 25.06800 -12.25800 2.61400 1.000 9.80000 239 CYS B C 1
ATOM 5022 O O . CYS B 1 238 ? 25.95000 -11.95200 1.80500 1.000 10.48000 239 CYS B O 1
ATOM 5025 N N . GLU B 1 239 ? 24.02100 -13.01800 2.28700 1.000 10.42000 240 GLU B N 1
ATOM 5026 C CA . GLU B 1 239 ? 23.67700 -13.32000 0.89500 1.000 9.02000 240 GLU B CA 1
ATOM 5027 C C . GLU B 1 239 ? 24.71100 -14.21600 0.21700 1.000 9.96000 240 GLU B C 1
ATOM 5028 O O . GLU B 1 239 ? 24.67900 -15.43200 0.43500 1.000 9.67000 240 GLU B O 1
ATOM 5034 N N . ASP B 1 240 ? 25.61200 -13.65200 -0.59700 1.000 8.65000 241 ASP B N 1
ATOM 5035 C CA . ASP B 1 240 ? 26.69800 -14.42900 -1.20800 1.000 9.44000 241 ASP B CA 1
ATOM 5036 C C . ASP B 1 240 ? 27.91400 -14.62600 -0.30400 1.000 10.32000 241 ASP B C 1
ATOM 5037 O O . ASP B 1 240 ? 28.87000 -15.29300 -0.71800 1.000 9.72000 241 ASP B O 1
ATOM 5042 N N . LEU B 1 241 ? 27.90100 -14.09100 0.92000 1.000 9.35000 242 LEU B N 1
ATOM 5043 C CA . LEU B 1 241 ? 29.00100 -14.18900 1.88100 1.000 8.13000 242 LEU B CA 1
ATOM 5044 C C . LEU B 1 241 ? 29.65000 -15.57000 2.03200 1.000 8.86000 242 LEU B C 1
ATOM 5045 O O . LEU B 1 241 ? 30.87800 -15.61600 2.17000 1.000 8.47000 242 LEU B O 1
ATOM 5050 N N . PRO B 1 242 ? 28.91000 -16.69800 2.04000 1.000 9.03000 243 PRO B N 1
ATOM 5051 C CA . PRO B 1 242 ? 29.58100 -18.00900 2.19100 1.000 9.17000 243 PRO B CA 1
ATOM 5052 C C . PRO B 1 242 ? 30.66300 -18.26800 1.16600 1.000 9.05000 243 PRO B C 1
ATOM 5053 O O . PRO B 1 242 ? 31.56900 -19.08000 1.42700 1.000 9.76000 243 PRO B O 1
ATOM 5057 N N . HIS B 1 243 ? 30.57600 -17.64300 -0.01000 1.000 9.56000 244 HIS B N 1
ATOM 5058 C CA . HIS B 1 243 ? 31.61800 -17.70500 -1.02600 1.000 8.08000 244 HIS B CA 1
ATOM 5059 C C . HIS B 1 243 ? 32.46600 -16.43800 -1.06300 1.000 9.06000 244 HIS B C 1
ATOM 5060 O O . HIS B 1 243 ? 33.69900 -16.50900 -1.01600 1.000 9.74000 244 HIS B O 1
ATOM 5067 N N . LEU B 1 244 ? 31.82200 -15.26900 -1.09900 1.000 8.99000 245 LEU B N 1
ATOM 5068 C CA . LEU B 1 244 ? 32.54600 -14.01100 -1.29700 1.000 9.26000 245 LEU B CA 1
ATOM 5069 C C . LEU B 1 244 ? 33.64900 -13.79900 -0.25500 1.000 9.72000 245 LEU B C 1
ATOM 5070 O O . LEU B 1 244 ? 34.74500 -13.33200 -0.59100 1.000 10.72000 245 LEU B O 1
ATOM 5075 N N . ARG B 1 245 ? 33.38800 -14.11700 1.01600 1.000 8.42000 246 ARG B N 1
ATOM 5076 C CA . ARG B 1 245 ? 34.40200 -13.83300 2.03100 1.000 8.77000 246 ARG B CA 1
ATOM 5077 C C . ARG B 1 245 ? 35.68400 -14.62900 1.79800 1.000 9.37000 246 ARG B C 1
ATOM 5078 O O . ARG B 1 245 ? 36.78500 -14.11900 2.04700 1.000 9.69000 246 ARG B O 1
ATOM 5086 N N . TRP B 1 246 ? 35.56600 -15.86600 1.29900 1.000 9.40000 247 TRP B N 1
ATOM 5087 C CA . TRP B 1 246 ? 36.75900 -16.65500 1.00800 1.000 10.48000 247 TRP B CA 1
ATOM 5088 C C . TRP B 1 246 ? 37.55700 -16.04600 -0.13900 1.000 10.97000 247 TRP B C 1
ATOM 5089 O O . TRP B 1 246 ? 38.79400 -16.09000 -0.13600 1.000 11.18000 247 TRP B O 1
ATOM 5100 N N . GLN B 1 247 ? 36.87100 -15.49500 -1.14300 1.000 11.45000 248 GLN B N 1
ATOM 5101 C CA . GLN B 1 247 ? 37.58600 -14.77500 -2.19400 1.000 10.98000 248 GLN B CA 1
ATOM 5102 C C . GLN B 1 247 ? 38.36500 -13.60000 -1.61300 1.000 11.90000 248 GLN B C 1
ATOM 5103 O O . GLN B 1 247 ? 39.52000 -13.35400 -1.99500 1.000 12.58000 248 GLN B O 1
ATOM 5109 N N . GLN B 1 248 ? 37.76500 -12.87800 -0.66000 1.000 11.19000 249 GLN B N 1
ATOM 5110 C CA . GLN B 1 248 ? 38.48300 -11.76600 -0.04100 1.000 10.61000 249 GLN B CA 1
ATOM 5111 C C . GLN B 1 248 ? 39.73900 -12.23800 0.68100 1.000 11.75000 249 GLN B C 1
ATOM 5112 O O . GLN B 1 248 ? 40.76100 -11.54400 0.67500 1.000 11.24000 249 GLN B O 1
ATOM 5118 N N . MET B 1 249 ? 39.68000 -13.41900 1.30500 1.000 10.41000 250 MET B N 1
ATOM 5119 C CA . MET B 1 249 ? 40.85700 -13.98300 1.97600 1.000 10.74000 250 MET B CA 1
ATOM 5120 C C . MET B 1 249 ? 42.03500 -14.19200 1.02800 1.000 11.32000 250 MET B C 1
ATOM 5121 O O . MET B 1 249 ? 43.18900 -13.97900 1.41800 1.000 12.22000 250 MET B O 1
ATOM 5126 N N . LEU B 1 250 ? 41.77200 -14.65700 -0.18900 1.000 11.77000 251 LEU B N 1
ATOM 5127 C CA . LEU B 1 250 ? 42.87800 -14.93500 -1.10400 1.000 11.06000 251 LEU B CA 1
ATOM 5128 C C . LEU B 1 250 ? 43.57400 -13.64400 -1.53200 1.000 11.86000 251 LEU B C 1
ATOM 5129 O O . LEU B 1 250 ? 44.79000 -13.64000 -1.75900 1.000 13.83000 251 LEU B O 1
ATOM 5134 N N . GLU B 1 251 ? 42.82700 -12.54400 -1.62600 1.000 13.81000 252 GLU B N 1
ATOM 5135 C CA . GLU B 1 251 ? 43.43200 -11.25800 -1.96700 1.000 15.49000 252 GLU B CA 1
ATOM 5136 C C . GLU B 1 251 ? 44.14100 -10.64800 -0.76300 1.000 18.04000 252 GLU B C 1
ATOM 5137 O O . GLU B 1 251 ? 45.22600 -10.06900 -0.90000 1.000 18.04000 252 GLU B O 1
ATOM 5143 N N . MET B 1 252 ? 43.55300 -10.81100 0.42700 1.000 14.24000 253 MET B N 1
ATOM 5144 C CA . MET B 1 252 ? 44.03500 -10.13900 1.63200 1.000 13.82000 253 MET B CA 1
ATOM 5145 C C . MET B 1 252 ? 45.29300 -10.79600 2.18500 1.000 14.35000 253 MET B C 1
ATOM 5146 O O . MET B 1 252 ? 46.19800 -10.10500 2.68600 1.000 15.63000 253 MET B O 1
ATOM 5151 N N . GLN B 1 253 ? 45.32400 -12.12700 2.20400 1.000 13.01000 254 GLN B N 1
ATOM 5152 C CA . GLN B 1 253 ? 46.40500 -12.89600 2.80900 1.000 11.85000 254 GLN B CA 1
ATOM 5153 C C . GLN B 1 253 ? 46.70700 -12.50200 4.25900 1.000 13.27000 254 GLN B C 1
ATOM 5154 O O . GLN B 1 253 ? 47.85100 -12.17800 4.59300 1.000 14.90000 254 GLN B O 1
ATOM 5160 N N . PRO B 1 254 ? 45.71100 -12.53300 5.14800 1.000 10.63000 255 PRO B N 1
ATOM 5161 C CA . PRO B 1 254 ? 45.98500 -12.26300 6.56700 1.000 11.70000 255 PRO B CA 1
ATOM 5162 C C . PRO B 1 254 ? 46.88800 -13.34200 7.15200 1.000 12.26000 255 PRO B C 1
ATOM 5163 O O . PRO B 1 254 ? 47.01400 -14.44700 6.62100 1.000 12.68000 255 PRO B O 1
ATOM 5167 N N . GLU B 1 255 ? 47.54200 -13.01100 8.26300 1.000 12.07000 256 GLU B N 1
ATOM 5168 C CA . GLU B 1 255 ? 48.43700 -13.98600 8.87600 1.000 13.63000 256 GLU B CA 1
ATOM 5169 C C . GLU B 1 255 ? 47.68300 -15.21000 9.38600 1.000 11.40000 256 GLU B C 1
ATOM 5170 O O . GLU B 1 255 ? 48.21600 -16.32800 9.37000 1.000 11.75000 256 GLU B O 1
ATOM 5176 N N . LEU B 1 256 ? 46.45900 -15.01900 9.87300 1.000 9.99000 257 LEU B N 1
ATOM 5177 C CA . LEU B 1 256 ? 45.63500 -16.08900 10.41300 1.000 10.32000 257 LEU B CA 1
ATOM 5178 C C . LEU B 1 256 ? 44.18100 -15.80600 10.05600 1.000 9.94000 257 LEU B C 1
ATOM 5179 O O . LEU B 1 256 ? 43.79900 -14.66500 9.78900 1.000 10.45000 257 LEU B O 1
ATOM 5184 N N . ILE B 1 257 ? 43.37100 -16.86600 10.07600 1.000 9.07000 258 ILE B N 1
ATOM 5185 C CA . ILE B 1 257 ? 41.92900 -16.77900 9.87100 1.000 10.20000 258 ILE B CA 1
ATOM 5186 C C . ILE B 1 257 ? 41.23900 -17.50300 11.02200 1.000 8.18000 258 ILE B C 1
ATOM 5187 O O . ILE B 1 257 ? 41.69200 -18.56300 11.46100 1.000 9.89000 258 ILE B O 1
ATOM 5192 N N . GLU B 1 258 ? 40.12300 -16.94800 11.49300 1.000 8.71000 259 GLU B N 1
ATOM 5193 C CA . GLU B 1 258 ? 39.20400 -17.67000 12.36200 1.000 7.56000 259 GLU B CA 1
ATOM 5194 C C . GLU B 1 258 ? 37.81000 -17.70000 11.74500 1.000 9.21000 259 GLU B C 1
ATOM 5195 O O . GLU B 1 258 ? 37.21900 -16.64400 11.47200 1.000 8.57000 259 GLU B O 1
ATOM 5201 N N . ILE B 1 259 ? 37.30100 -18.90800 11.52500 1.000 8.00000 260 ILE B N 1
ATOM 5202 C CA . ILE B 1 259 ? 35.93300 -19.09100 11.04700 1.000 7.68000 260 ILE B CA 1
ATOM 5203 C C . ILE B 1 259 ? 34.96300 -18.91900 12.20800 1.000 8.60000 260 ILE B C 1
ATOM 5204 O O . ILE B 1 259 ? 35.07900 -19.59700 13.24100 1.000 9.48000 260 ILE B O 1
ATOM 5209 N N . ILE B 1 260 ? 34.00400 -18.01900 12.03500 1.000 8.76000 261 ILE B N 1
ATOM 5210 C CA . ILE B 1 260 ? 32.90300 -17.79600 12.96400 1.000 8.60000 261 ILE B CA 1
ATOM 5211 C C . ILE B 1 260 ? 31.67900 -18.40800 12.28600 1.000 7.74000 261 ILE B C 1
ATOM 5212 O O . ILE B 1 260 ? 31.07500 -17.77300 11.41400 1.000 8.84000 261 ILE B O 1
ATOM 5217 N N . SER B 1 261 ? 31.29000 -19.65000 12.61900 1.000 8.84000 262 SER B N 1
ATOM 5218 C CA . SER B 1 261 ? 31.79100 -20.46000 13.72800 1.000 8.68000 262 SER B CA 1
ATOM 5219 C C . SER B 1 261 ? 31.67300 -21.94400 13.37500 1.000 9.02000 262 SER B C 1
ATOM 5220 O O . SER B 1 261 ? 31.08400 -22.29500 12.34400 1.000 8.85000 262 SER B O 1
ATOM 5223 N N . TRP B 1 262 ? 32.20600 -22.82200 14.23500 1.000 8.57000 263 TRP B N 1
ATOM 5224 C CA . TRP B 1 262 ? 31.93500 -24.24800 14.07300 1.000 8.44000 263 TRP B CA 1
ATOM 5225 C C . TRP B 1 262 ? 30.50800 -24.59200 14.49200 1.000 9.17000 263 TRP B C 1
ATOM 5226 O O . TRP B 1 262 ? 29.80100 -25.31300 13.77800 1.000 9.34000 263 TRP B O 1
ATOM 5237 N N . ASN B 1 263 ? 30.04900 -24.08200 15.65600 1.000 8.36000 264 ASN B N 1
ATOM 5238 C CA . ASN B 1 263 ? 28.83500 -24.63500 16.25400 1.000 9.42000 264 ASN B CA 1
ATOM 5239 C C . ASN B 1 263 ? 27.97700 -23.61900 17.01600 1.000 8.92000 264 ASN B C 1
ATOM 5240 O O . ASN B 1 263 ? 27.22600 -24.01900 17.91100 1.000 9.18000 264 ASN B O 1
ATOM 5245 N N . ASP B 1 264 ? 28.04100 -22.32600 16.68400 1.000 8.29000 265 ASP B N 1
ATOM 5246 C CA . ASP B 1 264 ? 27.14300 -21.37000 17.35100 1.000 9.53000 265 ASP B CA 1
ATOM 5247 C C . ASP B 1 264 ? 25.79100 -21.37100 16.64100 1.000 9.99000 265 ASP B C 1
ATOM 5248 O O . ASP B 1 264 ? 25.47100 -20.51500 15.80600 1.000 10.47000 265 ASP B O 1
ATOM 5253 N N . TYR B 1 265 ? 24.97800 -22.36200 17.00300 1.000 8.67000 266 TYR B N 1
ATOM 5254 C CA . TYR B 1 265 ? 23.67000 -22.52000 16.38400 1.000 9.58000 266 TYR B CA 1
ATOM 5255 C C . TYR B 1 265 ? 22.80400 -21.28600 16.59100 1.000 9.71000 266 TYR B C 1
ATOM 5256 O O . TYR B 1 265 ? 22.05300 -20.89600 15.69400 1.000 10.16000 266 TYR B O 1
ATOM 5265 N N . GLY B 1 266 ? 22.90500 -20.64700 17.75500 1.000 9.37000 267 GLY B N 1
ATOM 5266 C CA . GLY B 1 266 ? 22.07900 -19.49700 18.07700 1.000 10.83000 267 GLY B CA 1
ATOM 5267 C C . GLY B 1 266 ? 22.25200 -18.28500 17.18100 1.000 9.85000 267 GLY B C 1
ATOM 5268 O O . GLY B 1 266 ? 21.35400 -17.43500 17.15500 1.000 11.46000 267 GLY B O 1
ATOM 5269 N N . GLU B 1 267 ? 23.37600 -18.16700 16.46200 1.000 9.81000 268 GLU B N 1
ATOM 5270 C CA . GLU B 1 267 ? 23.56600 -17.06200 15.52100 1.000 9.44000 268 GLU B CA 1
ATOM 5271 C C . GLU B 1 267 ? 23.61100 -17.50900 14.06200 1.000 9.77000 268 GLU B C 1
ATOM 5272 O O . GLU B 1 267 ? 23.82400 -16.67700 13.17000 1.000 9.48000 268 GLU B O 1
ATOM 5278 N N . SER B 1 268 ? 23.37200 -18.79300 13.79800 1.000 8.98000 269 SER B N 1
ATOM 5279 C CA . SER B 1 268 ? 23.18400 -19.35200 12.46300 1.000 8.96000 269 SER B CA 1
ATOM 5280 C C . SER B 1 268 ? 24.44200 -19.29500 11.59900 1.000 9.21000 269 SER B C 1
ATOM 5281 O O . SER B 1 268 ? 24.34500 -19.49200 10.38000 1.000 9.85000 269 SER B O 1
ATOM 5284 N N . HIS B 1 269 ? 25.62200 -19.06200 12.18500 1.000 8.87000 270 HIS B N 1
ATOM 5285 C CA . HIS B 1 269 ? 26.85700 -19.05000 11.40700 1.000 8.72000 270 HIS B CA 1
ATOM 5286 C C . HIS B 1 269 ? 27.65600 -20.33700 11.51900 1.000 7.29000 270 HIS B C 1
ATOM 5287 O O . HIS B 1 269 ? 28.79800 -20.38900 11.03500 1.000 8.43000 270 HIS B O 1
ATOM 5294 N N . TYR B 1 270 ? 27.09000 -21.36700 12.13400 1.000 8.03000 271 TYR B N 1
ATOM 5295 C CA . TYR B 1 270 ? 27.75900 -22.65900 12.19800 1.000 9.20000 271 TYR B CA 1
ATOM 5296 C C . TYR B 1 270 ? 28.03400 -23.23300 10.80500 1.000 9.42000 271 TYR B C 1
ATOM 5297 O O . TYR B 1 270 ? 27.18400 -23.16900 9.90100 1.000 9.05000 271 TYR B O 1
ATOM 5306 N N . ILE B 1 271 ? 29.24000 -23.79300 10.63200 1.000 8.31000 272 ILE B N 1
ATOM 5307 C CA . ILE B 1 271 ? 29.57000 -24.61500 9.46400 1.000 10.10000 272 ILE B CA 1
ATOM 5308 C C . ILE B 1 271 ? 29.81000 -26.06800 9.83000 1.000 8.89000 272 ILE B C 1
ATOM 5309 O O . ILE B 1 271 ? 29.97700 -26.90900 8.92800 1.000 10.03000 272 ILE B O 1
ATOM 5314 N N . GLY B 1 272 ? 29.88100 -26.38100 11.12100 1.000 9.71000 273 GLY B N 1
ATOM 5315 C CA . GLY B 1 272 ? 30.00000 -27.75200 11.56300 1.000 10.14000 273 GLY B CA 1
ATOM 5316 C C . GLY B 1 272 ? 28.65600 -28.45100 11.57700 1.000 10.58000 273 GLY B C 1
ATOM 5317 O O . GLY B 1 272 ? 27.60000 -27.86700 11.27500 1.000 11.01000 273 GLY B O 1
ATOM 5318 N N . PRO B 1 273 ? 28.67800 -29.73300 11.93900 1.000 10.62000 274 PRO B N 1
ATOM 5319 C CA . PRO B 1 273 ? 27.43700 -30.50400 12.01800 1.000 11.43000 274 PRO B CA 1
ATOM 5320 C C . PRO B 1 273 ? 26.59400 -30.08600 13.20800 1.000 10.87000 274 PRO B C 1
ATOM 5321 O O . PRO B 1 273 ? 27.06500 -29.47200 14.16700 1.000 12.25000 274 PRO B O 1
ATOM 5325 N N . TYR B 1 274 ? 25.33100 -30.48200 13.15900 1.000 12.29000 275 TYR B N 1
ATOM 5326 C CA . TYR B 1 274 ? 24.43000 -30.33700 14.29600 1.000 11.69000 275 TYR B CA 1
ATOM 5327 C C . TYR B 1 274 ? 24.67700 -31.52500 15.21500 1.000 12.30000 275 TYR B C 1
ATOM 5328 O O . TYR B 1 274 ? 24.24100 -32.64600 14.93200 1.000 14.91000 275 TYR B O 1
ATOM 5337 N N . SER B 1 275 ? 25.37300 -31.28500 16.32600 1.000 12.43000 276 SER B N 1
ATOM 5338 C CA . SER B 1 275 ? 25.87400 -32.37500 17.14900 1.000 13.96000 276 SER B CA 1
ATOM 5339 C C . SER B 1 275 ? 24.77800 -32.94200 18.04000 1.000 15.45000 276 SER B C 1
ATOM 5340 O O . SER B 1 275 ? 23.88500 -32.23400 18.50500 1.000 17.89000 276 SER B O 1
ATOM 5343 N N . GLU B 1 276 ? 24.87500 -34.24300 18.29700 1.000 16.74000 277 GLU B N 1
ATOM 5344 C CA . GLU B 1 276 ? 23.90200 -34.89200 19.16600 1.000 16.95000 277 GLU B CA 1
ATOM 5345 C C . GLU B 1 276 ? 24.04700 -34.44200 20.61600 1.000 13.77000 277 GLU B C 1
ATOM 5346 O O . GLU B 1 276 ? 23.05000 -34.35000 21.33800 1.000 15.50000 277 GLU B O 1
ATOM 5352 N N . ALA B 1 277 ? 25.26900 -34.13700 21.05800 1.000 15.03000 278 ALA B N 1
ATOM 5353 C CA . ALA B 1 277 ? 25.53600 -33.97800 22.48100 1.000 15.50000 278 ALA B CA 1
ATOM 5354 C C . ALA B 1 277 ? 25.49300 -32.53600 22.97600 1.000 14.75000 278 ALA B C 1
ATOM 5355 O O . ALA B 1 277 ? 25.57800 -32.31800 24.18800 1.000 18.01000 278 ALA B O 1
ATOM 5357 N N . HIS B 1 278 ? 25.36100 -31.54600 22.09600 1.000 14.12000 279 HIS B N 1
ATOM 5358 C CA . HIS B 1 278 ? 25.31900 -30.17300 22.57700 1.000 13.57000 279 HIS B CA 1
ATOM 5359 C C . HIS B 1 278 ? 24.00000 -29.88200 23.29700 1.000 13.97000 279 HIS B C 1
ATOM 5360 O O . HIS B 1 278 ? 22.98900 -30.57800 23.11600 1.000 15.23000 279 HIS B O 1
ATOM 5367 N N . SER B 1 279 ? 24.01700 -28.83500 24.11900 1.000 12.64000 280 SER B N 1
ATOM 5368 C CA . SER B 1 279 ? 22.84700 -28.41600 24.88600 1.000 15.95000 280 SER B CA 1
ATOM 5369 C C . SER B 1 279 ? 22.07200 -27.35400 24.11500 1.000 18.53000 280 SER B C 1
ATOM 5370 O O . SER B 1 279 ? 22.64800 -26.35700 23.66800 1.000 18.77000 280 SER B O 1
ATOM 5373 N N . ASP B 1 280 ? 20.76300 -27.56400 23.97600 1.000 15.93000 281 ASP B N 1
ATOM 5374 C CA . ASP B 1 280 ? 19.89800 -26.62200 23.27000 1.000 19.77000 281 ASP B CA 1
ATOM 5375 C C . ASP B 1 280 ? 19.67700 -25.37400 24.11500 1.000 22.46000 281 ASP B C 1
ATOM 5376 O O . ASP B 1 280 ? 19.29700 -25.46400 25.28700 1.000 25.02000 281 ASP B O 1
ATOM 5381 N N . ASP B 1 281 ? 19.89200 -24.20600 23.51300 1.000 18.96000 282 ASP B N 1
ATOM 5382 C CA . ASP B 1 281 ? 19.61500 -22.92900 24.15900 1.000 24.41000 282 ASP B CA 1
ATOM 5383 C C . ASP B 1 281 ? 18.34300 -22.26600 23.64600 1.000 22.06000 282 ASP B C 1
ATOM 5384 O O . ASP B 1 281 ? 18.09600 -21.09400 23.95500 1.000 26.95000 282 ASP B O 1
ATOM 5389 N N . GLY B 1 282 ? 17.53700 -22.98000 22.87300 1.000 19.39000 283 GLY B N 1
ATOM 5390 C CA . GLY B 1 282 ? 16.39400 -22.42400 22.19000 1.000 18.44000 283 GLY B CA 1
ATOM 5391 C C . GLY B 1 282 ? 16.56600 -22.35800 20.68800 1.000 17.74000 283 GLY B C 1
ATOM 5392 O O . GLY B 1 282 ? 15.56500 -22.32000 19.95300 1.000 21.40000 283 GLY B O 1
ATOM 5393 N N . SER B 1 283 ? 17.80600 -22.40200 20.21000 1.000 16.42000 284 SER B N 1
ATOM 5394 C CA . SER B 1 283 ? 18.06000 -22.29900 18.78100 1.000 13.29000 284 SER B CA 1
ATOM 5395 C C . SER B 1 283 ? 17.71500 -23.56600 18.00700 1.000 14.68000 284 SER B C 1
ATOM 5396 O O . SER B 1 283 ? 17.68000 -23.51100 16.77400 1.000 14.29000 284 SER B O 1
ATOM 5399 N N . ALA B 1 284 ? 17.45100 -24.70000 18.67300 1.000 13.67000 285 ALA B N 1
ATOM 5400 C CA . ALA B 1 284 ? 17.08700 -25.90300 17.91700 1.000 15.02000 285 ALA B CA 1
ATOM 5401 C C . ALA B 1 284 ? 15.90100 -25.64100 16.99900 1.000 15.88000 285 ALA B C 1
ATOM 5402 O O . ALA B 1 284 ? 15.79700 -26.24100 15.92500 1.000 16.62000 285 ALA B O 1
ATOM 5404 N N A GLN B 1 285 ? 15.00800 -24.74000 17.40400 0.540 16.84000 286 GLN B N 1
ATOM 5405 N N B GLN B 1 285 ? 15.02900 -24.71200 17.39800 0.460 16.87000 286 GLN B N 1
ATOM 5406 C CA A GLN B 1 285 ? 13.84400 -24.39200 16.59900 0.540 17.73000 286 GLN B CA 1
ATOM 5407 C CA B GLN B 1 285 ? 13.83700 -24.33800 16.64200 0.460 17.77000 286 GLN B CA 1
ATOM 5408 C C A GLN B 1 285 ? 14.23200 -24.06900 15.15800 0.540 18.58000 286 GLN B C 1
ATOM 5409 C C B GLN B 1 285 ? 14.14800 -23.94000 15.19600 0.460 18.90000 286 GLN B C 1
ATOM 5410 O O A GLN B 1 285 ? 13.61600 -24.57400 14.21000 0.540 22.55000 286 GLN B O 1
ATOM 5411 O O B GLN B 1 285 ? 13.37700 -24.25500 14.28000 0.460 22.99000 286 GLN B O 1
ATOM 5422 N N . TRP B 1 286 ? 15.25800 -23.23800 14.96900 1.000 15.91000 287 TRP B N 1
ATOM 5423 C CA . TRP B 1 286 ? 15.65000 -22.80200 13.63100 1.000 16.28000 287 TRP B CA 1
ATOM 5424 C C . TRP B 1 286 ? 16.89400 -23.49300 13.09000 1.000 12.99000 287 TRP B C 1
ATOM 5425 O O . TRP B 1 286 ? 17.36500 -23.11300 12.01700 1.000 12.15000 287 TRP B O 1
ATOM 5436 N N . THR B 1 287 ? 17.44000 -24.49400 13.79200 1.000 10.58000 288 THR B N 1
ATOM 5437 C CA . THR B 1 287 ? 18.70000 -25.10500 13.36200 1.000 11.32000 288 THR B CA 1
ATOM 5438 C C . THR B 1 287 ? 18.67800 -26.62900 13.22500 1.000 11.90000 288 THR B C 1
ATOM 5439 O O . THR B 1 287 ? 19.44100 -27.18300 12.43100 1.000 12.88000 288 THR B O 1
ATOM 5443 N N . LYS B 1 288 ? 17.83800 -27.32200 14.01000 1.000 13.82000 289 LYS B N 1
ATOM 5444 C CA . LYS B 1 288 ? 17.85000 -28.78300 14.02300 1.000 16.43000 289 LYS B CA 1
ATOM 5445 C C . LYS B 1 288 ? 17.69500 -29.36700 12.62500 1.000 14.14000 289 LYS B C 1
ATOM 5446 O O . LYS B 1 288 ? 18.37000 -30.34200 12.26700 1.000 15.19000 289 LYS B O 1
ATOM 5452 N N . ASP B 1 289 ? 16.81700 -28.78000 11.82100 1.000 12.84000 290 ASP B N 1
ATOM 5453 C CA . ASP B 1 289 ? 16.54100 -29.28700 10.48100 1.000 13.37000 290 ASP B CA 1
ATOM 5454 C C . ASP B 1 289 ? 17.22300 -28.46800 9.38600 1.000 12.60000 290 ASP B C 1
ATOM 5455 O O . ASP B 1 289 ? 16.84300 -28.57100 8.21200 1.000 12.92000 290 ASP B O 1
ATOM 5460 N N . PHE B 1 290 ? 18.24700 -27.67800 9.73800 1.000 11.76000 291 PHE B N 1
ATOM 5461 C CA . PHE B 1 290 ? 18.91800 -26.75900 8.82000 1.000 9.51000 291 PHE B CA 1
ATOM 5462 C C . PHE B 1 290 ? 20.40600 -27.09000 8.79300 1.000 9.87000 291 PHE B C 1
ATOM 5463 O O . PHE B 1 290 ? 21.22000 -26.38500 9.41700 1.000 11.03000 291 PHE B O 1
ATOM 5471 N N . PRO B 1 291 ? 20.81200 -28.12900 8.06000 1.000 9.14000 292 PRO B N 1
ATOM 5472 C CA . PRO B 1 291 ? 22.24100 -28.45500 7.97000 1.000 10.21000 292 PRO B CA 1
ATOM 5473 C C . PRO B 1 291 ? 22.99700 -27.34700 7.24800 1.000 8.88000 292 PRO B C 1
ATOM 5474 O O . PRO B 1 291 ? 22.49600 -26.73700 6.29800 1.000 9.56000 292 PRO B O 1
ATOM 5478 N N . HIS B 1 292 ? 24.22100 -27.09900 7.71500 1.000 9.19000 293 HIS B N 1
ATOM 5479 C CA . HIS B 1 292 ? 25.13500 -26.14300 7.09200 1.000 8.41000 293 HIS B CA 1
ATOM 5480 C C . HIS B 1 292 ? 26.42700 -26.80300 6.63300 1.000 9.33000 293 HIS B C 1
ATOM 5481 O O . HIS B 1 292 ? 27.33900 -26.10000 6.18000 1.000 9.70000 293 HIS B O 1
ATOM 5488 N N . ASP B 1 293 ? 26.52800 -28.13200 6.74700 1.000 9.75000 294 ASP B N 1
ATOM 5489 C CA . ASP B 1 293 ? 27.77400 -28.83200 6.44100 1.000 10.73000 294 ASP B CA 1
ATOM 5490 C C . ASP B 1 293 ? 28.28200 -28.54500 5.03800 1.000 9.00000 294 ASP B C 1
ATOM 5491 O O . ASP B 1 293 ? 29.49900 -28.51300 4.81700 1.000 10.10000 294 ASP B O 1
ATOM 5496 N N . ALA B 1 294 ? 27.37400 -28.35400 4.07200 1.000 8.99000 295 ALA B N 1
ATOM 5497 C CA . ALA B 1 294 ? 27.80200 -28.17100 2.69200 1.000 8.87000 295 ALA B CA 1
ATOM 5498 C C . ALA B 1 294 ? 28.61400 -26.89300 2.49400 1.000 9.37000 295 ALA B C 1
ATOM 5499 O O . ALA B 1 294 ? 29.35000 -26.78100 1.50500 1.000 9.99000 295 ALA B O 1
ATOM 5501 N N . TRP B 1 295 ? 28.52900 -25.93000 3.41700 1.000 8.11000 296 TRP B N 1
ATOM 5502 C CA . TRP B 1 295 ? 29.39400 -24.76500 3.28300 1.000 9.05000 296 TRP B CA 1
ATOM 5503 C C . TRP B 1 295 ? 30.86500 -25.13100 3.42500 1.000 9.85000 296 TRP B C 1
ATOM 5504 O O . TRP B 1 295 ? 31.72200 -24.38700 2.94200 1.000 10.08000 296 TRP B O 1
ATOM 5515 N N . ARG B 1 296 ? 31.17800 -26.26400 4.05700 1.000 9.45000 297 ARG B N 1
ATOM 5516 C CA . ARG B 1 296 ? 32.57500 -26.69700 4.14500 1.000 8.11000 297 ARG B CA 1
ATOM 5517 C C . ARG B 1 296 ? 33.13200 -27.10900 2.78700 1.000 8.05000 297 ARG B C 1
ATOM 5518 O O . ARG B 1 296 ? 34.36000 -27.10100 2.60800 1.000 10.27000 297 ARG B O 1
ATOM 5526 N N . ILE B 1 297 ? 32.25500 -27.45400 1.83000 1.000 9.08000 298 ILE B N 1
ATOM 5527 C CA . ILE B 1 297 ? 32.69200 -27.77500 0.47100 1.000 10.26000 298 ILE B CA 1
ATOM 5528 C C . ILE B 1 297 ? 33.26500 -26.53800 -0.21600 1.000 9.37000 298 ILE B C 1
ATOM 5529 O O . ILE B 1 297 ? 34.21400 -26.63000 -1.01000 1.000 9.97000 298 ILE B O 1
ATOM 5534 N N . ILE B 1 298 ? 32.68500 -25.36200 0.05600 1.000 9.07000 299 ILE B N 1
ATOM 5535 C CA . ILE B 1 298 ? 33.26600 -24.11800 -0.45000 1.000 10.02000 299 ILE B CA 1
ATOM 5536 C C . ILE B 1 298 ? 34.55800 -23.79200 0.29400 1.000 9.39000 299 ILE B C 1
ATOM 5537 O O . ILE B 1 298 ? 35.57000 -23.40700 -0.31900 1.000 11.10000 299 ILE B O 1
ATOM 5542 N N . ALA B 1 299 ? 34.55200 -23.94700 1.62200 1.000 10.30000 300 ALA B N 1
ATOM 5543 C CA . ALA B 1 299 ? 35.70200 -23.52900 2.41700 1.000 9.81000 300 ALA B CA 1
ATOM 5544 C C . ALA B 1 299 ? 36.95900 -24.31500 2.05500 1.000 11.66000 300 ALA B C 1
ATOM 5545 O O . ALA B 1 299 ? 38.04700 -23.73800 1.95700 1.000 11.72000 300 ALA B O 1
ATOM 5547 N N . LYS B 1 300 ? 36.82900 -25.62700 1.85000 1.000 11.38000 301 LYS B N 1
ATOM 5548 C CA . LYS B 1 300 ? 38.00100 -26.49300 1.69300 1.000 11.43000 301 LYS B CA 1
ATOM 5549 C C . LYS B 1 300 ? 38.98800 -26.03300 0.62200 1.000 10.75000 301 LYS B C 1
ATOM 5550 O O . LYS B 1 300 ? 40.18200 -25.88100 0.94000 1.000 10.97000 301 LYS B O 1
ATOM 5556 N N . PRO B 1 301 ? 38.58600 -25.80000 -0.63400 1.000 9.09000 302 PRO B N 1
ATOM 5557 C CA . PRO B 1 301 ? 39.57100 -25.35200 -1.63100 1.000 9.63000 302 PRO B CA 1
ATOM 5558 C C . PRO B 1 301 ? 40.09600 -23.95100 -1.37000 1.000 11.16000 302 PRO B C 1
ATOM 5559 O O . PRO B 1 301 ? 41.23600 -23.65000 -1.73900 1.000 11.24000 302 PRO B O 1
ATOM 5563 N N . TYR B 1 302 ? 39.30500 -23.07500 -0.74400 1.000 10.59000 303 TYR B N 1
ATOM 5564 C CA . TYR B 1 302 ? 39.80700 -21.74200 -0.42800 1.000 10.26000 303 TYR B CA 1
ATOM 5565 C C . TYR B 1 302 ? 40.82200 -21.78500 0.71000 1.000 9.97000 303 TYR B C 1
ATOM 5566 O O . TYR B 1 302 ? 41.80900 -21.04000 0.68900 1.000 10.41000 303 TYR B O 1
ATOM 5575 N N . ILE B 1 303 ? 40.61200 -22.66800 1.69300 1.000 9.57000 304 ILE B N 1
ATOM 5576 C CA . ILE B 1 303 ? 41.59600 -22.87100 2.75900 1.000 10.87000 304 ILE B CA 1
ATOM 5577 C C . ILE B 1 303 ? 42.92700 -23.34100 2.18100 1.000 9.34000 304 ILE B C 1
ATOM 5578 O O . ILE B 1 303 ? 43.99900 -22.85100 2.57000 1.000 11.24000 304 ILE B O 1
ATOM 5583 N N . ALA B 1 304 ? 42.87900 -24.29200 1.24300 1.000 11.47000 305 ALA B N 1
ATOM 5584 C CA . ALA B 1 304 ? 44.11300 -24.78400 0.63300 1.000 9.77000 305 ALA B CA 1
ATOM 5585 C C . ALA B 1 304 ? 44.80700 -23.68300 -0.15600 1.000 12.32000 305 ALA B C 1
ATOM 5586 O O . ALA B 1 304 ? 46.03300 -23.52900 -0.07300 1.000 13.47000 305 ALA B O 1
ATOM 5588 N N . ALA B 1 305 ? 44.05000 -22.89700 -0.91900 1.000 11.32000 306 ALA B N 1
ATOM 5589 C CA . ALA B 1 305 ? 44.66600 -21.82800 -1.69300 1.000 10.78000 306 ALA B CA 1
ATOM 5590 C C . ALA B 1 305 ? 45.24700 -20.76600 -0.77700 1.000 11.84000 306 ALA B C 1
ATOM 5591 O O . ALA B 1 305 ? 46.35200 -20.27200 -1.01700 1.000 13.04000 306 ALA B O 1
ATOM 5593 N N . TYR B 1 306 ? 44.52400 -20.42900 0.29600 1.000 12.17000 307 TYR B N 1
ATOM 5594 C CA . TYR B 1 306 ? 45.01500 -19.44900 1.26300 1.000 11.29000 307 TYR B CA 1
ATOM 5595 C C . TYR B 1 306 ? 46.35200 -19.88500 1.86300 1.000 13.57000 307 TYR B C 1
ATOM 5596 O O . TYR B 1 306 ? 47.30800 -19.09800 1.91200 1.000 14.21000 307 TYR B O 1
ATOM 5605 N N . LYS B 1 307 ? 46.44900 -21.13900 2.30400 1.000 12.59000 308 LYS B N 1
ATOM 5606 C CA . LYS B 1 307 ? 47.70500 -21.59100 2.89600 1.000 12.81000 308 LYS B CA 1
ATOM 5607 C C . LYS B 1 307 ? 48.84300 -21.58000 1.88600 1.000 16.57000 308 LYS B C 1
ATOM 5608 O O . LYS B 1 307 ? 49.99600 -21.36100 2.27200 1.000 18.19000 308 LYS B O 1
ATOM 5614 N N . ALA B 1 308 ? 48.54500 -21.79500 0.61100 1.000 13.31000 309 ALA B N 1
ATOM 5615 C CA . ALA B 1 308 ? 49.56500 -21.84800 -0.42600 1.000 15.76000 309 ALA B CA 1
ATOM 5616 C C . ALA B 1 308 ? 49.88800 -20.48400 -1.01800 1.000 20.71000 309 ALA B C 1
ATOM 5617 O O . ALA B 1 308 ? 50.77100 -20.39500 -1.88000 1.000 20.50000 309 ALA B O 1
ATOM 5619 N N . GLY B 1 309 ? 49.20900 -19.42400 -0.58800 1.000 15.05000 310 GLY B N 1
ATOM 5620 C CA . GLY B 1 309 ? 49.44300 -18.12000 -1.18100 1.000 18.30000 310 GLY B CA 1
ATOM 5621 C C . GLY B 1 309 ? 48.89500 -17.94800 -2.58100 1.000 17.10000 310 GLY B C 1
ATOM 5622 O O . GLY B 1 309 ? 49.31800 -17.03500 -3.29900 1.000 19.07000 310 GLY B O 1
ATOM 5623 N N . GLU B 1 310 ? 47.94600 -18.77800 -2.98000 1.000 15.93000 311 GLU B N 1
ATOM 5624 C CA . GLU B 1 310 ? 47.38100 -18.76200 -4.35500 1.000 17.22000 311 GLU B CA 1
ATOM 5625 C C . GLU B 1 310 ? 46.24700 -17.73600 -4.48100 1.000 16.82000 311 GLU B C 1
ATOM 5626 O O . GLU B 1 310 ? 45.54100 -17.55900 -3.52800 1.000 17.55000 311 GLU B O 1
ATOM 5632 N N . ARG B 1 311 ? 46.05000 -17.16900 -5.66800 1.000 16.60000 312 ARG B N 1
ATOM 5633 C CA . ARG B 1 311 ? 45.03100 -16.12100 -5.84100 1.000 18.76000 312 ARG B CA 1
ATOM 5634 C C . ARG B 1 311 ? 43.69000 -16.70300 -6.26300 1.000 17.71000 312 ARG B C 1
ATOM 5635 O O . ARG B 1 311 ? 42.74300 -16.01000 -6.18900 1.000 18.12000 312 ARG B O 1
ATOM 5643 N N . GLU B 1 312 ? 43.67700 -17.97100 -6.64200 1.000 17.04000 313 GLU B N 1
ATOM 5644 C CA . GLU B 1 312 ? 42.44100 -18.65000 -7.08500 1.000 16.05000 313 GLU B CA 1
ATOM 5645 C C . GLU B 1 312 ? 42.42400 -20.04700 -6.50700 1.000 15.64000 313 GLU B C 1
ATOM 5646 O O . GLU B 1 312 ? 43.46900 -20.58700 -6.29100 1.000 16.68000 313 GLU B O 1
ATOM 5652 N N . PRO B 1 313 ? 41.23700 -20.61800 -6.26500 1.000 14.44000 314 PRO B N 1
ATOM 5653 C CA . PRO B 1 313 ? 41.14200 -21.97900 -5.82000 1.000 13.14000 314 PRO B CA 1
ATOM 5654 C C . PRO B 1 313 ? 41.34900 -22.96700 -6.98400 1.000 12.82000 314 PRO B C 1
ATOM 5655 O O . PRO B 1 313 ? 41.26300 -22.58800 -8.08400 1.000 16.25000 314 PRO B O 1
ATOM 5659 N N . THR B 1 314 ? 41.54900 -24.22800 -6.64300 1.000 12.66000 315 THR B N 1
ATOM 5660 C CA . THR B 1 314 ? 41.69200 -25.34200 -7.60700 1.000 12.44000 315 THR B CA 1
ATOM 5661 C C . THR B 1 314 ? 40.48300 -26.26200 -7.46100 1.000 15.42000 315 THR B C 1
ATOM 5662 O O . THR B 1 314 ? 40.13800 -26.56700 -6.37500 1.000 17.38000 315 THR B O 1
ATOM 5666 N N . VAL B 1 315 ? 39.90100 -26.68900 -8.56900 1.000 11.84000 316 VAL B N 1
ATOM 5667 C CA . VAL B 1 315 ? 38.73300 -27.61100 -8.55500 1.000 12.26000 316 VAL B CA 1
ATOM 5668 C C . VAL B 1 315 ? 39.12500 -28.91900 -9.26100 1.000 12.67000 316 VAL B C 1
ATOM 5669 O O . VAL B 1 315 ? 39.33500 -28.91900 -10.42800 1.000 14.49000 316 VAL B O 1
ATOM 5673 N N . GLU B 1 316 ? 39.19000 -29.99800 -8.51400 1.000 13.51000 317 GLU B N 1
ATOM 5674 C CA . GLU B 1 316 ? 39.51900 -31.29000 -9.11000 1.000 12.24000 317 GLU B CA 1
ATOM 5675 C C . GLU B 1 316 ? 38.29300 -32.05500 -9.59900 1.000 16.19000 317 GLU B C 1
ATOM 5676 O O . GLU B 1 316 ? 38.40800 -32.83500 -10.55500 1.000 16.30000 317 GLU B O 1
ATOM 5682 N N A SER B 1 317 ? 37.12700 -31.85100 -8.98400 0.420 12.76000 318 SER B N 1
ATOM 5683 N N B SER B 1 317 ? 37.12200 -31.83100 -8.99300 0.580 12.73000 318 SER B N 1
ATOM 5684 C CA A SER B 1 317 ? 35.90600 -32.54000 -9.39000 0.420 12.55000 318 SER B CA 1
ATOM 5685 C CA B SER B 1 317 ? 35.90300 -32.54600 -9.35400 0.580 12.52000 318 SER B CA 1
ATOM 5686 C C A SER B 1 317 ? 34.72200 -31.58400 -9.29300 0.420 13.17000 318 SER B C 1
ATOM 5687 C C B SER B 1 317 ? 34.70300 -31.60800 -9.25400 0.580 13.13000 318 SER B C 1
ATOM 5688 O O A SER B 1 317 ? 34.74700 -30.60700 -8.54400 0.420 14.06000 318 SER B O 1
ATOM 5689 O O B SER B 1 317 ? 34.70100 -30.66500 -8.46200 0.580 14.14000 318 SER B O 1
ATOM 5694 N N . ASP B 1 318 ? 33.67400 -31.88200 -10.06000 1.000 11.35000 319 ASP B N 1
ATOM 5695 C CA . ASP B 1 318 ? 32.50500 -31.00400 -10.12800 1.000 11.30000 319 ASP B CA 1
ATOM 5696 C C . ASP B 1 318 ? 31.63700 -31.15000 -8.88100 1.000 10.92000 319 ASP B C 1
ATOM 5697 O O . ASP B 1 318 ? 31.29500 -32.26800 -8.47800 1.000 10.60000 319 ASP B O 1
ATOM 5702 N N . GLN B 1 319 ? 31.22700 -30.01600 -8.32700 1.000 10.28000 320 GLN B N 1
ATOM 5703 C CA . GLN B 1 319 ? 30.32600 -29.98000 -7.13900 1.000 9.79000 320 GLN B CA 1
ATOM 5704 C C . GLN B 1 319 ? 29.44600 -28.71800 -7.23600 1.000 8.54000 320 GLN B C 1
ATOM 5705 O O . GLN B 1 319 ? 29.76300 -27.81700 -7.94500 1.000 10.31000 320 GLN B O 1
ATOM 5711 N N . LEU B 1 320 ? 28.37200 -28.71000 -6.46100 1.000 9.63000 321 LEU B N 1
ATOM 5712 C CA . LEU B 1 320 ? 27.47900 -27.53700 -6.34300 1.000 10.12000 321 LEU B CA 1
ATOM 5713 C C . LEU B 1 320 ? 27.03600 -27.44900 -4.88100 1.000 9.92000 321 LEU B C 1
ATOM 5714 O O . LEU B 1 320 ? 26.73900 -28.44700 -4.30200 1.000 9.72000 321 LEU B O 1
ATOM 5719 N N . VAL B 1 321 ? 26.98500 -26.22800 -4.37300 1.000 9.38000 322 VAL B N 1
ATOM 5720 C CA . VAL B 1 321 ? 26.45700 -25.92700 -3.01400 1.000 8.27000 322 VAL B CA 1
ATOM 5721 C C . VAL B 1 321 ? 25.32000 -24.90600 -3.19300 1.000 9.37000 322 VAL B C 1
ATOM 5722 O O . VAL B 1 321 ? 25.50200 -23.95400 -3.86700 1.000 10.04000 322 VAL B O 1
ATOM 5726 N N . TYR B 1 322 ? 24.20000 -25.13200 -2.52500 1.000 8.43000 323 TYR B N 1
ATOM 5727 C CA . TYR B 1 322 ? 23.07400 -24.20600 -2.60000 1.000 8.61000 323 TYR B CA 1
ATOM 5728 C C . TYR B 1 322 ? 22.60800 -23.81500 -1.20300 1.000 9.19000 323 TYR B C 1
ATOM 5729 O O . TYR B 1 322 ? 22.79600 -24.57000 -0.24300 1.000 9.65000 323 TYR B O 1
ATOM 5738 N N . TRP B 1 323 ? 21.97900 -22.63700 -1.09100 1.000 8.69000 324 TRP B N 1
ATOM 5739 C CA . TRP B 1 323 ? 21.36900 -22.23500 0.17800 1.000 8.37000 324 TRP B CA 1
ATOM 5740 C C . TRP B 1 323 ? 20.22700 -21.25700 -0.05400 1.000 9.87000 324 TRP B C 1
ATOM 5741 O O . TRP B 1 323 ? 20.22900 -20.49000 -1.02300 1.000 9.14000 324 TRP B O 1
ATOM 5752 N N . TYR B 1 324 ? 19.24800 -21.29300 0.85100 1.000 9.07000 325 TYR B N 1
ATOM 5753 C CA . TYR B 1 324 ? 18.09600 -20.39600 0.76200 1.000 8.50000 325 TYR B CA 1
ATOM 5754 C C . TYR B 1 324 ? 17.34200 -20.40900 2.08400 1.000 9.77000 325 TYR B C 1
ATOM 5755 O O . TYR B 1 324 ? 17.37200 -21.39500 2.82600 1.000 9.17000 325 TYR B O 1
ATOM 5764 N N . ARG B 1 325 ? 16.65600 -19.29700 2.35100 1.000 9.63000 326 ARG B N 1
ATOM 5765 C CA . ARG B 1 325 ? 15.80100 -19.17100 3.52700 1.000 10.83000 326 ARG B CA 1
ATOM 5766 C C . ARG B 1 325 ? 14.50100 -19.95900 3.34700 1.000 9.42000 326 ARG B C 1
ATOM 5767 O O . ARG B 1 325 ? 14.11600 -20.30500 2.22300 1.000 10.51000 326 ARG B O 1
ATOM 5775 N N . PRO B 1 326 ? 13.80600 -20.26300 4.45000 1.000 11.16000 327 PRO B N 1
ATOM 5776 C CA . PRO B 1 326 ? 12.62500 -21.13400 4.36200 1.000 10.09000 327 PRO B CA 1
ATOM 5777 C C . PRO B 1 326 ? 11.35800 -20.45300 3.85700 1.000 11.10000 327 PRO B C 1
ATOM 5778 O O . PRO B 1 326 ? 10.43000 -21.17500 3.46600 1.000 13.19000 327 PRO B O 1
ATOM 5782 N N . THR B 1 327 ? 11.29400 -19.12400 3.83600 1.000 11.53000 328 THR B N 1
ATOM 5783 C CA . THR B 1 327 ? 10.08100 -18.39200 3.47500 1.000 12.80000 328 THR B CA 1
ATOM 5784 C C . THR B 1 327 ? 10.48000 -17.11600 2.75900 1.000 13.25000 328 THR B C 1
ATOM 5785 O O . THR B 1 327 ? 11.59100 -16.61600 2.95600 1.000 13.10000 328 THR B O 1
ATOM 5789 N N . PRO B 1 328 ? 9.58000 -16.53100 1.96000 1.000 13.34000 329 PRO B N 1
ATOM 5790 C CA . PRO B 1 328 ? 9.78200 -15.13800 1.54500 1.000 11.92000 329 PRO B CA 1
ATOM 5791 C C . PRO B 1 328 ? 9.87800 -14.21700 2.75700 1.000 14.51000 329 PRO B C 1
ATOM 5792 O O . PRO B 1 328 ? 9.27200 -14.46500 3.80400 1.000 17.88000 329 PRO B O 1
ATOM 5796 N N . LYS B 1 329 ? 10.64100 -13.13300 2.60300 1.000 11.64000 330 LYS B N 1
ATOM 5797 C CA . LYS B 1 329 ? 10.92400 -12.24800 3.73500 1.000 13.50000 330 LYS B CA 1
ATOM 5798 C C . LYS B 1 329 ? 9.69500 -11.51000 4.25500 1.000 15.50000 330 LYS B C 1
ATOM 5799 O O . LYS B 1 329 ? 9.71800 -11.05200 5.40500 1.000 19.70000 330 LYS B O 1
ATOM 5805 N N . ALA B 1 330 ? 8.64400 -11.36400 3.44900 1.000 14.58000 331 ALA B N 1
ATOM 5806 C CA . ALA B 1 330 ? 7.46500 -10.59900 3.84300 1.000 17.79000 331 ALA B CA 1
ATOM 5807 C C . ALA B 1 330 ? 6.41000 -11.44200 4.54700 1.000 18.93000 331 ALA B C 1
ATOM 5808 O O . ALA B 1 330 ? 5.34300 -10.91600 4.88400 1.000 19.12000 331 ALA B O 1
ATOM 5810 N N . VAL B 1 331 ? 6.66300 -12.72900 4.78300 1.000 18.04000 332 VAL B N 1
ATOM 5811 C CA . VAL B 1 331 ? 5.65400 -13.56800 5.41400 1.000 20.30000 332 VAL B CA 1
ATOM 5812 C C . VAL B 1 331 ? 5.42200 -13.08900 6.84500 1.000 20.66000 332 VAL B C 1
ATOM 5813 O O . VAL B 1 331 ? 6.35300 -12.64800 7.52900 1.000 21.94000 332 VAL B O 1
ATOM 5817 N N . THR B 1 332 ? 4.16100 -13.11100 7.27900 1.000 19.62000 333 THR B N 1
ATOM 5818 C CA . THR B 1 332 ? 3.73400 -12.53800 8.55100 1.000 20.19000 333 THR B CA 1
ATOM 5819 C C . THR B 1 332 ? 3.57900 -13.66100 9.56500 1.000 17.20000 333 THR B C 1
ATOM 5820 O O . THR B 1 332 ? 2.95900 -14.68800 9.26700 1.000 21.19000 333 THR B O 1
ATOM 5824 N N A CYS B 1 333 ? 4.12300 -13.46900 10.79000 0.550 14.51000 334 CYS B N 1
ATOM 5825 N N B CYS B 1 333 ? 4.14700 -13.45800 10.75000 0.450 14.55000 334 CYS B N 1
ATOM 5826 C CA A CYS B 1 333 ? 3.97800 -14.45100 11.88600 0.550 17.82000 334 CYS B CA 1
ATOM 5827 C CA B CYS B 1 333 ? 3.96400 -14.37700 11.86300 0.450 17.83000 334 CYS B CA 1
ATOM 5828 C C A CYS B 1 333 ? 3.42700 -13.74500 13.12600 0.550 16.43000 334 CYS B C 1
ATOM 5829 C C B CYS B 1 333 ? 3.43200 -13.56300 13.03300 0.450 16.11000 334 CYS B C 1
ATOM 5830 O O A CYS B 1 333 ? 4.17200 -13.45700 14.06500 0.550 12.84000 334 CYS B O 1
ATOM 5831 O O B CYS B 1 333 ? 4.19300 -12.98300 13.81100 0.450 17.74000 334 CYS B O 1
ATOM 5836 N N . SER B 1 334 ? 2.11200 -13.52700 13.15100 1.000 15.72000 335 SER B N 1
ATOM 5837 C CA . SER B 1 334 ? 1.48700 -12.76100 14.22100 1.000 13.60000 335 SER B CA 1
ATOM 5838 C C . SER B 1 334 ? 1.58800 -13.42800 15.59500 1.000 14.70000 335 SER B C 1
ATOM 5839 O O . SER B 1 334 ? 1.42600 -12.73400 16.60200 1.000 14.94000 335 SER B O 1
ATOM 5842 N N . LYS B 1 335 ? 1.88300 -14.73100 15.67500 1.000 12.69000 336 LYS B N 1
ATOM 5843 C CA . LYS B 1 335 ? 1.94700 -15.39600 16.97500 1.000 14.63000 336 LYS B CA 1
ATOM 5844 C C . LYS B 1 335 ? 3.31300 -15.29700 17.65000 1.000 14.64000 336 LYS B C 1
ATOM 5845 O O . LYS B 1 335 ? 3.42500 -15.64400 18.83100 1.000 15.31000 336 LYS B O 1
ATOM 5851 N N . ASP B 1 336 ? 4.35500 -14.86900 16.93100 1.000 13.78000 337 ASP B N 1
ATOM 5852 C CA . ASP B 1 336 ? 5.72500 -14.84500 17.44600 1.000 13.05000 337 ASP B CA 1
ATOM 5853 C C . ASP B 1 336 ? 5.94800 -13.60600 18.31000 1.000 11.93000 337 ASP B C 1
ATOM 5854 O O . ASP B 1 336 ? 6.08200 -12.49400 17.77800 1.000 12.94000 337 ASP B O 1
ATOM 5859 N N . PRO B 1 337 ? 6.03100 -13.75400 19.64000 1.000 12.34000 338 PRO B N 1
ATOM 5860 C CA . PRO B 1 337 ? 6.11200 -12.56500 20.50200 1.000 14.64000 338 PRO B CA 1
ATOM 5861 C C . PRO B 1 337 ? 7.42000 -11.80000 20.37600 1.000 13.73000 338 PRO B C 1
ATOM 5862 O O . PRO B 1 337 ? 7.48300 -10.64300 20.81600 1.000 17.08000 338 PRO B O 1
ATOM 5866 N N . LEU B 1 338 ? 8.44900 -12.38400 19.74300 1.000 12.05000 339 LEU B N 1
ATOM 5867 C CA . LEU B 1 338 ? 9.68400 -11.65000 19.49300 1.000 13.75000 339 LEU B CA 1
ATOM 5868 C C . LEU B 1 338 ? 9.54800 -10.65800 18.34700 1.000 13.10000 339 LEU B C 1
ATOM 5869 O O . LEU B 1 338 ? 10.33300 -9.70700 18.26600 1.000 16.83000 339 LEU B O 1
ATOM 5874 N N . GLY B 1 339 ? 8.56200 -10.84200 17.47200 1.000 15.08000 340 GLY B N 1
ATOM 5875 C CA . GLY B 1 339 ? 8.42300 -10.02000 16.29800 1.000 14.15000 340 GLY B CA 1
ATOM 5876 C C . GLY B 1 339 ? 9.49000 -10.31500 15.25700 1.000 12.98000 340 GLY B C 1
ATOM 5877 O O . GLY B 1 339 ? 10.41900 -11.10600 15.47200 1.000 13.53000 340 GLY B O 1
ATOM 5878 N N . PRO B 1 340 ? 9.38300 -9.66000 14.10300 1.000 14.03000 341 PRO B N 1
ATOM 5879 C CA . PRO B 1 340 ? 10.33200 -9.92900 13.02600 1.000 13.11000 341 PRO B CA 1
ATOM 5880 C C . PRO B 1 340 ? 11.72800 -9.46600 13.40200 1.000 12.97000 341 PRO B C 1
ATOM 5881 O O . PRO B 1 340 ? 11.89500 -8.45000 14.09800 1.000 14.21000 341 PRO B O 1
ATOM 5885 N N . PRO B 1 341 ? 12.76600 -10.17900 12.95600 1.000 12.06000 342 PRO B N 1
ATOM 5886 C CA . PRO B 1 341 ? 14.14300 -9.73000 13.22200 1.000 12.72000 342 PRO B CA 1
ATOM 5887 C C . PRO B 1 341 ? 14.42800 -8.39800 12.54600 1.000 9.29000 342 PRO B C 1
ATOM 5888 O O . PRO B 1 341 ? 13.94000 -8.12200 11.44600 1.000 11.60000 342 PRO B O 1
ATOM 5892 N N . ASN B 1 342 ? 15.24400 -7.57400 13.20400 1.000 10.91000 343 ASN B N 1
ATOM 5893 C CA . ASN B 1 342 ? 15.68300 -6.32500 12.58800 1.000 12.04000 343 ASN B CA 1
ATOM 5894 C C . ASN B 1 342 ? 16.54300 -6.62300 11.36100 1.000 10.51000 343 ASN B C 1
ATOM 5895 O O . ASN B 1 342 ? 17.31700 -7.58900 11.34400 1.000 11.97000 343 ASN B O 1
ATOM 5900 N N . GLY B 1 343 ? 16.38400 -5.80300 10.31900 1.000 11.49000 344 GLY B N 1
ATOM 5901 C CA . GLY B 1 343 ? 17.20500 -5.88000 9.12700 1.000 11.69000 344 GLY B CA 1
ATOM 5902 C C . GLY B 1 343 ? 16.62400 -6.68300 7.97500 1.000 11.37000 344 GLY B C 1
ATOM 5903 O O . GLY B 1 343 ? 17.19700 -6.65800 6.87900 1.000 12.37000 344 GLY B O 1
ATOM 5904 N N . ILE B 1 344 ? 15.52600 -7.41500 8.18600 1.000 11.84000 345 ILE B N 1
ATOM 5905 C CA . ILE B 1 344 ? 15.06600 -8.33500 7.14400 1.000 11.50000 345 ILE B CA 1
ATOM 5906 C C . ILE B 1 344 ? 14.63400 -7.63300 5.86700 1.000 13.44000 345 ILE B C 1
ATOM 5907 O O . ILE B 1 344 ? 14.67800 -8.24000 4.79000 1.000 14.70000 345 ILE B O 1
ATOM 5912 N N . ASN B 1 345 ? 14.22900 -6.36500 5.95600 1.000 13.59000 346 ASN B N 1
ATOM 5913 C CA . ASN B 1 345 ? 13.83400 -5.63400 4.75600 1.000 18.36000 346 ASN B CA 1
ATOM 5914 C C . ASN B 1 345 ? 14.97100 -5.51200 3.74400 1.000 14.15000 346 ASN B C 1
ATOM 5915 O O . ASN B 1 345 ? 14.69800 -5.31800 2.55200 1.000 17.09000 346 ASN B O 1
ATOM 5920 N N . LEU B 1 346 ? 16.22800 -5.63400 4.17400 1.000 12.89000 347 LEU B N 1
ATOM 5921 C CA . LEU B 1 346 ? 17.36400 -5.47400 3.27100 1.000 12.03000 347 LEU B CA 1
ATOM 5922 C C . LEU B 1 346 ? 17.77300 -6.77200 2.58900 1.000 13.80000 347 LEU B C 1
ATOM 5923 O O . LEU B 1 346 ? 18.65200 -6.74000 1.71800 1.000 15.69000 347 LEU B O 1
ATOM 5928 N N . LEU B 1 347 ? 17.17700 -7.90200 2.97400 1.000 12.87000 348 LEU B N 1
ATOM 5929 C CA . LEU B 1 347 ? 17.45900 -9.18900 2.35300 1.000 13.16000 348 LEU B CA 1
ATOM 5930 C C . LEU B 1 347 ? 16.76200 -9.27900 0.99800 1.000 12.95000 348 LEU B C 1
ATOM 5931 O O . LEU B 1 347 ? 15.83600 -8.52600 0.70800 1.000 14.94000 348 LEU B O 1
ATOM 5936 N N . GLU B 1 348 ? 17.21200 -10.21200 0.16300 1.000 12.51000 349 GLU B N 1
ATOM 5937 C CA . GLU B 1 348 ? 16.47400 -10.55400 -1.04600 1.000 13.03000 349 GLU B CA 1
ATOM 5938 C C . GLU B 1 348 ? 15.89700 -11.96100 -0.93500 1.000 13.13000 349 GLU B C 1
ATOM 5939 O O . GLU B 1 348 ? 16.49200 -12.84400 -0.30800 1.000 12.76000 349 GLU B O 1
ATOM 5945 N N . ASP B 1 349 ? 14.71600 -12.16100 -1.53500 1.000 12.10000 350 ASP B N 1
ATOM 5946 C CA . ASP B 1 349 ? 14.10700 -13.48600 -1.70700 1.000 10.84000 350 ASP B CA 1
ATOM 5947 C C . ASP B 1 349 ? 14.82000 -14.18900 -2.84300 1.000 11.94000 350 ASP B C 1
ATOM 5948 O O . ASP B 1 349 ? 14.40400 -14.12400 -4.00300 1.000 11.31000 350 ASP B O 1
ATOM 5953 N N . SER B 1 350 ? 15.89400 -14.90100 -2.49300 1.000 10.95000 351 SER B N 1
ATOM 5954 C CA . SER B 1 350 ? 16.79200 -15.47500 -3.48400 1.000 11.15000 351 SER B CA 1
ATOM 5955 C C . SER B 1 350 ? 17.23800 -16.86800 -3.07400 1.000 11.56000 351 SER B C 1
ATOM 5956 O O . SER B 1 350 ? 17.35000 -17.18800 -1.88800 1.000 11.62000 351 SER B O 1
ATOM 5959 N N . VAL B 1 351 ? 17.51000 -17.68300 -4.09000 1.000 10.67000 352 VAL B N 1
ATOM 5960 C CA . VAL B 1 351 ? 18.21100 -18.95400 -3.95600 1.000 10.74000 352 VAL B CA 1
ATOM 5961 C C . VAL B 1 351 ? 19.64300 -18.74000 -4.42900 1.000 9.91000 352 VAL B C 1
ATOM 5962 O O . VAL B 1 351 ? 19.87400 -18.21500 -5.52900 1.000 11.03000 352 VAL B O 1
ATOM 5966 N N . PHE B 1 352 ? 20.61600 -19.14000 -3.60800 1.000 8.62000 353 PHE B N 1
ATOM 5967 C CA . PHE B 1 352 ? 22.02800 -18.96900 -3.92000 1.000 8.74000 353 PHE B CA 1
ATOM 5968 C C . PHE B 1 352 ? 22.65000 -20.30400 -4.32100 1.000 8.75000 353 PHE B C 1
ATOM 5969 O O . PHE B 1 352 ? 22.39200 -21.34000 -3.69400 1.000 9.36000 353 PHE B O 1
ATOM 5977 N N . VAL B 1 353 ? 23.46400 -20.27700 -5.38200 1.000 9.67000 354 VAL B N 1
ATOM 5978 C CA . VAL B 1 353 ? 24.14800 -21.46900 -5.88900 1.000 9.38000 354 VAL B CA 1
ATOM 5979 C C . VAL B 1 353 ? 25.61200 -21.15100 -6.16000 1.000 9.77000 354 VAL B C 1
ATOM 5980 O O . VAL B 1 353 ? 25.92300 -20.27900 -6.98600 1.000 10.80000 354 VAL B O 1
ATOM 5984 N N . THR B 1 354 ? 26.50900 -21.87700 -5.50400 1.000 9.17000 355 THR B N 1
ATOM 5985 C CA . THR B 1 354 ? 27.93300 -21.84200 -5.82700 1.000 8.30000 355 THR B CA 1
ATOM 5986 C C . THR B 1 354 ? 28.28300 -23.12100 -6.57700 1.000 8.96000 355 THR B C 1
ATOM 5987 O O . THR B 1 354 ? 28.12300 -24.21800 -6.03900 1.000 10.13000 355 THR B O 1
ATOM 5991 N N . THR B 1 355 ? 28.73200 -22.98200 -7.81700 1.000 9.54000 356 THR B N 1
ATOM 5992 C CA . THR B 1 355 ? 29.22100 -24.11500 -8.59100 1.000 8.61000 356 THR B CA 1
ATOM 5993 C C . THR B 1 355 ? 30.74200 -24.20100 -8.48900 1.000 10.00000 356 THR B C 1
ATOM 5994 O O . THR B 1 355 ? 31.43200 -23.18000 -8.48300 1.000 9.51000 356 THR B O 1
ATOM 5998 N N . LEU B 1 356 ? 31.25600 -25.42700 -8.39900 1.000 9.49000 357 LEU B N 1
ATOM 5999 C CA . LEU B 1 356 ? 32.69300 -25.71000 -8.35400 1.000 9.38000 357 LEU B CA 1
ATOM 6000 C C . LEU B 1 356 ? 32.95600 -26.62100 -9.54000 1.000 8.78000 357 LEU B C 1
ATOM 6001 O O . LEU B 1 356 ? 32.64000 -27.81200 -9.48500 1.000 10.01000 357 LEU B O 1
ATOM 6006 N N . LEU B 1 357 ? 33.53100 -26.08500 -10.60800 1.000 9.96000 358 LEU B N 1
ATOM 6007 C CA . LEU B 1 357 ? 33.53000 -26.80300 -11.88100 1.000 10.94000 358 LEU B CA 1
ATOM 6008 C C . LEU B 1 357 ? 34.92600 -26.96000 -12.46800 1.000 10.58000 358 LEU B C 1
ATOM 6009 O O . LEU B 1 357 ? 35.74400 -26.03900 -12.42400 1.000 11.78000 358 LEU B O 1
ATOM 6014 N N . THR B 1 358 ? 35.17000 -28.13100 -13.05900 1.000 11.02000 359 THR B N 1
ATOM 6015 C CA . THR B 1 358 ? 36.42400 -28.38900 -13.76000 1.000 10.67000 359 THR B CA 1
ATOM 6016 C C . THR B 1 358 ? 36.46700 -27.77000 -15.15100 1.000 11.98000 359 THR B C 1
ATOM 6017 O O . THR B 1 358 ? 37.56100 -27.55500 -15.68400 1.000 12.78000 359 THR B O 1
ATOM 6021 N N . GLU B 1 359 ? 35.30500 -27.51600 -15.75200 1.000 10.44000 360 GLU B N 1
ATOM 6022 C CA . GLU B 1 359 ? 35.12000 -27.04000 -17.12000 1.000 11.71000 360 GLU B CA 1
ATOM 6023 C C . GLU B 1 359 ? 33.83000 -26.22800 -17.12700 1.000 11.28000 360 GLU B C 1
ATOM 6024 O O . GLU B 1 359 ? 32.96700 -26.43200 -16.26200 1.000 11.94000 360 GLU B O 1
ATOM 6030 N N . PRO B 1 360 ? 33.64900 -25.32000 -18.09300 1.000 11.43000 361 PRO B N 1
ATOM 6031 C CA . PRO B 1 360 ? 32.38400 -24.56600 -18.15200 1.000 10.85000 361 PRO B CA 1
ATOM 6032 C C . PRO B 1 360 ? 31.18800 -25.49900 -18.31200 1.000 12.03000 361 PRO B C 1
ATOM 6033 O O . PRO B 1 360 ? 31.29700 -26.61500 -18.82900 1.000 11.30000 361 PRO B O 1
ATOM 6037 N N . ALA B 1 361 ? 30.02600 -25.03400 -17.85100 1.000 10.95000 362 ALA B N 1
ATOM 6038 C CA . ALA B 1 361 ? 28.80100 -25.82700 -17.92400 1.000 11.42000 362 ALA B CA 1
ATOM 6039 C C . ALA B 1 361 ? 27.60700 -24.87900 -17.89700 1.000 9.80000 362 ALA B C 1
ATOM 6040 O O . ALA B 1 361 ? 27.76800 -23.65700 -17.90100 1.000 13.05000 362 ALA B O 1
ATOM 6042 N N . THR B 1 362 ? 26.40100 -25.45000 -17.87100 1.000 10.78000 363 THR B N 1
ATOM 6043 C CA . THR B 1 362 ? 25.17400 -24.66400 -17.81200 1.000 12.00000 363 THR B CA 1
ATOM 6044 C C . THR B 1 362 ? 24.41600 -25.03200 -16.54500 1.000 11.87000 363 THR B C 1
ATOM 6045 O O . THR B 1 362 ? 24.18400 -26.21500 -16.27700 1.000 11.47000 363 THR B O 1
ATOM 6049 N N . LEU B 1 363 ? 24.01700 -24.01700 -15.78100 1.000 10.57000 364 LEU B N 1
ATOM 6050 C CA . LEU B 1 363 ? 23.29400 -24.20600 -14.53000 1.000 9.80000 364 LEU B CA 1
ATOM 6051 C C . LEU B 1 363 ? 21.81700 -23.87100 -14.74400 1.000 9.56000 364 LEU B C 1
ATOM 6052 O O . LEU B 1 363 ? 21.48700 -22.79300 -15.25800 1.000 10.61000 364 LEU B O 1
ATOM 6057 N N A THR B 1 364 ? 20.93600 -24.81100 -14.42000 0.540 10.17000 365 THR B N 1
ATOM 6058 N N B THR B 1 364 ? 20.93600 -24.76300 -14.28700 0.460 10.34000 365 THR B N 1
ATOM 6059 C CA A THR B 1 364 ? 19.50700 -24.54000 -14.38900 0.540 10.96000 365 THR B CA 1
ATOM 6060 C CA B THR B 1 364 ? 19.49200 -24.59800 -14.41400 0.460 10.92000 365 THR B CA 1
ATOM 6061 C C A THR B 1 364 ? 18.99900 -24.67800 -12.96400 0.540 11.01000 365 THR B C 1
ATOM 6062 C C B THR B 1 364 ? 18.84900 -24.79300 -13.04600 0.460 11.10000 365 THR B C 1
ATOM 6063 O O A THR B 1 364 ? 19.45300 -25.54400 -12.20700 0.540 10.31000 365 THR B O 1
ATOM 6064 O O B THR B 1 364 ? 19.04300 -25.83900 -12.41400 0.460 11.91000 365 THR B O 1
ATOM 6071 N N . VAL B 1 365 ? 18.07300 -23.79900 -12.59200 1.000 10.87000 366 VAL B N 1
ATOM 6072 C CA . VAL B 1 365 ? 17.49600 -23.78000 -11.24900 1.000 11.32000 366 VAL B CA 1
ATOM 6073 C C . VAL B 1 365 ? 15.98100 -23.64800 -11.36500 1.000 10.64000 366 VAL B C 1
ATOM 6074 O O . VAL B 1 365 ? 15.48300 -22.76300 -12.07300 1.000 13.51000 366 VAL B O 1
ATOM 6078 N N . GLY B 1 366 ? 15.25500 -24.50900 -10.65900 1.000 11.29000 367 GLY B N 1
ATOM 6079 C CA . GLY B 1 366 ? 13.82000 -24.37300 -10.49400 1.000 12.44000 367 GLY B CA 1
ATOM 6080 C C . GLY B 1 366 ? 13.54200 -23.90500 -9.07500 1.000 14.45000 367 GLY B C 1
ATOM 6081 O O . GLY B 1 366 ? 14.08200 -24.45700 -8.11100 1.000 14.79000 367 GLY B O 1
ATOM 6082 N N . SER B 1 367 ? 12.74800 -22.85100 -8.95400 1.000 13.08000 368 SER B N 1
ATOM 6083 C CA . SER B 1 367 ? 12.36200 -22.36500 -7.63100 1.000 12.55000 368 SER B CA 1
ATOM 6084 C C . SER B 1 367 ? 10.85600 -22.13700 -7.65400 1.000 12.55000 368 SER B C 1
ATOM 6085 O O . SER B 1 367 ? 10.38900 -21.13800 -8.20600 1.000 12.99000 368 SER B O 1
ATOM 6088 N N . GLY B 1 368 ? 10.11000 -23.06900 -7.06200 1.000 12.35000 369 GLY B N 1
ATOM 6089 C CA . GLY B 1 368 ? 8.66200 -23.04000 -7.21500 1.000 14.33000 369 GLY B CA 1
ATOM 6090 C C . GLY B 1 368 ? 8.30600 -23.16100 -8.68400 1.000 15.48000 369 GLY B C 1
ATOM 6091 O O . GLY B 1 368 ? 8.79300 -24.04300 -9.40200 1.000 19.34000 369 GLY B O 1
ATOM 6092 N N . SER B 1 369 ? 7.48000 -22.24000 -9.16000 1.000 14.97000 370 SER B N 1
ATOM 6093 C CA . SER B 1 369 ? 7.02700 -22.30500 -10.54000 1.000 14.38000 370 SER B CA 1
ATOM 6094 C C . SER B 1 369 ? 8.00100 -21.67800 -11.52800 1.000 18.85000 370 SER B C 1
ATOM 6095 O O . SER B 1 369 ? 7.77600 -21.78300 -12.74100 1.000 18.20000 370 SER B O 1
ATOM 6098 N N A LEU B 1 370 ? 9.05600 -21.01700 -11.05300 0.630 14.13000 371 LEU B N 1
ATOM 6099 N N B LEU B 1 370 ? 9.08000 -21.06300 -11.06000 0.370 14.21000 371 LEU B N 1
ATOM 6100 C CA A LEU B 1 370 ? 9.99300 -20.33000 -11.92900 0.630 15.52000 371 LEU B CA 1
ATOM 6101 C CA B LEU B 1 370 ? 9.98100 -20.34100 -11.94300 0.370 15.59000 371 LEU B CA 1
ATOM 6102 C C A LEU B 1 370 ? 11.16900 -21.23100 -12.28100 0.630 14.74000 371 LEU B C 1
ATOM 6103 C C B LEU B 1 370 ? 11.23600 -21.15500 -12.24100 0.370 14.79000 371 LEU B C 1
ATOM 6104 O O A LEU B 1 370 ? 11.53500 -22.13100 -11.52200 0.630 13.68000 371 LEU B O 1
ATOM 6105 O O B LEU B 1 370 ? 11.72100 -21.92100 -11.40400 0.370 14.06000 371 LEU B O 1
ATOM 6114 N N . GLU B 1 371 ? 11.75400 -20.97600 -13.45300 1.000 13.07000 372 GLU B N 1
ATOM 6115 C CA . GLU B 1 371 ? 12.89100 -21.72400 -13.97300 1.000 13.11000 372 GLU B CA 1
ATOM 6116 C C . GLU B 1 371 ? 13.90100 -20.75000 -14.55200 1.000 12.65000 372 GLU B C 1
ATOM 6117 O O . GLU B 1 371 ? 13.53300 -19.82900 -15.28900 1.000 13.63000 372 GLU B O 1
ATOM 6123 N N . PHE B 1 372 ? 15.18100 -20.98000 -14.25800 1.000 10.33000 373 PHE B N 1
ATOM 6124 C CA . PHE B 1 372 ? 16.25900 -20.09700 -14.68300 1.000 10.87000 373 PHE B CA 1
ATOM 6125 C C . PHE B 1 372 ? 17.38000 -20.91000 -15.31300 1.000 9.92000 373 PHE B C 1
ATOM 6126 O O . PHE B 1 372 ? 17.56100 -22.08700 -14.99600 1.000 13.63000 373 PHE B O 1
ATOM 6134 N N . SER B 1 373 ? 18.15300 -20.26300 -16.18700 1.000 10.61000 374 SER B N 1
ATOM 6135 C CA . SER B 1 373 ? 19.31200 -20.88300 -16.81600 1.000 11.28000 374 SER B CA 1
ATOM 6136 C C . SER B 1 373 ? 20.41800 -19.85700 -16.96500 1.000 10.76000 374 SER B C 1
ATOM 6137 O O . SER B 1 373 ? 20.16200 -18.71400 -17.35700 1.000 12.81000 374 SER B O 1
ATOM 6140 N N . VAL B 1 374 ? 21.65100 -20.26800 -16.67000 1.000 10.57000 375 VAL B N 1
ATOM 6141 C CA . VAL B 1 374 ? 22.80600 -19.40000 -16.88000 1.000 12.39000 375 VAL B CA 1
ATOM 6142 C C . VAL B 1 374 ? 24.03300 -20.26000 -17.16700 1.000 11.74000 375 VAL B C 1
ATOM 6143 O O . VAL B 1 374 ? 24.22900 -21.31400 -16.55600 1.000 12.64000 375 VAL B O 1
ATOM 6147 N N . ASP B 1 375 ? 24.85700 -19.81600 -18.10900 1.000 14.53000 376 ASP B N 1
ATOM 6148 C CA . ASP B 1 375 ? 26.13300 -20.48400 -18.32100 1.000 13.26000 376 ASP B CA 1
ATOM 6149 C C . ASP B 1 375 ? 27.09500 -20.12000 -17.19800 1.000 14.49000 376 ASP B C 1
ATOM 6150 O O . ASP B 1 375 ? 27.08800 -18.99500 -16.68700 1.000 17.87000 376 ASP B O 1
ATOM 6155 N N . VAL B 1 376 ? 27.89700 -21.09200 -16.77300 1.000 11.52000 377 VAL B N 1
ATOM 6156 C CA . VAL B 1 376 ? 28.81100 -20.90600 -15.65500 1.000 12.50000 377 VAL B CA 1
ATOM 6157 C C . VAL B 1 376 ? 30.22400 -21.26800 -16.10000 1.000 13.20000 377 VAL B C 1
ATOM 6158 O O . VAL B 1 376 ? 30.43900 -22.31900 -16.71700 1.000 13.69000 377 VAL B O 1
ATOM 6162 N N . ASP B 1 377 ? 31.18500 -20.41400 -15.76900 1.000 13.98000 378 ASP B N 1
ATOM 6163 C CA . ASP B 1 377 ? 32.57700 -20.70000 -16.06700 1.000 13.78000 378 ASP B CA 1
ATOM 6164 C C . ASP B 1 377 ? 33.11400 -21.80500 -15.16400 1.000 16.94000 378 ASP B C 1
ATOM 6165 O O . ASP B 1 377 ? 32.55100 -22.12300 -14.11400 1.000 13.92000 378 ASP B O 1
ATOM 6170 N N . ALA B 1 378 ? 34.24000 -22.37700 -15.58100 1.000 14.78000 379 ALA B N 1
ATOM 6171 C CA . ALA B 1 378 ? 35.02700 -23.21300 -14.69500 1.000 14.07000 379 ALA B CA 1
ATOM 6172 C C . ALA B 1 378 ? 35.49000 -22.39500 -13.49200 1.000 11.70000 379 ALA B C 1
ATOM 6173 O O . ALA B 1 378 ? 35.52400 -21.16300 -13.52100 1.000 15.07000 379 ALA B O 1
ATOM 6175 N N . GLY B 1 379 ? 35.88400 -23.09800 -12.43700 1.000 11.47000 380 GLY B N 1
ATOM 6176 C CA . GLY B 1 379 ? 36.23900 -22.46000 -11.18300 1.000 11.68000 380 GLY B CA 1
ATOM 6177 C C . GLY B 1 379 ? 35.08000 -22.45100 -10.20900 1.000 11.89000 380 GLY B C 1
ATOM 6178 O O . GLY B 1 379 ? 34.15200 -23.25500 -10.30200 1.000 11.04000 380 GLY B O 1
ATOM 6179 N N . ILE B 1 380 ? 35.13800 -21.51800 -9.25500 1.000 10.33000 381 ILE B N 1
ATOM 6180 C CA . ILE B 1 380 ? 34.12500 -21.43500 -8.19900 1.000 9.78000 381 ILE B CA 1
ATOM 6181 C C . ILE B 1 380 ? 33.38900 -20.11000 -8.35300 1.000 10.43000 381 ILE B C 1
ATOM 6182 O O . ILE B 1 380 ? 33.99200 -19.03600 -8.21200 1.000 11.95000 381 ILE B O 1
ATOM 6187 N N . VAL B 1 381 ? 32.08500 -20.19300 -8.63500 1.000 9.41000 382 VAL B N 1
ATOM 6188 C CA . VAL B 1 381 ? 31.25800 -19.06200 -9.05300 1.000 10.28000 382 VAL B CA 1
ATOM 6189 C C . VAL B 1 381 ? 29.93100 -19.13500 -8.31500 1.000 9.63000 382 VAL B C 1
ATOM 6190 O O . VAL B 1 381 ? 29.33300 -20.21000 -8.20300 1.000 10.15000 382 VAL B O 1
ATOM 6194 N N . THR B 1 382 ? 29.44500 -17.98900 -7.84800 1.000 10.43000 383 THR B N 1
ATOM 6195 C CA . THR B 1 382 ? 28.13300 -17.89200 -7.21500 1.000 9.43000 383 THR B CA 1
ATOM 6196 C C . THR B 1 382 ? 27.14500 -17.13000 -8.08800 1.000 10.73000 383 THR B C 1
ATOM 6197 O O . THR B 1 382 ? 27.47200 -16.07900 -8.66100 1.000 11.94000 383 THR B O 1
ATOM 6201 N N . ASN B 1 383 ? 25.94300 -17.68000 -8.18200 1.000 9.97000 384 ASN B N 1
ATOM 6202 C CA . ASN B 1 383 ? 24.81100 -17.03200 -8.81900 1.000 11.20000 384 ASN B CA 1
ATOM 6203 C C . ASN B 1 383 ? 23.64100 -17.04700 -7.85500 1.000 11.38000 384 ASN B C 1
ATOM 6204 O O . ASN B 1 383 ? 23.55000 -17.91400 -6.98200 1.000 13.07000 384 ASN B O 1
ATOM 6209 N N . SER B 1 384 ? 22.74000 -16.07500 -8.00100 1.000 10.86000 385 SER B N 1
ATOM 6210 C CA . SER B 1 384 ? 21.50400 -16.08400 -7.22700 1.000 10.33000 385 SER B CA 1
ATOM 6211 C C . SER B 1 384 ? 20.29600 -15.86600 -8.13300 1.000 8.69000 385 SER B C 1
ATOM 6212 O O . SER B 1 384 ? 20.40600 -15.27900 -9.21400 1.000 11.64000 385 SER B O 1
ATOM 6215 N N . PHE B 1 385 ? 19.15000 -16.36300 -7.68000 1.000 9.10000 386 PHE B N 1
ATOM 6216 C CA . PHE B 1 385 ? 17.93100 -16.44800 -8.47900 1.000 8.78000 386 PHE B CA 1
ATOM 6217 C C . PHE B 1 385 ? 16.71800 -16.10100 -7.63000 1.000 12.03000 386 PHE B C 1
ATOM 6218 O O . PHE B 1 385 ? 16.69400 -16.39000 -6.42800 1.000 11.80000 386 PHE B O 1
ATOM 6226 N N . PRO B 1 386 ? 15.67600 -15.52700 -8.23500 1.000 10.88000 387 PRO B N 1
ATOM 6227 C CA . PRO B 1 386 ? 14.45000 -15.23900 -7.47600 1.000 10.70000 387 PRO B CA 1
ATOM 6228 C C . PRO B 1 386 ? 13.85300 -16.49200 -6.84800 1.000 11.89000 387 PRO B C 1
ATOM 6229 O O . PRO B 1 386 ? 13.68900 -17.52600 -7.49600 1.000 13.10000 387 PRO B O 1
ATOM 6233 N N . MET B 1 387 ? 13.51300 -16.37700 -5.56300 1.000 11.54000 388 MET B N 1
ATOM 6234 C CA . MET B 1 387 ? 12.85300 -17.43600 -4.81000 1.000 13.26000 388 MET B CA 1
ATOM 6235 C C . MET B 1 387 ? 11.37400 -17.56400 -5.15500 1.000 13.26000 388 MET B C 1
ATOM 6236 O O . MET B 1 387 ? 10.64800 -16.56600 -5.17000 1.000 14.99000 388 MET B O 1
ATOM 6241 N N . GLY B 1 388 ? 10.93200 -18.79700 -5.39300 1.000 11.85000 389 GLY B N 1
ATOM 6242 C CA . GLY B 1 388 ? 9.51600 -19.11200 -5.47300 1.000 12.28000 389 GLY B CA 1
ATOM 6243 C C . GLY B 1 388 ? 9.10200 -20.13100 -4.42300 1.000 14.06000 389 GLY B C 1
ATOM 6244 O O . GLY B 1 388 ? 9.88800 -20.98900 -4.01800 1.000 14.86000 389 GLY B O 1
ATOM 6245 N N . VAL B 1 389 ? 7.85100 -20.02000 -3.96800 1.000 14.77000 390 VAL B N 1
ATOM 6246 C CA . VAL B 1 389 ? 7.30400 -20.97200 -3.00800 1.000 14.16000 390 VAL B CA 1
ATOM 6247 C C . VAL B 1 389 ? 7.12600 -22.33800 -3.66100 1.000 14.46000 390 VAL B C 1
ATOM 6248 O O . VAL B 1 389 ? 6.65300 -22.44600 -4.80200 1.000 17.77000 390 VAL B O 1
ATOM 6252 N N . GLY B 1 390 ? 7.51500 -23.39600 -2.94300 1.000 13.48000 391 GLY B N 1
ATOM 6253 C CA . GLY B 1 390 ? 7.36300 -24.75700 -3.41800 1.000 14.51000 391 GLY B CA 1
ATOM 6254 C C . GLY B 1 390 ? 8.69900 -25.47400 -3.52500 1.000 14.68000 391 GLY B C 1
ATOM 6255 O O . GLY B 1 390 ? 9.65200 -25.17100 -2.79800 1.000 14.37000 391 GLY B O 1
ATOM 6256 N N . SER B 1 391 ? 8.75600 -26.43600 -4.43500 1.000 15.83000 392 SER B N 1
ATOM 6257 C CA . SER B 1 391 ? 9.94700 -27.26300 -4.54300 1.000 14.87000 392 SER B CA 1
ATOM 6258 C C . SER B 1 391 ? 11.07900 -26.52500 -5.25500 1.000 13.73000 392 SER B C 1
ATOM 6259 O O . SER B 1 391 ? 10.85900 -25.65700 -6.10300 1.000 13.92000 392 SER B O 1
ATOM 6262 N N . GLN B 1 392 ? 12.30700 -26.85400 -4.86300 1.000 12.50000 393 GLN B N 1
ATOM 6263 C CA . GLN B 1 392 ? 13.51700 -26.25800 -5.41000 1.000 12.38000 393 GLN B CA 1
ATOM 6264 C C . GLN B 1 392 ? 14.28300 -27.35800 -6.13000 1.000 13.59000 393 GLN B C 1
ATOM 6265 O O . GLN B 1 392 ? 14.33500 -28.49400 -5.64900 1.000 15.35000 393 GLN B O 1
ATOM 6271 N N . ALA B 1 393 ? 14.85200 -27.03900 -7.29600 1.000 11.34000 394 ALA B N 1
ATOM 6272 C CA . ALA B 1 393 ? 15.53200 -28.04300 -8.10900 1.000 13.03000 394 ALA B CA 1
ATOM 6273 C C . ALA B 1 393 ? 16.79300 -27.44000 -8.70600 1.000 11.39000 394 ALA B C 1
ATOM 6274 O O . ALA B 1 393 ? 16.83200 -26.25700 -9.05500 1.000 12.97000 394 ALA B O 1
ATOM 6276 N N . PHE B 1 394 ? 17.82400 -28.27500 -8.83900 1.000 10.55000 395 PHE B N 1
ATOM 6277 C CA . PHE B 1 394 ? 19.13000 -27.84400 -9.32500 1.000 10.34000 395 PHE B CA 1
ATOM 6278 C C . PHE B 1 394 ? 19.65100 -28.83100 -10.35900 1.000 12.90000 395 PHE B C 1
ATOM 6279 O O . PHE B 1 394 ? 19.48600 -30.04300 -10.20800 1.000 12.43000 395 PHE B O 1
ATOM 6287 N N . SER B 1 395 ? 20.29500 -28.30500 -11.40400 1.000 11.57000 396 SER B N 1
ATOM 6288 C CA . SER B 1 395 ? 20.89000 -29.15700 -12.42700 1.000 12.05000 396 SER B CA 1
ATOM 6289 C C . SER B 1 395 ? 22.05800 -28.42800 -13.07500 1.000 11.02000 396 SER B C 1
ATOM 6290 O O . SER B 1 395 ? 21.97000 -27.23500 -13.36600 1.000 13.49000 396 SER B O 1
ATOM 6293 N N . VAL B 1 396 ? 23.15500 -29.14900 -13.30200 1.000 10.10000 397 VAL B N 1
ATOM 6294 C CA . VAL B 1 396 ? 24.26200 -28.65700 -14.11600 1.000 10.58000 397 VAL B CA 1
ATOM 6295 C C . VAL B 1 396 ? 24.46000 -29.63800 -15.25800 1.000 12.04000 397 VAL B C 1
ATOM 6296 O O . VAL B 1 396 ? 24.57100 -30.84800 -15.02600 1.000 11.15000 397 VAL B O 1
ATOM 6300 N N . THR B 1 397 ? 24.50400 -29.12300 -16.48300 1.000 10.89000 398 THR B N 1
ATOM 6301 C CA . THR B 1 397 ? 24.63900 -29.94800 -17.67400 1.000 11.20000 398 THR B CA 1
ATOM 6302 C C . THR B 1 397 ? 25.89400 -29.54700 -18.43600 1.000 10.80000 398 THR B C 1
ATOM 6303 O O . THR B 1 397 ? 26.26200 -28.36800 -18.47900 1.000 12.48000 398 THR B O 1
ATOM 6307 N N . ARG B 1 398 ? 26.56000 -30.54400 -19.02400 1.000 11.60000 399 ARG B N 1
ATOM 6308 C CA . ARG B 1 398 ? 27.73000 -30.31500 -19.86300 1.000 12.00000 399 ARG B CA 1
ATOM 6309 C C . ARG B 1 398 ? 27.77300 -31.41300 -20.91900 1.000 15.16000 399 ARG B C 1
ATOM 6310 O O . ARG B 1 398 ? 27.57500 -32.59300 -20.60700 1.000 14.87000 399 ARG B O 1
ATOM 6318 N N . ASP B 1 399 ? 28.01200 -31.02700 -22.16700 1.000 16.08000 400 ASP B N 1
ATOM 6319 C CA . ASP B 1 399 ? 28.16000 -31.99900 -23.26100 1.000 16.85000 400 ASP B CA 1
ATOM 6320 C C . ASP B 1 399 ? 26.95100 -32.93600 -23.37700 1.000 20.17000 400 ASP B C 1
ATOM 6321 O O . ASP B 1 399 ? 27.08400 -34.11600 -23.71000 1.000 25.61000 400 ASP B O 1
ATOM 6326 N N . GLY B 1 400 ? 25.76200 -32.40800 -23.09300 1.000 17.68000 401 GLY B N 1
ATOM 6327 C CA . GLY B 1 400 ? 24.53600 -33.17500 -23.22200 1.000 20.89000 401 GLY B CA 1
ATOM 6328 C C . GLY B 1 400 ? 24.26200 -34.16700 -22.11700 1.000 21.71000 401 GLY B C 1
ATOM 6329 O O . GLY B 1 400 ? 23.39900 -35.03800 -22.28800 1.000 24.51000 401 GLY B O 1
ATOM 6330 N N . GLU B 1 401 ? 24.96100 -34.06900 -20.99100 1.000 17.55000 402 GLU B N 1
ATOM 6331 C CA . GLU B 1 401 ? 24.71900 -34.92200 -19.83900 1.000 18.66000 402 GLU B CA 1
ATOM 6332 C C . GLU B 1 401 ? 24.48600 -34.04100 -18.62500 1.000 14.17000 402 GLU B C 1
ATOM 6333 O O . GLU B 1 401 ? 25.11900 -32.98700 -18.48800 1.000 14.45000 402 GLU B O 1
ATOM 6339 N N . GLU B 1 402 ? 23.58800 -34.48000 -17.74200 1.000 14.79000 403 GLU B N 1
ATOM 6340 C CA . GLU B 1 402 ? 23.45500 -33.86000 -16.42700 1.000 13.04000 403 GLU B CA 1
ATOM 6341 C C . GLU B 1 402 ? 24.58400 -34.39400 -15.55600 1.000 15.17000 403 GLU B C 1
ATOM 6342 O O . GLU B 1 402 ? 24.61000 -35.58400 -15.21600 1.000 17.25000 403 GLU B O 1
ATOM 6348 N N . ILE B 1 403 ? 25.52100 -33.52000 -15.19700 1.000 12.63000 404 ILE B N 1
ATOM 6349 C CA . ILE B 1 403 ? 26.65000 -33.93900 -14.37400 1.000 11.40000 404 ILE B CA 1
ATOM 6350 C C . ILE B 1 403 ? 26.38400 -33.81100 -12.87900 1.000 13.63000 404 ILE B C 1
ATOM 6351 O O . ILE B 1 403 ? 27.03200 -34.51000 -12.08400 1.000 14.10000 404 ILE B O 1
ATOM 6356 N N . LEU B 1 404 ? 25.45100 -32.94900 -12.47600 1.000 12.69000 405 LEU B N 1
ATOM 6357 C CA . LEU B 1 404 ? 25.09000 -32.74600 -11.07900 1.000 12.19000 405 LEU B CA 1
ATOM 6358 C C . LEU B 1 404 ? 23.61500 -32.39800 -11.04200 1.000 12.45000 405 LEU B C 1
ATOM 6359 O O . LEU B 1 404 ? 23.13200 -31.68000 -11.91600 1.000 12.60000 405 LEU B O 1
ATOM 6364 N N . GLY B 1 405 ? 22.91000 -32.82800 -10.00200 1.000 12.80000 406 GLY B N 1
ATOM 6365 C CA . GLY B 1 405 ? 21.55800 -32.30800 -9.85900 1.000 14.58000 406 GLY B CA 1
ATOM 6366 C C . GLY B 1 405 ? 20.72000 -33.08200 -8.87200 1.000 13.70000 406 GLY B C 1
ATOM 6367 O O . GLY B 1 405 ? 21.05000 -34.19700 -8.46400 1.000 15.61000 406 GLY B O 1
ATOM 6368 N N . GLY B 1 406 ? 19.61200 -32.45600 -8.49800 1.000 12.59000 407 GLY B N 1
ATOM 6369 C CA . GLY B 1 406 ? 18.63200 -33.06500 -7.62600 1.000 13.71000 407 GLY B CA 1
ATOM 6370 C C . GLY B 1 406 ? 17.73200 -32.00100 -7.02400 1.000 12.86000 407 GLY B C 1
ATOM 6371 O O . GLY B 1 406 ? 17.79000 -30.82700 -7.39200 1.000 13.73000 407 GLY B O 1
ATOM 6372 N N . ASP B 1 407 ? 16.91500 -32.43900 -6.07100 1.000 13.56000 408 ASP B N 1
ATOM 6373 C CA . ASP B 1 407 ? 15.96400 -31.55100 -5.41400 1.000 15.45000 408 ASP B CA 1
ATOM 6374 C C . ASP B 1 407 ? 16.59900 -30.90400 -4.19000 1.000 12.34000 408 ASP B C 1
ATOM 6375 O O . ASP B 1 407 ? 17.38000 -31.53400 -3.46800 1.000 14.25000 408 ASP B O 1
ATOM 6380 N N . GLY B 1 408 ? 16.24500 -29.64600 -3.94200 1.000 12.01000 409 GLY B N 1
ATOM 6381 C CA . GLY B 1 408 ? 16.59800 -29.04300 -2.66900 1.000 13.01000 409 GLY B CA 1
ATOM 6382 C C . GLY B 1 408 ? 15.93600 -29.78300 -1.52000 1.000 13.00000 409 GLY B C 1
ATOM 6383 O O . GLY B 1 408 ? 14.79900 -30.25300 -1.63100 1.000 13.23000 409 GLY B O 1
ATOM 6384 N N . GLY B 1 409 ? 16.64500 -29.86100 -0.39100 1.000 13.05000 410 GLY B N 1
ATOM 6385 C CA . GLY B 1 409 ? 16.16100 -30.65900 0.72600 1.000 11.97000 410 GLY B CA 1
ATOM 6386 C C . GLY B 1 409 ? 15.02100 -30.05000 1.51300 1.000 14.17000 410 GLY B C 1
ATOM 6387 O O . GLY B 1 409 ? 14.50000 -30.71400 2.41500 1.000 17.41000 410 GLY B O 1
ATOM 6388 N N . LEU B 1 410 ? 14.62500 -28.81700 1.20100 1.000 12.33000 411 LEU B N 1
ATOM 6389 C CA . LEU B 1 410 ? 13.53100 -28.15000 1.89700 1.000 11.46000 411 LEU B CA 1
ATOM 6390 C C . LEU B 1 410 ? 12.65500 -27.40800 0.89300 1.000 12.32000 411 LEU B C 1
ATOM 6391 O O . LEU B 1 410 ? 13.16100 -26.62000 0.09200 1.000 13.67000 411 LEU B O 1
ATOM 6396 N N . ASP B 1 411 ? 11.33800 -27.62300 0.95900 1.000 12.50000 412 ASP B N 1
ATOM 6397 C CA . ASP B 1 411 ? 10.40900 -26.82500 0.15600 1.000 14.78000 412 ASP B CA 1
ATOM 6398 C C . ASP B 1 411 ? 10.21500 -25.46100 0.82400 1.000 14.01000 412 ASP B C 1
ATOM 6399 O O . ASP B 1 411 ? 10.05400 -25.37200 2.04700 1.000 16.15000 412 ASP B O 1
ATOM 6404 N N . VAL B 1 412 ? 10.23200 -24.39400 0.02200 1.000 12.14000 413 VAL B N 1
ATOM 6405 C CA . VAL B 1 412 ? 9.96700 -23.04600 0.52100 1.000 13.37000 413 VAL B CA 1
ATOM 6406 C C . VAL B 1 412 ? 8.46500 -22.89500 0.74600 1.000 16.25000 413 VAL B C 1
ATOM 6407 O O . VAL B 1 412 ? 7.65700 -23.32700 -0.08700 1.000 15.45000 413 VAL B O 1
ATOM 6411 N N A GLN B 1 413 ? 8.08500 -22.27800 1.86800 0.510 15.74000 414 GLN B N 1
ATOM 6412 N N B GLN B 1 413 ? 8.08800 -22.27800 1.86800 0.490 15.74000 414 GLN B N 1
ATOM 6413 C CA A GLN B 1 413 ? 6.68900 -22.09400 2.24900 0.510 15.20000 414 GLN B CA 1
ATOM 6414 C CA B GLN B 1 413 ? 6.69500 -22.10900 2.26700 0.490 15.21000 414 GLN B CA 1
ATOM 6415 C C A GLN B 1 413 ? 6.37500 -20.60800 2.37700 0.510 16.25000 414 GLN B C 1
ATOM 6416 C C B GLN B 1 413 ? 6.36900 -20.62300 2.35400 0.490 16.28000 414 GLN B C 1
ATOM 6417 O O A GLN B 1 413 ? 7.26100 -19.78600 2.60200 0.510 19.91000 414 GLN B O 1
ATOM 6418 O O B GLN B 1 413 ? 7.25500 -19.78700 2.51400 0.490 19.87000 414 GLN B O 1
ATOM 6429 N N A ASP B 1 414 ? 5.09400 -20.24600 2.24900 0.510 20.66000 415 ASP B N 1
ATOM 6430 N N B ASP B 1 414 ? 5.08200 -20.27500 2.25500 0.490 20.61000 415 ASP B N 1
ATOM 6431 C CA A ASP B 1 414 ? 4.70100 -18.86100 2.49200 0.510 24.52000 415 ASP B CA 1
ATOM 6432 C CA B ASP B 1 414 ? 4.68900 -18.88600 2.48200 0.490 24.52000 415 ASP B CA 1
ATOM 6433 C C A ASP B 1 414 ? 3.89200 -18.70200 3.77300 0.510 25.90000 415 ASP B C 1
ATOM 6434 C C B ASP B 1 414 ? 3.88400 -18.71300 3.76300 0.490 25.89000 415 ASP B C 1
ATOM 6435 O O A ASP B 1 414 ? 3.22700 -17.67800 3.96200 0.510 29.92000 415 ASP B O 1
ATOM 6436 O O B ASP B 1 414 ? 3.21400 -17.69000 3.94100 0.490 29.91000 415 ASP B O 1
ATOM 6445 N N . ARG B 1 415 ? 3.93500 -19.69600 4.65400 1.000 19.64000 416 ARG B N 1
ATOM 6446 C CA . ARG B 1 415 ? 3.31800 -19.60800 5.96600 1.000 21.88000 416 ARG B CA 1
ATOM 6447 C C . ARG B 1 415 ? 4.33400 -20.11400 6.98000 1.000 26.02000 416 ARG B C 1
ATOM 6448 O O . ARG B 1 415 ? 5.18400 -20.95100 6.66200 1.000 27.58000 416 ARG B O 1
ATOM 6456 N N A CYS B 1 416 ? 4.19000 -19.62000 8.21000 0.040 21.85000 417 CYS B N 1
ATOM 6457 N N B CYS B 1 416 ? 4.27600 -19.59000 8.19600 0.960 21.36000 417 CYS B N 1
ATOM 6458 C CA A CYS B 1 416 ? 5.18000 -19.71200 9.26900 0.040 25.01000 417 CYS B CA 1
ATOM 6459 C CA B CYS B 1 416 ? 5.21300 -20.03700 9.21700 0.960 24.10000 417 CYS B CA 1
ATOM 6460 C C A CYS B 1 416 ? 4.46400 -19.78300 10.61100 0.040 21.69000 417 CYS B C 1
ATOM 6461 C C B CYS B 1 416 ? 4.64400 -19.69900 10.58500 0.960 20.20000 417 CYS B C 1
ATOM 6462 O O A CYS B 1 416 ? 3.36700 -19.24000 10.77000 0.040 26.41000 417 CYS B O 1
ATOM 6463 O O B CYS B 1 416 ? 3.83900 -18.77700 10.73200 0.960 22.60000 417 CYS B O 1
ATOM 6468 N N . ASP B 1 417 ? 5.09000 -20.45600 11.58200 1.000 20.89000 418 ASP B N 1
ATOM 6469 C CA . ASP B 1 417 ? 4.66500 -20.28700 12.96800 1.000 24.18000 418 ASP B CA 1
ATOM 6470 C C . ASP B 1 417 ? 5.60000 -19.39700 13.77200 1.000 23.05000 418 ASP B C 1
ATOM 6471 O O . ASP B 1 417 ? 5.19100 -18.88300 14.81600 1.000 31.11000 418 ASP B O 1
ATOM 6476 N N A TYR B 1 418 ? 6.83600 -19.20000 13.30800 0.480 19.24000 419 TYR B N 1
ATOM 6477 N N B TYR B 1 418 ? 6.83100 -19.21400 13.31400 0.520 19.24000 419 TYR B N 1
ATOM 6478 C CA A TYR B 1 418 ? 7.82400 -18.34600 13.96000 0.480 16.30000 419 TYR B CA 1
ATOM 6479 C CA B TYR B 1 418 ? 7.75200 -18.26900 13.91600 0.520 16.22000 419 TYR B CA 1
ATOM 6480 C C A TYR B 1 418 ? 8.83200 -17.90500 12.90700 0.480 15.44000 419 TYR B C 1
ATOM 6481 C C B TYR B 1 418 ? 8.68900 -17.79800 12.81700 0.520 15.48000 419 TYR B C 1
ATOM 6482 O O A TYR B 1 418 ? 9.12300 -18.65200 11.96700 0.480 14.85000 419 TYR B O 1
ATOM 6483 O O B TYR B 1 418 ? 8.79500 -18.41900 11.75600 0.520 14.08000 419 TYR B O 1
ATOM 6500 N N . TYR B 1 419 ? 9.36600 -16.69200 13.07500 1.000 13.13000 420 TYR B N 1
ATOM 6501 C CA . TYR B 1 419 ? 10.27700 -16.12000 12.08300 1.000 11.60000 420 TYR B CA 1
ATOM 6502 C C . TYR B 1 419 ? 11.61700 -16.86000 12.08500 1.000 13.62000 420 TYR B C 1
ATOM 6503 O O . TYR B 1 419 ? 12.32200 -16.87200 13.09900 1.000 14.26000 420 TYR B O 1
ATOM 6512 N N . ASN B 1 420 ? 11.98700 -17.43900 10.94400 1.000 12.11000 421 ASN B N 1
ATOM 6513 C CA . ASN B 1 420 ? 13.24600 -18.17000 10.77500 1.000 10.07000 421 ASN B CA 1
ATOM 6514 C C . ASN B 1 420 ? 14.00000 -17.57200 9.59600 1.000 10.89000 421 ASN B C 1
ATOM 6515 O O . ASN B 1 420 ? 13.60600 -17.76900 8.43900 1.000 10.68000 421 ASN B O 1
ATOM 6520 N N . PHE B 1 421 ? 15.09200 -16.85600 9.88000 1.000 8.74000 422 PHE B N 1
ATOM 6521 C CA . PHE B 1 421 ? 15.93500 -16.27200 8.84600 1.000 8.31000 422 PHE B CA 1
ATOM 6522 C C . PHE B 1 421 ? 17.30600 -16.93600 8.74500 1.000 8.33000 422 PHE B C 1
ATOM 6523 O O . PHE B 1 421 ? 18.21300 -16.38800 8.11100 1.000 9.59000 422 PHE B O 1
ATOM 6531 N N . ASN B 1 422 ? 17.44400 -18.13000 9.31600 1.000 8.88000 423 ASN B N 1
ATOM 6532 C CA . ASN B 1 422 ? 18.51900 -19.04600 8.97600 1.000 9.24000 423 ASN B CA 1
ATOM 6533 C C . ASN B 1 422 ? 18.28000 -19.57200 7.55800 1.000 9.20000 423 ASN B C 1
ATOM 6534 O O . ASN B 1 422 ? 17.21400 -19.34900 6.95700 1.000 9.76000 423 ASN B O 1
ATOM 6539 N N . VAL B 1 423 ? 19.27700 -20.27400 7.01300 1.000 9.41000 424 VAL B N 1
ATOM 6540 C CA . VAL B 1 423 ? 19.17000 -20.89400 5.69700 1.000 9.24000 424 VAL B CA 1
ATOM 6541 C C . VAL B 1 423 ? 19.36800 -22.39400 5.81200 1.000 9.34000 424 VAL B C 1
ATOM 6542 O O . VAL B 1 423 ? 20.09800 -22.89600 6.68000 1.000 9.68000 424 VAL B O 1
ATOM 6546 N N . TYR B 1 424 ? 18.71100 -23.10300 4.88200 1.000 8.72000 425 TYR B N 1
ATOM 6547 C CA . TYR B 1 424 ? 18.98500 -24.50400 4.56800 1.000 8.42000 425 TYR B CA 1
ATOM 6548 C C . TYR B 1 424 ? 20.11100 -24.54300 3.53800 1.000 10.18000 425 TYR B C 1
ATOM 6549 O O . TYR B 1 424 ? 20.07500 -23.79700 2.55600 1.000 10.39000 425 TYR B O 1
ATOM 6558 N N . VAL B 1 425 ? 21.11500 -25.40300 3.76200 1.000 8.72000 426 VAL B N 1
ATOM 6559 C CA . VAL B 1 425 ? 22.26000 -25.55100 2.86000 1.000 8.47000 426 VAL B CA 1
ATOM 6560 C C . VAL B 1 425 ? 22.34800 -26.99800 2.39800 1.000 8.69000 426 VAL B C 1
ATOM 6561 O O . VAL B 1 425 ? 22.17300 -27.92400 3.19500 1.000 9.38000 426 VAL B O 1
ATOM 6565 N N . GLY B 1 426 ? 22.62300 -27.20200 1.10700 1.000 8.91000 427 GLY B N 1
ATOM 6566 C CA . GLY B 1 426 ? 22.82400 -28.54300 0.59500 1.000 10.35000 427 GLY B CA 1
ATOM 6567 C C . GLY B 1 426 ? 23.84300 -28.57000 -0.52700 1.000 8.10000 427 GLY B C 1
ATOM 6568 O O . GLY B 1 426 ? 24.40800 -27.54500 -0.91100 1.000 9.44000 427 GLY B O 1
ATOM 6569 N N . SER B 1 427 ? 24.07600 -29.76500 -1.06700 1.000 8.93000 428 SER B N 1
ATOM 6570 C CA . SER B 1 427 ? 25.09400 -29.92600 -2.09800 1.000 9.63000 428 SER B CA 1
ATOM 6571 C C . SER B 1 427 ? 24.79800 -31.13100 -2.98300 1.000 9.99000 428 SER B C 1
ATOM 6572 O O . SER B 1 427 ? 24.03000 -32.02600 -2.62100 1.000 12.03000 428 SER B O 1
ATOM 6575 N N . PHE B 1 428 ? 25.46400 -31.15300 -4.13800 1.000 10.74000 429 PHE B N 1
ATOM 6576 C CA . PHE B 1 428 ? 25.58000 -32.32300 -4.99900 1.000 9.79000 429 PHE B CA 1
ATOM 6577 C C . PHE B 1 428 ? 27.03100 -32.42500 -5.43000 1.000 11.85000 429 PHE B C 1
ATOM 6578 O O . PHE B 1 428 ? 27.66400 -31.41600 -5.74700 1.000 13.24000 429 PHE B O 1
ATOM 6586 N N . SER B 1 429 ? 27.56500 -33.63700 -5.45000 1.000 13.46000 430 SER B N 1
ATOM 6587 C CA . SER B 1 429 ? 28.94500 -33.84600 -5.86900 1.000 13.36000 430 SER B CA 1
ATOM 6588 C C . SER B 1 429 ? 28.95100 -34.91300 -6.94300 1.000 14.37000 430 SER B C 1
ATOM 6589 O O . SER B 1 429 ? 28.23900 -35.91200 -6.83000 1.000 16.60000 430 SER B O 1
ATOM 6592 N N . ALA B 1 430 ? 29.76700 -34.71200 -7.96800 1.000 15.77000 431 ALA B N 1
ATOM 6593 C CA . ALA B 1 430 ? 29.84400 -35.67300 -9.06000 1.000 18.17000 431 ALA B CA 1
ATOM 6594 C C . ALA B 1 430 ? 30.29000 -37.01300 -8.50000 1.000 16.75000 431 ALA B C 1
ATOM 6595 O O . ALA B 1 430 ? 31.17400 -37.08300 -7.64000 1.000 19.68000 431 ALA B O 1
#